Protein 2JNW (pdb70)

Nearest PDB structures (foldseek):
  2jnw-assembly1_B  TM=1.077E+00  e=4.585E+00  unclassified
  2jnw-assembly1_A  TM=1.008E+00  e=4.289E-25  Homo sapiens
  2a1i-assembly1_A  TM=9.875E-01  e=6.922E-21  Homo sapiens
  2jpd-assembly1_A  TM=9.596E-01  e=2.763E-20  Homo sapiens
  6sxb-assembly1_G  TM=9.591E-01  e=1.350E-18  Homo sapiens

CATH classification: 3.40.50.10130

Secondary structure (DSSP, 8-state):
--EEE-GGG-S-THHHH--SS-EEE---SSSEEEETTEEEEEE-SHHHHSS-SHHHHHHHHHTTS-SEEEEEEE--SSS-HHHHHHHHHHHHHHT-EEEEESSHHHHHHHHHHHH-/-----SSSS--

Organism: Homo sapiens (NCBI:txid9606)

Sequence (127 aa):
NSIIVSPRQRGNPVLKFVRNVPWEFGDVIPDYVLGQSTCALFLSLRYHNLHPDYIHGRLQSLGKNFALRVLLVQVDVKDPQQALKELAKMCILADCTLILAWSPEEAGRYLETYKAKIIDTGGGFILNSIIVSPRQRGNPVLKFVRNVPWEFGDVIPDYVLGQSTCALFLSLRYHNLHPDYIHGRLQSLGKNFALRVLLVQVDVKDPQQALKELAKMCILADCTLILAWSPEEAGRYLETYKAKIIDTGGGFILNSIIVSPRQRGNPVLKFVRNVPWEFGDVIPDYVLGQSTCALFLSLRYHNLHPDYIHGRLQSLGKNFALRVLLVQVDVKDPQQALKELAKMCILADCTLILAWSPEEAGRYLETYKAKIIDTGGGFILNSIIVSPRQRGNPVLKFVRNVPWEFGDVIPDYVLGQSTCALFLSLRYHNLHPDYIHGRLQSLGKNFALRVLLVQVDVKDPQQALKELAKMCILADCTLILAWSPEEAGRYLETYKAKIIDTGGGFILNSIIVSPRQRGNPVLKFVRNVPWEFGDVIPDYVLGQSTCALFLSLRYHNLHPDYIHGRLQSLGKNFALRVLLVQVDVKDPQQALKELAKMCILADCTLILAWSPEEAGRYLETYKAKIIDTGGGFILNSIIVSPRQRGNPVLKFVRNVPWEFGDVIPDYVLGQSTCALFLSLRYHNLHPDYIHGRLQSLGKNFALRVLLVQVDVKDPQQALKELAKMCILADCTLILAWSPEEAGRYLETYKAKIIDTGGGFILNSIIVSPRQRGNPVLKFVRNVPWEFGDVIPDYVLGQSTCALFLSLRYHNLHPDYIHGRLQSLGKNFALRVLLVQVDVKDPQQALKELAKMCILADCTLILAWSPEEAGRYLETYKAKIIDTGGGFILNSIIVSPRQRGNPVLKFVRNVPWEFGDVIPDYVLGQSTCALFLSLRYHNLHPDYIHGRLQSLGKNFALRVLLVQVDVKDPQQALKELAKMCILADCTLILAWSPEEAGRYLETYKAKIIDTGGGFILNSIIVSPRQRGNPVLKFVRNVPWEFGDVIPDYVLGQSTCALFLSLRYHNLHPDYIHGRLQSLGKNFALRVLLVQVDVKDPQQALKELAKMCILADCTLILAWSPEEAGRYLETYKAKIIDTGGGFILNSIIVSPRQRGNPVLKFVRNVPWEFGDVIPDYVLGQSTCALFLSLRYHNLHPDYIHGRLQSLGKNFALRVLLVQVDVKDPQQALKELAKMCILADCTLILAWSPEEAGRYLETYKAKIIDTGGGFIL

Solvent-accessible surface area: 6843 Å² total; per-residue (Å²): 130,44,2,35,2,8,64,111,0,135,52,2,46,2,18,131,46,11,138,106,20,90,77,96,63,18,152,47,77,0,0,1,15,6,20,182,37,28,1,1,4,2,0,2,5,104,3,20,80,91,93,65,97,36,2,82,40,13,20,132,63,4,43,169,92,26,78,81,20,4,2,0,0,24,6,30,46,182,97,22,103,121,18,39,132,90,2,34,121,43,6,126,150,28,106,11,51,49,40,86,4,150,36,47,75,81,0,0,127,27,2,9,87,93,65,117,198,138,107,37,65,22,0,0,5,50,54

InterPro domains:
  IPR004579 ERCC1/RAD10/SWI10 family [PTHR12749] (13-296)
  IPR010994 RuvA domain 2-like [SSF47781] (223-293)
  IPR011335 Restriction endonuclease type II-like [SSF52980] (99-226)
  IPR047260 ERCC1-like, central domain [PF03834] (100-213)
  IPR047260 ERCC1-like, central domain [TIGR00597] (99-210)
  IPR047260 ERCC1-like, central domain [cd22325] (99-226)
  IPR060101 SAM-like helix-hairpin-helix tandem [PF14520] (239-287)

Structure (mmCIF, N/CA/C/O backbone):
data_2JNW
#
_entry.id   2JNW
#
loop_
_entity.id
_entity.type
_entity.pdbx_description
1 polymer 'DNA excision repair protein ERCC-1'
2 polymer 'DNA-repair protein complementing XP-A cells'
#
loop_
_atom_site.group_PDB
_atom_site.id
_atom_site.type_symbol
_atom_site.label_atom_id
_atom_site.label_alt_id
_atom_site.label_comp_id
_atom_site.label_asym_id
_atom_site.label_entity_id
_atom_site.label_seq_id
_atom_site.pdbx_PDB_ins_code
_atom_site.Cartn_x
_atom_site.Cartn_y
_atom_site.Cartn_z
_atom_site.occupancy
_atom_site.B_iso_or_equiv
_atom_site.auth_seq_id
_atom_site.auth_comp_id
_atom_site.auth_asym_id
_atom_site.auth_atom_id
_atom_site.pdbx_PDB_model_num
ATOM 1 N N . ASN A 1 18 ? 12.981 6.631 -3.477 1.00 40.00 99 ASN A N 1
ATOM 2 C CA . ASN A 1 18 ? 14.133 5.656 -3.513 1.00 40.00 99 ASN A CA 1
ATOM 3 C C . ASN A 1 18 ? 13.603 4.514 -4.353 1.00 40.00 99 ASN A C 1
ATOM 4 O O . ASN A 1 18 ? 13.416 4.660 -5.542 1.00 40.00 99 ASN A O 1
ATOM 14 N N . SER A 1 19 ? 13.131 3.471 -3.734 1.00 40.00 100 SER A N 1
ATOM 15 C CA . SER A 1 19 ? 12.341 2.574 -4.550 1.00 40.00 100 SER A CA 1
ATOM 16 C C . SER A 1 19 ? 11.084 3.464 -4.463 1.00 40.00 100 SER A C 1
ATOM 17 O O . SER A 1 19 ? 10.687 3.886 -3.384 1.00 40.00 100 SER A O 1
ATOM 25 N N . ILE A 1 20 ? 10.638 3.954 -5.590 1.00 40.00 101 ILE A N 1
ATOM 26 C CA . ILE A 1 20 ? 9.591 5.055 -5.685 1.00 40.00 101 ILE A CA 1
ATOM 27 C C . ILE A 1 20 ? 8.702 5.378 -4.483 1.00 40.00 101 ILE A C 1
ATOM 28 O O . ILE A 1 20 ? 8.491 4.596 -3.569 1.00 40.00 101 ILE A O 1
ATOM 44 N N . ILE A 1 21 ? 8.086 6.551 -4.626 1.00 40.00 102 ILE A N 1
ATOM 45 C CA . ILE A 1 21 ? 7.060 7.080 -3.689 1.00 40.00 102 ILE A CA 1
ATOM 46 C C . ILE A 1 21 ? 5.956 7.631 -4.586 1.00 40.00 102 ILE A C 1
ATOM 47 O O . ILE A 1 21 ? 6.212 8.517 -5.372 1.00 40.00 102 ILE A O 1
ATOM 63 N N . VAL A 1 22 ? 4.763 7.138 -4.497 1.00 40.00 103 VAL A N 1
ATOM 64 C CA . VAL A 1 22 ? 3.650 7.648 -5.374 1.00 40.00 103 VAL A CA 1
ATOM 65 C C . VAL A 1 22 ? 2.614 8.284 -4.488 1.00 40.00 103 VAL A C 1
ATOM 66 O O . VAL A 1 22 ? 2.639 8.087 -3.306 1.00 40.00 103 VAL A O 1
ATOM 79 N N . SER A 1 23 ? 1.652 8.970 -5.011 1.00 40.00 104 SER A N 1
ATOM 80 C CA . SER A 1 23 ? 0.606 9.519 -4.103 1.00 40.00 104 SER A CA 1
ATOM 81 C C . SER A 1 23 ? -0.619 8.612 -4.095 1.00 40.00 104 SER A C 1
ATOM 82 O O . SER A 1 23 ? -1.063 8.177 -5.136 1.00 40.00 104 SER A O 1
ATOM 90 N N . PRO A 1 24 ? -1.161 8.395 -2.916 1.00 40.00 105 PRO A N 1
ATOM 91 C CA . PRO A 1 24 ? -2.382 7.555 -2.787 1.00 40.00 105 PRO A CA 1
ATOM 92 C C . PRO A 1 24 ? -3.502 8.188 -3.592 1.00 40.00 105 PRO A C 1
ATOM 93 O O . PRO A 1 24 ? -4.527 7.586 -3.837 1.00 40.00 105 PRO A O 1
ATOM 104 N N . ARG A 1 25 ? -3.267 9.386 -4.061 1.00 40.00 106 ARG A N 1
ATOM 105 C CA . ARG A 1 25 ? -4.249 10.047 -4.924 1.00 40.00 106 ARG A CA 1
ATOM 106 C C . ARG A 1 25 ? -3.992 9.546 -6.329 1.00 40.00 106 ARG A C 1
ATOM 107 O O . ARG A 1 25 ? -4.650 9.930 -7.256 1.00 40.00 106 ARG A O 1
ATOM 128 N N . GLN A 1 26 ? -3.029 8.677 -6.474 1.00 40.00 107 GLN A N 1
ATOM 129 C CA . GLN A 1 26 ? -2.710 8.112 -7.803 1.00 40.00 107 GLN A CA 1
ATOM 130 C C . GLN A 1 26 ? -3.153 6.636 -7.857 1.00 40.00 107 GLN A C 1
ATOM 131 O O . GLN A 1 26 ? -3.012 5.967 -8.864 1.00 40.00 107 GLN A O 1
ATOM 145 N N . ARG A 1 27 ? -3.709 6.130 -6.783 1.00 40.00 108 ARG A N 1
ATOM 146 C CA . ARG A 1 27 ? -4.188 4.713 -6.773 1.00 40.00 108 ARG A CA 1
ATOM 147 C C . ARG A 1 27 ? -5.113 4.500 -7.960 1.00 40.00 108 ARG A C 1
ATOM 148 O O . ARG A 1 27 ? -5.182 5.312 -8.851 1.00 40.00 108 ARG A O 1
ATOM 169 N N . GLY A 1 28 ? -5.828 3.429 -7.984 1.00 40.00 109 GLY A N 1
ATOM 170 C CA . GLY A 1 28 ? -6.738 3.197 -9.129 1.00 40.00 109 GLY A CA 1
ATOM 171 C C . GLY A 1 28 ? -5.922 3.239 -10.423 1.00 40.00 109 GLY A C 1
ATOM 172 O O . GLY A 1 28 ? -5.661 2.219 -11.023 1.00 40.00 109 GLY A O 1
ATOM 176 N N . ASN A 1 29 ? -5.524 4.409 -10.860 1.00 40.00 110 ASN A N 1
ATOM 177 C CA . ASN A 1 29 ? -4.717 4.514 -12.122 1.00 40.00 110 ASN A CA 1
ATOM 178 C C . ASN A 1 29 ? -3.977 3.192 -12.447 1.00 40.00 110 ASN A C 1
ATOM 179 O O . ASN A 1 29 ? -3.073 2.821 -11.732 1.00 40.00 110 ASN A O 1
ATOM 190 N N . PRO A 1 30 ? -4.389 2.529 -13.523 1.00 40.00 111 PRO A N 1
ATOM 191 C CA . PRO A 1 30 ? -3.767 1.228 -13.956 1.00 40.00 111 PRO A CA 1
ATOM 192 C C . PRO A 1 30 ? -2.302 1.376 -14.377 1.00 40.00 111 PRO A C 1
ATOM 193 O O . PRO A 1 30 ? -1.582 0.407 -14.463 1.00 40.00 111 PRO A O 1
ATOM 204 N N . VAL A 1 31 ? -1.824 2.555 -14.598 1.00 40.00 112 VAL A N 1
ATOM 205 C CA . VAL A 1 31 ? -0.392 2.660 -14.937 1.00 40.00 112 VAL A CA 1
ATOM 206 C C . VAL A 1 31 ? 0.438 1.987 -13.852 1.00 40.00 112 VAL A C 1
ATOM 207 O O . VAL A 1 31 ? 1.452 1.375 -14.124 1.00 40.00 112 VAL A O 1
ATOM 220 N N . LEU A 1 32 ? 0.013 2.083 -12.623 1.00 40.00 113 LEU A N 1
ATOM 221 C CA . LEU A 1 32 ? 0.786 1.434 -11.520 1.00 40.00 113 LEU A CA 1
ATOM 222 C C . LEU A 1 32 ? 0.958 -0.057 -11.830 1.00 40.00 113 LEU A C 1
ATOM 223 O O . LEU A 1 32 ? 1.888 -0.703 -11.363 1.00 40.00 113 LEU A O 1
ATOM 239 N N . LYS A 1 33 ? 0.058 -0.609 -12.624 1.00 40.00 114 LYS A N 1
ATOM 240 C CA . LYS A 1 33 ? 0.164 -2.058 -12.959 1.00 40.00 114 LYS A CA 1
ATOM 241 C C . LYS A 1 33 ? 1.372 -2.272 -13.852 1.00 40.00 114 LYS A C 1
ATOM 242 O O . LYS A 1 33 ? 1.888 -3.351 -13.952 1.00 40.00 114 LYS A O 1
ATOM 261 N N . PHE A 1 34 ? 1.855 -1.286 -14.520 1.00 40.00 115 PHE A N 1
ATOM 262 C CA . PHE A 1 34 ? 3.028 -1.585 -15.361 1.00 40.00 115 PHE A CA 1
ATOM 263 C C . PHE A 1 34 ? 4.294 -1.192 -14.628 1.00 40.00 115 PHE A C 1
ATOM 264 O O . PHE A 1 34 ? 5.387 -1.385 -15.111 1.00 40.00 115 PHE A O 1
ATOM 281 N N . VAL A 1 35 ? 4.156 -0.728 -13.417 1.00 40.00 116 VAL A N 1
ATOM 282 C CA . VAL A 1 35 ? 5.366 -0.438 -12.634 1.00 40.00 116 VAL A CA 1
ATOM 283 C C . VAL A 1 35 ? 5.750 -1.770 -12.014 1.00 40.00 116 VAL A C 1
ATOM 284 O O . VAL A 1 35 ? 5.446 -2.043 -10.875 1.00 40.00 116 VAL A O 1
ATOM 297 N N . ARG A 1 36 ? 6.350 -2.630 -12.801 1.00 40.00 117 ARG A N 1
ATOM 298 C CA . ARG A 1 36 ? 6.701 -4.003 -12.315 1.00 40.00 117 ARG A CA 1
ATOM 299 C C . ARG A 1 36 ? 8.196 -4.213 -12.111 1.00 40.00 117 ARG A C 1
ATOM 300 O O . ARG A 1 36 ? 8.615 -4.935 -11.245 1.00 40.00 117 ARG A O 1
ATOM 321 N N . ASN A 1 37 ? 9.013 -3.642 -12.920 1.00 40.00 118 ASN A N 1
ATOM 322 C CA . ASN A 1 37 ? 10.460 -3.894 -12.756 1.00 40.00 118 ASN A CA 1
ATOM 323 C C . ASN A 1 37 ? 11.032 -3.136 -11.581 1.00 40.00 118 ASN A C 1
ATOM 324 O O . ASN A 1 37 ? 12.119 -3.428 -11.152 1.00 40.00 118 ASN A O 1
ATOM 335 N N . VAL A 1 38 ? 10.341 -2.182 -11.034 1.00 40.00 119 VAL A N 1
ATOM 336 C CA . VAL A 1 38 ? 10.940 -1.481 -9.865 1.00 40.00 119 VAL A CA 1
ATOM 337 C C . VAL A 1 38 ? 9.947 -1.414 -8.705 1.00 40.00 119 VAL A C 1
ATOM 338 O O . VAL A 1 38 ? 8.763 -1.272 -8.925 1.00 40.00 119 VAL A O 1
ATOM 351 N N . PRO A 1 39 ? 10.498 -1.469 -7.498 1.00 40.00 120 PRO A N 1
ATOM 352 C CA . PRO A 1 39 ? 9.689 -1.353 -6.244 1.00 40.00 120 PRO A CA 1
ATOM 353 C C . PRO A 1 39 ? 9.108 0.068 -6.063 1.00 40.00 120 PRO A C 1
ATOM 354 O O . PRO A 1 39 ? 9.795 1.058 -6.223 1.00 40.00 120 PRO A O 1
ATOM 365 N N . TRP A 1 40 ? 7.854 0.170 -5.705 1.00 40.00 121 TRP A N 1
ATOM 366 C CA . TRP A 1 40 ? 7.252 1.516 -5.495 1.00 40.00 121 TRP A CA 1
ATOM 367 C C . TRP A 1 40 ? 6.233 1.451 -4.366 1.00 40.00 121 TRP A C 1
ATOM 368 O O . TRP A 1 40 ? 5.673 0.405 -4.087 1.00 40.00 121 TRP A O 1
ATOM 389 N N . GLU A 1 41 ? 5.997 2.553 -3.702 1.00 40.00 122 GLU A N 1
ATOM 390 C CA . GLU A 1 41 ? 5.023 2.546 -2.576 1.00 40.00 122 GLU A CA 1
ATOM 391 C C . GLU A 1 41 ? 4.366 3.910 -2.429 1.00 40.00 122 GLU A C 1
ATOM 392 O O . GLU A 1 41 ? 4.925 4.924 -2.803 1.00 40.00 122 GLU A O 1
ATOM 404 N N . PHE A 1 42 ? 3.183 3.933 -1.869 1.00 40.00 123 PHE A N 1
ATOM 405 C CA . PHE A 1 42 ? 2.451 5.226 -1.664 1.00 40.00 123 PHE A CA 1
ATOM 406 C C . PHE A 1 42 ? 3.056 6.045 -0.501 1.00 40.00 123 PHE A C 1
ATOM 407 O O . PHE A 1 42 ? 3.252 5.560 0.600 1.00 40.00 123 PHE A O 1
ATOM 424 N N . GLY A 1 43 ? 3.316 7.290 -0.724 1.00 40.00 124 GLY A N 1
ATOM 425 C CA . GLY A 1 43 ? 3.866 8.126 0.363 1.00 40.00 124 GLY A CA 1
ATOM 426 C C . GLY A 1 43 ? 3.170 9.467 0.310 1.00 40.00 124 GLY A C 1
ATOM 427 O O . GLY A 1 43 ? 2.572 9.827 -0.673 1.00 40.00 124 GLY A O 1
ATOM 431 N N . ASP A 1 44 ? 3.239 10.214 1.349 1.00 40.00 125 ASP A N 1
ATOM 432 C CA . ASP A 1 44 ? 2.568 11.532 1.332 1.00 40.00 125 ASP A CA 1
ATOM 433 C C . ASP A 1 44 ? 3.506 12.578 0.713 1.00 40.00 125 ASP A C 1
ATOM 434 O O . ASP A 1 44 ? 4.177 13.291 1.426 1.00 40.00 125 ASP A O 1
ATOM 443 N N . VAL A 1 45 ? 3.564 12.681 -0.610 1.00 40.00 126 VAL A N 1
ATOM 444 C CA . VAL A 1 45 ? 4.481 13.713 -1.255 1.00 40.00 126 VAL A CA 1
ATOM 445 C C . VAL A 1 45 ? 3.708 14.666 -2.218 1.00 40.00 126 VAL A C 1
ATOM 446 O O . VAL A 1 45 ? 2.651 14.353 -2.762 1.00 40.00 126 VAL A O 1
ATOM 459 N N . ILE A 1 46 ? 4.238 15.847 -2.404 1.00 40.00 127 ILE A N 1
ATOM 460 C CA . ILE A 1 46 ? 3.558 16.860 -3.262 1.00 40.00 127 ILE A CA 1
ATOM 461 C C . ILE A 1 46 ? 3.322 16.404 -4.717 1.00 40.00 127 ILE A C 1
ATOM 462 O O . ILE A 1 46 ? 2.255 16.596 -5.240 1.00 40.00 127 ILE A O 1
ATOM 478 N N . PRO A 1 47 ? 4.315 15.871 -5.351 1.00 40.00 128 PRO A N 1
ATOM 479 C CA . PRO A 1 47 ? 4.155 15.479 -6.767 1.00 40.00 128 PRO A CA 1
ATOM 480 C C . PRO A 1 47 ? 3.423 14.173 -6.845 1.00 40.00 128 PRO A C 1
ATOM 481 O O . PRO A 1 47 ? 2.994 13.632 -5.851 1.00 40.00 128 PRO A O 1
ATOM 492 N N . ASP A 1 48 ? 3.325 13.645 -8.021 1.00 40.00 129 ASP A N 1
ATOM 493 C CA . ASP A 1 48 ? 2.667 12.327 -8.198 1.00 40.00 129 ASP A CA 1
ATOM 494 C C . ASP A 1 48 ? 3.691 11.246 -7.908 1.00 40.00 129 ASP A C 1
ATOM 495 O O . ASP A 1 48 ? 3.430 10.316 -7.172 1.00 40.00 129 ASP A O 1
ATOM 504 N N . TYR A 1 49 ? 4.864 11.348 -8.477 1.00 40.00 130 TYR A N 1
ATOM 505 C CA . TYR A 1 49 ? 5.875 10.299 -8.208 1.00 40.00 130 TYR A CA 1
ATOM 506 C C . TYR A 1 49 ? 7.206 10.890 -7.860 1.00 40.00 130 TYR A C 1
ATOM 507 O O . TYR A 1 49 ? 7.728 11.695 -8.597 1.00 40.00 130 TYR A O 1
ATOM 525 N N . VAL A 1 50 ? 7.782 10.439 -6.779 1.00 40.00 131 VAL A N 1
ATOM 526 C CA . VAL A 1 50 ? 9.147 10.900 -6.410 1.00 40.00 131 VAL A CA 1
ATOM 527 C C . VAL A 1 50 ? 10.113 9.849 -6.964 1.00 40.00 131 VAL A C 1
ATOM 528 O O . VAL A 1 50 ? 10.035 8.689 -6.608 1.00 40.00 131 VAL A O 1
ATOM 541 N N . LEU A 1 51 ? 10.982 10.225 -7.852 1.00 40.00 132 LEU A N 1
ATOM 542 C CA . LEU A 1 51 ? 11.915 9.221 -8.463 1.00 40.00 132 LEU A CA 1
ATOM 543 C C . LEU A 1 51 ? 13.347 9.383 -7.895 1.00 40.00 132 LEU A C 1
ATOM 544 O O . LEU A 1 51 ? 14.187 8.517 -8.072 1.00 40.00 132 LEU A O 1
ATOM 560 N N . GLY A 1 52 ? 13.645 10.505 -7.239 1.00 40.00 133 GLY A N 1
ATOM 561 C CA . GLY A 1 52 ? 15.040 10.753 -6.689 1.00 40.00 133 GLY A CA 1
ATOM 562 C C . GLY A 1 52 ? 14.990 11.931 -5.713 1.00 40.00 133 GLY A C 1
ATOM 563 O O . GLY A 1 52 ? 13.976 12.587 -5.600 1.00 40.00 133 GLY A O 1
ATOM 567 N N . GLN A 1 53 ? 16.062 12.182 -4.972 1.00 40.00 134 GLN A N 1
ATOM 568 C CA . GLN A 1 53 ? 16.034 13.299 -3.954 1.00 40.00 134 GLN A CA 1
ATOM 569 C C . GLN A 1 53 ? 15.489 14.636 -4.548 1.00 40.00 134 GLN A C 1
ATOM 570 O O . GLN A 1 53 ? 14.858 15.424 -3.850 1.00 40.00 134 GLN A O 1
ATOM 584 N N . SER A 1 54 ? 15.679 14.911 -5.814 1.00 40.00 135 SER A N 1
ATOM 585 C CA . SER A 1 54 ? 15.106 16.178 -6.338 1.00 40.00 135 SER A CA 1
ATOM 586 C C . SER A 1 54 ? 14.497 15.966 -7.686 1.00 40.00 135 SER A C 1
ATOM 587 O O . SER A 1 54 ? 14.283 16.892 -8.425 1.00 40.00 135 SER A O 1
ATOM 595 N N . THR A 1 55 ? 14.174 14.756 -7.990 1.00 40.00 136 THR A N 1
ATOM 596 C CA . THR A 1 55 ? 13.504 14.468 -9.285 1.00 40.00 136 THR A CA 1
ATOM 597 C C . THR A 1 55 ? 12.050 14.071 -8.977 1.00 40.00 136 THR A C 1
ATOM 598 O O . THR A 1 55 ? 11.820 13.266 -8.094 1.00 40.00 136 THR A O 1
ATOM 609 N N . CYS A 1 56 ? 11.069 14.590 -9.690 1.00 40.00 137 CYS A N 1
ATOM 610 C CA . CYS A 1 56 ? 9.636 14.169 -9.418 1.00 40.00 137 CYS A CA 1
ATOM 611 C C . CYS A 1 56 ? 8.790 14.292 -10.679 1.00 40.00 137 CYS A C 1
ATOM 612 O O . CYS A 1 56 ? 9.067 15.081 -11.558 1.00 40.00 137 CYS A O 1
ATOM 620 N N . ALA A 1 57 ? 7.775 13.500 -10.790 1.00 40.00 138 ALA A N 1
ATOM 621 C CA . ALA A 1 57 ? 6.955 13.552 -12.016 1.00 40.00 138 ALA A CA 1
ATOM 622 C C . ALA A 1 57 ? 5.509 13.861 -11.672 1.00 40.00 138 ALA A C 1
ATOM 623 O O . ALA A 1 57 ? 5.120 13.805 -10.520 1.00 40.00 138 ALA A O 1
ATOM 630 N N . LEU A 1 58 ? 4.723 14.180 -12.678 1.00 40.00 139 LEU A N 1
ATOM 631 C CA . LEU A 1 58 ? 3.269 14.488 -12.483 1.00 40.00 139 LEU A CA 1
ATOM 632 C C . LEU A 1 58 ? 2.509 13.807 -13.603 1.00 40.00 139 LEU A C 1
ATOM 633 O O . LEU A 1 58 ? 2.880 13.930 -14.744 1.00 40.00 139 LEU A O 1
ATOM 649 N N . PHE A 1 59 ? 1.443 13.102 -13.318 1.00 40.00 140 PHE A N 1
ATOM 650 C CA . PHE A 1 59 ? 0.689 12.440 -14.425 1.00 40.00 140 PHE A CA 1
ATOM 651 C C . PHE A 1 59 ? -0.582 13.196 -14.723 1.00 40.00 140 PHE A C 1
ATOM 652 O O . PHE A 1 59 ? -1.303 13.598 -13.839 1.00 40.00 140 PHE A O 1
ATOM 669 N N . LEU A 1 60 ? -0.861 13.362 -15.972 1.00 40.00 141 LEU A N 1
ATOM 670 C CA . LEU A 1 60 ? -2.082 14.068 -16.397 1.00 40.00 141 LEU A CA 1
ATOM 671 C C . LEU A 1 60 ? -2.655 13.295 -17.581 1.00 40.00 141 LEU A C 1
ATOM 672 O O . LEU A 1 60 ? -2.120 13.332 -18.653 1.00 40.00 141 LEU A O 1
ATOM 688 N N . SER A 1 61 ? -3.694 12.526 -17.390 1.00 40.00 142 SER A N 1
ATOM 689 C CA . SER A 1 61 ? -4.197 11.691 -18.565 1.00 40.00 142 SER A CA 1
ATOM 690 C C . SER A 1 61 ? -4.862 12.490 -19.703 1.00 40.00 142 SER A C 1
ATOM 691 O O . SER A 1 61 ? -5.549 11.913 -20.513 1.00 40.00 142 SER A O 1
ATOM 699 N N . LEU A 1 62 ? -4.676 13.779 -19.791 1.00 40.00 143 LEU A N 1
ATOM 700 C CA . LEU A 1 62 ? -5.320 14.571 -20.904 1.00 40.00 143 LEU A CA 1
ATOM 701 C C . LEU A 1 62 ? -6.818 14.266 -21.039 1.00 40.00 143 LEU A C 1
ATOM 702 O O . LEU A 1 62 ? -7.637 15.108 -20.774 1.00 40.00 143 LEU A O 1
ATOM 718 N N . ARG A 1 63 ? -7.209 13.084 -21.449 1.00 40.00 144 ARG A N 1
ATOM 719 C CA . ARG A 1 63 ? -8.671 12.822 -21.559 1.00 40.00 144 ARG A CA 1
ATOM 720 C C . ARG A 1 63 ? -9.306 13.400 -20.328 1.00 40.00 144 ARG A C 1
ATOM 721 O O . ARG A 1 63 ? -10.247 14.145 -20.385 1.00 40.00 144 ARG A O 1
ATOM 742 N N . TYR A 1 64 ? -8.735 13.098 -19.211 1.00 40.00 145 TYR A N 1
ATOM 743 C CA . TYR A 1 64 ? -9.225 13.682 -17.951 1.00 40.00 145 TYR A CA 1
ATOM 744 C C . TYR A 1 64 ? -8.920 15.170 -18.008 1.00 40.00 145 TYR A C 1
ATOM 745 O O . TYR A 1 64 ? -9.621 15.975 -17.436 1.00 40.00 145 TYR A O 1
ATOM 763 N N . HIS A 1 65 ? -7.876 15.543 -18.707 1.00 40.00 146 HIS A N 1
ATOM 764 C CA . HIS A 1 65 ? -7.527 16.996 -18.806 1.00 40.00 146 HIS A CA 1
ATOM 765 C C . HIS A 1 65 ? -8.755 17.822 -19.220 1.00 40.00 146 HIS A C 1
ATOM 766 O O . HIS A 1 65 ? -8.972 18.918 -18.729 1.00 40.00 146 HIS A O 1
ATOM 780 N N . ASN A 1 66 ? -9.590 17.306 -20.081 1.00 40.00 147 ASN A N 1
ATOM 781 C CA . ASN A 1 66 ? -10.805 18.097 -20.443 1.00 40.00 147 ASN A CA 1
ATOM 782 C C . ASN A 1 66 ? -11.670 18.144 -19.198 1.00 40.00 147 ASN A C 1
ATOM 783 O O . ASN A 1 66 ? -11.890 19.186 -18.619 1.00 40.00 147 ASN A O 1
ATOM 794 N N . LEU A 1 67 ? -12.110 17.000 -18.744 1.00 40.00 148 LEU A N 1
ATOM 795 C CA . LEU A 1 67 ? -12.917 16.955 -17.496 1.00 40.00 148 LEU A CA 1
ATOM 796 C C . LEU A 1 67 ? -12.128 17.695 -16.405 1.00 40.00 148 LEU A C 1
ATOM 797 O O . LEU A 1 67 ? -11.120 17.238 -15.904 1.00 40.00 148 LEU A O 1
ATOM 813 N N . HIS A 1 68 ? -12.565 18.875 -16.102 1.00 40.00 149 HIS A N 1
ATOM 814 C CA . HIS A 1 68 ? -11.868 19.750 -15.115 1.00 40.00 149 HIS A CA 1
ATOM 815 C C . HIS A 1 68 ? -10.337 19.741 -15.298 1.00 40.00 149 HIS A C 1
ATOM 816 O O . HIS A 1 68 ? -9.655 18.880 -14.780 1.00 40.00 149 HIS A O 1
ATOM 830 N N . PRO A 1 69 ? -9.862 20.760 -16.013 1.00 40.00 150 PRO A N 1
ATOM 831 C CA . PRO A 1 69 ? -8.425 20.976 -16.258 1.00 40.00 150 PRO A CA 1
ATOM 832 C C . PRO A 1 69 ? -7.934 21.996 -15.218 1.00 40.00 150 PRO A C 1
ATOM 833 O O . PRO A 1 69 ? -8.445 22.023 -14.123 1.00 40.00 150 PRO A O 1
ATOM 844 N N . ASP A 1 70 ? -6.957 22.830 -15.525 1.00 40.00 151 ASP A N 1
ATOM 845 C CA . ASP A 1 70 ? -6.450 23.828 -14.504 1.00 40.00 151 ASP A CA 1
ATOM 846 C C . ASP A 1 70 ? -5.874 23.073 -13.288 1.00 40.00 151 ASP A C 1
ATOM 847 O O . ASP A 1 70 ? -4.989 23.556 -12.601 1.00 40.00 151 ASP A O 1
ATOM 856 N N . TYR A 1 71 ? -6.342 21.874 -13.043 1.00 40.00 152 TYR A N 1
ATOM 857 C CA . TYR A 1 71 ? -5.797 21.075 -11.935 1.00 40.00 152 TYR A CA 1
ATOM 858 C C . TYR A 1 71 ? -4.349 20.842 -12.263 1.00 40.00 152 TYR A C 1
ATOM 859 O O . TYR A 1 71 ? -3.500 21.012 -11.415 1.00 40.00 152 TYR A O 1
ATOM 877 N N . ILE A 1 72 ? -4.024 20.470 -13.501 1.00 40.00 153 ILE A N 1
ATOM 878 C CA . ILE A 1 72 ? -2.555 20.284 -13.768 1.00 40.00 153 ILE A CA 1
ATOM 879 C C . ILE A 1 72 ? -1.825 21.594 -13.557 1.00 40.00 153 ILE A C 1
ATOM 880 O O . ILE A 1 72 ? -0.721 21.624 -13.031 1.00 40.00 153 ILE A O 1
ATOM 896 N N . HIS A 1 73 ? -2.440 22.689 -13.923 1.00 40.00 154 HIS A N 1
ATOM 897 C CA . HIS A 1 73 ? -1.780 24.000 -13.688 1.00 40.00 154 HIS A CA 1
ATOM 898 C C . HIS A 1 73 ? -1.664 24.198 -12.179 1.00 40.00 154 HIS A C 1
ATOM 899 O O . HIS A 1 73 ? -0.587 24.468 -11.665 1.00 40.00 154 HIS A O 1
ATOM 913 N N . GLY A 1 74 ? -2.779 24.042 -11.478 1.00 40.00 155 GLY A N 1
ATOM 914 C CA . GLY A 1 74 ? -2.779 24.209 -9.988 1.00 40.00 155 GLY A CA 1
ATOM 915 C C . GLY A 1 74 ? -1.916 23.123 -9.319 1.00 40.00 155 GLY A C 1
ATOM 916 O O . GLY A 1 74 ? -1.600 23.200 -8.135 1.00 40.00 155 GLY A O 1
ATOM 920 N N . ARG A 1 75 ? -1.540 22.115 -10.058 1.00 40.00 156 ARG A N 1
ATOM 921 C CA . ARG A 1 75 ? -0.714 21.031 -9.461 1.00 40.00 156 ARG A CA 1
ATOM 922 C C . ARG A 1 75 ? 0.769 21.426 -9.518 1.00 40.00 156 ARG A C 1
ATOM 923 O O . ARG A 1 75 ? 1.545 21.155 -8.619 1.00 40.00 156 ARG A O 1
ATOM 944 N N . LEU A 1 76 ? 1.177 22.088 -10.551 1.00 40.00 157 LEU A N 1
ATOM 945 C CA . LEU A 1 76 ? 2.598 22.486 -10.612 1.00 40.00 157 LEU A CA 1
ATOM 946 C C . LEU A 1 76 ? 2.865 23.620 -9.609 1.00 40.00 157 LEU A C 1
ATOM 947 O O . LEU A 1 76 ? 3.897 23.641 -8.968 1.00 40.00 157 LEU A O 1
ATOM 963 N N . GLN A 1 77 ? 1.948 24.570 -9.457 1.00 40.00 158 GLN A N 1
ATOM 964 C CA . GLN A 1 77 ? 2.205 25.697 -8.472 1.00 40.00 158 GLN A CA 1
ATOM 965 C C . GLN A 1 77 ? 2.323 25.100 -7.058 1.00 40.00 158 GLN A C 1
ATOM 966 O O . GLN A 1 77 ? 3.090 25.564 -6.221 1.00 40.00 158 GLN A O 1
ATOM 980 N N . SER A 1 78 ? 1.588 24.061 -6.788 1.00 40.00 159 SER A N 1
ATOM 981 C CA . SER A 1 78 ? 1.684 23.428 -5.445 1.00 40.00 159 SER A CA 1
ATOM 982 C C . SER A 1 78 ? 3.068 22.837 -5.267 1.00 40.00 159 SER A C 1
ATOM 983 O O . SER A 1 78 ? 3.719 23.026 -4.267 1.00 40.00 159 SER A O 1
ATOM 991 N N . LEU A 1 79 ? 3.525 22.136 -6.247 1.00 40.00 160 LEU A N 1
ATOM 992 C CA . LEU A 1 79 ? 4.875 21.547 -6.147 1.00 40.00 160 LEU A CA 1
ATOM 993 C C . LEU A 1 79 ? 5.911 22.685 -5.931 1.00 40.00 160 LEU A C 1
ATOM 994 O O . LEU A 1 79 ? 6.886 22.535 -5.201 1.00 40.00 160 LEU A O 1
ATOM 1010 N N . GLY A 1 80 ? 5.668 23.839 -6.548 1.00 40.00 161 GLY A N 1
ATOM 1011 C CA . GLY A 1 80 ? 6.571 25.035 -6.391 1.00 40.00 161 GLY A CA 1
ATOM 1012 C C . GLY A 1 80 ? 7.964 24.818 -6.970 1.00 40.00 161 GLY A C 1
ATOM 1013 O O . GLY A 1 80 ? 8.223 25.108 -8.123 1.00 40.00 161 GLY A O 1
ATOM 1017 N N . LYS A 1 81 ? 8.876 24.356 -6.164 1.00 40.00 162 LYS A N 1
ATOM 1018 C CA . LYS A 1 81 ? 10.282 24.174 -6.650 1.00 40.00 162 LYS A CA 1
ATOM 1019 C C . LYS A 1 81 ? 11.066 23.165 -5.779 1.00 40.00 162 LYS A C 1
ATOM 1020 O O . LYS A 1 81 ? 12.283 23.172 -5.783 1.00 40.00 162 LYS A O 1
ATOM 1039 N N . ASN A 1 82 ? 10.383 22.333 -4.990 1.00 40.00 163 ASN A N 1
ATOM 1040 C CA . ASN A 1 82 ? 11.102 21.354 -4.055 1.00 40.00 163 ASN A CA 1
ATOM 1041 C C . ASN A 1 82 ? 12.001 20.322 -4.776 1.00 40.00 163 ASN A C 1
ATOM 1042 O O . ASN A 1 82 ? 12.882 19.711 -4.156 1.00 40.00 163 ASN A O 1
ATOM 1053 N N . PHE A 1 83 ? 11.747 20.031 -6.032 1.00 40.00 164 PHE A N 1
ATOM 1054 C CA . PHE A 1 83 ? 12.576 18.975 -6.708 1.00 40.00 164 PHE A CA 1
ATOM 1055 C C . PHE A 1 83 ? 13.285 19.498 -7.936 1.00 40.00 164 PHE A C 1
ATOM 1056 O O . PHE A 1 83 ? 12.695 20.157 -8.787 1.00 40.00 164 PHE A O 1
ATOM 1073 N N . ALA A 1 84 ? 14.517 19.182 -8.062 1.00 40.00 165 ALA A N 1
ATOM 1074 C CA . ALA A 1 84 ? 15.261 19.655 -9.240 1.00 40.00 165 ALA A CA 1
ATOM 1075 C C . ALA A 1 84 ? 14.691 19.105 -10.543 1.00 40.00 165 ALA A C 1
ATOM 1076 O O . ALA A 1 84 ? 14.186 19.846 -11.357 1.00 40.00 165 ALA A O 1
ATOM 1083 N N . LEU A 1 85 ? 14.776 17.855 -10.780 1.00 40.00 166 LEU A N 1
ATOM 1084 C CA . LEU A 1 85 ? 14.250 17.378 -12.071 1.00 40.00 166 LEU A CA 1
ATOM 1085 C C . LEU A 1 85 ? 12.750 17.258 -12.038 1.00 40.00 166 LEU A C 1
ATOM 1086 O O . LEU A 1 85 ? 12.215 16.333 -11.480 1.00 40.00 166 LEU A O 1
ATOM 1102 N N . ARG A 1 86 ? 12.064 18.170 -12.654 1.00 40.00 167 ARG A N 1
ATOM 1103 C CA . ARG A 1 86 ? 10.578 18.076 -12.673 1.00 40.00 167 ARG A CA 1
ATOM 1104 C C . ARG A 1 86 ? 10.179 17.508 -14.051 1.00 40.00 167 ARG A C 1
ATOM 1105 O O . ARG A 1 86 ? 10.727 17.887 -15.058 1.00 40.00 167 ARG A O 1
ATOM 1126 N N . VAL A 1 87 ? 9.282 16.551 -14.073 1.00 40.00 168 VAL A N 1
ATOM 1127 C CA . VAL A 1 87 ? 8.877 15.884 -15.356 1.00 40.00 168 VAL A CA 1
ATOM 1128 C C . VAL A 1 87 ? 7.351 15.711 -15.438 1.00 40.00 168 VAL A C 1
ATOM 1129 O O . VAL A 1 87 ? 6.710 15.445 -14.453 1.00 40.00 168 VAL A O 1
ATOM 1142 N N . LEU A 1 88 ? 6.769 15.860 -16.605 1.00 40.00 169 LEU A N 1
ATOM 1143 C CA . LEU A 1 88 ? 5.253 15.713 -16.758 1.00 40.00 169 LEU A CA 1
ATOM 1144 C C . LEU A 1 88 ? 4.888 14.464 -17.622 1.00 40.00 169 LEU A C 1
ATOM 1145 O O . LEU A 1 88 ? 4.922 14.500 -18.835 1.00 40.00 169 LEU A O 1
ATOM 1161 N N . LEU A 1 89 ? 4.528 13.364 -17.023 1.00 40.00 170 LEU A N 1
ATOM 1162 C CA . LEU A 1 89 ? 4.179 12.143 -17.834 1.00 40.00 170 LEU A CA 1
ATOM 1163 C C . LEU A 1 89 ? 2.819 12.338 -18.463 1.00 40.00 170 LEU A C 1
ATOM 1164 O O . LEU A 1 89 ? 1.850 12.547 -17.786 1.00 40.00 170 LEU A O 1
ATOM 1180 N N . VAL A 1 90 ? 2.727 12.303 -19.743 1.00 40.00 171 VAL A N 1
ATOM 1181 C CA . VAL A 1 90 ? 1.399 12.528 -20.359 1.00 40.00 171 VAL A CA 1
ATOM 1182 C C . VAL A 1 90 ? 0.897 11.282 -21.074 1.00 40.00 171 VAL A C 1
ATOM 1183 O O . VAL A 1 90 ? 1.573 10.733 -21.903 1.00 40.00 171 VAL A O 1
ATOM 1196 N N . GLN A 1 91 ? -0.282 10.822 -20.793 1.00 40.00 172 GLN A N 1
ATOM 1197 C CA . GLN A 1 91 ? -0.753 9.611 -21.536 1.00 40.00 172 GLN A CA 1
ATOM 1198 C C . GLN A 1 91 ? -1.596 10.065 -22.725 1.00 40.00 172 GLN A C 1
ATOM 1199 O O . GLN A 1 91 ? -2.683 10.557 -22.541 1.00 40.00 172 GLN A O 1
ATOM 1213 N N . VAL A 1 92 ? -1.115 9.922 -23.943 1.00 40.00 173 VAL A N 1
ATOM 1214 C CA . VAL A 1 92 ? -1.941 10.374 -25.116 1.00 40.00 173 VAL A CA 1
ATOM 1215 C C . VAL A 1 92 ? -3.076 9.389 -25.364 1.00 40.00 173 VAL A C 1
ATOM 1216 O O . VAL A 1 92 ? -2.991 8.510 -26.213 1.00 40.00 173 VAL A O 1
ATOM 1229 N N . ASP A 1 93 ? -4.147 9.548 -24.627 1.00 40.00 174 ASP A N 1
ATOM 1230 C CA . ASP A 1 93 ? -5.327 8.652 -24.797 1.00 40.00 174 ASP A CA 1
ATOM 1231 C C . ASP A 1 93 ? -6.465 9.427 -25.468 1.00 40.00 174 ASP A C 1
ATOM 1232 O O . ASP A 1 93 ? -7.626 9.208 -25.183 1.00 40.00 174 ASP A O 1
ATOM 1241 N N . VAL A 1 94 ? -6.132 10.327 -26.366 1.00 40.00 175 VAL A N 1
ATOM 1242 C CA . VAL A 1 94 ? -7.188 11.097 -27.070 1.00 40.00 175 VAL A CA 1
ATOM 1243 C C . VAL A 1 94 ? -6.740 11.436 -28.506 1.00 40.00 175 VAL A C 1
ATOM 1244 O O . VAL A 1 94 ? -5.601 11.756 -28.754 1.00 40.00 175 VAL A O 1
ATOM 1257 N N . LYS A 1 95 ? -7.641 11.357 -29.449 1.00 40.00 176 LYS A N 1
ATOM 1258 C CA . LYS A 1 95 ? -7.293 11.656 -30.885 1.00 40.00 176 LYS A CA 1
ATOM 1259 C C . LYS A 1 95 ? -7.229 13.185 -31.117 1.00 40.00 176 LYS A C 1
ATOM 1260 O O . LYS A 1 95 ? -7.975 13.934 -30.550 1.00 40.00 176 LYS A O 1
ATOM 1279 N N . ASP A 1 96 ? -6.336 13.655 -31.937 1.00 40.00 177 ASP A N 1
ATOM 1280 C CA . ASP A 1 96 ? -6.234 15.142 -32.184 1.00 40.00 177 ASP A CA 1
ATOM 1281 C C . ASP A 1 96 ? -5.768 15.899 -30.919 1.00 40.00 177 ASP A C 1
ATOM 1282 O O . ASP A 1 96 ? -6.292 16.941 -30.583 1.00 40.00 177 ASP A O 1
ATOM 1291 N N . PRO A 1 97 ? -4.816 15.335 -30.246 1.00 40.00 178 PRO A N 1
ATOM 1292 C CA . PRO A 1 97 ? -4.272 15.950 -28.995 1.00 40.00 178 PRO A CA 1
ATOM 1293 C C . PRO A 1 97 ? -3.481 17.230 -29.256 1.00 40.00 178 PRO A C 1
ATOM 1294 O O . PRO A 1 97 ? -3.376 18.104 -28.422 1.00 40.00 178 PRO A O 1
ATOM 1305 N N . GLN A 1 98 ? -2.886 17.324 -30.379 1.00 40.00 179 GLN A N 1
ATOM 1306 C CA . GLN A 1 98 ? -2.048 18.502 -30.669 1.00 40.00 179 GLN A CA 1
ATOM 1307 C C . GLN A 1 98 ? -2.456 19.747 -29.900 1.00 40.00 179 GLN A C 1
ATOM 1308 O O . GLN A 1 98 ? -1.678 20.265 -29.130 1.00 40.00 179 GLN A O 1
ATOM 1322 N N . GLN A 1 99 ? -3.623 20.266 -30.136 1.00 40.00 180 GLN A N 1
ATOM 1323 C CA . GLN A 1 99 ? -4.012 21.540 -29.454 1.00 40.00 180 GLN A CA 1
ATOM 1324 C C . GLN A 1 99 ? -3.573 21.564 -27.988 1.00 40.00 180 GLN A C 1
ATOM 1325 O O . GLN A 1 99 ? -2.847 22.449 -27.561 1.00 40.00 180 GLN A O 1
ATOM 1339 N N . ALA A 1 100 ? -4.023 20.647 -27.200 1.00 40.00 181 ALA A N 1
ATOM 1340 C CA . ALA A 1 100 ? -3.648 20.691 -25.770 1.00 40.00 181 ALA A CA 1
ATOM 1341 C C . ALA A 1 100 ? -2.132 20.634 -25.583 1.00 40.00 181 ALA A C 1
ATOM 1342 O O . ALA A 1 100 ? -1.555 21.470 -24.909 1.00 40.00 181 ALA A O 1
ATOM 1349 N N . LEU A 1 101 ? -1.475 19.665 -26.161 1.00 40.00 182 LEU A N 1
ATOM 1350 C CA . LEU A 1 101 ? 0.001 19.591 -25.973 1.00 40.00 182 LEU A CA 1
ATOM 1351 C C . LEU A 1 101 ? 0.600 20.989 -26.131 1.00 40.00 182 LEU A C 1
ATOM 1352 O O . LEU A 1 101 ? 1.392 21.434 -25.327 1.00 40.00 182 LEU A O 1
ATOM 1368 N N . LYS A 1 102 ? 0.216 21.686 -27.161 1.00 40.00 183 LYS A N 1
ATOM 1369 C CA . LYS A 1 102 ? 0.754 23.048 -27.367 1.00 40.00 183 LYS A CA 1
ATOM 1370 C C . LYS A 1 102 ? 0.626 23.866 -26.076 1.00 40.00 183 LYS A C 1
ATOM 1371 O O . LYS A 1 102 ? 1.609 24.302 -25.524 1.00 40.00 183 LYS A O 1
ATOM 1390 N N . GLU A 1 103 ? -0.570 24.084 -25.583 1.00 40.00 184 GLU A N 1
ATOM 1391 C CA . GLU A 1 103 ? -0.717 24.913 -24.340 1.00 40.00 184 GLU A CA 1
ATOM 1392 C C . GLU A 1 103 ? -0.155 24.220 -23.092 1.00 40.00 184 GLU A C 1
ATOM 1393 O O . GLU A 1 103 ? 0.179 24.863 -22.112 1.00 40.00 184 GLU A O 1
ATOM 1405 N N . LEU A 1 104 ? 0.009 22.944 -23.114 1.00 40.00 185 LEU A N 1
ATOM 1406 C CA . LEU A 1 104 ? 0.618 22.311 -21.928 1.00 40.00 185 LEU A CA 1
ATOM 1407 C C . LEU A 1 104 ? 2.097 22.591 -21.996 1.00 40.00 185 LEU A C 1
ATOM 1408 O O . LEU A 1 104 ? 2.704 22.963 -21.029 1.00 40.00 185 LEU A O 1
ATOM 1424 N N . ALA A 1 105 ? 2.688 22.404 -23.159 1.00 40.00 186 ALA A N 1
ATOM 1425 C CA . ALA A 1 105 ? 4.164 22.649 -23.302 1.00 40.00 186 ALA A CA 1
ATOM 1426 C C . ALA A 1 105 ? 4.505 24.087 -22.851 1.00 40.00 186 ALA A C 1
ATOM 1427 O O . ALA A 1 105 ? 5.445 24.306 -22.098 1.00 40.00 186 ALA A O 1
ATOM 1434 N N . LYS A 1 106 ? 3.732 25.073 -23.292 1.00 40.00 187 LYS A N 1
ATOM 1435 C CA . LYS A 1 106 ? 4.006 26.494 -22.877 1.00 40.00 187 LYS A CA 1
ATOM 1436 C C . LYS A 1 106 ? 4.082 26.530 -21.360 1.00 40.00 187 LYS A C 1
ATOM 1437 O O . LYS A 1 106 ? 4.963 27.117 -20.769 1.00 40.00 187 LYS A O 1
ATOM 1456 N N . MET A 1 107 ? 3.172 25.865 -20.738 1.00 40.00 188 MET A N 1
ATOM 1457 C CA . MET A 1 107 ? 3.177 25.808 -19.268 1.00 40.00 188 MET A CA 1
ATOM 1458 C C . MET A 1 107 ? 4.497 25.194 -18.760 1.00 40.00 188 MET A C 1
ATOM 1459 O O . MET A 1 107 ? 5.084 25.679 -17.813 1.00 40.00 188 MET A O 1
ATOM 1473 N N . CYS A 1 108 ? 4.947 24.103 -19.370 1.00 40.00 189 CYS A N 1
ATOM 1474 C CA . CYS A 1 108 ? 6.197 23.409 -18.888 1.00 40.00 189 CYS A CA 1
ATOM 1475 C C . CYS A 1 108 ? 7.444 24.253 -19.070 1.00 40.00 189 CYS A C 1
ATOM 1476 O O . CYS A 1 108 ? 8.353 24.148 -18.269 1.00 40.00 189 CYS A O 1
ATOM 1484 N N . ILE A 1 109 ? 7.538 25.073 -20.101 1.00 40.00 190 ILE A N 1
ATOM 1485 C CA . ILE A 1 109 ? 8.794 25.881 -20.232 1.00 40.00 190 ILE A CA 1
ATOM 1486 C C . ILE A 1 109 ? 8.811 26.854 -19.076 1.00 40.00 190 ILE A C 1
ATOM 1487 O O . ILE A 1 109 ? 9.801 26.972 -18.362 1.00 40.00 190 ILE A O 1
ATOM 1503 N N . LEU A 1 110 ? 7.704 27.541 -18.862 1.00 40.00 191 LEU A N 1
ATOM 1504 C CA . LEU A 1 110 ? 7.663 28.486 -17.722 1.00 40.00 191 LEU A CA 1
ATOM 1505 C C . LEU A 1 110 ? 7.963 27.685 -16.441 1.00 40.00 191 LEU A C 1
ATOM 1506 O O . LEU A 1 110 ? 8.797 28.074 -15.632 1.00 40.00 191 LEU A O 1
ATOM 1522 N N . ALA A 1 111 ? 7.304 26.546 -16.279 1.00 40.00 192 ALA A N 1
ATOM 1523 C CA . ALA A 1 111 ? 7.523 25.669 -15.070 1.00 40.00 192 ALA A CA 1
ATOM 1524 C C . ALA A 1 111 ? 8.871 24.939 -15.164 1.00 40.00 192 ALA A C 1
ATOM 1525 O O . ALA A 1 111 ? 9.326 24.282 -14.252 1.00 40.00 192 ALA A O 1
ATOM 1532 N N . ASP A 1 112 ? 9.489 25.044 -16.284 1.00 40.00 193 ASP A N 1
ATOM 1533 C CA . ASP A 1 112 ? 10.781 24.362 -16.511 1.00 40.00 193 ASP A CA 1
ATOM 1534 C C . ASP A 1 112 ? 10.743 22.876 -16.088 1.00 40.00 193 ASP A C 1
ATOM 1535 O O . ASP A 1 112 ? 11.647 22.369 -15.441 1.00 40.00 193 ASP A O 1
ATOM 1544 N N . CYS A 1 113 ? 9.723 22.166 -16.504 1.00 40.00 194 CYS A N 1
ATOM 1545 C CA . CYS A 1 113 ? 9.641 20.701 -16.213 1.00 40.00 194 CYS A CA 1
ATOM 1546 C C . CYS A 1 113 ? 9.570 19.979 -17.559 1.00 40.00 194 CYS A C 1
ATOM 1547 O O . CYS A 1 113 ? 9.113 20.533 -18.541 1.00 40.00 194 CYS A O 1
ATOM 1555 N N . THR A 1 114 ? 10.034 18.769 -17.615 1.00 40.00 195 THR A N 1
ATOM 1556 C CA . THR A 1 114 ? 10.046 17.996 -18.905 1.00 40.00 195 THR A CA 1
ATOM 1557 C C . THR A 1 114 ? 8.646 17.514 -19.321 1.00 40.00 195 THR A C 1
ATOM 1558 O O . THR A 1 114 ? 7.818 17.192 -18.499 1.00 40.00 195 THR A O 1
ATOM 1569 N N . LEU A 1 115 ? 8.414 17.440 -20.604 1.00 40.00 196 LEU A N 1
ATOM 1570 C CA . LEU A 1 115 ? 7.110 16.937 -21.144 1.00 40.00 196 LEU A CA 1
ATOM 1571 C C . LEU A 1 115 ? 7.352 15.540 -21.733 1.00 40.00 196 LEU A C 1
ATOM 1572 O O . LEU A 1 115 ? 8.121 15.405 -22.663 1.00 40.00 196 LEU A O 1
ATOM 1588 N N . ILE A 1 116 ? 6.725 14.501 -21.207 1.00 40.00 197 ILE A N 1
ATOM 1589 C CA . ILE A 1 116 ? 6.960 13.110 -21.758 1.00 40.00 197 ILE A CA 1
ATOM 1590 C C . ILE A 1 116 ? 5.677 12.549 -22.363 1.00 40.00 197 ILE A C 1
ATOM 1591 O O . ILE A 1 116 ? 4.595 12.812 -21.880 1.00 40.00 197 ILE A O 1
ATOM 1607 N N . LEU A 1 117 ? 5.756 11.817 -23.431 1.00 40.00 198 LEU A N 1
ATOM 1608 C CA . LEU A 1 117 ? 4.488 11.341 -24.039 1.00 40.00 198 LEU A CA 1
ATOM 1609 C C . LEU A 1 117 ? 4.316 9.833 -24.070 1.00 40.00 198 LEU A C 1
ATOM 1610 O O . LEU A 1 117 ? 5.068 9.129 -24.693 1.00 40.00 198 LEU A O 1
ATOM 1626 N N . ALA A 1 118 ? 3.278 9.349 -23.462 1.00 40.00 199 ALA A N 1
ATOM 1627 C CA . ALA A 1 118 ? 2.987 7.900 -23.520 1.00 40.00 199 ALA A CA 1
ATOM 1628 C C . ALA A 1 118 ? 1.674 7.734 -24.247 1.00 40.00 199 ALA A C 1
ATOM 1629 O O . ALA A 1 118 ? 0.982 8.684 -24.490 1.00 40.00 199 ALA A O 1
ATOM 1636 N N . TRP A 1 119 ? 1.302 6.566 -24.597 1.00 40.00 200 TRP A N 1
ATOM 1637 C CA . TRP A 1 119 ? 0.009 6.435 -25.297 1.00 40.00 200 TRP A CA 1
ATOM 1638 C C . TRP A 1 119 ? -0.807 5.327 -24.680 1.00 40.00 200 TRP A C 1
ATOM 1639 O O . TRP A 1 119 ? -1.968 5.172 -24.974 1.00 40.00 200 TRP A O 1
ATOM 1660 N N . SER A 1 120 ? -0.207 4.582 -23.796 1.00 40.00 201 SER A N 1
ATOM 1661 C CA . SER A 1 120 ? -0.939 3.486 -23.095 1.00 40.00 201 SER A CA 1
ATOM 1662 C C . SER A 1 120 ? -0.579 3.494 -21.619 1.00 40.00 201 SER A C 1
ATOM 1663 O O . SER A 1 120 ? 0.408 4.071 -21.217 1.00 40.00 201 SER A O 1
ATOM 1671 N N . PRO A 1 121 ? -1.363 2.824 -20.859 1.00 40.00 202 PRO A N 1
ATOM 1672 C CA . PRO A 1 121 ? -1.055 2.740 -19.456 1.00 40.00 202 PRO A CA 1
ATOM 1673 C C . PRO A 1 121 ? 0.170 1.894 -19.255 1.00 40.00 202 PRO A C 1
ATOM 1674 O O . PRO A 1 121 ? 0.896 2.071 -18.302 1.00 40.00 202 PRO A O 1
ATOM 1685 N N . GLU A 1 122 ? 0.489 1.048 -20.183 1.00 40.00 203 GLU A N 1
ATOM 1686 C CA . GLU A 1 122 ? 1.745 0.283 -20.039 1.00 40.00 203 GLU A CA 1
ATOM 1687 C C . GLU A 1 122 ? 2.945 1.172 -20.397 1.00 40.00 203 GLU A C 1
ATOM 1688 O O . GLU A 1 122 ? 3.944 1.226 -19.705 1.00 40.00 203 GLU A O 1
ATOM 1700 N N . GLU A 1 123 ? 2.855 1.868 -21.479 1.00 40.00 204 GLU A N 1
ATOM 1701 C CA . GLU A 1 123 ? 3.980 2.737 -21.893 1.00 40.00 204 GLU A CA 1
ATOM 1702 C C . GLU A 1 123 ? 4.396 3.683 -20.752 1.00 40.00 204 GLU A C 1
ATOM 1703 O O . GLU A 1 123 ? 5.554 3.749 -20.383 1.00 40.00 204 GLU A O 1
ATOM 1715 N N . ALA A 1 124 ? 3.475 4.411 -20.178 1.00 40.00 205 ALA A N 1
ATOM 1716 C CA . ALA A 1 124 ? 3.876 5.317 -19.074 1.00 40.00 205 ALA A CA 1
ATOM 1717 C C . ALA A 1 124 ? 4.481 4.455 -17.994 1.00 40.00 205 ALA A C 1
ATOM 1718 O O . ALA A 1 124 ? 5.540 4.759 -17.476 1.00 40.00 205 ALA A O 1
ATOM 1725 N N . GLY A 1 125 ? 3.823 3.350 -17.678 1.00 40.00 206 GLY A N 1
ATOM 1726 C CA . GLY A 1 125 ? 4.363 2.427 -16.646 1.00 40.00 206 GLY A CA 1
ATOM 1727 C C . GLY A 1 125 ? 5.817 2.169 -17.004 1.00 40.00 206 GLY A C 1
ATOM 1728 O O . GLY A 1 125 ? 6.695 2.157 -16.155 1.00 40.00 206 GLY A O 1
ATOM 1732 N N . ARG A 1 126 ? 6.109 1.996 -18.264 1.00 40.00 207 ARG A N 1
ATOM 1733 C CA . ARG A 1 126 ? 7.527 1.769 -18.637 1.00 40.00 207 ARG A CA 1
ATOM 1734 C C . ARG A 1 126 ? 8.339 3.013 -18.244 1.00 40.00 207 ARG A C 1
ATOM 1735 O O . ARG A 1 126 ? 9.359 2.922 -17.611 1.00 40.00 207 ARG A O 1
ATOM 1756 N N . TYR A 1 127 ? 7.867 4.172 -18.620 1.00 40.00 208 TYR A N 1
ATOM 1757 C CA . TYR A 1 127 ? 8.593 5.438 -18.301 1.00 40.00 208 TYR A CA 1
ATOM 1758 C C . TYR A 1 127 ? 8.973 5.554 -16.829 1.00 40.00 208 TYR A C 1
ATOM 1759 O O . TYR A 1 127 ? 9.916 6.244 -16.473 1.00 40.00 208 TYR A O 1
ATOM 1777 N N . LEU A 1 128 ? 8.250 4.909 -15.968 1.00 40.00 209 LEU A N 1
ATOM 1778 C CA . LEU A 1 128 ? 8.576 5.002 -14.519 1.00 40.00 209 LEU A CA 1
ATOM 1779 C C . LEU A 1 128 ? 9.754 4.055 -14.203 1.00 40.00 209 LEU A C 1
ATOM 1780 O O . LEU A 1 128 ? 10.733 4.444 -13.587 1.00 40.00 209 LEU A O 1
ATOM 1796 N N . GLU A 1 129 ? 9.681 2.814 -14.619 1.00 40.00 210 GLU A N 1
ATOM 1797 C CA . GLU A 1 129 ? 10.811 1.892 -14.325 1.00 40.00 210 GLU A CA 1
ATOM 1798 C C . GLU A 1 129 ? 12.102 2.502 -14.880 1.00 40.00 210 GLU A C 1
ATOM 1799 O O . GLU A 1 129 ? 13.161 2.343 -14.304 1.00 40.00 210 GLU A O 1
ATOM 1811 N N . THR A 1 130 ? 12.000 3.193 -16.025 1.00 40.00 211 THR A N 1
ATOM 1812 C CA . THR A 1 130 ? 13.208 3.814 -16.716 1.00 40.00 211 THR A CA 1
ATOM 1813 C C . THR A 1 130 ? 13.772 5.025 -15.968 1.00 40.00 211 THR A C 1
ATOM 1814 O O . THR A 1 130 ? 14.962 5.231 -15.970 1.00 40.00 211 THR A O 1
ATOM 1825 N N . TYR A 1 131 ? 12.971 5.846 -15.342 1.00 40.00 212 TYR A N 1
ATOM 1826 C CA . TYR A 1 131 ? 13.591 7.018 -14.644 1.00 40.00 212 TYR A CA 1
ATOM 1827 C C . TYR A 1 131 ? 14.215 6.596 -13.297 1.00 40.00 212 TYR A C 1
ATOM 1828 O O . TYR A 1 131 ? 15.214 7.176 -12.864 1.00 40.00 212 TYR A O 1
ATOM 1846 N N . LYS A 1 132 ? 13.692 5.555 -12.664 1.00 40.00 213 LYS A N 1
ATOM 1847 C CA . LYS A 1 132 ? 14.334 5.063 -11.394 1.00 40.00 213 LYS A CA 1
ATOM 1848 C C . LYS A 1 132 ? 15.509 4.164 -11.802 1.00 40.00 213 LYS A C 1
ATOM 1849 O O . LYS A 1 132 ? 16.446 3.962 -11.044 1.00 40.00 213 LYS A O 1
ATOM 1868 N N . ALA A 1 133 ? 15.462 3.659 -13.041 1.00 40.00 214 ALA A N 1
ATOM 1869 C CA . ALA A 1 133 ? 16.588 2.801 -13.610 1.00 40.00 214 ALA A CA 1
ATOM 1870 C C . ALA A 1 133 ? 17.673 3.719 -14.257 1.00 40.00 214 ALA A C 1
ATOM 1871 O O . ALA A 1 133 ? 18.668 4.022 -13.592 1.00 40.00 214 ALA A O 1
ATOM 1879 N N . LYS B 2 1 ? -15.323 1.677 -12.519 1.00 40.00 67 LYS B N 1
ATOM 1880 C CA . LYS B 2 1 ? -16.525 2.577 -12.620 1.00 40.00 67 LYS B CA 1
ATOM 1881 C C . LYS B 2 1 ? -16.145 3.932 -13.293 1.00 40.00 67 LYS B C 1
ATOM 1882 O O . LYS B 2 1 ? -15.160 4.036 -14.034 1.00 40.00 67 LYS B O 1
ATOM 1903 N N . ILE B 2 2 ? -16.934 4.967 -13.032 1.00 40.00 68 ILE B N 1
ATOM 1904 C CA . ILE B 2 2 ? -16.669 6.327 -13.616 1.00 40.00 68 ILE B CA 1
ATOM 1905 C C . ILE B 2 2 ? -16.617 7.350 -12.468 1.00 40.00 68 ILE B C 1
ATOM 1906 O O . ILE B 2 2 ? -17.411 8.272 -12.402 1.00 40.00 68 ILE B O 1
ATOM 1922 N N . ILE B 2 3 ? -15.710 7.158 -11.539 1.00 40.00 69 ILE B N 1
ATOM 1923 C CA . ILE B 2 3 ? -15.626 8.078 -10.362 1.00 40.00 69 ILE B CA 1
ATOM 1924 C C . ILE B 2 3 ? -14.387 8.922 -10.438 1.00 40.00 69 ILE B C 1
ATOM 1925 O O . ILE B 2 3 ? -13.744 9.182 -9.440 1.00 40.00 69 ILE B O 1
ATOM 1941 N N . ASP B 2 4 ? -14.040 9.340 -11.611 1.00 40.00 70 ASP B N 1
ATOM 1942 C CA . ASP B 2 4 ? -12.815 10.158 -11.759 1.00 40.00 70 ASP B CA 1
ATOM 1943 C C . ASP B 2 4 ? -12.534 10.973 -10.500 1.00 40.00 70 ASP B C 1
ATOM 1944 O O . ASP B 2 4 ? -13.184 11.960 -10.195 1.00 40.00 70 ASP B O 1
ATOM 1953 N N . THR B 2 5 ? -11.554 10.542 -9.777 1.00 40.00 71 THR B N 1
ATOM 1954 C CA . THR B 2 5 ? -11.170 11.241 -8.540 1.00 40.00 71 THR B CA 1
ATOM 1955 C C . THR B 2 5 ? -10.272 12.409 -8.940 1.00 40.00 71 THR B C 1
ATOM 1956 O O . THR B 2 5 ? -10.584 13.139 -9.869 1.00 40.00 71 THR B O 1
ATOM 1967 N N . GLY B 2 6 ? -9.150 12.574 -8.267 1.00 40.00 72 GLY B N 1
ATOM 1968 C CA . GLY B 2 6 ? -8.205 13.681 -8.613 1.00 40.00 72 GLY B CA 1
ATOM 1969 C C . GLY B 2 6 ? -6.797 13.104 -8.771 1.00 40.00 72 GLY B C 1
ATOM 1970 O O . GLY B 2 6 ? -6.357 12.310 -7.958 1.00 40.00 72 GLY B O 1
ATOM 1974 N N . GLY B 2 7 ? -6.089 13.492 -9.818 1.00 40.00 73 GLY B N 1
ATOM 1975 C CA . GLY B 2 7 ? -4.704 12.958 -10.032 1.00 40.00 73 GLY B CA 1
ATOM 1976 C C . GLY B 2 7 ? -4.320 12.949 -11.528 1.00 40.00 73 GLY B C 1
ATOM 1977 O O . GLY B 2 7 ? -3.493 12.171 -11.940 1.00 40.00 73 GLY B O 1
ATOM 1981 N N . GLY B 2 8 ? -4.901 13.797 -12.344 1.00 40.00 74 GLY B N 1
ATOM 1982 C CA . GLY B 2 8 ? -4.541 13.798 -13.804 1.00 40.00 74 GLY B CA 1
ATOM 1983 C C . GLY B 2 8 ? -4.682 12.421 -14.355 1.00 40.00 74 GLY B C 1
ATOM 1984 O O . GLY B 2 8 ? -3.742 11.875 -14.882 1.00 40.00 74 GLY B O 1
ATOM 1988 N N . PHE B 2 9 ? -5.829 11.844 -14.270 1.00 40.00 75 PHE B N 1
ATOM 1989 C CA . PHE B 2 9 ? -5.966 10.492 -14.826 1.00 40.00 75 PHE B CA 1
ATOM 1990 C C . PHE B 2 9 ? -7.424 10.056 -14.809 1.00 40.00 75 PHE B C 1
ATOM 1991 O O . PHE B 2 9 ? -8.126 10.234 -13.845 1.00 40.00 75 PHE B O 1
ATOM 2008 N N . ILE B 2 10 ? -7.892 9.558 -15.914 1.00 40.00 76 ILE B N 1
ATOM 2009 C CA . ILE B 2 10 ? -9.332 9.176 -16.034 1.00 40.00 76 ILE B CA 1
ATOM 2010 C C . ILE B 2 10 ? -9.694 7.930 -15.232 1.00 40.00 76 ILE B C 1
ATOM 2011 O O . ILE B 2 10 ? -9.055 6.914 -15.326 1.00 40.00 76 ILE B O 1
ATOM 2027 N N . LEU B 2 11 ? -10.742 8.007 -14.458 1.00 40.00 77 LEU B N 1
ATOM 2028 C CA . LEU B 2 11 ? -11.168 6.832 -13.641 1.00 40.00 77 LEU B CA 1
ATOM 2029 C C . LEU B 2 11 ? -12.667 6.521 -13.835 1.00 40.00 77 LEU B C 1
ATOM 2030 O O . LEU B 2 11 ? -13.491 7.360 -13.473 1.00 40.00 77 LEU B O 1
ATOM 2046 N N . ASN A 1 18 ? 12.981 6.631 -3.477 1.00 40.00 99 ASN A N 2
ATOM 2047 C CA . ASN A 1 18 ? 14.133 5.656 -3.513 1.00 40.00 99 ASN A CA 2
ATOM 2048 C C . ASN A 1 18 ? 13.603 4.514 -4.353 1.00 40.00 99 ASN A C 2
ATOM 2049 O O . ASN A 1 18 ? 13.416 4.660 -5.542 1.00 40.00 99 ASN A O 2
ATOM 2059 N N . SER A 1 19 ? 13.131 3.471 -3.734 1.00 40.00 100 SER A N 2
ATOM 2060 C CA . SER A 1 19 ? 12.341 2.574 -4.550 1.00 40.00 100 SER A CA 2
ATOM 2061 C C . SER A 1 19 ? 11.084 3.464 -4.463 1.00 40.00 100 SER A C 2
ATOM 2062 O O . SER A 1 19 ? 10.687 3.886 -3.384 1.00 40.00 100 SER A O 2
ATOM 2070 N N . ILE A 1 20 ? 10.638 3.954 -5.590 1.00 40.00 101 ILE A N 2
ATOM 2071 C CA . ILE A 1 20 ? 9.591 5.055 -5.685 1.00 40.00 101 ILE A CA 2
ATOM 2072 C C . ILE A 1 20 ? 8.702 5.378 -4.483 1.00 40.00 101 ILE A C 2
ATOM 2073 O O . ILE A 1 20 ? 8.491 4.596 -3.569 1.00 40.00 101 ILE A O 2
ATOM 2089 N N . ILE A 1 21 ? 8.086 6.551 -4.626 1.00 40.00 102 ILE A N 2
ATOM 2090 C CA . ILE A 1 21 ? 7.060 7.080 -3.689 1.00 40.00 102 ILE A CA 2
ATOM 2091 C C . ILE A 1 21 ? 5.956 7.631 -4.586 1.00 40.00 102 ILE A C 2
ATOM 2092 O O . ILE A 1 21 ? 6.212 8.517 -5.372 1.00 40.00 102 ILE A O 2
ATOM 2108 N N . VAL A 1 22 ? 4.763 7.138 -4.497 1.00 40.00 103 VAL A N 2
ATOM 2109 C CA . VAL A 1 22 ? 3.650 7.648 -5.374 1.00 40.00 103 VAL A CA 2
ATOM 2110 C C . VAL A 1 22 ? 2.614 8.284 -4.488 1.00 40.00 103 VAL A C 2
ATOM 2111 O O . VAL A 1 22 ? 2.639 8.087 -3.306 1.00 40.00 103 VAL A O 2
ATOM 2124 N N . SER A 1 23 ? 1.641 8.963 -5.003 1.00 40.00 104 SER A N 2
ATOM 2125 C CA . SER A 1 23 ? 0.591 9.500 -4.083 1.00 40.00 104 SER A CA 2
ATOM 2126 C C . SER A 1 23 ? -0.685 8.648 -4.164 1.00 40.00 104 SER A C 2
ATOM 2127 O O . SER A 1 23 ? -1.107 8.284 -5.244 1.00 40.00 104 SER A O 2
ATOM 2135 N N . PRO A 1 24 ? -1.290 8.390 -3.015 1.00 40.00 105 PRO A N 2
ATOM 2136 C CA . PRO A 1 24 ? -2.549 7.594 -2.980 1.00 40.00 105 PRO A CA 2
ATOM 2137 C C . PRO A 1 24 ? -3.605 8.301 -3.797 1.00 40.00 105 PRO A C 2
ATOM 2138 O O . PRO A 1 24 ? -4.599 7.724 -4.173 1.00 40.00 105 PRO A O 2
ATOM 2149 N N . ARG A 1 25 ? -3.356 9.537 -4.131 1.00 40.00 106 ARG A N 2
ATOM 2150 C CA . ARG A 1 25 ? -4.292 10.262 -4.998 1.00 40.00 106 ARG A CA 2
ATOM 2151 C C . ARG A 1 25 ? -4.052 9.734 -6.396 1.00 40.00 106 ARG A C 2
ATOM 2152 O O . ARG A 1 25 ? -4.768 10.034 -7.309 1.00 40.00 106 ARG A O 2
ATOM 2173 N N . GLN A 1 26 ? -3.032 8.927 -6.547 1.00 40.00 107 GLN A N 2
ATOM 2174 C CA . GLN A 1 26 ? -2.712 8.336 -7.866 1.00 40.00 107 GLN A CA 2
ATOM 2175 C C . GLN A 1 26 ? -3.085 6.834 -7.879 1.00 40.00 107 GLN A C 2
ATOM 2176 O O . GLN A 1 26 ? -2.870 6.140 -8.854 1.00 40.00 107 GLN A O 2
ATOM 2190 N N . ARG A 1 27 ? -3.663 6.330 -6.812 1.00 40.00 108 ARG A N 2
ATOM 2191 C CA . ARG A 1 27 ? -4.069 4.883 -6.778 1.00 40.00 108 ARG A CA 2
ATOM 2192 C C . ARG A 1 27 ? -4.989 4.586 -7.955 1.00 40.00 108 ARG A C 2
ATOM 2193 O O . ARG A 1 27 ? -4.977 5.285 -8.939 1.00 40.00 108 ARG A O 2
ATOM 2214 N N . GLY A 1 28 ? -5.785 3.558 -7.873 1.00 40.00 109 GLY A N 2
ATOM 2215 C CA . GLY A 1 28 ? -6.682 3.241 -9.016 1.00 40.00 109 GLY A CA 2
ATOM 2216 C C . GLY A 1 28 ? -5.834 3.242 -10.291 1.00 40.00 109 GLY A C 2
ATOM 2217 O O . GLY A 1 28 ? -5.252 2.248 -10.650 1.00 40.00 109 GLY A O 2
ATOM 2221 N N . ASN A 1 29 ? -5.745 4.369 -10.949 1.00 40.00 110 ASN A N 2
ATOM 2222 C CA . ASN A 1 29 ? -4.900 4.490 -12.198 1.00 40.00 110 ASN A CA 2
ATOM 2223 C C . ASN A 1 29 ? -4.090 3.199 -12.511 1.00 40.00 110 ASN A C 2
ATOM 2224 O O . ASN A 1 29 ? -3.152 2.897 -11.810 1.00 40.00 110 ASN A O 2
ATOM 2235 N N . PRO A 1 30 ? -4.477 2.488 -13.556 1.00 40.00 111 PRO A N 2
ATOM 2236 C CA . PRO A 1 30 ? -3.785 1.212 -13.962 1.00 40.00 111 PRO A CA 2
ATOM 2237 C C . PRO A 1 30 ? -2.311 1.381 -14.381 1.00 40.00 111 PRO A C 2
ATOM 2238 O O . PRO A 1 30 ? -1.591 0.416 -14.473 1.00 40.00 111 PRO A O 2
ATOM 2249 N N . VAL A 1 31 ? -1.824 2.555 -14.598 1.00 40.00 112 VAL A N 2
ATOM 2250 C CA . VAL A 1 31 ? -0.392 2.660 -14.937 1.00 40.00 112 VAL A CA 2
ATOM 2251 C C . VAL A 1 31 ? 0.438 1.987 -13.852 1.00 40.00 112 VAL A C 2
ATOM 2252 O O . VAL A 1 31 ? 1.452 1.375 -14.124 1.00 40.00 112 VAL A O 2
ATOM 2265 N N . LEU A 1 32 ? 0.013 2.083 -12.623 1.00 40.00 113 LEU A N 2
ATOM 2266 C CA . LEU A 1 32 ? 0.786 1.434 -11.520 1.00 40.00 113 LEU A CA 2
ATOM 2267 C C . LEU A 1 32 ? 0.958 -0.057 -11.830 1.00 40.00 113 LEU A C 2
ATOM 2268 O O . LEU A 1 32 ? 1.888 -0.703 -11.363 1.00 40.00 113 LEU A O 2
ATOM 2284 N N . LYS A 1 33 ? 0.058 -0.609 -12.624 1.00 40.00 114 LYS A N 2
ATOM 2285 C CA . LYS A 1 33 ? 0.164 -2.058 -12.959 1.00 40.00 114 LYS A CA 2
ATOM 2286 C C . LYS A 1 33 ? 1.372 -2.272 -13.852 1.00 40.00 114 LYS A C 2
ATOM 2287 O O . LYS A 1 33 ? 1.888 -3.351 -13.952 1.00 40.00 114 LYS A O 2
ATOM 2306 N N . PHE A 1 34 ? 1.855 -1.286 -14.520 1.00 40.00 115 PHE A N 2
ATOM 2307 C CA . PHE A 1 34 ? 3.028 -1.585 -15.361 1.00 40.00 115 PHE A CA 2
ATOM 2308 C C . PHE A 1 34 ? 4.294 -1.192 -14.628 1.00 40.00 115 PHE A C 2
ATOM 2309 O O . PHE A 1 34 ? 5.387 -1.385 -15.111 1.00 40.00 115 PHE A O 2
ATOM 2326 N N . VAL A 1 35 ? 4.156 -0.728 -13.417 1.00 40.00 116 VAL A N 2
ATOM 2327 C CA . VAL A 1 35 ? 5.366 -0.438 -12.634 1.00 40.00 116 VAL A CA 2
ATOM 2328 C C . VAL A 1 35 ? 5.750 -1.770 -12.014 1.00 40.00 116 VAL A C 2
ATOM 2329 O O . VAL A 1 35 ? 5.446 -2.043 -10.875 1.00 40.00 116 VAL A O 2
ATOM 2342 N N . ARG A 1 36 ? 6.350 -2.630 -12.801 1.00 40.00 117 ARG A N 2
ATOM 2343 C CA . ARG A 1 36 ? 6.701 -4.003 -12.315 1.00 40.00 117 ARG A CA 2
ATOM 2344 C C . ARG A 1 36 ? 8.196 -4.213 -12.111 1.00 40.00 117 ARG A C 2
ATOM 2345 O O . ARG A 1 36 ? 8.615 -4.935 -11.245 1.00 40.00 117 ARG A O 2
ATOM 2366 N N . ASN A 1 37 ? 9.013 -3.642 -12.920 1.00 40.00 118 ASN A N 2
ATOM 2367 C CA . ASN A 1 37 ? 10.460 -3.894 -12.756 1.00 40.00 118 ASN A CA 2
ATOM 2368 C C . ASN A 1 37 ? 11.032 -3.136 -11.581 1.00 40.00 118 ASN A C 2
ATOM 2369 O O . ASN A 1 37 ? 12.119 -3.428 -11.152 1.00 40.00 118 ASN A O 2
ATOM 2380 N N . VAL A 1 38 ? 10.341 -2.182 -11.034 1.00 40.00 119 VAL A N 2
ATOM 2381 C CA . VAL A 1 38 ? 10.940 -1.481 -9.865 1.00 40.00 119 VAL A CA 2
ATOM 2382 C C . VAL A 1 38 ? 9.947 -1.414 -8.705 1.00 40.00 119 VAL A C 2
ATOM 2383 O O . VAL A 1 38 ? 8.763 -1.272 -8.925 1.00 40.00 119 VAL A O 2
ATOM 2396 N N . PRO A 1 39 ? 10.498 -1.469 -7.498 1.00 40.00 120 PRO A N 2
ATOM 2397 C CA . PRO A 1 39 ? 9.689 -1.353 -6.244 1.00 40.00 120 PRO A CA 2
ATOM 2398 C C . PRO A 1 39 ? 9.108 0.068 -6.063 1.00 40.00 120 PRO A C 2
ATOM 2399 O O . PRO A 1 39 ? 9.795 1.058 -6.223 1.00 40.00 120 PRO A O 2
ATOM 2410 N N . TRP A 1 40 ? 7.854 0.170 -5.705 1.00 40.00 121 TRP A N 2
ATOM 2411 C CA . TRP A 1 40 ? 7.252 1.516 -5.495 1.00 40.00 121 TRP A CA 2
ATOM 2412 C C . TRP A 1 40 ? 6.233 1.451 -4.366 1.00 40.00 121 TRP A C 2
ATOM 2413 O O . TRP A 1 40 ? 5.673 0.405 -4.087 1.00 40.00 121 TRP A O 2
ATOM 2434 N N . GLU A 1 41 ? 5.997 2.553 -3.702 1.00 40.00 122 GLU A N 2
ATOM 2435 C CA . GLU A 1 41 ? 5.023 2.546 -2.576 1.00 40.00 122 GLU A CA 2
ATOM 2436 C C . GLU A 1 41 ? 4.366 3.910 -2.429 1.00 40.00 122 GLU A C 2
ATOM 2437 O O . GLU A 1 41 ? 4.925 4.924 -2.803 1.00 40.00 122 GLU A O 2
ATOM 2449 N N . PHE A 1 42 ? 3.183 3.933 -1.869 1.00 40.00 123 PHE A N 2
ATOM 2450 C CA . PHE A 1 42 ? 2.451 5.226 -1.664 1.00 40.00 123 PHE A CA 2
ATOM 2451 C C . PHE A 1 42 ? 3.056 6.045 -0.501 1.00 40.00 123 PHE A C 2
ATOM 2452 O O . PHE A 1 42 ? 3.252 5.560 0.600 1.00 40.00 123 PHE A O 2
ATOM 2469 N N . GLY A 1 43 ? 3.316 7.290 -0.724 1.00 40.00 124 GLY A N 2
ATOM 2470 C CA . GLY A 1 43 ? 3.866 8.126 0.363 1.00 40.00 124 GLY A CA 2
ATOM 2471 C C . GLY A 1 43 ? 3.170 9.467 0.310 1.00 40.00 124 GLY A C 2
ATOM 2472 O O . GLY A 1 43 ? 2.572 9.827 -0.673 1.00 40.00 124 GLY A O 2
ATOM 2476 N N . ASP A 1 44 ? 3.239 10.214 1.349 1.00 40.00 125 ASP A N 2
ATOM 2477 C CA . ASP A 1 44 ? 2.568 11.532 1.332 1.00 40.00 125 ASP A CA 2
ATOM 2478 C C . ASP A 1 44 ? 3.506 12.578 0.713 1.00 40.00 125 ASP A C 2
ATOM 2479 O O . ASP A 1 44 ? 4.177 13.291 1.426 1.00 40.00 125 ASP A O 2
ATOM 2488 N N . VAL A 1 45 ? 3.564 12.681 -0.610 1.00 40.00 126 VAL A N 2
ATOM 2489 C CA . VAL A 1 45 ? 4.481 13.713 -1.255 1.00 40.00 126 VAL A CA 2
ATOM 2490 C C . VAL A 1 45 ? 3.708 14.666 -2.218 1.00 40.00 126 VAL A C 2
ATOM 2491 O O . VAL A 1 45 ? 2.651 14.353 -2.762 1.00 40.00 126 VAL A O 2
ATOM 2504 N N . ILE A 1 46 ? 4.238 15.847 -2.404 1.00 40.00 127 ILE A N 2
ATOM 2505 C CA . ILE A 1 46 ? 3.558 16.860 -3.262 1.00 40.00 127 ILE A CA 2
ATOM 2506 C C . ILE A 1 46 ? 3.322 16.404 -4.717 1.00 40.00 127 ILE A C 2
ATOM 2507 O O . ILE A 1 46 ? 2.255 16.596 -5.240 1.00 40.00 127 ILE A O 2
ATOM 2523 N N . PRO A 1 47 ? 4.315 15.871 -5.351 1.00 40.00 128 PRO A N 2
ATOM 2524 C CA . PRO A 1 47 ? 4.155 15.479 -6.767 1.00 40.00 128 PRO A CA 2
ATOM 2525 C C . PRO A 1 47 ? 3.423 14.173 -6.845 1.00 40.00 128 PRO A C 2
ATOM 2526 O O . PRO A 1 47 ? 2.994 13.632 -5.851 1.00 40.00 128 PRO A O 2
ATOM 2537 N N . ASP A 1 48 ? 3.325 13.645 -8.021 1.00 40.00 129 ASP A N 2
ATOM 2538 C CA . ASP A 1 48 ? 2.667 12.327 -8.198 1.00 40.00 129 ASP A CA 2
ATOM 2539 C C . ASP A 1 48 ? 3.691 11.246 -7.908 1.00 40.00 129 ASP A C 2
ATOM 2540 O O . ASP A 1 48 ? 3.430 10.316 -7.172 1.00 40.00 129 ASP A O 2
ATOM 2549 N N . TYR A 1 49 ? 4.864 11.348 -8.477 1.00 40.00 130 TYR A N 2
ATOM 2550 C CA . TYR A 1 49 ? 5.875 10.299 -8.208 1.00 40.00 130 TYR A CA 2
ATOM 2551 C C . TYR A 1 49 ? 7.206 10.890 -7.860 1.00 40.00 130 TYR A C 2
ATOM 2552 O O . TYR A 1 49 ? 7.728 11.695 -8.597 1.00 40.00 130 TYR A O 2
ATOM 2570 N N . VAL A 1 50 ? 7.782 10.439 -6.779 1.00 40.00 131 VAL A N 2
ATOM 2571 C CA . VAL A 1 50 ? 9.147 10.900 -6.410 1.00 40.00 131 VAL A CA 2
ATOM 2572 C C . VAL A 1 50 ? 10.113 9.849 -6.964 1.00 40.00 131 VAL A C 2
ATOM 2573 O O . VAL A 1 50 ? 10.035 8.689 -6.608 1.00 40.00 131 VAL A O 2
ATOM 2586 N N . LEU A 1 51 ? 10.982 10.225 -7.852 1.00 40.00 132 LEU A N 2
ATOM 2587 C CA . LEU A 1 51 ? 11.915 9.221 -8.463 1.00 40.00 132 LEU A CA 2
ATOM 2588 C C . LEU A 1 51 ? 13.347 9.383 -7.895 1.00 40.00 132 LEU A C 2
ATOM 2589 O O . LEU A 1 51 ? 14.187 8.517 -8.072 1.00 40.00 132 LEU A O 2
ATOM 2605 N N . GLY A 1 52 ? 13.645 10.505 -7.239 1.00 40.00 133 GLY A N 2
ATOM 2606 C CA . GLY A 1 52 ? 15.040 10.753 -6.689 1.00 40.00 133 GLY A CA 2
ATOM 2607 C C . GLY A 1 52 ? 14.990 11.931 -5.713 1.00 40.00 133 GLY A C 2
ATOM 2608 O O . GLY A 1 52 ? 13.976 12.587 -5.600 1.00 40.00 133 GLY A O 2
ATOM 2612 N N . GLN A 1 53 ? 16.062 12.182 -4.972 1.00 40.00 134 GLN A N 2
ATOM 2613 C CA . GLN A 1 53 ? 16.034 13.299 -3.954 1.00 40.00 134 GLN A CA 2
ATOM 2614 C C . GLN A 1 53 ? 15.489 14.636 -4.548 1.00 40.00 134 GLN A C 2
ATOM 2615 O O . GLN A 1 53 ? 14.858 15.424 -3.850 1.00 40.00 134 GLN A O 2
ATOM 2629 N N . SER A 1 54 ? 15.679 14.911 -5.814 1.00 40.00 135 SER A N 2
ATOM 2630 C CA . SER A 1 54 ? 15.106 16.178 -6.338 1.00 40.00 135 SER A CA 2
ATOM 2631 C C . SER A 1 54 ? 14.497 15.966 -7.686 1.00 40.00 135 SER A C 2
ATOM 2632 O O . SER A 1 54 ? 14.283 16.892 -8.425 1.00 40.00 135 SER A O 2
ATOM 2640 N N . THR A 1 55 ? 14.174 14.756 -7.990 1.00 40.00 136 THR A N 2
ATOM 2641 C CA . THR A 1 55 ? 13.504 14.468 -9.285 1.00 40.00 136 THR A CA 2
ATOM 2642 C C . THR A 1 55 ? 12.050 14.071 -8.977 1.00 40.00 136 THR A C 2
ATOM 2643 O O . THR A 1 55 ? 11.820 13.266 -8.094 1.00 40.00 136 THR A O 2
ATOM 2654 N N . CYS A 1 56 ? 11.069 14.590 -9.690 1.00 40.00 137 CYS A N 2
ATOM 2655 C CA . CYS A 1 56 ? 9.636 14.169 -9.418 1.00 40.00 137 CYS A CA 2
ATOM 2656 C C . CYS A 1 56 ? 8.790 14.292 -10.679 1.00 40.00 137 CYS A C 2
ATOM 2657 O O . CYS A 1 56 ? 9.067 15.081 -11.558 1.00 40.00 137 CYS A O 2
ATOM 2665 N N . ALA A 1 57 ? 7.775 13.500 -10.790 1.00 40.00 138 ALA A N 2
ATOM 2666 C CA . ALA A 1 57 ? 6.955 13.552 -12.016 1.00 40.00 138 ALA A CA 2
ATOM 2667 C C . ALA A 1 57 ? 5.509 13.861 -11.672 1.00 40.00 138 ALA A C 2
ATOM 2668 O O . ALA A 1 57 ? 5.120 13.805 -10.520 1.00 40.00 138 ALA A O 2
ATOM 2675 N N . LEU A 1 58 ? 4.723 14.180 -12.678 1.00 40.00 139 LEU A N 2
ATOM 2676 C CA . LEU A 1 58 ? 3.269 14.488 -12.483 1.00 40.00 139 LEU A CA 2
ATOM 2677 C C . LEU A 1 58 ? 2.509 13.807 -13.603 1.00 40.00 139 LEU A C 2
ATOM 2678 O O . LEU A 1 58 ? 2.880 13.930 -14.744 1.00 40.00 139 LEU A O 2
ATOM 2694 N N . PHE A 1 59 ? 1.436 13.113 -13.302 1.00 40.00 140 PHE A N 2
ATOM 2695 C CA . PHE A 1 59 ? 0.657 12.449 -14.388 1.00 40.00 140 PHE A CA 2
ATOM 2696 C C . PHE A 1 59 ? -0.603 13.230 -14.705 1.00 40.00 140 PHE A C 2
ATOM 2697 O O . PHE A 1 59 ? -1.305 13.690 -13.833 1.00 40.00 140 PHE A O 2
ATOM 2714 N N . LEU A 1 60 ? -0.895 13.340 -15.957 1.00 40.00 141 LEU A N 2
ATOM 2715 C CA . LEU A 1 60 ? -2.107 14.045 -16.404 1.00 40.00 141 LEU A CA 2
ATOM 2716 C C . LEU A 1 60 ? -2.672 13.250 -17.571 1.00 40.00 141 LEU A C 2
ATOM 2717 O O . LEU A 1 60 ? -2.136 13.277 -18.644 1.00 40.00 141 LEU A O 2
ATOM 2733 N N . SER A 1 61 ? -3.706 12.484 -17.372 1.00 40.00 142 SER A N 2
ATOM 2734 C CA . SER A 1 61 ? -4.198 11.640 -18.546 1.00 40.00 142 SER A CA 2
ATOM 2735 C C . SER A 1 61 ? -4.877 12.433 -19.679 1.00 40.00 142 SER A C 2
ATOM 2736 O O . SER A 1 61 ? -5.559 11.851 -20.489 1.00 40.00 142 SER A O 2
ATOM 2744 N N . LEU A 1 62 ? -4.704 13.722 -19.758 1.00 40.00 143 LEU A N 2
ATOM 2745 C CA . LEU A 1 62 ? -5.352 14.520 -20.862 1.00 40.00 143 LEU A CA 2
ATOM 2746 C C . LEU A 1 62 ? -6.850 14.215 -20.997 1.00 40.00 143 LEU A C 2
ATOM 2747 O O . LEU A 1 62 ? -7.666 15.058 -20.727 1.00 40.00 143 LEU A O 2
ATOM 2763 N N . ARG A 1 63 ? -7.241 13.032 -21.411 1.00 40.00 144 ARG A N 2
ATOM 2764 C CA . ARG A 1 63 ? -8.704 12.762 -21.522 1.00 40.00 144 ARG A CA 2
ATOM 2765 C C . ARG A 1 63 ? -9.344 13.335 -20.289 1.00 40.00 144 ARG A C 2
ATOM 2766 O O . ARG A 1 63 ? -10.346 14.000 -20.340 1.00 40.00 144 ARG A O 2
ATOM 2787 N N . TYR A 1 64 ? -8.708 13.117 -19.182 1.00 40.00 145 TYR A N 2
ATOM 2788 C CA . TYR A 1 64 ? -9.188 13.705 -17.915 1.00 40.00 145 TYR A CA 2
ATOM 2789 C C . TYR A 1 64 ? -8.902 15.193 -17.989 1.00 40.00 145 TYR A C 2
ATOM 2790 O O . TYR A 1 64 ? -9.633 15.997 -17.453 1.00 40.00 145 TYR A O 2
ATOM 2808 N N . HIS A 1 65 ? -7.833 15.566 -18.654 1.00 40.00 146 HIS A N 2
ATOM 2809 C CA . HIS A 1 65 ? -7.487 17.022 -18.763 1.00 40.00 146 HIS A CA 2
ATOM 2810 C C . HIS A 1 65 ? -8.712 17.856 -19.192 1.00 40.00 146 HIS A C 2
ATOM 2811 O O . HIS A 1 65 ? -8.893 18.982 -18.753 1.00 40.00 146 HIS A O 2
ATOM 2825 N N . ASN A 1 66 ? -9.573 17.311 -20.006 1.00 40.00 147 ASN A N 2
ATOM 2826 C CA . ASN A 1 66 ? -10.788 18.086 -20.397 1.00 40.00 147 ASN A CA 2
ATOM 2827 C C . ASN A 1 66 ? -11.646 18.250 -19.143 1.00 40.00 147 ASN A C 2
ATOM 2828 O O . ASN A 1 66 ? -11.808 19.332 -18.626 1.00 40.00 147 ASN A O 2
ATOM 2839 N N . LEU A 1 67 ? -12.143 17.164 -18.610 1.00 40.00 148 LEU A N 2
ATOM 2840 C CA . LEU A 1 67 ? -12.944 17.245 -17.352 1.00 40.00 148 LEU A CA 2
ATOM 2841 C C . LEU A 1 67 ? -12.095 17.975 -16.299 1.00 40.00 148 LEU A C 2
ATOM 2842 O O . LEU A 1 67 ? -11.050 17.507 -15.906 1.00 40.00 148 LEU A O 2
ATOM 2858 N N . HIS A 1 68 ? -12.509 19.150 -15.890 1.00 40.00 149 HIS A N 2
ATOM 2859 C CA . HIS A 1 68 ? -11.695 19.969 -14.914 1.00 40.00 149 HIS A CA 2
ATOM 2860 C C . HIS A 1 68 ? -10.204 19.903 -15.293 1.00 40.00 149 HIS A C 2
ATOM 2861 O O . HIS A 1 68 ? -9.527 18.944 -14.982 1.00 40.00 149 HIS A O 2
ATOM 2875 N N . PRO A 1 69 ? -9.757 20.929 -15.990 1.00 40.00 150 PRO A N 2
ATOM 2876 C CA . PRO A 1 69 ? -8.363 21.007 -16.461 1.00 40.00 150 PRO A CA 2
ATOM 2877 C C . PRO A 1 69 ? -7.446 21.796 -15.505 1.00 40.00 150 PRO A C 2
ATOM 2878 O O . PRO A 1 69 ? -6.412 21.297 -15.127 1.00 40.00 150 PRO A O 2
ATOM 2889 N N . ASP A 1 70 ? -7.786 23.030 -15.145 1.00 40.00 151 ASP A N 2
ATOM 2890 C CA . ASP A 1 70 ? -6.888 23.867 -14.243 1.00 40.00 151 ASP A CA 2
ATOM 2891 C C . ASP A 1 70 ? -6.128 23.030 -13.176 1.00 40.00 151 ASP A C 2
ATOM 2892 O O . ASP A 1 70 ? -5.128 23.469 -12.626 1.00 40.00 151 ASP A O 2
ATOM 2901 N N . TYR A 1 71 ? -6.576 21.841 -12.888 1.00 40.00 152 TYR A N 2
ATOM 2902 C CA . TYR A 1 71 ? -5.871 20.987 -11.894 1.00 40.00 152 TYR A CA 2
ATOM 2903 C C . TYR A 1 71 ? -4.384 20.813 -12.258 1.00 40.00 152 TYR A C 2
ATOM 2904 O O . TYR A 1 71 ? -3.543 20.968 -11.401 1.00 40.00 152 TYR A O 2
ATOM 2922 N N . ILE A 1 72 ? -4.024 20.470 -13.501 1.00 40.00 153 ILE A N 2
ATOM 2923 C CA . ILE A 1 72 ? -2.555 20.284 -13.768 1.00 40.00 153 ILE A CA 2
ATOM 2924 C C . ILE A 1 72 ? -1.825 21.594 -13.557 1.00 40.00 153 ILE A C 2
ATOM 2925 O O . ILE A 1 72 ? -0.721 21.624 -13.031 1.00 40.00 153 ILE A O 2
ATOM 2941 N N . HIS A 1 73 ? -2.440 22.689 -13.923 1.00 40.00 154 HIS A N 2
ATOM 2942 C CA . HIS A 1 73 ? -1.780 24.000 -13.688 1.00 40.00 154 HIS A CA 2
ATOM 2943 C C . HIS A 1 73 ? -1.664 24.198 -12.179 1.00 40.00 154 HIS A C 2
ATOM 2944 O O . HIS A 1 73 ? -0.587 24.468 -11.665 1.00 40.00 154 HIS A O 2
ATOM 2958 N N . GLY A 1 74 ? -2.779 24.042 -11.478 1.00 40.00 155 GLY A N 2
ATOM 2959 C CA . GLY A 1 74 ? -2.779 24.209 -9.988 1.00 40.00 155 GLY A CA 2
ATOM 2960 C C . GLY A 1 74 ? -1.916 23.123 -9.319 1.00 40.00 155 GLY A C 2
ATOM 2961 O O . GLY A 1 74 ? -1.600 23.200 -8.135 1.00 40.00 155 GLY A O 2
ATOM 2965 N N . ARG A 1 75 ? -1.540 22.115 -10.058 1.00 40.00 156 ARG A N 2
ATOM 2966 C CA . ARG A 1 75 ? -0.714 21.031 -9.461 1.00 40.00 156 ARG A CA 2
ATOM 2967 C C . ARG A 1 75 ? 0.769 21.426 -9.518 1.00 40.00 156 ARG A C 2
ATOM 2968 O O . ARG A 1 75 ? 1.545 21.155 -8.619 1.00 40.00 156 ARG A O 2
ATOM 2989 N N . LEU A 1 76 ? 1.177 22.088 -10.551 1.00 40.00 157 LEU A N 2
ATOM 2990 C CA . LEU A 1 76 ? 2.598 22.486 -10.612 1.00 40.00 157 LEU A CA 2
ATOM 2991 C C . LEU A 1 76 ? 2.865 23.620 -9.609 1.00 40.00 157 LEU A C 2
ATOM 2992 O O . LEU A 1 76 ? 3.897 23.641 -8.968 1.00 40.00 157 LEU A O 2
ATOM 3008 N N . GLN A 1 77 ? 1.948 24.570 -9.457 1.00 40.00 158 GLN A N 2
ATOM 3009 C CA . GLN A 1 77 ? 2.205 25.697 -8.472 1.00 40.00 158 GLN A CA 2
ATOM 3010 C C . GLN A 1 77 ? 2.323 25.100 -7.058 1.00 40.00 158 GLN A C 2
ATOM 3011 O O . GLN A 1 77 ? 3.090 25.564 -6.221 1.00 40.00 158 GLN A O 2
ATOM 3025 N N . SER A 1 78 ? 1.588 24.061 -6.788 1.00 40.00 159 SER A N 2
ATOM 3026 C CA . SER A 1 78 ? 1.684 23.428 -5.445 1.00 40.00 159 SER A CA 2
ATOM 3027 C C . SER A 1 78 ? 3.068 22.837 -5.267 1.00 40.00 159 SER A C 2
ATOM 3028 O O . SER A 1 78 ? 3.719 23.026 -4.267 1.00 40.00 159 SER A O 2
ATOM 3036 N N . LEU A 1 79 ? 3.525 22.136 -6.247 1.00 40.00 160 LEU A N 2
ATOM 3037 C CA . LEU A 1 79 ? 4.875 21.547 -6.147 1.00 40.00 160 LEU A CA 2
ATOM 3038 C C . LEU A 1 79 ? 5.911 22.685 -5.931 1.00 40.00 160 LEU A C 2
ATOM 3039 O O . LEU A 1 79 ? 6.886 22.535 -5.201 1.00 40.00 160 LEU A O 2
ATOM 3055 N N . GLY A 1 80 ? 5.668 23.839 -6.548 1.00 40.00 161 GLY A N 2
ATOM 3056 C CA . GLY A 1 80 ? 6.571 25.035 -6.391 1.00 40.00 161 GLY A CA 2
ATOM 3057 C C . GLY A 1 80 ? 7.964 24.818 -6.970 1.00 40.00 161 GLY A C 2
ATOM 3058 O O . GLY A 1 80 ? 8.223 25.108 -8.123 1.00 40.00 161 GLY A O 2
ATOM 3062 N N . LYS A 1 81 ? 8.876 24.356 -6.164 1.00 40.00 162 LYS A N 2
ATOM 3063 C CA . LYS A 1 81 ? 10.282 24.174 -6.650 1.00 40.00 162 LYS A CA 2
ATOM 3064 C C . LYS A 1 81 ? 11.066 23.165 -5.779 1.00 40.00 162 LYS A C 2
ATOM 3065 O O . LYS A 1 81 ? 12.283 23.172 -5.783 1.00 40.00 162 LYS A O 2
ATOM 3084 N N . ASN A 1 82 ? 10.383 22.333 -4.990 1.00 40.00 163 ASN A N 2
ATOM 3085 C CA . ASN A 1 82 ? 11.102 21.354 -4.055 1.00 40.00 163 ASN A CA 2
ATOM 3086 C C . ASN A 1 82 ? 12.001 20.322 -4.776 1.00 40.00 163 ASN A C 2
ATOM 3087 O O . ASN A 1 82 ? 12.882 19.711 -4.156 1.00 40.00 163 ASN A O 2
ATOM 3098 N N . PHE A 1 83 ? 11.747 20.031 -6.032 1.00 40.00 164 PHE A N 2
ATOM 3099 C CA . PHE A 1 83 ? 12.576 18.975 -6.708 1.00 40.00 164 PHE A CA 2
ATOM 3100 C C . PHE A 1 83 ? 13.285 19.498 -7.936 1.00 40.00 164 PHE A C 2
ATOM 3101 O O . PHE A 1 83 ? 12.695 20.157 -8.787 1.00 40.00 164 PHE A O 2
ATOM 3118 N N . ALA A 1 84 ? 14.517 19.182 -8.062 1.00 40.00 165 ALA A N 2
ATOM 3119 C CA . ALA A 1 84 ? 15.261 19.655 -9.240 1.00 40.00 165 ALA A CA 2
ATOM 3120 C C . ALA A 1 84 ? 14.691 19.105 -10.543 1.00 40.00 165 ALA A C 2
ATOM 3121 O O . ALA A 1 84 ? 14.186 19.846 -11.357 1.00 40.00 165 ALA A O 2
ATOM 3128 N N . LEU A 1 85 ? 14.776 17.855 -10.780 1.00 40.00 166 LEU A N 2
ATOM 3129 C CA . LEU A 1 85 ? 14.250 17.378 -12.071 1.00 40.00 166 LEU A CA 2
ATOM 3130 C C . LEU A 1 85 ? 12.750 17.258 -12.038 1.00 40.00 166 LEU A C 2
ATOM 3131 O O . LEU A 1 85 ? 12.215 16.333 -11.480 1.00 40.00 166 LEU A O 2
ATOM 3147 N N . ARG A 1 86 ? 12.064 18.170 -12.654 1.00 40.00 167 ARG A N 2
ATOM 3148 C CA . ARG A 1 86 ? 10.578 18.076 -12.673 1.00 40.00 167 ARG A CA 2
ATOM 3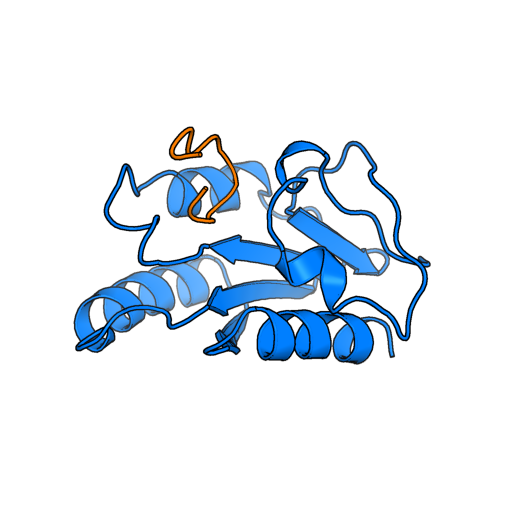149 C C . ARG A 1 86 ? 10.179 17.508 -14.051 1.00 40.00 167 ARG A C 2
ATOM 3150 O O . ARG A 1 86 ? 10.727 17.887 -15.058 1.00 40.00 167 ARG A O 2
ATOM 3171 N N . VAL A 1 87 ? 9.282 16.551 -14.073 1.00 40.00 168 VAL A N 2
ATOM 3172 C CA . VAL A 1 87 ? 8.877 15.884 -15.356 1.00 40.00 168 VAL A CA 2
ATOM 3173 C C . VAL A 1 87 ? 7.351 15.711 -15.438 1.00 40.00 168 VAL A C 2
ATOM 3174 O O . VAL A 1 87 ? 6.710 15.445 -14.453 1.00 40.00 168 VAL A O 2
ATOM 3187 N N . LEU A 1 88 ? 6.769 15.860 -16.605 1.00 40.00 169 LEU A N 2
ATOM 3188 C CA . LEU A 1 88 ? 5.253 15.713 -16.758 1.00 40.00 169 LEU A CA 2
ATOM 3189 C C . LEU A 1 88 ? 4.888 14.464 -17.622 1.00 40.00 169 LEU A C 2
ATOM 3190 O O . LEU A 1 88 ? 4.922 14.500 -18.835 1.00 40.00 169 LEU A O 2
ATOM 3206 N N . LEU A 1 89 ? 4.528 13.364 -17.023 1.00 40.00 170 LEU A N 2
ATOM 3207 C CA . LEU A 1 89 ? 4.179 12.143 -17.834 1.00 40.00 170 LEU A CA 2
ATOM 3208 C C . LEU A 1 89 ? 2.819 12.338 -18.463 1.00 40.00 170 LEU A C 2
ATOM 3209 O O . LEU A 1 89 ? 1.850 12.547 -17.786 1.00 40.00 170 LEU A O 2
ATOM 3225 N N . VAL A 1 90 ? 2.727 12.303 -19.743 1.00 40.00 171 VAL A N 2
ATOM 3226 C CA . VAL A 1 90 ? 1.399 12.528 -20.359 1.00 40.00 171 VAL A CA 2
ATOM 3227 C C . VAL A 1 90 ? 0.897 11.282 -21.074 1.00 40.00 171 VAL A C 2
ATOM 3228 O O . VAL A 1 90 ? 1.573 10.733 -21.903 1.00 40.00 171 VAL A O 2
ATOM 3241 N N . GLN A 1 91 ? -0.282 10.822 -20.793 1.00 40.00 172 GLN A N 2
ATOM 3242 C CA . GLN A 1 91 ? -0.753 9.611 -21.536 1.00 40.00 172 GLN A CA 2
ATOM 3243 C C . GLN A 1 91 ? -1.596 10.065 -22.725 1.00 40.00 172 GLN A C 2
ATOM 3244 O O . GLN A 1 91 ? -2.683 10.557 -22.541 1.00 40.00 172 GLN A O 2
ATOM 3258 N N . VAL A 1 92 ? -1.115 9.922 -23.943 1.00 40.00 173 VAL A N 2
ATOM 3259 C CA . VAL A 1 92 ? -1.941 10.374 -25.116 1.00 40.00 173 VAL A CA 2
ATOM 3260 C C . VAL A 1 92 ? -3.076 9.389 -25.364 1.00 40.00 173 VAL A C 2
ATOM 3261 O O . VAL A 1 92 ? -2.991 8.510 -26.213 1.00 40.00 173 VAL A O 2
ATOM 3274 N N . ASP A 1 93 ? -4.147 9.548 -24.627 1.00 40.00 174 ASP A N 2
ATOM 3275 C CA . ASP A 1 93 ? -5.327 8.652 -24.797 1.00 40.00 174 ASP A CA 2
ATOM 3276 C C . ASP A 1 93 ? -6.465 9.427 -25.468 1.00 40.00 174 ASP A C 2
ATOM 3277 O O . ASP A 1 93 ? -7.626 9.208 -25.183 1.00 40.00 174 ASP A O 2
ATOM 3286 N N . VAL A 1 94 ? -6.132 10.327 -26.366 1.00 40.00 175 VAL A N 2
ATOM 3287 C CA . VAL A 1 94 ? -7.188 11.097 -27.070 1.00 40.00 175 VAL A CA 2
ATOM 3288 C C . VAL A 1 94 ? -6.740 11.436 -28.506 1.00 40.00 175 VAL A C 2
ATOM 3289 O O . VAL A 1 94 ? -5.601 11.756 -28.754 1.00 40.00 175 VAL A O 2
ATOM 3302 N N . LYS A 1 95 ? -7.641 11.357 -29.449 1.00 40.00 176 LYS A N 2
ATOM 3303 C CA . LYS A 1 95 ? -7.293 11.656 -30.885 1.00 40.00 176 LYS A CA 2
ATOM 3304 C C . LYS A 1 95 ? -7.229 13.185 -31.117 1.00 40.00 176 LYS A C 2
ATOM 3305 O O . LYS A 1 95 ? -7.975 13.934 -30.550 1.00 40.00 176 LYS A O 2
ATOM 3324 N N . ASP A 1 96 ? -6.336 13.655 -31.937 1.00 40.00 177 ASP A N 2
ATOM 3325 C CA . ASP A 1 96 ? -6.234 15.142 -32.184 1.00 40.00 177 ASP A CA 2
ATOM 3326 C C . ASP A 1 96 ? -5.768 15.899 -30.919 1.00 40.00 177 ASP A C 2
ATOM 3327 O O . ASP A 1 96 ? -6.292 16.941 -30.583 1.00 40.00 177 ASP A O 2
ATOM 3336 N N . PRO A 1 97 ? -4.816 15.335 -30.246 1.00 40.00 178 PRO A N 2
ATOM 3337 C CA . PRO A 1 97 ? -4.272 15.950 -28.995 1.00 40.00 178 PRO A CA 2
ATOM 3338 C C . PRO A 1 97 ? -3.481 17.230 -29.256 1.00 40.00 178 PRO A C 2
ATOM 3339 O O . PRO A 1 97 ? -3.376 18.104 -28.422 1.00 40.00 178 PRO A O 2
ATOM 3350 N N . GLN A 1 98 ? -2.886 17.324 -30.379 1.00 40.00 179 GLN A N 2
ATOM 3351 C CA . GLN A 1 98 ? -2.048 18.502 -30.669 1.00 40.00 179 GLN A CA 2
ATOM 3352 C C . GLN A 1 98 ? -2.456 19.747 -29.900 1.00 40.00 179 GLN A C 2
ATOM 3353 O O . GLN A 1 98 ? -1.678 20.265 -29.130 1.00 40.00 179 GLN A O 2
ATOM 3367 N N . GLN A 1 99 ? -3.623 20.266 -30.136 1.00 40.00 180 GLN A N 2
ATOM 3368 C CA . GLN A 1 99 ? -4.012 21.540 -29.454 1.00 40.00 180 GLN A CA 2
ATOM 3369 C C . GLN A 1 99 ? -3.573 21.564 -27.988 1.00 40.00 180 GLN A C 2
ATOM 3370 O O . GLN A 1 99 ? -2.847 22.449 -27.561 1.00 40.00 180 GLN A O 2
ATOM 3384 N N . ALA A 1 100 ? -4.023 20.647 -27.200 1.00 40.00 181 ALA A N 2
ATOM 3385 C CA . ALA A 1 100 ? -3.648 20.691 -25.770 1.00 40.00 181 ALA A CA 2
ATOM 3386 C C . ALA A 1 100 ? -2.132 20.634 -25.583 1.00 40.00 181 ALA A C 2
ATOM 3387 O O . ALA A 1 100 ? -1.555 21.470 -24.909 1.00 40.00 181 ALA A O 2
ATOM 3394 N N . LEU A 1 101 ? -1.475 19.665 -26.161 1.00 40.00 182 LEU A N 2
ATOM 3395 C CA . LEU A 1 101 ? 0.001 19.591 -25.973 1.00 40.00 182 LEU A CA 2
ATOM 3396 C C . LEU A 1 101 ? 0.600 20.989 -26.131 1.00 40.00 182 LEU A C 2
ATOM 3397 O O . LEU A 1 101 ? 1.392 21.434 -25.327 1.00 40.00 182 LEU A O 2
ATOM 3413 N N . LYS A 1 102 ? 0.216 21.686 -27.161 1.00 40.00 183 LYS A N 2
ATOM 3414 C CA . LYS A 1 102 ? 0.754 23.048 -27.367 1.00 40.00 183 LYS A CA 2
ATOM 3415 C C . LYS A 1 102 ? 0.626 23.866 -26.076 1.00 40.00 183 LYS A C 2
ATOM 3416 O O . LYS A 1 102 ? 1.609 24.302 -25.524 1.00 40.00 183 LYS A O 2
ATOM 3435 N N . GLU A 1 103 ? -0.570 24.084 -25.583 1.00 40.00 184 GLU A N 2
ATOM 3436 C CA . GLU A 1 103 ? -0.717 24.913 -24.340 1.00 40.00 184 GLU A CA 2
ATOM 3437 C C . GLU A 1 103 ? -0.155 24.220 -23.092 1.00 40.00 184 GLU A C 2
ATOM 3438 O O . GLU A 1 103 ? 0.179 24.863 -22.112 1.00 40.00 184 GLU A O 2
ATOM 3450 N N . LEU A 1 104 ? 0.009 22.944 -23.114 1.00 40.00 185 LEU A N 2
ATOM 3451 C CA . LEU A 1 104 ? 0.618 22.311 -21.928 1.00 40.00 185 LEU A CA 2
ATOM 3452 C C . LEU A 1 104 ? 2.097 22.591 -21.996 1.00 40.00 185 LEU A C 2
ATOM 3453 O O . LEU A 1 104 ? 2.704 22.963 -21.029 1.00 40.00 185 LEU A O 2
ATOM 3469 N N . ALA A 1 105 ? 2.688 22.404 -23.159 1.00 40.00 186 ALA A N 2
ATOM 3470 C CA . ALA A 1 105 ? 4.164 22.649 -23.302 1.00 40.00 186 ALA A CA 2
ATOM 3471 C C . ALA A 1 105 ? 4.505 24.087 -22.851 1.00 40.00 186 ALA A C 2
ATOM 3472 O O . ALA A 1 105 ? 5.445 24.306 -22.098 1.00 40.00 186 ALA A O 2
ATOM 3479 N N . LYS A 1 106 ? 3.732 25.073 -23.292 1.00 40.00 187 LYS A N 2
ATOM 3480 C CA . LYS A 1 106 ? 4.006 26.494 -22.877 1.00 40.00 187 LYS A CA 2
ATOM 3481 C C . LYS A 1 106 ? 4.082 26.530 -21.360 1.00 40.00 187 LYS A C 2
ATOM 3482 O O . LYS A 1 106 ? 4.963 27.117 -20.769 1.00 40.00 187 LYS A O 2
ATOM 3501 N N . MET A 1 107 ? 3.172 25.865 -20.738 1.00 40.00 188 MET A N 2
ATOM 3502 C CA . MET A 1 107 ? 3.177 25.808 -19.268 1.00 40.00 188 MET A CA 2
ATOM 3503 C C . MET A 1 107 ? 4.497 25.194 -18.760 1.00 40.00 188 MET A C 2
ATOM 3504 O O . MET A 1 107 ? 5.084 25.679 -17.813 1.00 40.00 188 MET A O 2
ATOM 3518 N N . CYS A 1 108 ? 4.947 24.103 -19.370 1.00 40.00 189 CYS A N 2
ATOM 3519 C CA . CYS A 1 108 ? 6.197 23.409 -18.888 1.00 40.00 189 CYS A CA 2
ATOM 3520 C C . CYS A 1 108 ? 7.444 24.253 -19.070 1.00 40.00 189 CYS A C 2
ATOM 3521 O O . CYS A 1 108 ? 8.353 24.148 -18.269 1.00 40.00 189 CYS A O 2
ATOM 3529 N N . ILE A 1 109 ? 7.538 25.073 -20.101 1.00 40.00 190 ILE A N 2
ATOM 3530 C CA . ILE A 1 109 ? 8.794 25.881 -20.232 1.00 40.00 190 ILE A CA 2
ATOM 3531 C C . ILE A 1 109 ? 8.811 26.854 -19.076 1.00 40.00 190 ILE A C 2
ATOM 3532 O O . ILE A 1 109 ? 9.801 26.972 -18.362 1.00 40.00 190 ILE A O 2
ATOM 3548 N N . LEU A 1 110 ? 7.704 27.541 -18.862 1.00 40.00 191 LEU A N 2
ATOM 3549 C CA . LEU A 1 110 ? 7.663 28.486 -17.722 1.00 40.00 191 LEU A CA 2
ATOM 3550 C C . LEU A 1 110 ? 7.963 27.685 -16.441 1.00 40.00 191 LEU A C 2
ATOM 3551 O O . LEU A 1 110 ? 8.797 28.074 -15.632 1.00 40.00 191 LEU A O 2
ATOM 3567 N N . ALA A 1 111 ? 7.304 26.546 -16.279 1.00 40.00 192 ALA A N 2
ATOM 3568 C CA . ALA A 1 111 ? 7.523 25.669 -15.070 1.00 40.00 192 ALA A CA 2
ATOM 3569 C C . ALA A 1 111 ? 8.871 24.939 -15.164 1.00 40.00 192 ALA A C 2
ATOM 3570 O O . ALA A 1 111 ? 9.326 24.282 -14.252 1.00 40.00 192 ALA A O 2
ATOM 3577 N N . ASP A 1 112 ? 9.489 25.044 -16.284 1.00 40.00 193 ASP A N 2
ATOM 3578 C CA . ASP A 1 112 ? 10.781 24.362 -16.511 1.00 40.00 193 ASP A CA 2
ATOM 3579 C C . ASP A 1 112 ? 10.743 22.876 -16.088 1.00 40.00 193 ASP A C 2
ATOM 3580 O O . ASP A 1 112 ? 11.647 22.369 -15.441 1.00 40.00 193 ASP A O 2
ATOM 3589 N N . CYS A 1 113 ? 9.723 22.166 -16.504 1.00 40.00 194 CYS A N 2
ATOM 3590 C CA . CYS A 1 113 ? 9.641 20.701 -16.213 1.00 40.00 194 CYS A CA 2
ATOM 3591 C C . CYS A 1 113 ? 9.570 19.979 -17.559 1.00 40.00 194 CYS A C 2
ATOM 3592 O O . CYS A 1 113 ? 9.113 20.533 -18.541 1.00 40.00 194 CYS A O 2
ATOM 3600 N N . THR A 1 114 ? 10.034 18.769 -17.615 1.00 40.00 195 THR A N 2
ATOM 3601 C CA . THR A 1 114 ? 10.046 17.996 -18.905 1.00 40.00 195 THR A CA 2
ATOM 3602 C C . THR A 1 114 ? 8.646 17.514 -19.321 1.00 40.00 195 THR A C 2
ATOM 3603 O O . THR A 1 114 ? 7.818 17.192 -18.499 1.00 40.00 195 THR A O 2
ATOM 3614 N N . LEU A 1 115 ? 8.414 17.440 -20.604 1.00 40.00 196 LEU A N 2
ATOM 3615 C CA . LEU A 1 115 ? 7.110 16.937 -21.144 1.00 40.00 196 LEU A CA 2
ATOM 3616 C C . LEU A 1 115 ? 7.352 15.540 -21.733 1.00 40.00 196 LEU A C 2
ATOM 3617 O O . LEU A 1 115 ? 8.121 15.405 -22.663 1.00 40.00 196 LEU A O 2
ATOM 3633 N N . ILE A 1 116 ? 6.725 14.501 -21.207 1.00 40.00 197 ILE A N 2
ATOM 3634 C CA . ILE A 1 116 ? 6.960 13.110 -21.758 1.00 40.00 197 ILE A CA 2
ATOM 3635 C C . ILE A 1 116 ? 5.677 12.549 -22.363 1.00 40.00 197 ILE A C 2
ATOM 3636 O O . ILE A 1 116 ? 4.595 12.812 -21.880 1.00 40.00 197 ILE A O 2
ATOM 3652 N N . LEU A 1 117 ? 5.756 11.817 -23.431 1.00 40.00 198 LEU A N 2
ATOM 3653 C CA . LEU A 1 117 ? 4.488 11.341 -24.039 1.00 40.00 198 LEU A CA 2
ATOM 3654 C C . LEU A 1 117 ? 4.316 9.833 -24.070 1.00 40.00 198 LEU A C 2
ATOM 3655 O O . LEU A 1 117 ? 5.068 9.129 -24.693 1.00 40.00 198 LEU A O 2
ATOM 3671 N N . ALA A 1 118 ? 3.278 9.349 -23.462 1.00 40.00 199 ALA A N 2
ATOM 3672 C CA . ALA A 1 118 ? 2.987 7.900 -23.520 1.00 40.00 199 ALA A CA 2
ATOM 3673 C C . ALA A 1 118 ? 1.674 7.734 -24.247 1.00 40.00 199 ALA A C 2
ATOM 3674 O O . ALA A 1 118 ? 0.982 8.684 -24.490 1.00 40.00 199 ALA A O 2
ATOM 3681 N N . TRP A 1 119 ? 1.302 6.566 -24.597 1.00 40.00 200 TRP A N 2
ATOM 3682 C CA . TRP A 1 119 ? 0.009 6.435 -25.297 1.00 40.00 200 TRP A CA 2
ATOM 3683 C C . TRP A 1 119 ? -0.807 5.327 -24.680 1.00 40.00 200 TRP A C 2
ATOM 3684 O O . TRP A 1 119 ? -1.968 5.172 -24.974 1.00 40.00 200 TRP A O 2
ATOM 3705 N N . SER A 1 120 ? -0.207 4.582 -23.796 1.00 40.00 201 SER A N 2
ATOM 3706 C CA . SER A 1 120 ? -0.939 3.486 -23.095 1.00 40.00 201 SER A CA 2
ATOM 3707 C C . SER A 1 120 ? -0.579 3.494 -21.619 1.00 40.00 201 SER A C 2
ATOM 3708 O O . SER A 1 120 ? 0.408 4.071 -21.217 1.00 40.00 201 SER A O 2
ATOM 3716 N N . PRO A 1 121 ? -1.363 2.824 -20.859 1.00 40.00 202 PRO A N 2
ATOM 3717 C CA . PRO A 1 121 ? -1.055 2.740 -19.456 1.00 40.00 202 PRO A CA 2
ATOM 3718 C C . PRO A 1 121 ? 0.170 1.894 -19.255 1.00 40.00 202 PRO A C 2
ATOM 3719 O O . PRO A 1 121 ? 0.896 2.071 -18.302 1.00 40.00 202 PRO A O 2
ATOM 3730 N N . GLU A 1 122 ? 0.489 1.048 -20.183 1.00 40.00 203 GLU A N 2
ATOM 3731 C CA . GLU A 1 122 ? 1.745 0.283 -20.039 1.00 40.00 203 GLU A CA 2
ATOM 3732 C C . GLU A 1 122 ? 2.945 1.172 -20.397 1.00 40.00 203 GLU A C 2
ATOM 3733 O O . GLU A 1 122 ? 3.944 1.226 -19.705 1.00 40.00 203 GLU A O 2
ATOM 3745 N N . GLU A 1 123 ? 2.855 1.868 -21.479 1.00 40.00 204 GLU A N 2
ATOM 3746 C CA . GLU A 1 123 ? 3.980 2.737 -21.893 1.00 40.00 204 GLU A CA 2
ATOM 3747 C C . GLU A 1 123 ? 4.396 3.683 -20.752 1.00 40.00 204 GLU A C 2
ATOM 3748 O O . GLU A 1 123 ? 5.554 3.749 -20.383 1.00 40.00 204 GLU A O 2
ATOM 3760 N N . ALA A 1 124 ? 3.475 4.411 -20.178 1.00 40.00 205 ALA A N 2
ATOM 3761 C CA . ALA A 1 124 ? 3.876 5.317 -19.074 1.00 40.00 205 ALA A CA 2
ATOM 3762 C C . ALA A 1 124 ? 4.481 4.455 -17.994 1.00 40.00 205 ALA A C 2
ATOM 3763 O O . ALA A 1 124 ? 5.540 4.759 -17.476 1.00 40.00 205 ALA A O 2
ATOM 3770 N N . GLY A 1 125 ? 3.823 3.350 -17.678 1.00 40.00 206 GLY A N 2
ATOM 3771 C CA . GLY A 1 125 ? 4.363 2.427 -16.646 1.00 40.00 206 GLY A CA 2
ATOM 3772 C C . GLY A 1 125 ? 5.817 2.169 -17.004 1.00 40.00 206 GLY A C 2
ATOM 3773 O O . GLY A 1 125 ? 6.695 2.157 -16.155 1.00 40.00 206 GLY A O 2
ATOM 3777 N N . ARG A 1 126 ? 6.109 1.996 -18.264 1.00 40.00 207 ARG A N 2
ATOM 3778 C CA . ARG A 1 126 ? 7.527 1.769 -18.637 1.00 40.00 207 ARG A CA 2
ATOM 3779 C C . ARG A 1 126 ? 8.339 3.013 -18.244 1.00 40.00 207 ARG A C 2
ATOM 3780 O O . ARG A 1 126 ? 9.359 2.922 -17.611 1.00 40.00 207 ARG A O 2
ATOM 3801 N N . TYR A 1 127 ? 7.867 4.172 -18.620 1.00 40.00 208 TYR A N 2
ATOM 3802 C CA . TYR A 1 127 ? 8.593 5.438 -18.301 1.00 40.00 208 TYR A CA 2
ATOM 3803 C C . TYR A 1 127 ? 8.973 5.554 -16.829 1.00 40.00 208 TYR A C 2
ATOM 3804 O O . TYR A 1 127 ? 9.916 6.244 -16.473 1.00 40.00 208 TYR A O 2
ATOM 3822 N N . LEU A 1 128 ? 8.250 4.909 -15.968 1.00 40.00 209 LEU A N 2
ATOM 3823 C CA . LEU A 1 128 ? 8.576 5.002 -14.519 1.00 40.00 209 LEU A CA 2
ATOM 3824 C C . LEU A 1 128 ? 9.754 4.055 -14.203 1.00 40.00 209 LEU A C 2
ATOM 3825 O O . LEU A 1 128 ? 10.733 4.444 -13.587 1.00 40.00 209 LEU A O 2
ATOM 3841 N N . GLU A 1 129 ? 9.681 2.814 -14.619 1.00 40.00 210 GLU A N 2
ATOM 3842 C CA . GLU A 1 129 ? 10.811 1.892 -14.325 1.00 40.00 210 GLU A CA 2
ATOM 3843 C C . GLU A 1 129 ? 12.102 2.502 -14.880 1.00 40.00 210 GLU A C 2
ATOM 3844 O O . GLU A 1 129 ? 13.161 2.343 -14.304 1.00 40.00 210 GLU A O 2
ATOM 3856 N N . THR A 1 130 ? 12.000 3.193 -16.025 1.00 40.00 211 THR A N 2
ATOM 3857 C CA . THR A 1 130 ? 13.208 3.814 -16.716 1.00 40.00 211 THR A CA 2
ATOM 3858 C C . THR A 1 130 ? 13.772 5.025 -15.968 1.00 40.00 211 THR A C 2
ATOM 3859 O O . THR A 1 130 ? 14.962 5.231 -15.970 1.00 40.00 211 THR A O 2
ATOM 3870 N N . TYR A 1 131 ? 12.971 5.846 -15.342 1.00 40.00 212 TYR A N 2
ATOM 3871 C CA . TYR A 1 131 ? 13.591 7.018 -14.644 1.00 40.00 212 TYR A CA 2
ATOM 3872 C C . TYR A 1 131 ? 14.215 6.596 -13.297 1.00 40.00 212 TYR A C 2
ATOM 3873 O O . TYR A 1 131 ? 15.214 7.176 -12.864 1.00 40.00 212 TYR A O 2
ATOM 3891 N N . LYS A 1 132 ? 13.692 5.555 -12.664 1.00 40.00 213 LYS A N 2
ATOM 3892 C CA . LYS A 1 132 ? 14.334 5.063 -11.394 1.00 40.00 213 LYS A CA 2
ATOM 3893 C C . LYS A 1 132 ? 15.509 4.164 -11.802 1.00 40.00 213 LYS A C 2
ATOM 3894 O O . LYS A 1 132 ? 16.446 3.962 -11.044 1.00 40.00 213 LYS A O 2
ATOM 3913 N N . ALA A 1 133 ? 15.462 3.659 -13.041 1.00 40.00 214 ALA A N 2
ATOM 3914 C CA . ALA A 1 133 ? 16.588 2.801 -13.610 1.00 40.00 214 ALA A CA 2
ATOM 3915 C C . ALA A 1 133 ? 17.673 3.719 -14.257 1.00 40.00 214 ALA A C 2
ATOM 3916 O O . ALA A 1 133 ? 18.668 4.022 -13.592 1.00 40.00 214 ALA A O 2
ATOM 3924 N N . LYS B 2 1 ? -14.602 2.112 -13.283 1.00 40.00 67 LYS B N 2
ATOM 3925 C CA . LYS B 2 1 ? -15.915 2.835 -13.180 1.00 40.00 67 LYS B CA 2
ATOM 3926 C C . LYS B 2 1 ? -15.787 4.293 -13.723 1.00 40.00 67 LYS B C 2
ATOM 3927 O O . LYS B 2 1 ? -15.021 4.575 -14.648 1.00 40.00 67 LYS B O 2
ATOM 3948 N N . ILE B 2 2 ? -16.565 5.209 -13.169 1.00 40.00 68 ILE B N 2
ATOM 3949 C CA . ILE B 2 2 ? -16.554 6.633 -13.637 1.00 40.00 68 ILE B CA 2
ATOM 3950 C C . ILE B 2 2 ? -15.854 7.550 -12.606 1.00 40.00 68 ILE B C 2
ATOM 3951 O O . ILE B 2 2 ? -15.103 8.452 -12.946 1.00 40.00 68 ILE B O 2
ATOM 3967 N N . ILE B 2 3 ? -16.136 7.285 -11.364 1.00 40.00 69 ILE B N 2
ATOM 3968 C CA . ILE B 2 3 ? -15.590 8.065 -10.183 1.00 40.00 69 ILE B CA 2
ATOM 3969 C C . ILE B 2 3 ? -14.254 8.732 -10.458 1.00 40.00 69 ILE B C 2
ATOM 3970 O O . ILE B 2 3 ? -13.259 8.413 -9.841 1.00 40.00 69 ILE B O 2
ATOM 3986 N N . ASP B 2 4 ? -14.199 9.665 -11.335 1.00 40.00 70 ASP B N 2
ATOM 3987 C CA . ASP B 2 4 ? -12.899 10.303 -11.559 1.00 40.00 70 ASP B CA 2
ATOM 3988 C C . ASP B 2 4 ? -12.527 11.098 -10.325 1.00 40.00 70 ASP B C 2
ATOM 3989 O O . ASP B 2 4 ? -13.132 12.098 -9.993 1.00 40.00 70 ASP B O 2
ATOM 3998 N N . THR B 2 5 ? -11.527 10.644 -9.650 1.00 40.00 71 THR B N 2
ATOM 3999 C CA . THR B 2 5 ? -11.069 11.346 -8.436 1.00 40.00 71 THR B CA 2
ATOM 4000 C C . THR B 2 5 ? -10.139 12.471 -8.883 1.00 40.00 71 THR B C 2
ATOM 4001 O O . THR B 2 5 ? -10.408 13.131 -9.878 1.00 40.00 71 THR B O 2
ATOM 4012 N N . GLY B 2 6 ? -9.042 12.683 -8.179 1.00 40.00 72 GLY B N 2
ATOM 4013 C CA . GLY B 2 6 ? -8.081 13.761 -8.572 1.00 40.00 72 GLY B CA 2
ATOM 4014 C C . GLY B 2 6 ? -6.693 13.151 -8.775 1.00 40.00 72 GLY B C 2
ATOM 4015 O O . GLY B 2 6 ? -6.299 12.269 -8.036 1.00 40.00 72 GLY B O 2
ATOM 4019 N N . GLY B 2 7 ? -5.952 13.615 -9.772 1.00 40.00 73 GLY B N 2
ATOM 4020 C CA . GLY B 2 7 ? -4.575 13.054 -10.021 1.00 40.00 73 GLY B CA 2
ATOM 4021 C C . GLY B 2 7 ? -4.207 13.071 -11.520 1.00 40.00 73 GLY B C 2
ATOM 4022 O O . GLY B 2 7 ? -3.293 12.394 -11.934 1.00 40.00 73 GLY B O 2
ATOM 4026 N N . GLY B 2 8 ? -4.904 13.819 -12.338 1.00 40.00 74 GLY B N 2
ATOM 4027 C CA . GLY B 2 8 ? -4.569 13.831 -13.801 1.00 40.00 74 GLY B CA 2
ATOM 4028 C C . GLY B 2 8 ? -4.662 12.441 -14.332 1.00 40.00 74 GLY B C 2
ATOM 4029 O O . GLY B 2 8 ? -3.695 11.903 -14.825 1.00 40.00 74 GLY B O 2
ATOM 4033 N N . PHE B 2 9 ? -5.808 11.847 -14.265 1.00 40.00 75 PHE B N 2
ATOM 4034 C CA . PHE B 2 9 ? -5.921 10.483 -14.797 1.00 40.00 75 PHE B CA 2
ATOM 4035 C C . PHE B 2 9 ? -7.382 10.043 -14.807 1.00 40.00 75 PHE B C 2
ATOM 4036 O O . PHE B 2 9 ? -8.098 10.205 -13.848 1.00 40.00 75 PHE B O 2
ATOM 4053 N N . ILE B 2 10 ? -7.837 9.556 -15.924 1.00 40.00 76 ILE B N 2
ATOM 4054 C CA . ILE B 2 10 ? -9.274 9.170 -16.058 1.00 40.00 76 ILE B CA 2
ATOM 4055 C C . ILE B 2 10 ? -9.605 7.904 -15.281 1.00 40.00 76 ILE B C 2
ATOM 4056 O O . ILE B 2 10 ? -9.022 6.870 -15.489 1.00 40.00 76 ILE B O 2
ATOM 4072 N N . LEU B 2 11 ? -10.553 7.985 -14.394 1.00 40.00 77 LEU B N 2
ATOM 4073 C CA . LEU B 2 11 ? -10.934 6.792 -13.589 1.00 40.00 77 LEU B CA 2
ATOM 4074 C C . LEU B 2 11 ? -12.336 6.295 -13.959 1.00 40.00 77 LEU B C 2
ATOM 4075 O O . LEU B 2 11 ? -13.289 7.015 -13.688 1.00 40.00 77 LEU B O 2
ATOM 4091 N N . ASN A 1 18 ? 12.981 6.631 -3.477 1.00 40.00 99 ASN A N 3
ATOM 4092 C CA . ASN A 1 18 ? 14.133 5.656 -3.513 1.00 40.00 99 ASN A CA 3
ATOM 4093 C C . ASN A 1 18 ? 13.603 4.514 -4.353 1.00 40.00 99 ASN A C 3
ATOM 4094 O O . ASN A 1 18 ? 13.416 4.660 -5.542 1.00 40.00 99 ASN A O 3
ATOM 4104 N N . SER A 1 19 ? 13.131 3.471 -3.734 1.00 40.00 100 SER A N 3
ATOM 4105 C CA . SER A 1 19 ? 12.341 2.574 -4.550 1.00 40.00 100 SER A CA 3
ATOM 4106 C C . SER A 1 19 ? 11.084 3.464 -4.463 1.00 40.00 100 SER A C 3
ATOM 4107 O O . SER A 1 19 ? 10.687 3.886 -3.384 1.00 40.00 100 SER A O 3
ATOM 4115 N N . ILE A 1 20 ? 10.638 3.954 -5.590 1.00 40.00 101 ILE A N 3
ATOM 4116 C CA . ILE A 1 20 ? 9.591 5.055 -5.685 1.00 40.00 101 ILE A CA 3
ATOM 4117 C C . ILE A 1 20 ? 8.702 5.378 -4.483 1.00 40.00 101 ILE A C 3
ATOM 4118 O O . ILE A 1 20 ? 8.491 4.596 -3.569 1.00 40.00 101 ILE A O 3
ATOM 4134 N N . ILE A 1 21 ? 8.086 6.551 -4.626 1.00 40.00 102 ILE A N 3
ATOM 4135 C CA . ILE A 1 21 ? 7.060 7.080 -3.689 1.00 40.00 102 ILE A CA 3
ATOM 4136 C C . ILE A 1 21 ? 5.956 7.631 -4.586 1.00 40.00 102 ILE A C 3
ATOM 4137 O O . ILE A 1 21 ? 6.212 8.517 -5.372 1.00 40.00 102 ILE A O 3
ATOM 4153 N N . VAL A 1 22 ? 4.763 7.138 -4.497 1.00 40.00 103 VAL A N 3
ATOM 4154 C CA . VAL A 1 22 ? 3.650 7.648 -5.374 1.00 40.00 103 VAL A CA 3
ATOM 4155 C C . VAL A 1 22 ? 2.614 8.284 -4.488 1.00 40.00 103 VAL A C 3
ATOM 4156 O O . VAL A 1 22 ? 2.639 8.087 -3.306 1.00 40.00 103 VAL A O 3
ATOM 4169 N N . SER A 1 23 ? 1.657 8.968 -5.014 1.00 40.00 104 SER A N 3
ATOM 4170 C CA . SER A 1 23 ? 0.610 9.516 -4.112 1.00 40.00 104 SER A CA 3
ATOM 4171 C C . SER A 1 23 ? -0.627 8.624 -4.133 1.00 40.00 104 SER A C 3
ATOM 4172 O O . SER A 1 23 ? -1.053 8.199 -5.193 1.00 40.00 104 SER A O 3
ATOM 4180 N N . PRO A 1 24 ? -1.204 8.408 -2.960 1.00 40.00 105 PRO A N 3
ATOM 4181 C CA . PRO A 1 24 ? -2.440 7.585 -2.857 1.00 40.00 105 PRO A CA 3
ATOM 4182 C C . PRO A 1 24 ? -3.525 8.242 -3.680 1.00 40.00 105 PRO A C 3
ATOM 4183 O O . PRO A 1 24 ? -4.555 7.664 -3.950 1.00 40.00 105 PRO A O 3
ATOM 4194 N N . ARG A 1 25 ? -3.246 9.435 -4.136 1.00 40.00 106 ARG A N 3
ATOM 4195 C CA . ARG A 1 25 ? -4.176 10.141 -5.025 1.00 40.00 106 ARG A CA 3
ATOM 4196 C C . ARG A 1 25 ? -3.952 9.573 -6.406 1.00 40.00 106 ARG A C 3
ATOM 4197 O O . ARG A 1 25 ? -4.615 9.932 -7.343 1.00 40.00 106 ARG A O 3
ATOM 4218 N N . GLN A 1 26 ? -3.002 8.679 -6.518 1.00 40.00 107 GLN A N 3
ATOM 4219 C CA . GLN A 1 26 ? -2.701 8.052 -7.817 1.00 40.00 107 GLN A CA 3
ATOM 4220 C C . GLN A 1 26 ? -3.156 6.582 -7.817 1.00 40.00 107 GLN A C 3
ATOM 4221 O O . GLN A 1 26 ? -3.019 5.881 -8.797 1.00 40.00 107 GLN A O 3
ATOM 4235 N N . ARG A 1 27 ? -3.724 6.118 -6.732 1.00 40.00 108 ARG A N 3
ATOM 4236 C CA . ARG A 1 27 ? -4.222 4.708 -6.682 1.00 40.00 108 ARG A CA 3
ATOM 4237 C C . ARG A 1 27 ? -5.129 4.471 -7.883 1.00 40.00 108 ARG A C 3
ATOM 4238 O O . ARG A 1 27 ? -5.235 5.300 -8.754 1.00 40.00 108 ARG A O 3
ATOM 4259 N N . GLY A 1 28 ? -5.787 3.366 -7.948 1.00 40.00 109 GLY A N 3
ATOM 4260 C CA . GLY A 1 28 ? -6.672 3.128 -9.118 1.00 40.00 109 GLY A CA 3
ATOM 4261 C C . GLY A 1 28 ? -5.828 3.193 -10.396 1.00 40.00 109 GLY A C 3
ATOM 4262 O O . GLY A 1 28 ? -5.447 2.180 -10.937 1.00 40.00 109 GLY A O 3
ATOM 4266 N N . ASN A 1 29 ? -5.528 4.377 -10.873 1.00 40.00 110 ASN A N 3
ATOM 4267 C CA . ASN A 1 29 ? -4.687 4.527 -12.116 1.00 40.00 110 ASN A CA 3
ATOM 4268 C C . ASN A 1 29 ? -3.923 3.226 -12.468 1.00 40.00 110 ASN A C 3
ATOM 4269 O O . ASN A 1 29 ? -2.970 2.883 -11.799 1.00 40.00 110 ASN A O 3
ATOM 4280 N N . PRO A 1 30 ? -4.383 2.539 -13.506 1.00 40.00 111 PRO A N 3
ATOM 4281 C CA . PRO A 1 30 ? -3.764 1.240 -13.949 1.00 40.00 111 PRO A CA 3
ATOM 4282 C C . PRO A 1 30 ? -2.299 1.382 -14.373 1.00 40.00 111 PRO A C 3
ATOM 4283 O O . PRO A 1 30 ? -1.574 0.412 -14.451 1.00 40.00 111 PRO A O 3
ATOM 4294 N N . VAL A 1 31 ? -1.824 2.555 -14.598 1.00 40.00 112 VAL A N 3
ATOM 4295 C CA . VAL A 1 31 ? -0.392 2.660 -14.937 1.00 40.00 112 VAL A CA 3
ATOM 4296 C C . VAL A 1 31 ? 0.438 1.987 -13.852 1.00 40.00 112 VAL A C 3
ATOM 4297 O O . VAL A 1 31 ? 1.452 1.375 -14.124 1.00 40.00 112 VAL A O 3
ATOM 4310 N N . LEU A 1 32 ? 0.013 2.083 -12.623 1.00 40.00 113 LEU A N 3
ATOM 4311 C CA . LEU A 1 32 ? 0.786 1.434 -11.520 1.00 40.00 113 LEU A CA 3
ATOM 4312 C C . LEU A 1 32 ? 0.958 -0.057 -11.830 1.00 40.00 113 LEU A C 3
ATOM 4313 O O . LEU A 1 32 ? 1.888 -0.703 -11.363 1.00 40.00 113 LEU A O 3
ATOM 4329 N N . LYS A 1 33 ? 0.058 -0.609 -12.624 1.00 40.00 114 LYS A N 3
ATOM 4330 C CA . LYS A 1 33 ? 0.164 -2.058 -12.959 1.00 40.00 114 LYS A CA 3
ATOM 4331 C C . LYS A 1 33 ? 1.372 -2.272 -13.852 1.00 40.00 114 LYS A C 3
ATOM 4332 O O . LYS A 1 33 ? 1.888 -3.351 -13.952 1.00 40.00 114 LYS A O 3
ATOM 4351 N N . PHE A 1 34 ? 1.855 -1.286 -14.520 1.00 40.00 115 PHE A N 3
ATOM 4352 C CA . PHE A 1 34 ? 3.028 -1.585 -15.361 1.00 40.00 115 PHE A CA 3
ATOM 4353 C C . PHE A 1 34 ? 4.294 -1.192 -14.628 1.00 40.00 115 PHE A C 3
ATOM 4354 O O . PHE A 1 34 ? 5.387 -1.385 -15.111 1.00 40.00 115 PHE A O 3
ATOM 4371 N N . VAL A 1 35 ? 4.156 -0.728 -13.417 1.00 40.00 116 VAL A N 3
ATOM 4372 C CA . VAL A 1 35 ? 5.366 -0.438 -12.634 1.00 40.00 116 VAL A CA 3
ATOM 4373 C C . VAL A 1 35 ? 5.750 -1.770 -12.014 1.00 40.00 116 VAL A C 3
ATOM 4374 O O . VAL A 1 35 ? 5.446 -2.043 -10.875 1.00 40.00 116 VAL A O 3
ATOM 4387 N N . ARG A 1 36 ? 6.350 -2.630 -12.801 1.00 40.00 117 ARG A N 3
ATOM 4388 C CA . ARG A 1 36 ? 6.701 -4.003 -12.315 1.00 40.00 117 ARG A CA 3
ATOM 4389 C C . ARG A 1 36 ? 8.196 -4.213 -12.111 1.00 40.00 117 ARG A C 3
ATOM 4390 O O . ARG A 1 36 ? 8.615 -4.935 -11.245 1.00 40.00 117 ARG A O 3
ATOM 4411 N N . ASN A 1 37 ? 9.013 -3.642 -12.920 1.00 40.00 118 ASN A N 3
ATOM 4412 C CA . ASN A 1 37 ? 10.460 -3.894 -12.756 1.00 40.00 118 ASN A CA 3
ATOM 4413 C C . ASN A 1 37 ? 11.032 -3.136 -11.581 1.00 40.00 118 ASN A C 3
ATOM 4414 O O . ASN A 1 37 ? 12.119 -3.428 -11.152 1.00 40.00 118 ASN A O 3
ATOM 4425 N N . VAL A 1 38 ? 10.341 -2.182 -11.034 1.00 40.00 119 VAL A N 3
ATOM 4426 C CA . VAL A 1 38 ? 10.940 -1.481 -9.865 1.00 40.00 119 VAL A CA 3
ATOM 4427 C C . VAL A 1 38 ? 9.947 -1.414 -8.705 1.00 40.00 119 VAL A C 3
ATOM 4428 O O . VAL A 1 38 ? 8.763 -1.272 -8.925 1.00 40.00 119 VAL A O 3
ATOM 4441 N N . PRO A 1 39 ? 10.498 -1.469 -7.498 1.00 40.00 120 PRO A N 3
ATOM 4442 C CA . PRO A 1 39 ? 9.689 -1.353 -6.244 1.00 40.00 120 PRO A CA 3
ATOM 4443 C C . PRO A 1 39 ? 9.108 0.068 -6.063 1.00 40.00 120 PRO A C 3
ATOM 4444 O O . PRO A 1 39 ? 9.795 1.058 -6.223 1.00 40.00 120 PRO A O 3
ATOM 4455 N N . TRP A 1 40 ? 7.854 0.170 -5.705 1.00 40.00 121 TRP A N 3
ATOM 4456 C CA . TRP A 1 40 ? 7.252 1.516 -5.495 1.00 40.00 121 TRP A CA 3
ATOM 4457 C C . TRP A 1 40 ? 6.233 1.451 -4.366 1.00 40.00 121 TRP A C 3
ATOM 4458 O O . TRP A 1 40 ? 5.673 0.405 -4.087 1.00 40.00 121 TRP A O 3
ATOM 4479 N N . GLU A 1 41 ? 5.997 2.553 -3.702 1.00 40.00 122 GLU A N 3
ATOM 4480 C CA . GLU A 1 41 ? 5.023 2.546 -2.576 1.00 40.00 122 GLU A CA 3
ATOM 4481 C C . GLU A 1 41 ? 4.366 3.910 -2.429 1.00 40.00 122 GLU A C 3
ATOM 4482 O O . GLU A 1 41 ? 4.925 4.924 -2.803 1.00 40.00 122 GLU A O 3
ATOM 4494 N N . PHE A 1 42 ? 3.183 3.933 -1.869 1.00 40.00 123 PHE A N 3
ATOM 4495 C CA . PHE A 1 42 ? 2.451 5.226 -1.664 1.00 40.00 123 PHE A CA 3
ATOM 4496 C C . PHE A 1 42 ? 3.056 6.045 -0.501 1.00 40.00 123 PHE A C 3
ATOM 4497 O O . PHE A 1 42 ? 3.252 5.560 0.600 1.00 40.00 123 PHE A O 3
ATOM 4514 N N . GLY A 1 43 ? 3.316 7.290 -0.724 1.00 40.00 124 GLY A N 3
ATOM 4515 C CA . GLY A 1 43 ? 3.866 8.126 0.363 1.00 40.00 124 GLY A CA 3
ATOM 4516 C C . GLY A 1 43 ? 3.170 9.467 0.310 1.00 40.00 124 GLY A C 3
ATOM 4517 O O . GLY A 1 43 ? 2.572 9.827 -0.673 1.00 40.00 124 GLY A O 3
ATOM 4521 N N . ASP A 1 44 ? 3.239 10.214 1.349 1.00 40.00 125 ASP A N 3
ATOM 4522 C CA . ASP A 1 44 ? 2.568 11.532 1.332 1.00 40.00 125 ASP A CA 3
ATOM 4523 C C . ASP A 1 44 ? 3.506 12.578 0.713 1.00 40.00 125 ASP A C 3
ATOM 4524 O O . ASP A 1 44 ? 4.177 13.291 1.426 1.00 40.00 125 ASP A O 3
ATOM 4533 N N . VAL A 1 45 ? 3.564 12.681 -0.610 1.00 40.00 126 VAL A N 3
ATOM 4534 C CA . VAL A 1 45 ? 4.481 13.713 -1.255 1.00 40.00 126 VAL A CA 3
ATOM 4535 C C . VAL A 1 45 ? 3.708 14.666 -2.218 1.00 40.00 126 VAL A C 3
ATOM 4536 O O . VAL A 1 45 ? 2.651 14.353 -2.762 1.00 40.00 126 VAL A O 3
ATOM 4549 N N . ILE A 1 46 ? 4.238 15.847 -2.404 1.00 40.00 127 ILE A N 3
ATOM 4550 C CA . ILE A 1 46 ? 3.558 16.860 -3.262 1.00 40.00 127 ILE A CA 3
ATOM 4551 C C . ILE A 1 46 ? 3.322 16.404 -4.717 1.00 40.00 127 ILE A C 3
ATOM 4552 O O . ILE A 1 46 ? 2.255 16.596 -5.240 1.00 40.00 127 ILE A O 3
ATOM 4568 N N . PRO A 1 47 ? 4.315 15.871 -5.351 1.00 40.00 128 PRO A N 3
ATOM 4569 C CA . PRO A 1 47 ? 4.155 15.479 -6.767 1.00 40.00 128 PRO A CA 3
ATOM 4570 C C . PRO A 1 47 ? 3.423 14.173 -6.845 1.00 40.00 128 PRO A C 3
ATOM 4571 O O . PRO A 1 47 ? 2.994 13.632 -5.851 1.00 40.00 128 PRO A O 3
ATOM 4582 N N . ASP A 1 48 ? 3.325 13.645 -8.021 1.00 40.00 129 ASP A N 3
ATOM 4583 C CA . ASP A 1 48 ? 2.667 12.327 -8.198 1.00 40.00 129 ASP A CA 3
ATOM 4584 C C . ASP A 1 48 ? 3.691 11.246 -7.908 1.00 40.00 129 ASP A C 3
ATOM 4585 O O . ASP A 1 48 ? 3.430 10.316 -7.172 1.00 40.00 129 ASP A O 3
ATOM 4594 N N . TYR A 1 49 ? 4.864 11.348 -8.477 1.00 40.00 130 TYR A N 3
ATOM 4595 C CA . TYR A 1 49 ? 5.875 10.299 -8.208 1.00 40.00 130 TYR A CA 3
ATOM 4596 C C . TYR A 1 49 ? 7.206 10.890 -7.860 1.00 40.00 130 TYR A C 3
ATOM 4597 O O . TYR A 1 49 ? 7.728 11.695 -8.597 1.00 40.00 130 TYR A O 3
ATOM 4615 N N . VAL A 1 50 ? 7.782 10.439 -6.779 1.00 40.00 131 VAL A N 3
ATOM 4616 C CA . VAL A 1 50 ? 9.147 10.900 -6.410 1.00 40.00 131 VAL A CA 3
ATOM 4617 C C . VAL A 1 50 ? 10.113 9.849 -6.964 1.00 40.00 131 VAL A C 3
ATOM 4618 O O . VAL A 1 50 ? 10.035 8.689 -6.608 1.00 40.00 131 VAL A O 3
ATOM 4631 N N . LEU A 1 51 ? 10.982 10.225 -7.852 1.00 40.00 132 LEU A N 3
ATOM 4632 C CA . LEU A 1 51 ? 11.915 9.221 -8.463 1.00 40.00 132 LEU A CA 3
ATOM 4633 C C . LEU A 1 51 ? 13.347 9.383 -7.895 1.00 40.00 132 LEU A C 3
ATOM 4634 O O . LEU A 1 51 ? 14.187 8.517 -8.072 1.00 40.00 132 LEU A O 3
ATOM 4650 N N . GLY A 1 52 ? 13.645 10.505 -7.239 1.00 40.00 133 GLY A N 3
ATOM 4651 C CA . GLY A 1 52 ? 15.040 10.753 -6.689 1.00 40.00 133 GLY A CA 3
ATOM 4652 C C . GLY A 1 52 ? 14.990 11.931 -5.713 1.00 40.00 133 GLY A C 3
ATOM 4653 O O . GLY A 1 52 ? 13.976 12.587 -5.600 1.00 40.00 133 GLY A O 3
ATOM 4657 N N . GLN A 1 53 ? 16.062 12.182 -4.972 1.00 40.00 134 GLN A N 3
ATOM 4658 C CA . GLN A 1 53 ? 16.034 13.299 -3.954 1.00 40.00 134 GLN A CA 3
ATOM 4659 C C . GLN A 1 53 ? 15.489 14.636 -4.548 1.00 40.00 134 GLN A C 3
ATOM 4660 O O . GLN A 1 53 ? 14.858 15.424 -3.850 1.00 40.00 134 GLN A O 3
ATOM 4674 N N . SER A 1 54 ? 15.679 14.911 -5.814 1.00 40.00 135 SER A N 3
ATOM 4675 C CA . SER A 1 54 ? 15.106 16.178 -6.338 1.00 40.00 135 SER A CA 3
ATOM 4676 C C . SER A 1 54 ? 14.497 15.966 -7.686 1.00 40.00 135 SER A C 3
ATOM 4677 O O . SER A 1 54 ? 14.283 16.892 -8.425 1.00 40.00 135 SER A O 3
ATOM 4685 N N . THR A 1 55 ? 14.174 14.756 -7.990 1.00 40.00 136 THR A N 3
ATOM 4686 C CA . THR A 1 55 ? 13.504 14.468 -9.285 1.00 40.00 136 THR A CA 3
ATOM 4687 C C . THR A 1 55 ? 12.050 14.071 -8.977 1.00 40.00 136 THR A C 3
ATOM 4688 O O . THR A 1 55 ? 11.820 13.266 -8.094 1.00 40.00 136 THR A O 3
ATOM 4699 N N . CYS A 1 56 ? 11.069 14.590 -9.690 1.00 40.00 137 CYS A N 3
ATOM 4700 C CA . CYS A 1 56 ? 9.636 14.169 -9.418 1.00 40.00 137 CYS A CA 3
ATOM 4701 C C . CYS A 1 56 ? 8.790 14.292 -10.679 1.00 40.00 137 CYS A C 3
ATOM 4702 O O . CYS A 1 56 ? 9.067 15.081 -11.558 1.00 40.00 137 CYS A O 3
ATOM 4710 N N . ALA A 1 57 ? 7.775 13.500 -10.790 1.00 40.00 138 ALA A N 3
ATOM 4711 C CA . ALA A 1 57 ? 6.955 13.552 -12.016 1.00 40.00 138 ALA A CA 3
ATOM 4712 C C . ALA A 1 57 ? 5.509 13.861 -11.672 1.00 40.00 138 ALA A C 3
ATOM 4713 O O . ALA A 1 57 ? 5.120 13.805 -10.520 1.00 40.00 138 ALA A O 3
ATOM 4720 N N . LEU A 1 58 ? 4.723 14.180 -12.678 1.00 40.00 139 LEU A N 3
ATOM 4721 C CA . LEU A 1 58 ? 3.269 14.488 -12.483 1.00 40.00 139 LEU A CA 3
ATOM 4722 C C . LEU A 1 58 ? 2.509 13.807 -13.603 1.00 40.00 139 LEU A C 3
ATOM 4723 O O . LEU A 1 58 ? 2.880 13.930 -14.744 1.00 40.00 139 LEU A O 3
ATOM 4739 N N . PHE A 1 59 ? 1.445 13.089 -13.306 1.00 40.00 140 PHE A N 3
ATOM 4740 C CA . PHE A 1 59 ? 0.681 12.411 -14.401 1.00 40.00 140 PHE A CA 3
ATOM 4741 C C . PHE A 1 59 ? -0.578 13.181 -14.720 1.00 40.00 140 PHE A C 3
ATOM 4742 O O . PHE A 1 59 ? -1.274 13.650 -13.849 1.00 40.00 140 PHE A O 3
ATOM 4759 N N . LEU A 1 60 ? -0.870 13.286 -15.974 1.00 40.00 141 LEU A N 3
ATOM 4760 C CA . LEU A 1 60 ? -2.077 14.001 -16.424 1.00 40.00 141 LEU A CA 3
ATOM 4761 C C . LEU A 1 60 ? -2.652 13.217 -17.601 1.00 40.00 141 LEU A C 3
ATOM 4762 O O . LEU A 1 60 ? -2.109 13.226 -18.673 1.00 40.00 141 LEU A O 3
ATOM 4778 N N . SER A 1 61 ? -3.707 12.477 -17.406 1.00 40.00 142 SER A N 3
ATOM 4779 C CA . SER A 1 61 ? -4.215 11.637 -18.573 1.00 40.00 142 SER A CA 3
ATOM 4780 C C . SER A 1 61 ? -4.853 12.445 -19.715 1.00 40.00 142 SER A C 3
ATOM 4781 O O . SER A 1 61 ? -5.460 11.872 -20.590 1.00 40.00 142 SER A O 3
ATOM 4789 N N . LEU A 1 62 ? -4.739 13.739 -19.726 1.00 40.00 143 LEU A N 3
ATOM 4790 C CA . LEU A 1 62 ? -5.362 14.548 -20.829 1.00 40.00 143 LEU A CA 3
ATOM 4791 C C . LEU A 1 62 ? -6.864 14.289 -20.949 1.00 40.00 143 LEU A C 3
ATOM 4792 O O . LEU A 1 62 ? -7.651 15.166 -20.704 1.00 40.00 143 LEU A O 3
ATOM 4808 N N . ARG A 1 63 ? -7.305 13.115 -21.325 1.00 40.00 144 ARG A N 3
ATOM 4809 C CA . ARG A 1 63 ? -8.775 12.939 -21.409 1.00 40.00 144 ARG A CA 3
ATOM 4810 C C . ARG A 1 63 ? -9.331 13.571 -20.164 1.00 40.00 144 ARG A C 3
ATOM 4811 O O . ARG A 1 63 ? -10.065 14.518 -20.229 1.00 40.00 144 ARG A O 3
ATOM 4832 N N . TYR A 1 64 ? -8.922 13.100 -19.026 1.00 40.00 145 TYR A N 3
ATOM 4833 C CA . TYR A 1 64 ? -9.364 13.744 -17.760 1.00 40.00 145 TYR A CA 3
ATOM 4834 C C . TYR A 1 64 ? -9.001 15.232 -17.832 1.00 40.00 145 TYR A C 3
ATOM 4835 O O . TYR A 1 64 ? -9.653 16.064 -17.224 1.00 40.00 145 TYR A O 3
ATOM 4853 N N . HIS A 1 65 ? -7.966 15.575 -18.576 1.00 40.00 146 HIS A N 3
ATOM 4854 C CA . HIS A 1 65 ? -7.555 17.021 -18.686 1.00 40.00 146 HIS A CA 3
ATOM 4855 C C . HIS A 1 65 ? -8.752 17.927 -19.027 1.00 40.00 146 HIS A C 3
ATOM 4856 O O . HIS A 1 65 ? -8.912 19.009 -18.471 1.00 40.00 146 HIS A O 3
ATOM 4870 N N . ASN A 1 66 ? -9.594 17.512 -19.922 1.00 40.00 147 ASN A N 3
ATOM 4871 C CA . ASN A 1 66 ? -10.759 18.375 -20.249 1.00 40.00 147 ASN A CA 3
ATOM 4872 C C . ASN A 1 66 ? -11.689 18.404 -19.038 1.00 40.00 147 ASN A C 3
ATOM 4873 O O . ASN A 1 66 ? -12.158 19.440 -18.631 1.00 40.00 147 ASN A O 3
ATOM 4884 N N . LEU A 1 67 ? -11.968 17.269 -18.457 1.00 40.00 148 LEU A N 3
ATOM 4885 C CA . LEU A 1 67 ? -12.887 17.247 -17.289 1.00 40.00 148 LEU A CA 3
ATOM 4886 C C . LEU A 1 67 ? -12.388 18.183 -16.172 1.00 40.00 148 LEU A C 3
ATOM 4887 O O . LEU A 1 67 ? -13.173 18.773 -15.459 1.00 40.00 148 LEU A O 3
ATOM 4903 N N . HIS A 1 68 ? -11.107 18.368 -16.031 1.00 40.00 149 HIS A N 3
ATOM 4904 C CA . HIS A 1 68 ? -10.629 19.313 -14.980 1.00 40.00 149 HIS A CA 3
ATOM 4905 C C . HIS A 1 68 ? -9.323 19.998 -15.408 1.00 40.00 149 HIS A C 3
ATOM 4906 O O . HIS A 1 68 ? -8.255 19.619 -14.975 1.00 40.00 149 HIS A O 3
ATOM 4920 N N . PRO A 1 69 ? -9.434 21.020 -16.199 1.00 40.00 150 PRO A N 3
ATOM 4921 C CA . PRO A 1 69 ? -8.225 21.769 -16.601 1.00 40.00 150 PRO A CA 3
ATOM 4922 C C . PRO A 1 69 ? -7.817 22.658 -15.409 1.00 40.00 150 PRO A C 3
ATOM 4923 O O . PRO A 1 69 ? -8.516 22.705 -14.419 1.00 40.00 150 PRO A O 3
ATOM 4934 N N . ASP A 1 70 ? -6.691 23.326 -15.464 1.00 40.00 151 ASP A N 3
ATOM 4935 C CA . ASP A 1 70 ? -6.241 24.165 -14.295 1.00 40.00 151 ASP A CA 3
ATOM 4936 C C . ASP A 1 70 ? -5.820 23.244 -13.135 1.00 40.00 151 ASP A C 3
ATOM 4937 O O . ASP A 1 70 ? -5.028 23.617 -12.292 1.00 40.00 151 ASP A O 3
ATOM 4946 N N . TYR A 1 71 ? -6.301 22.027 -13.100 1.00 40.00 152 TYR A N 3
ATOM 4947 C CA . TYR A 1 71 ? -5.850 21.114 -12.030 1.00 40.00 152 TYR A CA 3
ATOM 4948 C C . TYR A 1 71 ? -4.380 20.876 -12.285 1.00 40.00 152 TYR A C 3
ATOM 4949 O O . TYR A 1 71 ? -3.557 21.091 -11.418 1.00 40.00 152 TYR A O 3
ATOM 4967 N N . ILE A 1 72 ? -4.024 20.470 -13.501 1.00 40.00 153 ILE A N 3
ATOM 4968 C CA . ILE A 1 72 ? -2.555 20.284 -13.768 1.00 40.00 153 ILE A CA 3
ATOM 4969 C C . ILE A 1 72 ? -1.825 21.594 -13.557 1.00 40.00 153 ILE A C 3
ATOM 4970 O O . ILE A 1 72 ? -0.721 21.624 -13.031 1.00 40.00 153 ILE A O 3
ATOM 4986 N N . HIS A 1 73 ? -2.440 22.689 -13.923 1.00 40.00 154 HIS A N 3
ATOM 4987 C CA . HIS A 1 73 ? -1.780 24.000 -13.688 1.00 40.00 154 HIS A CA 3
ATOM 4988 C C . HIS A 1 73 ? -1.664 24.198 -12.179 1.00 40.00 154 HIS A C 3
ATOM 4989 O O . HIS A 1 73 ? -0.587 24.468 -11.665 1.00 40.00 154 HIS A O 3
ATOM 5003 N N . GLY A 1 74 ? -2.779 24.042 -11.478 1.00 40.00 155 GLY A N 3
ATOM 5004 C CA . GLY A 1 74 ? -2.779 24.209 -9.988 1.00 40.00 155 GLY A CA 3
ATOM 5005 C C . GLY A 1 74 ? -1.916 23.123 -9.319 1.00 40.00 155 GLY A C 3
ATOM 5006 O O . GLY A 1 74 ? -1.600 23.200 -8.135 1.00 40.00 155 GLY A O 3
ATOM 5010 N N . ARG A 1 75 ? -1.540 22.115 -10.058 1.00 40.00 156 ARG A N 3
ATOM 5011 C CA . ARG A 1 75 ? -0.714 21.031 -9.461 1.00 40.00 156 ARG A CA 3
ATOM 5012 C C . ARG A 1 75 ? 0.769 21.426 -9.518 1.00 40.00 156 ARG A C 3
ATOM 5013 O O . ARG A 1 75 ? 1.545 21.155 -8.619 1.00 40.00 156 ARG A O 3
ATOM 5034 N N . LEU A 1 76 ? 1.177 22.088 -10.551 1.00 40.00 157 LEU A N 3
ATOM 5035 C CA . LEU A 1 76 ? 2.598 22.486 -10.612 1.00 40.00 157 LEU A CA 3
ATOM 5036 C C . LEU A 1 76 ? 2.865 23.620 -9.609 1.00 40.00 157 LEU A C 3
ATOM 5037 O O . LEU A 1 76 ? 3.897 23.641 -8.968 1.00 40.00 157 LEU A O 3
ATOM 5053 N N . GLN A 1 77 ? 1.948 24.570 -9.457 1.00 40.00 158 GLN A N 3
ATOM 5054 C CA . GLN A 1 77 ? 2.205 25.697 -8.472 1.00 40.00 158 GLN A CA 3
ATOM 5055 C C . GLN A 1 77 ? 2.323 25.100 -7.058 1.00 40.00 158 GLN A C 3
ATOM 5056 O O . GLN A 1 77 ? 3.090 25.564 -6.221 1.00 40.00 158 GLN A O 3
ATOM 5070 N N . SER A 1 78 ? 1.588 24.061 -6.788 1.00 40.00 159 SER A N 3
ATOM 5071 C CA . SER A 1 78 ? 1.684 23.428 -5.445 1.00 40.00 159 SER A CA 3
ATOM 5072 C C . SER A 1 78 ? 3.068 22.837 -5.267 1.00 40.00 159 SER A C 3
ATOM 5073 O O . SER A 1 78 ? 3.719 23.026 -4.267 1.00 40.00 159 SER A O 3
ATOM 5081 N N . LEU A 1 79 ? 3.525 22.136 -6.247 1.00 40.00 160 LEU A N 3
ATOM 5082 C CA . LEU A 1 79 ? 4.875 21.547 -6.147 1.00 40.00 160 LEU A CA 3
ATOM 5083 C C . LEU A 1 79 ? 5.911 22.685 -5.931 1.00 40.00 160 LEU A C 3
ATOM 5084 O O . LEU A 1 79 ? 6.886 22.535 -5.201 1.00 40.00 160 LEU A O 3
ATOM 5100 N N . GLY A 1 80 ? 5.668 23.839 -6.548 1.00 40.00 161 GLY A N 3
ATOM 5101 C CA . GLY A 1 80 ? 6.571 25.035 -6.391 1.00 40.00 161 GLY A CA 3
ATOM 5102 C C . GLY A 1 80 ? 7.964 24.818 -6.970 1.00 40.00 161 GLY A C 3
ATOM 5103 O O . GLY A 1 80 ? 8.223 25.108 -8.123 1.00 40.00 161 GLY A O 3
ATOM 5107 N N . LYS A 1 81 ? 8.876 24.356 -6.164 1.00 40.00 162 LYS A N 3
ATOM 5108 C CA . LYS A 1 81 ? 10.282 24.174 -6.650 1.00 40.00 162 LYS A CA 3
ATOM 5109 C C . LYS A 1 81 ? 11.066 23.165 -5.779 1.00 40.00 162 LYS A C 3
ATOM 5110 O O . LYS A 1 81 ? 12.283 23.172 -5.783 1.00 40.00 162 LYS A O 3
ATOM 5129 N N . ASN A 1 82 ? 10.383 22.333 -4.990 1.00 40.00 163 ASN A N 3
ATOM 5130 C CA . ASN A 1 82 ? 11.102 21.354 -4.055 1.00 40.00 163 ASN A CA 3
ATOM 5131 C C . ASN A 1 82 ? 12.001 20.322 -4.776 1.00 40.00 163 ASN A C 3
ATOM 5132 O O . ASN A 1 82 ? 12.882 19.711 -4.156 1.00 40.00 163 ASN A O 3
ATOM 5143 N N . PHE A 1 83 ? 11.747 20.031 -6.032 1.00 40.00 164 PHE A N 3
ATOM 5144 C CA . PHE A 1 83 ? 12.576 18.975 -6.708 1.00 40.00 164 PHE A CA 3
ATOM 5145 C C . PHE A 1 83 ? 13.285 19.498 -7.936 1.00 40.00 164 PHE A C 3
ATOM 5146 O O . PHE A 1 83 ? 12.695 20.157 -8.787 1.00 40.00 164 PHE A O 3
ATOM 5163 N N . ALA A 1 84 ? 14.517 19.182 -8.062 1.00 40.00 165 ALA A N 3
ATOM 5164 C CA . ALA A 1 84 ? 15.261 19.655 -9.240 1.00 40.00 165 ALA A CA 3
ATOM 5165 C C . ALA A 1 84 ? 14.691 19.105 -10.543 1.00 40.00 165 ALA A C 3
ATOM 5166 O O . ALA A 1 84 ? 14.186 19.846 -11.357 1.00 40.00 165 ALA A O 3
ATOM 5173 N N . LEU A 1 85 ? 14.776 17.855 -10.780 1.00 40.00 166 LEU A N 3
ATOM 5174 C CA . LEU A 1 85 ? 14.250 17.378 -12.071 1.00 40.00 166 LEU A CA 3
ATOM 5175 C C . LEU A 1 85 ? 12.750 17.258 -12.038 1.00 40.00 166 LEU A C 3
ATOM 5176 O O . LEU A 1 85 ? 12.215 16.333 -11.480 1.00 40.00 166 LEU A O 3
ATOM 5192 N N . ARG A 1 86 ? 12.064 18.170 -12.654 1.00 40.00 167 ARG A N 3
ATOM 5193 C CA . ARG A 1 86 ? 10.578 18.076 -12.673 1.00 40.00 167 ARG A CA 3
ATOM 5194 C C . ARG A 1 86 ? 10.179 17.508 -14.051 1.00 40.00 167 ARG A C 3
ATOM 5195 O O . ARG A 1 86 ? 10.727 17.887 -15.058 1.00 40.00 167 ARG A O 3
ATOM 5216 N N . VAL A 1 87 ? 9.282 16.551 -14.073 1.00 40.00 168 VAL A N 3
ATOM 5217 C CA . VAL A 1 87 ? 8.877 15.884 -15.356 1.00 40.00 168 VAL A CA 3
ATOM 5218 C C . VAL A 1 87 ? 7.351 15.711 -15.438 1.00 40.00 168 VAL A C 3
ATOM 5219 O O . VAL A 1 87 ? 6.710 15.445 -14.453 1.00 40.00 168 VAL A O 3
ATOM 5232 N N . LEU A 1 88 ? 6.769 15.860 -16.605 1.00 40.00 169 LEU A N 3
ATOM 5233 C CA . LEU A 1 88 ? 5.253 15.713 -16.758 1.00 40.00 169 LEU A CA 3
ATOM 5234 C C . LEU A 1 88 ? 4.888 14.464 -17.622 1.00 40.00 169 LEU A C 3
ATOM 5235 O O . LEU A 1 88 ? 4.922 14.500 -18.835 1.00 40.00 169 LEU A O 3
ATOM 5251 N N . LEU A 1 89 ? 4.528 13.364 -17.023 1.00 40.00 170 LEU A N 3
ATOM 5252 C CA . LEU A 1 89 ? 4.179 12.143 -17.834 1.00 40.00 170 LEU A CA 3
ATOM 5253 C C . LEU A 1 89 ? 2.819 12.338 -18.463 1.00 40.00 170 LEU A C 3
ATOM 5254 O O . LEU A 1 89 ? 1.850 12.547 -17.786 1.00 40.00 170 LEU A O 3
ATOM 5270 N N . VAL A 1 90 ? 2.727 12.303 -19.743 1.00 40.00 171 VAL A N 3
ATOM 5271 C CA . VAL A 1 90 ? 1.399 12.528 -20.359 1.00 40.00 171 VAL A CA 3
ATOM 5272 C C . VAL A 1 90 ? 0.897 11.282 -21.074 1.00 40.00 171 VAL A C 3
ATOM 5273 O O . VAL A 1 90 ? 1.573 10.733 -21.903 1.00 40.00 171 VAL A O 3
ATOM 5286 N N . GLN A 1 91 ? -0.282 10.822 -20.793 1.00 40.00 172 GLN A N 3
ATOM 5287 C CA . GLN A 1 91 ? -0.753 9.611 -21.536 1.00 40.00 172 GLN A CA 3
ATOM 5288 C C . GLN A 1 91 ? -1.596 10.065 -22.725 1.00 40.00 172 GLN A C 3
ATOM 5289 O O . GLN A 1 91 ? -2.683 10.557 -22.541 1.00 40.00 172 GLN A O 3
ATOM 5303 N N . VAL A 1 92 ? -1.115 9.922 -23.943 1.00 40.00 173 VAL A N 3
ATOM 5304 C CA . VAL A 1 92 ? -1.941 10.374 -25.116 1.00 40.00 173 VAL A CA 3
ATOM 5305 C C . VAL A 1 92 ? -3.076 9.389 -25.364 1.00 40.00 173 VAL A C 3
ATOM 5306 O O . VAL A 1 92 ? -2.991 8.510 -26.213 1.00 40.00 173 VAL A O 3
ATOM 5319 N N . ASP A 1 93 ? -4.147 9.548 -24.627 1.00 40.00 174 ASP A N 3
ATOM 5320 C CA . ASP A 1 93 ? -5.327 8.652 -24.797 1.00 40.00 174 ASP A CA 3
ATOM 5321 C C . ASP A 1 93 ? -6.465 9.427 -25.468 1.00 40.00 174 ASP A C 3
ATOM 5322 O O . ASP A 1 93 ? -7.626 9.208 -25.183 1.00 40.00 174 ASP A O 3
ATOM 5331 N N . VAL A 1 94 ? -6.132 10.327 -26.366 1.00 40.00 175 VAL A N 3
ATOM 5332 C CA . VAL A 1 94 ? -7.188 11.097 -27.070 1.00 40.00 175 VAL A CA 3
ATOM 5333 C C . VAL A 1 94 ? -6.740 11.436 -28.506 1.00 40.00 175 VAL A C 3
ATOM 5334 O O . VAL A 1 94 ? -5.601 11.756 -28.754 1.00 40.00 175 VAL A O 3
ATOM 5347 N N . LYS A 1 95 ? -7.641 11.357 -29.449 1.00 40.00 176 LYS A N 3
ATOM 5348 C CA . LYS A 1 95 ? -7.293 11.656 -30.885 1.00 40.00 176 LYS A CA 3
ATOM 5349 C C . LYS A 1 95 ? -7.229 13.185 -31.117 1.00 40.00 176 LYS A C 3
ATOM 5350 O O . LYS A 1 95 ? -7.975 13.934 -30.550 1.00 40.00 176 LYS A O 3
ATOM 5369 N N . ASP A 1 96 ? -6.336 13.655 -31.937 1.00 40.00 177 ASP A N 3
ATOM 5370 C CA . ASP A 1 96 ? -6.234 15.142 -32.184 1.00 40.00 177 ASP A CA 3
ATOM 5371 C C . ASP A 1 96 ? -5.768 15.899 -30.919 1.00 40.00 177 ASP A C 3
ATOM 5372 O O . ASP A 1 96 ? -6.292 16.941 -30.583 1.00 40.00 177 ASP A O 3
ATOM 5381 N N . PRO A 1 97 ? -4.816 15.335 -30.246 1.00 40.00 178 PRO A N 3
ATOM 5382 C CA . PRO A 1 97 ? -4.272 15.950 -28.995 1.00 40.00 178 PRO A CA 3
ATOM 5383 C C . PRO A 1 97 ? -3.481 17.230 -29.256 1.00 40.00 178 PRO A C 3
ATOM 5384 O O . PRO A 1 97 ? -3.376 18.104 -28.422 1.00 40.00 178 PRO A O 3
ATOM 5395 N N . GLN A 1 98 ? -2.886 17.324 -30.379 1.00 40.00 179 GLN A N 3
ATOM 5396 C CA . GLN A 1 98 ? -2.048 18.502 -30.669 1.00 40.00 179 GLN A CA 3
ATOM 5397 C C . GLN A 1 98 ? -2.456 19.747 -29.900 1.00 40.00 179 GLN A C 3
ATOM 5398 O O . GLN A 1 98 ? -1.678 20.265 -29.130 1.00 40.00 179 GLN A O 3
ATOM 5412 N N . GLN A 1 99 ? -3.623 20.266 -30.136 1.00 40.00 180 GLN A N 3
ATOM 5413 C CA . GLN A 1 99 ? -4.012 21.540 -29.454 1.00 40.00 180 GLN A CA 3
ATOM 5414 C C . GLN A 1 99 ? -3.573 21.564 -27.988 1.00 40.00 180 GLN A C 3
ATOM 5415 O O . GLN A 1 99 ? -2.847 22.449 -27.561 1.00 40.00 180 GLN A O 3
ATOM 5429 N N . ALA A 1 100 ? -4.023 20.647 -27.200 1.00 40.00 181 ALA A N 3
ATOM 5430 C CA . ALA A 1 100 ? -3.648 20.691 -25.770 1.00 40.00 181 ALA A CA 3
ATOM 5431 C C . ALA A 1 100 ? -2.132 20.634 -25.583 1.00 40.00 181 ALA A C 3
ATOM 5432 O O . ALA A 1 100 ? -1.555 21.470 -24.909 1.00 40.00 181 ALA A O 3
ATOM 5439 N N . LEU A 1 101 ? -1.475 19.665 -26.161 1.00 40.00 182 LEU A N 3
ATOM 5440 C CA . LEU A 1 101 ? 0.001 19.591 -25.973 1.00 40.00 182 LEU A CA 3
ATOM 5441 C C . LEU A 1 101 ? 0.600 20.989 -26.131 1.00 40.00 182 LEU A C 3
ATOM 5442 O O . LEU A 1 101 ? 1.392 21.434 -25.327 1.00 40.00 182 LEU A O 3
ATOM 5458 N N . LYS A 1 102 ? 0.216 21.686 -27.161 1.00 40.00 183 LYS A N 3
ATOM 5459 C CA . LYS A 1 102 ? 0.754 23.048 -27.367 1.00 40.00 183 LYS A CA 3
ATOM 5460 C C . LYS A 1 102 ? 0.626 23.866 -26.076 1.00 40.00 183 LYS A C 3
ATOM 5461 O O . LYS A 1 102 ? 1.609 24.302 -25.524 1.00 40.00 183 LYS A O 3
ATOM 5480 N N . GLU A 1 103 ? -0.570 24.084 -25.583 1.00 40.00 184 GLU A N 3
ATOM 5481 C CA . GLU A 1 103 ? -0.717 24.913 -24.340 1.00 40.00 184 GLU A CA 3
ATOM 5482 C C . GLU A 1 103 ? -0.155 24.220 -23.092 1.00 40.00 184 GLU A C 3
ATOM 5483 O O . GLU A 1 103 ? 0.179 24.863 -22.112 1.00 40.00 184 GLU A O 3
ATOM 5495 N N . LEU A 1 104 ? 0.009 22.944 -23.114 1.00 40.00 185 LEU A N 3
ATOM 5496 C CA . LEU A 1 104 ? 0.618 22.311 -21.928 1.00 40.00 185 LEU A CA 3
ATOM 5497 C C . LEU A 1 104 ? 2.097 22.591 -21.996 1.00 40.00 185 LEU A C 3
ATOM 5498 O O . LEU A 1 104 ? 2.704 22.963 -21.029 1.00 40.00 185 LEU A O 3
ATOM 5514 N N . ALA A 1 105 ? 2.688 22.404 -23.159 1.00 40.00 186 ALA A N 3
ATOM 5515 C CA . ALA A 1 105 ? 4.164 22.649 -23.302 1.00 40.00 186 ALA A CA 3
ATOM 5516 C C . ALA A 1 105 ? 4.505 24.087 -22.851 1.00 40.00 186 ALA A C 3
ATOM 5517 O O . ALA A 1 105 ? 5.445 24.306 -22.098 1.00 40.00 186 ALA A O 3
ATOM 5524 N N . LYS A 1 106 ? 3.732 25.073 -23.292 1.00 40.00 187 LYS A N 3
ATOM 5525 C CA . LYS A 1 106 ? 4.006 26.494 -22.877 1.00 40.00 187 LYS A CA 3
ATOM 5526 C C . LYS A 1 106 ? 4.082 26.530 -21.360 1.00 40.00 187 LYS A C 3
ATOM 5527 O O . LYS A 1 106 ? 4.963 27.117 -20.769 1.00 40.00 187 LYS A O 3
ATOM 5546 N N . MET A 1 107 ? 3.172 25.865 -20.738 1.00 40.00 188 MET A N 3
ATOM 5547 C CA . MET A 1 107 ? 3.177 25.808 -19.268 1.00 40.00 188 MET A CA 3
ATOM 5548 C C . MET A 1 107 ? 4.497 25.194 -18.760 1.00 40.00 188 MET A C 3
ATOM 5549 O O . MET A 1 107 ? 5.084 25.679 -17.813 1.00 40.00 188 MET A O 3
ATOM 5563 N N . CYS A 1 108 ? 4.947 24.103 -19.370 1.00 40.00 189 CYS A N 3
ATOM 5564 C CA . CYS A 1 108 ? 6.197 23.409 -18.888 1.00 40.00 189 CYS A CA 3
ATOM 5565 C C . CYS A 1 108 ? 7.444 24.253 -19.070 1.00 40.00 189 CYS A C 3
ATOM 5566 O O . CYS A 1 108 ? 8.353 24.148 -18.269 1.00 40.00 189 CYS A O 3
ATOM 5574 N N . ILE A 1 109 ? 7.538 25.073 -20.101 1.00 40.00 190 ILE A N 3
ATOM 5575 C CA . ILE A 1 109 ? 8.794 25.881 -20.232 1.00 40.00 190 ILE A CA 3
ATOM 5576 C C . ILE A 1 109 ? 8.811 26.854 -19.076 1.00 40.00 190 ILE A C 3
ATOM 5577 O O . ILE A 1 109 ? 9.801 26.972 -18.362 1.00 40.00 190 ILE A O 3
ATOM 5593 N N . LEU A 1 110 ? 7.704 27.541 -18.862 1.00 40.00 191 LEU A N 3
ATOM 5594 C CA . LEU A 1 110 ? 7.663 28.486 -17.722 1.00 40.00 191 LEU A CA 3
ATOM 5595 C C . LEU A 1 110 ? 7.963 27.685 -16.441 1.00 40.00 191 LEU A C 3
ATOM 5596 O O . LEU A 1 110 ? 8.797 28.074 -15.632 1.00 40.00 191 LEU A O 3
ATOM 5612 N N . ALA A 1 111 ? 7.304 26.546 -16.279 1.00 40.00 192 ALA A N 3
ATOM 5613 C CA . ALA A 1 111 ? 7.523 25.669 -15.070 1.00 40.00 192 ALA A CA 3
ATOM 5614 C C . ALA A 1 111 ? 8.871 24.939 -15.164 1.00 40.00 192 ALA A C 3
ATOM 5615 O O . ALA A 1 111 ? 9.326 24.282 -14.252 1.00 40.00 192 ALA A O 3
ATOM 5622 N N . ASP A 1 112 ? 9.489 25.044 -16.284 1.00 40.00 193 ASP A N 3
ATOM 5623 C CA . ASP A 1 112 ? 10.781 24.362 -16.511 1.00 40.00 193 ASP A CA 3
ATOM 5624 C C . ASP A 1 112 ? 10.743 22.876 -16.088 1.00 40.00 193 ASP A C 3
ATOM 5625 O O . ASP A 1 112 ? 11.647 22.369 -15.441 1.00 40.00 193 ASP A O 3
ATOM 5634 N N . CYS A 1 113 ? 9.723 22.166 -16.504 1.00 40.00 194 CYS A N 3
ATOM 5635 C CA . CYS A 1 113 ? 9.641 20.701 -16.213 1.00 40.00 194 CYS A CA 3
ATOM 5636 C C . CYS A 1 113 ? 9.570 19.979 -17.559 1.00 40.00 194 CYS A C 3
ATOM 5637 O O . CYS A 1 113 ? 9.113 20.533 -18.541 1.00 40.00 194 CYS A O 3
ATOM 5645 N N . THR A 1 114 ? 10.034 18.769 -17.615 1.00 40.00 195 THR A N 3
ATOM 5646 C CA . THR A 1 114 ? 10.046 17.996 -18.905 1.00 40.00 195 THR A CA 3
ATOM 5647 C C . THR A 1 114 ? 8.646 17.514 -19.321 1.00 40.00 195 THR A C 3
ATOM 5648 O O . THR A 1 114 ? 7.818 17.192 -18.499 1.00 40.00 195 THR A O 3
ATOM 5659 N N . LEU A 1 115 ? 8.414 17.440 -20.604 1.00 40.00 196 LEU A N 3
ATOM 5660 C CA . LEU A 1 115 ? 7.110 16.937 -21.144 1.00 40.00 196 LEU A CA 3
ATOM 5661 C C . LEU A 1 115 ? 7.352 15.540 -21.733 1.00 40.00 196 LEU A C 3
ATOM 5662 O O . LEU A 1 115 ? 8.121 15.405 -22.663 1.00 40.00 196 LEU A O 3
ATOM 5678 N N . ILE A 1 116 ? 6.725 14.501 -21.207 1.00 40.00 197 ILE A N 3
ATOM 5679 C CA . ILE A 1 116 ? 6.960 13.110 -21.758 1.00 40.00 197 ILE A CA 3
ATOM 5680 C C . ILE A 1 116 ? 5.677 12.549 -22.363 1.00 40.00 197 ILE A C 3
ATOM 5681 O O . ILE A 1 116 ? 4.595 12.812 -21.880 1.00 40.00 197 ILE A O 3
ATOM 5697 N N . LEU A 1 117 ? 5.756 11.817 -23.431 1.00 40.00 198 LEU A N 3
ATOM 5698 C CA . LEU A 1 117 ? 4.488 11.341 -24.039 1.00 40.00 198 LEU A CA 3
ATOM 5699 C C . LEU A 1 117 ? 4.316 9.833 -24.070 1.00 40.00 198 LEU A C 3
ATOM 5700 O O . LEU A 1 117 ? 5.068 9.129 -24.693 1.00 40.00 198 LEU A O 3
ATOM 5716 N N . ALA A 1 118 ? 3.278 9.349 -23.462 1.00 40.00 199 ALA A N 3
ATOM 5717 C CA . ALA A 1 118 ? 2.987 7.900 -23.520 1.00 40.00 199 ALA A CA 3
ATOM 5718 C C . ALA A 1 118 ? 1.674 7.734 -24.247 1.00 40.00 199 ALA A C 3
ATOM 5719 O O . ALA A 1 118 ? 0.982 8.684 -24.490 1.00 40.00 199 ALA A O 3
ATOM 5726 N N . TRP A 1 119 ? 1.302 6.566 -24.597 1.00 40.00 200 TRP A N 3
ATOM 5727 C CA . TRP A 1 119 ? 0.009 6.435 -25.297 1.00 40.00 200 TRP A CA 3
ATOM 5728 C C . TRP A 1 119 ? -0.807 5.327 -24.680 1.00 40.00 200 TRP A C 3
ATOM 5729 O O . TRP A 1 119 ? -1.968 5.172 -24.974 1.00 40.00 200 TRP A O 3
ATOM 5750 N N . SER A 1 120 ? -0.207 4.582 -23.796 1.00 40.00 201 SER A N 3
ATOM 5751 C CA . SER A 1 120 ? -0.939 3.486 -23.095 1.00 40.00 201 SER A CA 3
ATOM 5752 C C . SER A 1 120 ? -0.579 3.494 -21.619 1.00 40.00 201 SER A C 3
ATOM 5753 O O . SER A 1 120 ? 0.408 4.071 -21.217 1.00 40.00 201 SER A O 3
ATOM 5761 N N . PRO A 1 121 ? -1.363 2.824 -20.859 1.00 40.00 202 PRO A N 3
ATOM 5762 C CA . PRO A 1 121 ? -1.055 2.740 -19.456 1.00 40.00 202 PRO A CA 3
ATOM 5763 C C . PRO A 1 121 ? 0.170 1.894 -19.255 1.00 40.00 202 PRO A C 3
ATOM 5764 O O . PRO A 1 121 ? 0.896 2.071 -18.302 1.00 40.00 202 PRO A O 3
ATOM 5775 N N . GLU A 1 122 ? 0.489 1.048 -20.183 1.00 40.00 203 GLU A N 3
ATOM 5776 C CA . GLU A 1 122 ? 1.745 0.283 -20.039 1.00 40.00 203 GLU A CA 3
ATOM 5777 C C . GLU A 1 122 ? 2.945 1.172 -20.397 1.00 40.00 203 GLU A C 3
ATOM 5778 O O . GLU A 1 122 ? 3.944 1.226 -19.705 1.00 40.00 203 GLU A O 3
ATOM 5790 N N . GLU A 1 123 ? 2.855 1.868 -21.479 1.00 40.00 204 GLU A N 3
ATOM 5791 C CA . GLU A 1 123 ? 3.980 2.737 -21.893 1.00 40.00 204 GLU A CA 3
ATOM 5792 C C . GLU A 1 123 ? 4.396 3.683 -20.752 1.00 40.00 204 GLU A C 3
ATOM 5793 O O . GLU A 1 123 ? 5.554 3.749 -20.383 1.00 40.00 204 GLU A O 3
ATOM 5805 N N . ALA A 1 124 ? 3.475 4.411 -20.178 1.00 40.00 205 ALA A N 3
ATOM 5806 C CA . ALA A 1 124 ? 3.876 5.317 -19.074 1.00 40.00 205 ALA A CA 3
ATOM 5807 C C . ALA A 1 124 ? 4.481 4.455 -17.994 1.00 40.00 205 ALA A C 3
ATOM 5808 O O . ALA A 1 124 ? 5.540 4.759 -17.476 1.00 40.00 205 ALA A O 3
ATOM 5815 N N . GLY A 1 125 ? 3.823 3.350 -17.678 1.00 40.00 206 GLY A N 3
ATOM 5816 C CA . GLY A 1 125 ? 4.363 2.427 -16.646 1.00 40.00 206 GLY A CA 3
ATOM 5817 C C . GLY A 1 125 ? 5.817 2.169 -17.004 1.00 40.00 206 GLY A C 3
ATOM 5818 O O . GLY A 1 125 ? 6.695 2.157 -16.155 1.00 40.00 206 GLY A O 3
ATOM 5822 N N . ARG A 1 126 ? 6.109 1.996 -18.264 1.00 40.00 207 ARG A N 3
ATOM 5823 C CA . ARG A 1 126 ? 7.527 1.769 -18.637 1.00 40.00 207 ARG A CA 3
ATOM 5824 C C . ARG A 1 126 ? 8.339 3.013 -18.244 1.00 40.00 207 ARG A C 3
ATOM 5825 O O . ARG A 1 126 ? 9.359 2.922 -17.611 1.00 40.00 207 ARG A O 3
ATOM 5846 N N . TYR A 1 127 ? 7.867 4.172 -18.620 1.00 40.00 208 TYR A N 3
ATOM 5847 C CA . TYR A 1 127 ? 8.593 5.438 -18.301 1.00 40.00 208 TYR A CA 3
ATOM 5848 C C . TYR A 1 127 ? 8.973 5.554 -16.829 1.00 40.00 208 TYR A C 3
ATOM 5849 O O . TYR A 1 127 ? 9.916 6.244 -16.473 1.00 40.00 208 TYR A O 3
ATOM 5867 N N . LEU A 1 128 ? 8.250 4.909 -15.968 1.00 40.00 209 LEU A N 3
ATOM 5868 C CA . LEU A 1 128 ? 8.576 5.002 -14.519 1.00 40.00 209 LEU A CA 3
ATOM 5869 C C . LEU A 1 128 ? 9.754 4.055 -14.203 1.00 40.00 209 LEU A C 3
ATOM 5870 O O . LEU A 1 128 ? 10.733 4.444 -13.587 1.00 40.00 209 LEU A O 3
ATOM 5886 N N . GLU A 1 129 ? 9.681 2.814 -14.619 1.00 40.00 210 GLU A N 3
ATOM 5887 C CA . GLU A 1 129 ? 10.811 1.892 -14.325 1.00 40.00 210 GLU A CA 3
ATOM 5888 C C . GLU A 1 129 ? 12.102 2.502 -14.880 1.00 40.00 210 GLU A C 3
ATOM 5889 O O . GLU A 1 129 ? 13.161 2.343 -14.304 1.00 40.00 210 GLU A O 3
ATOM 5901 N N . THR A 1 130 ? 12.000 3.193 -16.025 1.00 40.00 211 THR A N 3
ATOM 5902 C CA . THR A 1 130 ? 13.208 3.814 -16.716 1.00 40.00 211 THR A CA 3
ATOM 5903 C C . THR A 1 130 ? 13.772 5.025 -15.968 1.00 40.00 211 THR A C 3
ATOM 5904 O O . THR A 1 130 ? 14.962 5.231 -15.970 1.00 40.00 211 THR A O 3
ATOM 5915 N N . TYR A 1 131 ? 12.971 5.846 -15.342 1.00 40.00 212 TYR A N 3
ATOM 5916 C CA . TYR A 1 131 ? 13.591 7.018 -14.644 1.00 40.00 212 TYR A CA 3
ATOM 5917 C C . TYR A 1 131 ? 14.215 6.596 -13.297 1.00 40.00 212 TYR A C 3
ATOM 5918 O O . TYR A 1 131 ? 15.214 7.176 -12.864 1.00 40.00 212 TYR A O 3
ATOM 5936 N N . LYS A 1 132 ? 13.692 5.555 -12.664 1.00 40.00 213 LYS A N 3
ATOM 5937 C CA . LYS A 1 132 ? 14.334 5.063 -11.394 1.00 40.00 213 LYS A CA 3
ATOM 5938 C C . LYS A 1 132 ? 15.509 4.164 -11.802 1.00 40.00 213 LYS A C 3
ATOM 5939 O O . LYS A 1 132 ? 16.446 3.962 -11.044 1.00 40.00 213 LYS A O 3
ATOM 5958 N N . ALA A 1 133 ? 15.462 3.659 -13.041 1.00 40.00 214 ALA A N 3
ATOM 5959 C CA . ALA A 1 133 ? 16.588 2.801 -13.610 1.00 40.00 214 ALA A CA 3
ATOM 5960 C C . ALA A 1 133 ? 17.673 3.719 -14.257 1.00 40.00 214 ALA A C 3
ATOM 5961 O O . ALA A 1 133 ? 18.668 4.022 -13.592 1.00 40.00 214 ALA A O 3
ATOM 5969 N N . LYS B 2 1 ? -15.528 1.633 -12.619 1.00 40.00 67 LYS B N 3
ATOM 5970 C CA . LYS B 2 1 ? -16.706 2.564 -12.597 1.00 40.00 67 LYS B CA 3
ATOM 5971 C C . LYS B 2 1 ? -16.326 3.957 -13.183 1.00 40.00 67 LYS B C 3
ATOM 5972 O O . LYS B 2 1 ? -15.207 4.188 -13.654 1.00 40.00 67 LYS B O 3
ATOM 5993 N N . ILE B 2 2 ? -17.274 4.876 -13.146 1.00 40.00 68 ILE B N 3
ATOM 5994 C CA . ILE B 2 2 ? -17.053 6.267 -13.656 1.00 40.00 68 ILE B CA 3
ATOM 5995 C C . ILE B 2 2 ? -16.960 7.219 -12.444 1.00 40.00 68 ILE B C 3
ATOM 5996 O O . ILE B 2 2 ? -17.848 8.020 -12.187 1.00 40.00 68 ILE B O 3
ATOM 6012 N N . ILE B 2 3 ? -15.905 7.109 -11.671 1.00 40.00 69 ILE B N 3
ATOM 6013 C CA . ILE B 2 3 ? -15.787 7.980 -10.462 1.00 40.00 69 ILE B CA 3
ATOM 6014 C C . ILE B 2 3 ? -14.523 8.797 -10.510 1.00 40.00 69 ILE B C 3
ATOM 6015 O O . ILE B 2 3 ? -13.847 8.954 -9.508 1.00 40.00 69 ILE B O 3
ATOM 6031 N N . ASP B 2 4 ? -14.181 9.303 -11.654 1.00 40.00 70 ASP B N 3
ATOM 6032 C CA . ASP B 2 4 ? -12.925 10.091 -11.747 1.00 40.00 70 ASP B CA 3
ATOM 6033 C C . ASP B 2 4 ? -12.658 10.874 -10.462 1.00 40.00 70 ASP B C 3
ATOM 6034 O O . ASP B 2 4 ? -13.424 11.730 -10.044 1.00 40.00 70 ASP B O 3
ATOM 6043 N N . THR B 2 5 ? -11.566 10.557 -9.838 1.00 40.00 71 THR B N 3
ATOM 6044 C CA . THR B 2 5 ? -11.187 11.230 -8.579 1.00 40.00 71 THR B CA 3
ATOM 6045 C C . THR B 2 5 ? -10.303 12.423 -8.927 1.00 40.00 71 THR B C 3
ATOM 6046 O O . THR B 2 5 ? -10.661 13.228 -9.774 1.00 40.00 71 THR B O 3
ATOM 6057 N N . GLY B 2 6 ? -9.143 12.533 -8.298 1.00 40.00 72 GLY B N 3
ATOM 6058 C CA . GLY B 2 6 ? -8.217 13.668 -8.597 1.00 40.00 72 GLY B CA 3
ATOM 6059 C C . GLY B 2 6 ? -6.785 13.144 -8.737 1.00 40.00 72 GLY B C 3
ATOM 6060 O O . GLY B 2 6 ? -6.292 12.440 -7.869 1.00 40.00 72 GLY B O 3
ATOM 6064 N N . GLY B 2 7 ? -6.120 13.486 -9.832 1.00 40.00 73 GLY B N 3
ATOM 6065 C CA . GLY B 2 7 ? -4.711 13.011 -10.045 1.00 40.00 73 GLY B CA 3
ATOM 6066 C C . GLY B 2 7 ? -4.319 13.000 -11.544 1.00 40.00 73 GLY B C 3
ATOM 6067 O O . GLY B 2 7 ? -3.451 12.257 -11.946 1.00 40.00 73 GLY B O 3
ATOM 6071 N N . GLY B 2 8 ? -4.931 13.809 -12.374 1.00 40.00 74 GLY B N 3
ATOM 6072 C CA . GLY B 2 8 ? -4.552 13.807 -13.829 1.00 40.00 74 GLY B CA 3
ATOM 6073 C C . GLY B 2 8 ? -4.688 12.436 -14.384 1.00 40.00 74 GLY B C 3
ATOM 6074 O O . GLY B 2 8 ? -3.760 11.906 -14.939 1.00 40.00 74 GLY B O 3
ATOM 6078 N N . PHE B 2 9 ? -5.818 11.848 -14.276 1.00 40.00 75 PHE B N 3
ATOM 6079 C CA . PHE B 2 9 ? -5.949 10.507 -14.844 1.00 40.00 75 PHE B CA 3
ATOM 6080 C C . PHE B 2 9 ? -7.407 10.087 -14.836 1.00 40.00 75 PHE B C 3
ATOM 6081 O O . PHE B 2 9 ? -8.107 10.246 -13.864 1.00 40.00 75 PHE B O 3
ATOM 6098 N N . ILE B 2 10 ? -7.884 9.626 -15.956 1.00 40.00 76 ILE B N 3
ATOM 6099 C CA . ILE B 2 10 ? -9.325 9.260 -16.075 1.00 40.00 76 ILE B CA 3
ATOM 6100 C C . ILE B 2 10 ? -9.672 8.029 -15.248 1.00 40.00 76 ILE B C 3
ATOM 6101 O O . ILE B 2 10 ? -8.885 7.133 -15.101 1.00 40.00 76 ILE B O 3
ATOM 6117 N N . LEU B 2 11 ? -10.848 7.991 -14.690 1.00 40.00 77 LEU B N 3
ATOM 6118 C CA . LEU B 2 11 ? -11.218 6.827 -13.840 1.00 40.00 77 LEU B CA 3
ATOM 6119 C C . LEU B 2 11 ? -12.734 6.542 -13.889 1.00 40.00 77 LEU B C 3
ATOM 6120 O O . LEU B 2 11 ? -13.092 5.482 -14.392 1.00 40.00 77 LEU B O 3
ATOM 6136 N N . ASN A 1 18 ? 12.981 6.631 -3.477 1.00 40.00 99 ASN A N 4
ATOM 6137 C CA . ASN A 1 18 ? 14.133 5.656 -3.513 1.00 40.00 99 ASN A CA 4
ATOM 6138 C C . ASN A 1 18 ? 13.603 4.514 -4.353 1.00 40.00 99 ASN A C 4
ATOM 6139 O O . ASN A 1 18 ? 13.416 4.660 -5.542 1.00 40.00 99 ASN A O 4
ATOM 6149 N N . SER A 1 19 ? 13.131 3.471 -3.734 1.00 40.00 100 SER A N 4
ATOM 6150 C CA . SER A 1 19 ? 12.341 2.574 -4.550 1.00 40.00 100 SER A CA 4
ATOM 6151 C C . SER A 1 19 ? 11.084 3.464 -4.463 1.00 40.00 100 SER A C 4
ATOM 6152 O O . SER A 1 19 ? 10.687 3.886 -3.384 1.00 40.00 100 SER A O 4
ATOM 6160 N N . ILE A 1 20 ? 10.638 3.954 -5.590 1.00 40.00 101 ILE A N 4
ATOM 6161 C CA . ILE A 1 20 ? 9.591 5.055 -5.685 1.00 40.00 101 ILE A CA 4
ATOM 6162 C C . ILE A 1 20 ? 8.702 5.378 -4.483 1.00 40.00 101 ILE A C 4
ATOM 6163 O O . ILE A 1 20 ? 8.491 4.596 -3.569 1.00 40.00 101 ILE A O 4
ATOM 6179 N N . ILE A 1 21 ? 8.086 6.551 -4.626 1.00 40.00 102 ILE A N 4
ATOM 6180 C CA . ILE A 1 21 ? 7.060 7.080 -3.689 1.00 40.00 102 ILE A CA 4
ATOM 6181 C C . ILE A 1 21 ? 5.956 7.631 -4.586 1.00 40.00 102 ILE A C 4
ATOM 6182 O O . ILE A 1 21 ? 6.212 8.517 -5.372 1.00 40.00 102 ILE A O 4
ATOM 6198 N N . VAL A 1 22 ? 4.763 7.138 -4.497 1.00 40.00 103 VAL A N 4
ATOM 6199 C CA . VAL A 1 22 ? 3.650 7.648 -5.374 1.00 40.00 103 VAL A CA 4
ATOM 6200 C C . VAL A 1 22 ? 2.614 8.284 -4.488 1.00 40.00 103 VAL A C 4
ATOM 6201 O O . VAL A 1 22 ? 2.639 8.087 -3.306 1.00 40.00 103 VAL A O 4
ATOM 6214 N N . SER A 1 23 ? 1.628 8.953 -5.001 1.00 40.00 104 SER A N 4
ATOM 6215 C CA . SER A 1 23 ? 0.573 9.478 -4.075 1.00 40.00 104 SER A CA 4
ATOM 6216 C C . SER A 1 23 ? -0.689 8.623 -4.174 1.00 40.00 104 SER A C 4
ATOM 6217 O O . SER A 1 23 ? -1.072 8.235 -5.258 1.00 40.00 104 SER A O 4
ATOM 6225 N N . PRO A 1 24 ? -1.328 8.389 -3.043 1.00 40.00 105 PRO A N 4
ATOM 6226 C CA . PRO A 1 24 ? -2.581 7.588 -3.031 1.00 40.00 105 PRO A CA 4
ATOM 6227 C C . PRO A 1 24 ? -3.609 8.277 -3.895 1.00 40.00 105 PRO A C 4
ATOM 6228 O O . PRO A 1 24 ? -4.577 7.681 -4.312 1.00 40.00 105 PRO A O 4
ATOM 6239 N N . ARG A 1 25 ? -3.354 9.516 -4.231 1.00 40.00 106 ARG A N 4
ATOM 6240 C CA . ARG A 1 25 ? -4.257 10.222 -5.149 1.00 40.00 106 ARG A CA 4
ATOM 6241 C C . ARG A 1 25 ? -3.989 9.647 -6.524 1.00 40.00 106 ARG A C 4
ATOM 6242 O O . ARG A 1 25 ? -4.614 10.011 -7.483 1.00 40.00 106 ARG A O 4
ATOM 6263 N N . GLN A 1 26 ? -3.043 8.740 -6.607 1.00 40.00 107 GLN A N 4
ATOM 6264 C CA . GLN A 1 26 ? -2.698 8.108 -7.899 1.00 40.00 107 GLN A CA 4
ATOM 6265 C C . GLN A 1 26 ? -3.160 6.635 -7.931 1.00 40.00 107 GLN A C 4
ATOM 6266 O O . GLN A 1 26 ? -3.065 5.968 -8.943 1.00 40.00 107 GLN A O 4
ATOM 6280 N N . ARG A 1 27 ? -3.674 6.122 -6.843 1.00 40.00 108 ARG A N 4
ATOM 6281 C CA . ARG A 1 27 ? -4.157 4.704 -6.842 1.00 40.00 108 ARG A CA 4
ATOM 6282 C C . ARG A 1 27 ? -5.169 4.522 -7.968 1.00 40.00 108 ARG A C 4
ATOM 6283 O O . ARG A 1 27 ? -5.420 5.427 -8.723 1.00 40.00 108 ARG A O 4
ATOM 6304 N N . GLY A 1 28 ? -5.744 3.369 -8.104 1.00 40.00 109 GLY A N 4
ATOM 6305 C CA . GLY A 1 28 ? -6.719 3.180 -9.204 1.00 40.00 109 GLY A CA 4
ATOM 6306 C C . GLY A 1 28 ? -5.951 3.241 -10.515 1.00 40.00 109 GLY A C 4
ATOM 6307 O O . GLY A 1 28 ? -5.748 2.239 -11.164 1.00 40.00 109 GLY A O 4
ATOM 6311 N N . ASN A 1 29 ? -5.512 4.408 -10.903 1.00 40.00 110 ASN A N 4
ATOM 6312 C CA . ASN A 1 29 ? -4.724 4.534 -12.171 1.00 40.00 110 ASN A CA 4
ATOM 6313 C C . ASN A 1 29 ? -3.973 3.218 -12.500 1.00 40.00 110 ASN A C 4
ATOM 6314 O O . ASN A 1 29 ? -3.053 2.859 -11.797 1.00 40.00 110 ASN A O 4
ATOM 6325 N N . PRO A 1 30 ? -4.397 2.544 -13.558 1.00 40.00 111 PRO A N 4
ATOM 6326 C CA . PRO A 1 30 ? -3.773 1.243 -13.980 1.00 40.00 111 PRO A CA 4
ATOM 6327 C C . PRO A 1 30 ? -2.307 1.384 -14.390 1.00 40.00 111 PRO A C 4
ATOM 6328 O O . PRO A 1 30 ? -1.594 0.412 -14.487 1.00 40.00 111 PRO A O 4
ATOM 6339 N N . VAL A 1 31 ? -1.824 2.555 -14.598 1.00 40.00 112 VAL A N 4
ATOM 6340 C CA . VAL A 1 31 ? -0.392 2.660 -14.937 1.00 40.00 112 VAL A CA 4
ATOM 6341 C C . VAL A 1 31 ? 0.438 1.987 -13.852 1.00 40.00 112 VAL A C 4
ATOM 6342 O O . VAL A 1 31 ? 1.452 1.375 -14.124 1.00 40.00 112 VAL A O 4
ATOM 6355 N N . LEU A 1 32 ? 0.013 2.083 -12.623 1.00 40.00 113 LEU A N 4
ATOM 6356 C CA . LEU A 1 32 ? 0.786 1.434 -11.520 1.00 40.00 113 LEU A CA 4
ATOM 6357 C C . LEU A 1 32 ? 0.958 -0.057 -11.830 1.00 40.00 113 LEU A C 4
ATOM 6358 O O . LEU A 1 32 ? 1.888 -0.703 -11.363 1.00 40.00 113 LEU A O 4
ATOM 6374 N N . LYS A 1 33 ? 0.058 -0.609 -12.624 1.00 40.00 114 LYS A N 4
ATOM 6375 C CA . LYS A 1 33 ? 0.164 -2.058 -12.959 1.00 40.00 114 LYS A CA 4
ATOM 6376 C C . LYS A 1 33 ? 1.372 -2.272 -13.852 1.00 40.00 114 LYS A C 4
ATOM 6377 O O . LYS A 1 33 ? 1.888 -3.351 -13.952 1.00 40.00 114 LYS A O 4
ATOM 6396 N N . PHE A 1 34 ? 1.855 -1.286 -14.520 1.00 40.00 115 PHE A N 4
ATOM 6397 C CA . PHE A 1 34 ? 3.028 -1.585 -15.361 1.00 40.00 115 PHE A CA 4
ATOM 6398 C C . PHE A 1 34 ? 4.294 -1.192 -14.628 1.00 40.00 115 PHE A C 4
ATOM 6399 O O . PHE A 1 34 ? 5.387 -1.385 -15.111 1.00 40.00 115 PHE A O 4
ATOM 6416 N N . VAL A 1 35 ? 4.156 -0.728 -13.417 1.00 40.00 116 VAL A N 4
ATOM 6417 C CA . VAL A 1 35 ? 5.366 -0.438 -12.634 1.00 40.00 116 VAL A CA 4
ATOM 6418 C C . VAL A 1 35 ? 5.750 -1.770 -12.014 1.00 40.00 116 VAL A C 4
ATOM 6419 O O . VAL A 1 35 ? 5.446 -2.043 -10.875 1.00 40.00 116 VAL A O 4
ATOM 6432 N N . ARG A 1 36 ? 6.350 -2.630 -12.801 1.00 40.00 117 ARG A N 4
ATOM 6433 C CA . ARG A 1 36 ? 6.701 -4.003 -12.315 1.00 40.00 117 ARG A CA 4
ATOM 6434 C C . ARG A 1 36 ? 8.196 -4.213 -12.111 1.00 40.00 117 ARG A C 4
ATOM 6435 O O . ARG A 1 36 ? 8.615 -4.935 -11.245 1.00 40.00 117 ARG A O 4
ATOM 6456 N N . ASN A 1 37 ? 9.013 -3.642 -12.920 1.00 40.00 118 ASN A N 4
ATOM 6457 C CA . ASN A 1 37 ? 10.460 -3.894 -12.756 1.00 40.00 118 ASN A CA 4
ATOM 6458 C C . ASN A 1 37 ? 11.032 -3.136 -11.581 1.00 40.00 118 ASN A C 4
ATOM 6459 O O . ASN A 1 37 ? 12.119 -3.428 -11.152 1.00 40.00 118 ASN A O 4
ATOM 6470 N N . VAL A 1 38 ? 10.341 -2.182 -11.034 1.00 40.00 119 VAL A N 4
ATOM 6471 C CA . VAL A 1 38 ? 10.940 -1.481 -9.865 1.00 40.00 119 VAL A CA 4
ATOM 6472 C C . VAL A 1 38 ? 9.947 -1.414 -8.705 1.00 40.00 119 VAL A C 4
ATOM 6473 O O . VAL A 1 38 ? 8.763 -1.272 -8.925 1.00 40.00 119 VAL A O 4
ATOM 6486 N N . PRO A 1 39 ? 10.498 -1.469 -7.498 1.00 40.00 120 PRO A N 4
ATOM 6487 C CA . PRO A 1 39 ? 9.689 -1.353 -6.244 1.00 40.00 120 PRO A CA 4
ATOM 6488 C C . PRO A 1 39 ? 9.108 0.068 -6.063 1.00 40.00 120 PRO A C 4
ATOM 6489 O O . PRO A 1 39 ? 9.795 1.058 -6.223 1.00 40.00 120 PRO A O 4
ATOM 6500 N N . TRP A 1 40 ? 7.854 0.170 -5.705 1.00 40.00 121 TRP A N 4
ATOM 6501 C CA . TRP A 1 40 ? 7.252 1.516 -5.495 1.00 40.00 121 TRP A CA 4
ATOM 6502 C C . TRP A 1 40 ? 6.233 1.451 -4.366 1.00 40.00 121 TRP A C 4
ATOM 6503 O O . TRP A 1 40 ? 5.673 0.405 -4.087 1.00 40.00 121 TRP A O 4
ATOM 6524 N N . GLU A 1 41 ? 5.997 2.553 -3.702 1.00 40.00 122 GLU A N 4
ATOM 6525 C CA . GLU A 1 41 ? 5.023 2.546 -2.576 1.00 40.00 122 GLU A CA 4
ATOM 6526 C C . GLU A 1 41 ? 4.366 3.910 -2.429 1.00 40.00 122 GLU A C 4
ATOM 6527 O O . GLU A 1 41 ? 4.925 4.924 -2.803 1.00 40.00 122 GLU A O 4
ATOM 6539 N N . PHE A 1 42 ? 3.183 3.933 -1.869 1.00 40.00 123 PHE A N 4
ATOM 6540 C CA . PHE A 1 42 ? 2.451 5.226 -1.664 1.00 40.00 123 PHE A CA 4
ATOM 6541 C C . PHE A 1 42 ? 3.056 6.045 -0.501 1.00 40.00 123 PHE A C 4
ATOM 6542 O O . PHE A 1 42 ? 3.252 5.560 0.600 1.00 40.00 123 PHE A O 4
ATOM 6559 N N . GLY A 1 43 ? 3.316 7.290 -0.724 1.00 40.00 124 GLY A N 4
ATOM 6560 C CA . GLY A 1 43 ? 3.866 8.126 0.363 1.00 40.00 124 GLY A CA 4
ATOM 6561 C C . GLY A 1 43 ? 3.170 9.467 0.310 1.00 40.00 124 GLY A C 4
ATOM 6562 O O . GLY A 1 43 ? 2.572 9.827 -0.673 1.00 40.00 124 GLY A O 4
ATOM 6566 N N . ASP A 1 44 ? 3.239 10.214 1.349 1.00 40.00 125 ASP A N 4
ATOM 6567 C CA . ASP A 1 44 ? 2.568 11.532 1.332 1.00 40.00 125 ASP A CA 4
ATOM 6568 C C . ASP A 1 44 ? 3.506 12.578 0.713 1.00 40.00 125 ASP A C 4
ATOM 6569 O O . ASP A 1 44 ? 4.177 13.291 1.426 1.00 40.00 125 ASP A O 4
ATOM 6578 N N . VAL A 1 45 ? 3.564 12.681 -0.610 1.00 40.00 126 VAL A N 4
ATOM 6579 C CA . VAL A 1 45 ? 4.481 13.713 -1.255 1.00 40.00 126 VAL A CA 4
ATOM 6580 C C . VAL A 1 45 ? 3.708 14.666 -2.218 1.00 40.00 126 VAL A C 4
ATOM 6581 O O . VAL A 1 45 ? 2.651 14.353 -2.762 1.00 40.00 126 VAL A O 4
ATOM 6594 N N . ILE A 1 46 ? 4.238 15.847 -2.404 1.00 40.00 127 ILE A N 4
ATOM 6595 C CA . ILE A 1 46 ? 3.558 16.860 -3.262 1.00 40.00 127 ILE A CA 4
ATOM 6596 C C . ILE A 1 46 ? 3.322 16.404 -4.717 1.00 40.00 127 ILE A C 4
ATOM 6597 O O . ILE A 1 46 ? 2.255 16.596 -5.240 1.00 40.00 127 ILE A O 4
ATOM 6613 N N . PRO A 1 47 ? 4.315 15.871 -5.351 1.00 40.00 128 PRO A N 4
ATOM 6614 C CA . PRO A 1 47 ? 4.155 15.479 -6.767 1.00 40.00 128 PRO A CA 4
ATOM 6615 C C . PRO A 1 47 ? 3.423 14.173 -6.845 1.00 40.00 128 PRO A C 4
ATOM 6616 O O . PRO A 1 47 ? 2.994 13.632 -5.851 1.00 40.00 128 PRO A O 4
ATOM 6627 N N . ASP A 1 48 ? 3.325 13.645 -8.021 1.00 40.00 129 ASP A N 4
ATOM 6628 C CA . ASP A 1 48 ? 2.667 12.327 -8.198 1.00 40.00 129 ASP A CA 4
ATOM 6629 C C . ASP A 1 48 ? 3.691 11.246 -7.908 1.00 40.00 129 ASP A C 4
ATOM 6630 O O . ASP A 1 48 ? 3.430 10.316 -7.172 1.00 40.00 129 ASP A O 4
ATOM 6639 N N . TYR A 1 49 ? 4.864 11.348 -8.477 1.00 40.00 130 TYR A N 4
ATOM 6640 C CA . TYR A 1 49 ? 5.875 10.299 -8.208 1.00 40.00 130 TYR A CA 4
ATOM 6641 C C . TYR A 1 49 ? 7.206 10.890 -7.860 1.00 40.00 130 TYR A C 4
ATOM 6642 O O . TYR A 1 49 ? 7.728 11.695 -8.597 1.00 40.00 130 TYR A O 4
ATOM 6660 N N . VAL A 1 50 ? 7.782 10.439 -6.779 1.00 40.00 131 VAL A N 4
ATOM 6661 C CA . VAL A 1 50 ? 9.147 10.900 -6.410 1.00 40.00 131 VAL A CA 4
ATOM 6662 C C . VAL A 1 50 ? 10.113 9.849 -6.964 1.00 40.00 131 VAL A C 4
ATOM 6663 O O . VAL A 1 50 ? 10.035 8.689 -6.608 1.00 40.00 131 VAL A O 4
ATOM 6676 N N . LEU A 1 51 ? 10.982 10.225 -7.852 1.00 40.00 132 LEU A N 4
ATOM 6677 C CA . LEU A 1 51 ? 11.915 9.221 -8.463 1.00 40.00 132 LEU A CA 4
ATOM 6678 C C . LEU A 1 51 ? 13.347 9.383 -7.895 1.00 40.00 132 LEU A C 4
ATOM 6679 O O . LEU A 1 51 ? 14.187 8.517 -8.072 1.00 40.00 132 LEU A O 4
ATOM 6695 N N . GLY A 1 52 ? 13.645 10.505 -7.239 1.00 40.00 133 GLY A N 4
ATOM 6696 C CA . GLY A 1 52 ? 15.040 10.753 -6.689 1.00 40.00 133 GLY A CA 4
ATOM 6697 C C . GLY A 1 52 ? 14.990 11.931 -5.713 1.00 40.00 133 GLY A C 4
ATOM 6698 O O . GLY A 1 52 ? 13.976 12.587 -5.600 1.00 40.00 133 GLY A O 4
ATOM 6702 N N . GLN A 1 53 ? 16.062 12.182 -4.972 1.00 40.00 134 GLN A N 4
ATOM 6703 C CA . GLN A 1 53 ? 16.034 13.299 -3.954 1.00 40.00 134 GLN A CA 4
ATOM 6704 C C . GLN A 1 53 ? 15.489 14.636 -4.548 1.00 40.00 134 GLN A C 4
ATOM 6705 O O . GLN A 1 53 ? 14.858 15.424 -3.850 1.00 40.00 134 GLN A O 4
ATOM 6719 N N . SER A 1 54 ? 15.679 14.911 -5.814 1.00 40.00 135 SER A N 4
ATOM 6720 C CA . SER A 1 54 ? 15.106 16.178 -6.338 1.00 40.00 135 SER A CA 4
ATOM 6721 C C . SER A 1 54 ? 14.497 15.966 -7.686 1.00 40.00 135 SER A C 4
ATOM 6722 O O . SER A 1 54 ? 14.283 16.892 -8.425 1.00 40.00 135 SER A O 4
ATOM 6730 N N . THR A 1 55 ? 14.174 14.756 -7.990 1.00 40.00 136 THR A N 4
ATOM 6731 C CA . THR A 1 55 ? 13.504 14.468 -9.285 1.00 40.00 136 THR A CA 4
ATOM 6732 C C . THR A 1 55 ? 12.050 14.071 -8.977 1.00 40.00 136 THR A C 4
ATOM 6733 O O . THR A 1 55 ? 11.820 13.266 -8.094 1.00 40.00 136 THR A O 4
ATOM 6744 N N . CYS A 1 56 ? 11.069 14.590 -9.690 1.00 40.00 137 CYS A N 4
ATOM 6745 C CA . CYS A 1 56 ? 9.636 14.169 -9.418 1.00 40.00 137 CYS A CA 4
ATOM 6746 C C . CYS A 1 56 ? 8.790 14.292 -10.679 1.00 40.00 137 CYS A C 4
ATOM 6747 O O . CYS A 1 56 ? 9.067 15.081 -11.558 1.00 40.00 137 CYS A O 4
ATOM 6755 N N . ALA A 1 57 ? 7.775 13.500 -10.790 1.00 40.00 138 ALA A N 4
ATOM 6756 C CA . ALA A 1 57 ? 6.955 13.552 -12.016 1.00 40.00 138 ALA A CA 4
ATOM 6757 C C . ALA A 1 57 ? 5.509 13.861 -11.672 1.00 40.00 138 ALA A C 4
ATOM 6758 O O . ALA A 1 57 ? 5.120 13.805 -10.520 1.00 40.00 138 ALA A O 4
ATOM 6765 N N . LEU A 1 58 ? 4.723 14.180 -12.678 1.00 40.00 139 LEU A N 4
ATOM 6766 C CA . LEU A 1 58 ? 3.269 14.488 -12.483 1.00 40.00 139 LEU A CA 4
ATOM 6767 C C . LEU A 1 58 ? 2.509 13.807 -13.603 1.00 40.00 139 LEU A C 4
ATOM 6768 O O . LEU A 1 58 ? 2.880 13.930 -14.744 1.00 40.00 139 LEU A O 4
ATOM 6784 N N . PHE A 1 59 ? 1.441 13.107 -13.301 1.00 40.00 140 PHE A N 4
ATOM 6785 C CA . PHE A 1 59 ? 0.667 12.441 -14.385 1.00 40.00 140 PHE A CA 4
ATOM 6786 C C . PHE A 1 59 ? -0.592 13.220 -14.687 1.00 40.00 140 PHE A C 4
ATOM 6787 O O . PHE A 1 59 ? -1.276 13.690 -13.809 1.00 40.00 140 PHE A O 4
ATOM 6804 N N . LEU A 1 60 ? -0.900 13.331 -15.935 1.00 40.00 141 LEU A N 4
ATOM 6805 C CA . LEU A 1 60 ? -2.108 14.049 -16.364 1.00 40.00 141 LEU A CA 4
ATOM 6806 C C . LEU A 1 60 ? -2.668 13.287 -17.562 1.00 40.00 141 LEU A C 4
ATOM 6807 O O . LEU A 1 60 ? -2.126 13.332 -18.631 1.00 40.00 141 LEU A O 4
ATOM 6823 N N . SER A 1 61 ? -3.701 12.513 -17.378 1.00 40.00 142 SER A N 4
ATOM 6824 C CA . SER A 1 61 ? -4.200 11.677 -18.554 1.00 40.00 142 SER A CA 4
ATOM 6825 C C . SER A 1 61 ? -4.887 12.468 -19.686 1.00 40.00 142 SER A C 4
ATOM 6826 O O . SER A 1 61 ? -5.542 11.879 -20.515 1.00 40.00 142 SER A O 4
ATOM 6834 N N . LEU A 1 62 ? -4.750 13.758 -19.752 1.00 40.00 143 LEU A N 4
ATOM 6835 C CA . LEU A 1 62 ? -5.405 14.534 -20.864 1.00 40.00 143 LEU A CA 4
ATOM 6836 C C . LEU A 1 62 ? -6.902 14.222 -21.000 1.00 40.00 143 LEU A C 4
ATOM 6837 O O . LEU A 1 62 ? -7.715 15.059 -20.715 1.00 40.00 143 LEU A O 4
ATOM 6853 N N . ARG A 1 63 ? -7.302 13.047 -21.442 1.00 40.00 144 ARG A N 4
ATOM 6854 C CA . ARG A 1 63 ? -8.773 12.806 -21.558 1.00 40.00 144 ARG A CA 4
ATOM 6855 C C . ARG A 1 63 ? -9.399 13.351 -20.308 1.00 40.00 144 ARG A C 4
ATOM 6856 O O . ARG A 1 63 ? -10.394 14.025 -20.339 1.00 40.00 144 ARG A O 4
ATOM 6877 N N . TYR A 1 64 ? -8.760 13.101 -19.210 1.00 40.00 145 TYR A N 4
ATOM 6878 C CA . TYR A 1 64 ? -9.231 13.663 -17.928 1.00 40.00 145 TYR A CA 4
ATOM 6879 C C . TYR A 1 64 ? -8.952 15.157 -17.976 1.00 40.00 145 TYR A C 4
ATOM 6880 O O . TYR A 1 64 ? -9.682 15.950 -17.418 1.00 40.00 145 TYR A O 4
ATOM 6898 N N . HIS A 1 65 ? -7.890 15.544 -18.648 1.00 40.00 146 HIS A N 4
ATOM 6899 C CA . HIS A 1 65 ? -7.538 17.001 -18.742 1.00 40.00 146 HIS A CA 4
ATOM 6900 C C . HIS A 1 65 ? -8.748 17.854 -19.163 1.00 40.00 146 HIS A C 4
ATOM 6901 O O . HIS A 1 65 ? -8.946 18.958 -18.671 1.00 40.00 146 HIS A O 4
ATOM 6915 N N . ASN A 1 66 ? -9.576 17.362 -20.038 1.00 40.00 147 ASN A N 4
ATOM 6916 C CA . ASN A 1 66 ? -10.765 18.176 -20.424 1.00 40.00 147 ASN A CA 4
ATOM 6917 C C . ASN A 1 66 ? -11.647 18.279 -19.187 1.00 40.00 147 ASN A C 4
ATOM 6918 O O . ASN A 1 66 ? -11.882 19.347 -18.669 1.00 40.00 147 ASN A O 4
ATOM 6929 N N . LEU A 1 67 ? -12.075 17.159 -18.665 1.00 40.00 148 LEU A N 4
ATOM 6930 C CA . LEU A 1 67 ? -12.889 17.182 -17.418 1.00 40.00 148 LEU A CA 4
ATOM 6931 C C . LEU A 1 67 ? -12.044 17.875 -16.336 1.00 40.00 148 LEU A C 4
ATOM 6932 O O . LEU A 1 67 ? -10.995 17.402 -15.965 1.00 40.00 148 LEU A O 4
ATOM 6948 N N . HIS A 1 68 ? -12.464 19.033 -15.883 1.00 40.00 149 HIS A N 4
ATOM 6949 C CA . HIS A 1 68 ? -11.652 19.824 -14.884 1.00 40.00 149 HIS A CA 4
ATOM 6950 C C . HIS A 1 68 ? -10.166 19.804 -15.286 1.00 40.00 149 HIS A C 4
ATOM 6951 O O . HIS A 1 68 ? -9.466 18.854 -15.010 1.00 40.00 149 HIS A O 4
ATOM 6965 N N . PRO A 1 69 ? -9.746 20.859 -15.963 1.00 40.00 150 PRO A N 4
ATOM 6966 C CA . PRO A 1 69 ? -8.362 20.977 -16.453 1.00 40.00 150 PRO A CA 4
ATOM 6967 C C . PRO A 1 69 ? -7.446 21.745 -15.482 1.00 40.00 150 PRO A C 4
ATOM 6968 O O . PRO A 1 69 ? -6.463 21.197 -15.041 1.00 40.00 150 PRO A O 4
ATOM 6979 N N . ASP A 1 70 ? -7.731 23.016 -15.181 1.00 40.00 151 ASP A N 4
ATOM 6980 C CA . ASP A 1 70 ? -6.831 23.846 -14.265 1.00 40.00 151 ASP A CA 4
ATOM 6981 C C . ASP A 1 70 ? -6.071 22.999 -13.209 1.00 40.00 151 ASP A C 4
ATOM 6982 O O . ASP A 1 70 ? -5.043 23.411 -12.690 1.00 40.00 151 ASP A O 4
ATOM 6991 N N . TYR A 1 71 ? -6.558 21.830 -12.895 1.00 40.00 152 TYR A N 4
ATOM 6992 C CA . TYR A 1 71 ? -5.866 20.957 -11.910 1.00 40.00 152 TYR A CA 4
ATOM 6993 C C . TYR A 1 71 ? -4.383 20.801 -12.256 1.00 40.00 152 TYR A C 4
ATOM 6994 O O . TYR A 1 71 ? -3.549 20.951 -11.389 1.00 40.00 152 TYR A O 4
ATOM 7012 N N . ILE A 1 72 ? -4.024 20.470 -13.501 1.00 40.00 153 ILE A N 4
ATOM 7013 C CA . ILE A 1 72 ? -2.555 20.284 -13.768 1.00 40.00 153 ILE A CA 4
ATOM 7014 C C . ILE A 1 72 ? -1.825 21.594 -13.557 1.00 40.00 153 ILE A C 4
ATOM 7015 O O . ILE A 1 72 ? -0.721 21.624 -13.031 1.00 40.00 153 ILE A O 4
ATOM 7031 N N . HIS A 1 73 ? -2.440 22.689 -13.923 1.00 40.00 154 HIS A N 4
ATOM 7032 C CA . HIS A 1 73 ? -1.780 24.000 -13.688 1.00 40.00 154 HIS A CA 4
ATOM 7033 C C . HIS A 1 73 ? -1.664 24.198 -12.179 1.00 40.00 154 HIS A C 4
ATOM 7034 O O . HIS A 1 73 ? -0.587 24.468 -11.665 1.00 40.00 154 HIS A O 4
ATOM 7048 N N . GLY A 1 74 ? -2.779 24.042 -11.478 1.00 40.00 155 GLY A N 4
ATOM 7049 C CA . GLY A 1 74 ? -2.779 24.209 -9.988 1.00 40.00 155 GLY A CA 4
ATOM 7050 C C . GLY A 1 74 ? -1.916 23.123 -9.319 1.00 40.00 155 GLY A C 4
ATOM 7051 O O . GLY A 1 74 ? -1.600 23.200 -8.135 1.00 40.00 155 GLY A O 4
ATOM 7055 N N . ARG A 1 75 ? -1.540 22.115 -10.058 1.00 40.00 156 ARG A N 4
ATOM 7056 C CA . ARG A 1 75 ? -0.714 21.031 -9.461 1.00 40.00 156 ARG A CA 4
ATOM 7057 C C . ARG A 1 75 ? 0.769 21.426 -9.518 1.00 40.00 156 ARG A C 4
ATOM 7058 O O . ARG A 1 75 ? 1.545 21.155 -8.619 1.00 40.00 156 ARG A O 4
ATOM 7079 N N . LEU A 1 76 ? 1.177 22.088 -10.551 1.00 40.00 157 LEU A N 4
ATOM 7080 C CA . LEU A 1 76 ? 2.598 22.486 -10.612 1.00 40.00 157 LEU A CA 4
ATOM 7081 C C . LEU A 1 76 ? 2.865 23.620 -9.609 1.00 40.00 157 LEU A C 4
ATOM 7082 O O . LEU A 1 76 ? 3.897 23.641 -8.968 1.00 40.00 157 LEU A O 4
ATOM 7098 N N . GLN A 1 77 ? 1.948 24.570 -9.457 1.00 40.00 158 GLN A N 4
ATOM 7099 C CA . GLN A 1 77 ? 2.205 25.697 -8.472 1.00 40.00 158 GLN A CA 4
ATOM 7100 C C . GLN A 1 77 ? 2.323 25.100 -7.058 1.00 40.00 158 GLN A C 4
ATOM 7101 O O . GLN A 1 77 ? 3.090 25.564 -6.221 1.00 40.00 158 GLN A O 4
ATOM 7115 N N . SER A 1 78 ? 1.588 24.061 -6.788 1.00 40.00 159 SER A N 4
ATOM 7116 C CA . SER A 1 78 ? 1.684 23.428 -5.445 1.00 40.00 159 SER A CA 4
ATOM 7117 C C . SER A 1 78 ? 3.068 22.837 -5.267 1.00 40.00 159 SER A C 4
ATOM 7118 O O . SER A 1 78 ? 3.719 23.026 -4.267 1.00 40.00 159 SER A O 4
ATOM 7126 N N . LEU A 1 79 ? 3.525 22.136 -6.247 1.00 40.00 160 LEU A N 4
ATOM 7127 C CA . LEU A 1 79 ? 4.875 21.547 -6.147 1.00 40.00 160 LEU A CA 4
ATOM 7128 C C . LEU A 1 79 ? 5.911 22.685 -5.931 1.00 40.00 160 LEU A C 4
ATOM 7129 O O . LEU A 1 79 ? 6.886 22.535 -5.201 1.00 40.00 160 LEU A O 4
ATOM 7145 N N . GLY A 1 80 ? 5.668 23.839 -6.548 1.00 40.00 161 GLY A N 4
ATOM 7146 C CA . GLY A 1 80 ? 6.571 25.035 -6.391 1.00 40.00 161 GLY A CA 4
ATOM 7147 C C . GLY A 1 80 ? 7.964 24.818 -6.970 1.00 40.00 161 GLY A C 4
ATOM 7148 O O . GLY A 1 80 ? 8.223 25.108 -8.123 1.00 40.00 161 GLY A O 4
ATOM 7152 N N . LYS A 1 81 ? 8.876 24.356 -6.164 1.00 40.00 162 LYS A N 4
ATOM 7153 C CA . LYS A 1 81 ? 10.282 24.174 -6.650 1.00 40.00 162 LYS A CA 4
ATOM 7154 C C . LYS A 1 81 ? 11.066 23.165 -5.779 1.00 40.00 162 LYS A C 4
ATOM 7155 O O . LYS A 1 81 ? 12.283 23.172 -5.783 1.00 40.00 162 LYS A O 4
ATOM 7174 N N . ASN A 1 82 ? 10.383 22.333 -4.990 1.00 40.00 163 ASN A N 4
ATOM 7175 C CA . ASN A 1 82 ? 11.102 21.354 -4.055 1.00 40.00 163 ASN A CA 4
ATOM 7176 C C . ASN A 1 82 ? 12.001 20.322 -4.776 1.00 40.00 163 ASN A C 4
ATOM 7177 O O . ASN A 1 82 ? 12.882 19.711 -4.156 1.00 40.00 163 ASN A O 4
ATOM 7188 N N . PHE A 1 83 ? 11.747 20.031 -6.032 1.00 40.00 164 PHE A N 4
ATOM 7189 C CA . PHE A 1 83 ? 12.576 18.975 -6.708 1.00 40.00 164 PHE A CA 4
ATOM 7190 C C . PHE A 1 83 ? 13.285 19.498 -7.936 1.00 40.00 164 PHE A C 4
ATOM 7191 O O . PHE A 1 83 ? 12.695 20.157 -8.787 1.00 40.00 164 PHE A O 4
ATOM 7208 N N . ALA A 1 84 ? 14.517 19.182 -8.062 1.00 40.00 165 ALA A N 4
ATOM 7209 C CA . ALA A 1 84 ? 15.261 19.655 -9.240 1.00 40.00 165 ALA A CA 4
ATOM 7210 C C . ALA A 1 84 ? 14.691 19.105 -10.543 1.00 40.00 165 ALA A C 4
ATOM 7211 O O . ALA A 1 84 ? 14.186 19.846 -11.357 1.00 40.00 165 ALA A O 4
ATOM 7218 N N . LEU A 1 85 ? 14.776 17.855 -10.780 1.00 40.00 166 LEU A N 4
ATOM 7219 C CA . LEU A 1 85 ? 14.250 17.378 -12.071 1.00 40.00 166 LEU A CA 4
ATOM 7220 C C . LEU A 1 85 ? 12.750 17.258 -12.038 1.00 40.00 166 LEU A C 4
ATOM 7221 O O . LEU A 1 85 ? 12.215 16.333 -11.480 1.00 40.00 166 LEU A O 4
ATOM 7237 N N . ARG A 1 86 ? 12.064 18.170 -12.654 1.00 40.00 167 ARG A N 4
ATOM 7238 C CA . ARG A 1 86 ? 10.578 18.076 -12.673 1.00 40.00 167 ARG A CA 4
ATOM 7239 C C . ARG A 1 86 ? 10.179 17.508 -14.051 1.00 40.00 167 ARG A C 4
ATOM 7240 O O . ARG A 1 86 ? 10.727 17.887 -15.058 1.00 40.00 167 ARG A O 4
ATOM 7261 N N . VAL A 1 87 ? 9.282 16.551 -14.073 1.00 40.00 168 VAL A N 4
ATOM 7262 C CA . VAL A 1 87 ? 8.877 15.884 -15.356 1.00 40.00 168 VAL A CA 4
ATOM 7263 C C . VAL A 1 87 ? 7.351 15.711 -15.438 1.00 40.00 168 VAL A C 4
ATOM 7264 O O . VAL A 1 87 ? 6.710 15.445 -14.453 1.00 40.00 168 VAL A O 4
ATOM 7277 N N . LEU A 1 88 ? 6.769 15.860 -16.605 1.00 40.00 169 LEU A N 4
ATOM 7278 C CA . LEU A 1 88 ? 5.253 15.713 -16.758 1.00 40.00 169 LEU A CA 4
ATOM 7279 C C . LEU A 1 88 ? 4.888 14.464 -17.622 1.00 40.00 169 LEU A C 4
ATOM 7280 O O . LEU A 1 88 ? 4.922 14.500 -18.835 1.00 40.00 169 LEU A O 4
ATOM 7296 N N . LEU A 1 89 ? 4.528 13.364 -17.023 1.00 40.00 170 LEU A N 4
ATOM 7297 C CA . LEU A 1 89 ? 4.179 12.143 -17.834 1.00 40.00 170 LEU A CA 4
ATOM 7298 C C . LEU A 1 89 ? 2.819 12.338 -18.463 1.00 40.00 170 LEU A C 4
ATOM 7299 O O . LEU A 1 89 ? 1.850 12.547 -17.786 1.00 40.00 170 LEU A O 4
ATOM 7315 N N . VAL A 1 90 ? 2.727 12.303 -19.743 1.00 40.00 171 VAL A N 4
ATOM 7316 C CA . VAL A 1 90 ? 1.399 12.528 -20.359 1.00 40.00 171 VAL A CA 4
ATOM 7317 C C . VAL A 1 90 ? 0.897 11.282 -21.074 1.00 40.00 171 VAL A C 4
ATOM 7318 O O . VAL A 1 90 ? 1.573 10.733 -21.903 1.00 40.00 171 VAL A O 4
ATOM 7331 N N . GLN A 1 91 ? -0.282 10.822 -20.793 1.00 40.00 172 GLN A N 4
ATOM 7332 C CA . GLN A 1 91 ? -0.753 9.611 -21.536 1.00 40.00 172 GLN A CA 4
ATOM 7333 C C . GLN A 1 91 ? -1.596 10.065 -22.725 1.00 40.00 172 GLN A C 4
ATOM 7334 O O . GLN A 1 91 ? -2.683 10.557 -22.541 1.00 40.00 172 GLN A O 4
ATOM 7348 N N . VAL A 1 92 ? -1.115 9.922 -23.943 1.00 40.00 173 VAL A N 4
ATOM 7349 C CA . VAL A 1 92 ? -1.941 10.374 -25.116 1.00 40.00 173 VAL A CA 4
ATOM 7350 C C . VAL A 1 92 ? -3.076 9.389 -25.364 1.00 40.00 173 VAL A C 4
ATOM 7351 O O . VAL A 1 92 ? -2.991 8.510 -26.213 1.00 40.00 173 VAL A O 4
ATOM 7364 N N . ASP A 1 93 ? -4.147 9.548 -24.627 1.00 40.00 174 ASP A N 4
ATOM 7365 C CA . ASP A 1 93 ? -5.327 8.652 -24.797 1.00 40.00 174 ASP A CA 4
ATOM 7366 C C . ASP A 1 93 ? -6.465 9.427 -25.468 1.00 40.00 174 ASP A C 4
ATOM 7367 O O . ASP A 1 93 ? -7.626 9.208 -25.183 1.00 40.00 174 ASP A O 4
ATOM 7376 N N . VAL A 1 94 ? -6.132 10.327 -26.366 1.00 40.00 175 VAL A N 4
ATOM 7377 C CA . VAL A 1 94 ? -7.188 11.097 -27.070 1.00 40.00 175 VAL A CA 4
ATOM 7378 C C . VAL A 1 94 ? -6.740 11.436 -28.506 1.00 40.00 175 VAL A C 4
ATOM 7379 O O . VAL A 1 94 ? -5.601 11.756 -28.754 1.00 40.00 175 VAL A O 4
ATOM 7392 N N . LYS A 1 95 ? -7.641 11.357 -29.449 1.00 40.00 176 LYS A N 4
ATOM 7393 C CA . LYS A 1 95 ? -7.293 11.656 -30.885 1.00 40.00 176 LYS A CA 4
ATOM 7394 C C . LYS A 1 95 ? -7.229 13.185 -31.117 1.00 40.00 176 LYS A C 4
ATOM 7395 O O . LYS A 1 95 ? -7.975 13.934 -30.550 1.00 40.00 176 LYS A O 4
ATOM 7414 N N . ASP A 1 96 ? -6.336 13.655 -31.937 1.00 40.00 177 ASP A N 4
ATOM 7415 C CA . ASP A 1 96 ? -6.234 15.142 -32.184 1.00 40.00 177 ASP A CA 4
ATOM 7416 C C . ASP A 1 96 ? -5.768 15.899 -30.919 1.00 40.00 177 ASP A C 4
ATOM 7417 O O . ASP A 1 96 ? -6.292 16.941 -30.583 1.00 40.00 177 ASP A O 4
ATOM 7426 N N . PRO A 1 97 ? -4.816 15.335 -30.246 1.00 40.00 178 PRO A N 4
ATOM 7427 C CA . PRO A 1 97 ? -4.272 15.950 -28.995 1.00 40.00 178 PRO A CA 4
ATOM 7428 C C . PRO A 1 97 ? -3.481 17.230 -29.256 1.00 40.00 178 PRO A C 4
ATOM 7429 O O . PRO A 1 97 ? -3.376 18.104 -28.422 1.00 40.00 178 PRO A O 4
ATOM 7440 N N . GLN A 1 98 ? -2.886 17.324 -30.379 1.00 40.00 179 GLN A N 4
ATOM 7441 C CA . GLN A 1 98 ? -2.048 18.502 -30.669 1.00 40.00 179 GLN A CA 4
ATOM 7442 C C . GLN A 1 98 ? -2.456 19.747 -29.900 1.00 40.00 179 GLN A C 4
ATOM 7443 O O . GLN A 1 98 ? -1.678 20.265 -29.130 1.00 40.00 179 GLN A O 4
ATOM 7457 N N . GLN A 1 99 ? -3.623 20.266 -30.136 1.00 40.00 180 GLN A N 4
ATOM 7458 C CA . GLN A 1 99 ? -4.012 21.540 -29.454 1.00 40.00 180 GLN A CA 4
ATOM 7459 C C . GLN A 1 99 ? -3.573 21.564 -27.988 1.00 40.00 180 GLN A C 4
ATOM 7460 O O . GLN A 1 99 ? -2.847 22.449 -27.561 1.00 40.00 180 GLN A O 4
ATOM 7474 N N . ALA A 1 100 ? -4.023 20.647 -27.200 1.00 40.00 181 ALA A N 4
ATOM 7475 C CA . ALA A 1 100 ? -3.648 20.691 -25.770 1.00 40.00 181 ALA A CA 4
ATOM 7476 C C . ALA A 1 100 ? -2.132 20.634 -25.583 1.00 40.00 181 ALA A C 4
ATOM 7477 O O . ALA A 1 100 ? -1.555 21.470 -24.909 1.00 40.00 181 ALA A O 4
ATOM 7484 N N . LEU A 1 101 ? -1.475 19.665 -26.161 1.00 40.00 182 LEU A N 4
ATOM 7485 C CA . LEU A 1 101 ? 0.001 19.591 -25.973 1.00 40.00 182 LEU A CA 4
ATOM 7486 C C . LEU A 1 101 ? 0.600 20.989 -26.131 1.00 40.00 182 LEU A C 4
ATOM 7487 O O . LEU A 1 101 ? 1.392 21.434 -25.327 1.00 40.00 182 LEU A O 4
ATOM 7503 N N . LYS A 1 102 ? 0.216 21.686 -27.161 1.00 40.00 183 LYS A N 4
ATOM 7504 C CA . LYS A 1 102 ? 0.754 23.048 -27.367 1.00 40.00 183 LYS A CA 4
ATOM 7505 C C . LYS A 1 102 ? 0.626 23.866 -26.076 1.00 40.00 183 LYS A C 4
ATOM 7506 O O . LYS A 1 102 ? 1.609 24.302 -25.524 1.00 40.00 183 LYS A O 4
ATOM 7525 N N . GLU A 1 103 ? -0.570 24.084 -25.583 1.00 40.00 184 GLU A N 4
ATOM 7526 C CA . GLU A 1 103 ? -0.717 24.913 -24.340 1.00 40.00 184 GLU A CA 4
ATOM 7527 C C . GLU A 1 103 ? -0.155 24.220 -23.092 1.00 40.00 184 GLU A C 4
ATOM 7528 O O . GLU A 1 103 ? 0.179 24.863 -22.112 1.00 40.00 184 GLU A O 4
ATOM 7540 N N . LEU A 1 104 ? 0.009 22.944 -23.114 1.00 40.00 185 LEU A N 4
ATOM 7541 C CA . LEU A 1 104 ? 0.618 22.311 -21.928 1.00 40.00 185 LEU A CA 4
ATOM 7542 C C . LEU A 1 104 ? 2.097 22.591 -21.996 1.00 40.00 185 LEU A C 4
ATOM 7543 O O . LEU A 1 104 ? 2.704 22.963 -21.029 1.00 40.00 185 LEU A O 4
ATOM 7559 N N . ALA A 1 105 ? 2.688 22.404 -23.159 1.00 40.00 186 ALA A N 4
ATOM 7560 C CA . ALA A 1 105 ? 4.164 22.649 -23.302 1.00 40.00 186 ALA A CA 4
ATOM 7561 C C . ALA A 1 105 ? 4.505 24.087 -22.851 1.00 40.00 186 ALA A C 4
ATOM 7562 O O . ALA A 1 105 ? 5.445 24.306 -22.098 1.00 40.00 186 ALA A O 4
ATOM 7569 N N . LYS A 1 106 ? 3.732 25.073 -23.292 1.00 40.00 187 LYS A N 4
ATOM 7570 C CA . LYS A 1 106 ? 4.006 26.494 -22.877 1.00 40.00 187 LYS A CA 4
ATOM 7571 C C . LYS A 1 106 ? 4.082 26.530 -21.360 1.00 40.00 187 LYS A C 4
ATOM 7572 O O . LYS A 1 106 ? 4.963 27.117 -20.769 1.00 40.00 187 LYS A O 4
ATOM 7591 N N . MET A 1 107 ? 3.172 25.865 -20.738 1.00 40.00 188 MET A N 4
ATOM 7592 C CA . MET A 1 107 ? 3.177 25.808 -19.268 1.00 40.00 188 MET A CA 4
ATOM 7593 C C . MET A 1 107 ? 4.497 25.194 -18.760 1.00 40.00 188 MET A C 4
ATOM 7594 O O . MET A 1 107 ? 5.084 25.679 -17.813 1.00 40.00 188 MET A O 4
ATOM 7608 N N . CYS A 1 108 ? 4.947 24.103 -19.370 1.00 40.00 189 CYS A N 4
ATOM 7609 C CA . CYS A 1 108 ? 6.197 23.409 -18.888 1.00 40.00 189 CYS A CA 4
ATOM 7610 C C . CYS A 1 108 ? 7.444 24.253 -19.070 1.00 40.00 189 CYS A C 4
ATOM 7611 O O . CYS A 1 108 ? 8.353 24.148 -18.269 1.00 40.00 189 CYS A O 4
ATOM 7619 N N . ILE A 1 109 ? 7.538 25.073 -20.101 1.00 40.00 190 ILE A N 4
ATOM 7620 C CA . ILE A 1 109 ? 8.794 25.881 -20.232 1.00 40.00 190 ILE A CA 4
ATOM 7621 C C . ILE A 1 109 ? 8.811 26.854 -19.076 1.00 40.00 190 ILE A C 4
ATOM 7622 O O . ILE A 1 109 ? 9.801 26.972 -18.362 1.00 40.00 190 ILE A O 4
ATOM 7638 N N . LEU A 1 110 ? 7.704 27.541 -18.862 1.00 40.00 191 LEU A N 4
ATOM 7639 C CA . LEU A 1 110 ? 7.663 28.486 -17.722 1.00 40.00 191 LEU A CA 4
ATOM 7640 C C . LEU A 1 110 ? 7.963 27.685 -16.441 1.00 40.00 191 LEU A C 4
ATOM 7641 O O . LEU A 1 110 ? 8.797 28.074 -15.632 1.00 40.00 191 LEU A O 4
ATOM 7657 N N . ALA A 1 111 ? 7.304 26.546 -16.279 1.00 40.00 192 ALA A N 4
ATOM 7658 C CA . ALA A 1 111 ? 7.523 25.669 -15.070 1.00 40.00 192 ALA A CA 4
ATOM 7659 C C . ALA A 1 111 ? 8.871 24.939 -15.164 1.00 40.00 192 ALA A C 4
ATOM 7660 O O . ALA A 1 111 ? 9.326 24.282 -14.252 1.00 40.00 192 ALA A O 4
ATOM 7667 N N . ASP A 1 112 ? 9.489 25.044 -16.284 1.00 40.00 193 ASP A N 4
ATOM 7668 C CA . ASP A 1 112 ? 10.781 24.362 -16.511 1.00 40.00 193 ASP A CA 4
ATOM 7669 C C . ASP A 1 112 ? 10.743 22.876 -16.088 1.00 40.00 193 ASP A C 4
ATOM 7670 O O . ASP A 1 112 ? 11.647 22.369 -15.441 1.00 40.00 193 ASP A O 4
ATOM 7679 N N . CYS A 1 113 ? 9.723 22.166 -16.504 1.00 40.00 194 CYS A N 4
ATOM 7680 C CA . CYS A 1 113 ? 9.641 20.701 -16.213 1.00 40.00 194 CYS A CA 4
ATOM 7681 C C . CYS A 1 113 ? 9.570 19.979 -17.559 1.00 40.00 194 CYS A C 4
ATOM 7682 O O . CYS A 1 113 ? 9.113 20.533 -18.541 1.00 40.00 194 CYS A O 4
ATOM 7690 N N . THR A 1 114 ? 10.034 18.769 -17.615 1.00 40.00 195 THR A N 4
ATOM 7691 C CA . THR A 1 114 ? 10.046 17.996 -18.905 1.00 40.00 195 THR A CA 4
ATOM 7692 C C . THR A 1 114 ? 8.646 17.514 -19.321 1.00 40.00 195 THR A C 4
ATOM 7693 O O . THR A 1 114 ? 7.818 17.192 -18.499 1.00 40.00 195 THR A O 4
ATOM 7704 N N . LEU A 1 115 ? 8.414 17.440 -20.604 1.00 40.00 196 LEU A N 4
ATOM 7705 C CA . LEU A 1 115 ? 7.110 16.937 -21.144 1.00 40.00 196 LEU A CA 4
ATOM 7706 C C . LEU A 1 115 ? 7.352 15.540 -21.733 1.00 40.00 196 LEU A C 4
ATOM 7707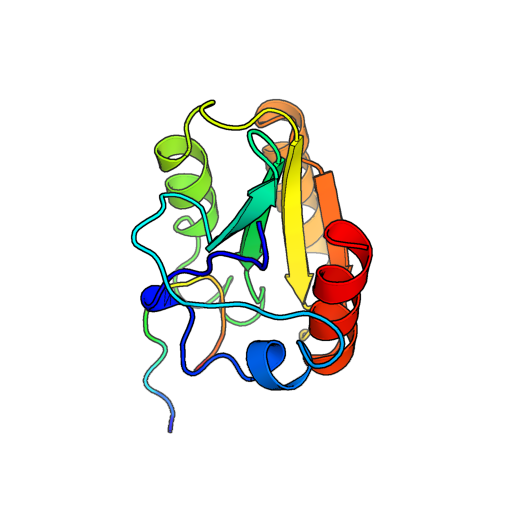 O O . LEU A 1 115 ? 8.121 15.405 -22.663 1.00 40.00 196 LEU A O 4
ATOM 7723 N N . ILE A 1 116 ? 6.725 14.501 -21.207 1.00 40.00 197 ILE A N 4
ATOM 7724 C CA . ILE A 1 116 ? 6.960 13.110 -21.758 1.00 40.00 197 ILE A CA 4
ATOM 7725 C C . ILE A 1 116 ? 5.677 12.549 -22.363 1.00 40.00 197 ILE A C 4
ATOM 7726 O O . ILE A 1 116 ? 4.595 12.812 -21.880 1.00 40.00 197 ILE A O 4
ATOM 7742 N N . LEU A 1 117 ? 5.756 11.817 -23.431 1.00 40.00 198 LEU A N 4
ATOM 7743 C CA . LEU A 1 117 ? 4.488 11.341 -24.039 1.00 40.00 198 LEU A CA 4
ATOM 7744 C C . LEU A 1 117 ? 4.316 9.833 -24.070 1.00 40.00 198 LEU A C 4
ATOM 7745 O O . LEU A 1 117 ? 5.068 9.129 -24.693 1.00 40.00 198 LEU A O 4
ATOM 7761 N N . ALA A 1 118 ? 3.278 9.349 -23.462 1.00 40.00 199 ALA A N 4
ATOM 7762 C CA . ALA A 1 118 ? 2.987 7.900 -23.520 1.00 40.00 199 ALA A CA 4
ATOM 7763 C C . ALA A 1 118 ? 1.674 7.734 -24.247 1.00 40.00 199 ALA A C 4
ATOM 7764 O O . ALA A 1 118 ? 0.982 8.684 -24.490 1.00 40.00 199 ALA A O 4
ATOM 7771 N N . TRP A 1 119 ? 1.302 6.566 -24.597 1.00 40.00 200 TRP A N 4
ATOM 7772 C CA . TRP A 1 119 ? 0.009 6.435 -25.297 1.00 40.00 200 TRP A CA 4
ATOM 7773 C C . TRP A 1 119 ? -0.807 5.327 -24.680 1.00 40.00 200 TRP A C 4
ATOM 7774 O O . TRP A 1 119 ? -1.968 5.172 -24.974 1.00 40.00 200 TRP A O 4
ATOM 7795 N N . SER A 1 120 ? -0.207 4.582 -23.796 1.00 40.00 201 SER A N 4
ATOM 7796 C CA . SER A 1 120 ? -0.939 3.486 -23.095 1.00 40.00 201 SER A CA 4
ATOM 7797 C C . SER A 1 120 ? -0.579 3.494 -21.619 1.00 40.00 201 SER A C 4
ATOM 7798 O O . SER A 1 120 ? 0.408 4.071 -21.217 1.00 40.00 201 SER A O 4
ATOM 7806 N N . PRO A 1 121 ? -1.363 2.824 -20.859 1.00 40.00 202 PRO A N 4
ATOM 7807 C CA . PRO A 1 121 ? -1.055 2.740 -19.456 1.00 40.00 202 PRO A CA 4
ATOM 7808 C C . PRO A 1 121 ? 0.170 1.894 -19.255 1.00 40.00 202 PRO A C 4
ATOM 7809 O O . PRO A 1 121 ? 0.896 2.071 -18.302 1.00 40.00 202 PRO A O 4
ATOM 7820 N N . GLU A 1 122 ? 0.489 1.048 -20.183 1.00 40.00 203 GLU A N 4
ATOM 7821 C CA . GLU A 1 122 ? 1.745 0.283 -20.039 1.00 40.00 203 GLU A CA 4
ATOM 7822 C C . GLU A 1 122 ? 2.945 1.172 -20.397 1.00 40.00 203 GLU A C 4
ATOM 7823 O O . GLU A 1 122 ? 3.944 1.226 -19.705 1.00 40.00 203 GLU A O 4
ATOM 7835 N N . GLU A 1 123 ? 2.855 1.868 -21.479 1.00 40.00 204 GLU A N 4
ATOM 7836 C CA . GLU A 1 123 ? 3.980 2.737 -21.893 1.00 40.00 204 GLU A CA 4
ATOM 7837 C C . GLU A 1 123 ? 4.396 3.683 -20.752 1.00 40.00 204 GLU A C 4
ATOM 7838 O O . GLU A 1 123 ? 5.554 3.749 -20.383 1.00 40.00 204 GLU A O 4
ATOM 7850 N N . ALA A 1 124 ? 3.475 4.411 -20.178 1.00 40.00 205 ALA A N 4
ATOM 7851 C CA . ALA A 1 124 ? 3.876 5.317 -19.074 1.00 40.00 205 ALA A CA 4
ATOM 7852 C C . ALA A 1 124 ? 4.481 4.455 -17.994 1.00 40.00 205 ALA A C 4
ATOM 7853 O O . ALA A 1 124 ? 5.540 4.759 -1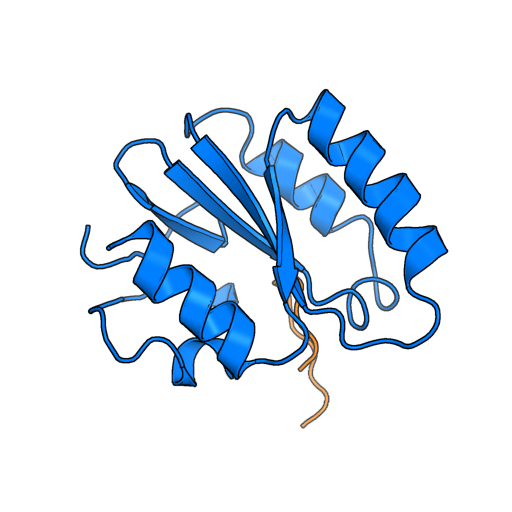7.476 1.00 40.00 205 ALA A O 4
ATOM 7860 N N . GLY A 1 125 ? 3.823 3.350 -17.678 1.00 40.00 206 GLY A N 4
ATOM 7861 C CA . GLY A 1 125 ? 4.363 2.427 -16.646 1.00 40.00 206 GLY A CA 4
ATOM 7862 C C . GLY A 1 125 ? 5.817 2.169 -17.004 1.00 40.00 206 GLY A C 4
ATOM 7863 O O . GLY A 1 125 ? 6.695 2.157 -16.155 1.00 40.00 206 GLY A O 4
ATOM 7867 N N . ARG A 1 126 ? 6.109 1.996 -18.264 1.00 40.00 207 ARG A N 4
ATOM 7868 C CA . ARG A 1 126 ? 7.527 1.769 -18.637 1.00 40.00 207 ARG A CA 4
ATOM 7869 C C . ARG A 1 126 ? 8.339 3.013 -18.244 1.00 40.00 207 ARG A C 4
ATOM 7870 O O . ARG A 1 126 ? 9.359 2.922 -17.611 1.00 40.00 207 ARG A O 4
ATOM 7891 N N . TYR A 1 127 ? 7.867 4.172 -18.620 1.00 40.00 208 TYR A N 4
ATOM 7892 C CA . TYR A 1 127 ? 8.593 5.438 -18.301 1.00 40.00 208 TYR A CA 4
ATOM 7893 C C . TYR A 1 127 ? 8.973 5.554 -16.829 1.00 40.00 208 TYR A C 4
ATOM 7894 O O . TYR A 1 127 ? 9.916 6.244 -16.473 1.00 40.00 208 TYR A O 4
ATOM 7912 N N . LEU A 1 128 ? 8.250 4.909 -15.968 1.00 40.00 209 LEU A N 4
ATOM 7913 C CA . LEU A 1 128 ? 8.576 5.002 -14.519 1.00 40.00 209 LEU A CA 4
ATOM 7914 C C . LEU A 1 128 ? 9.754 4.055 -14.203 1.00 40.00 209 LEU A C 4
ATOM 7915 O O . LEU A 1 128 ? 10.733 4.444 -13.587 1.00 40.00 209 LEU A O 4
ATOM 7931 N N . GLU A 1 129 ? 9.681 2.814 -14.619 1.00 40.00 210 GLU A N 4
ATOM 7932 C CA . GLU A 1 129 ? 10.811 1.892 -14.325 1.00 40.00 210 GLU A CA 4
ATOM 7933 C C . GLU A 1 129 ? 12.102 2.502 -14.880 1.00 40.00 210 GLU A C 4
ATOM 7934 O O . GLU A 1 129 ? 13.161 2.343 -14.304 1.00 40.00 210 GLU A O 4
ATOM 7946 N N . THR A 1 130 ? 12.000 3.193 -16.025 1.00 40.00 211 THR A N 4
ATOM 7947 C CA . THR A 1 130 ? 13.208 3.814 -16.716 1.00 40.00 211 THR A CA 4
ATOM 7948 C C . THR A 1 130 ? 13.772 5.025 -15.968 1.00 40.00 211 THR A 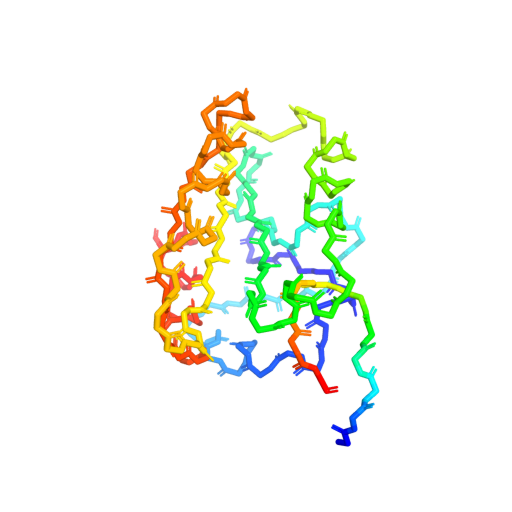C 4
ATOM 7949 O O . THR A 1 130 ? 14.962 5.231 -15.970 1.00 40.00 211 THR A O 4
ATOM 7960 N N . TYR A 1 131 ? 12.971 5.846 -15.342 1.00 40.00 212 TYR A N 4
ATOM 7961 C CA . TYR A 1 131 ? 13.591 7.018 -14.644 1.00 40.00 212 TYR A CA 4
ATOM 7962 C C . TYR A 1 131 ? 14.215 6.596 -13.297 1.00 40.00 212 TYR A C 4
ATOM 7963 O O . TYR A 1 131 ? 15.214 7.176 -12.864 1.00 40.00 212 TYR A O 4
ATOM 7981 N N . LYS A 1 132 ? 13.692 5.555 -12.664 1.00 40.00 213 LYS A N 4
ATOM 7982 C CA . LYS A 1 132 ? 14.334 5.063 -11.394 1.00 40.00 213 LYS A CA 4
ATOM 7983 C C . LYS A 1 132 ? 15.509 4.164 -11.802 1.00 40.00 213 LYS A C 4
ATOM 7984 O O . LYS A 1 132 ? 16.446 3.962 -11.044 1.00 40.00 213 LYS A O 4
ATOM 8003 N N . ALA A 1 133 ? 15.462 3.659 -13.041 1.00 40.00 214 ALA A N 4
ATOM 8004 C CA . ALA A 1 133 ? 16.588 2.801 -13.610 1.00 40.00 214 ALA A CA 4
ATOM 8005 C C . ALA A 1 133 ? 17.673 3.719 -14.257 1.00 40.00 214 ALA A C 4
ATOM 8006 O O . ALA A 1 133 ? 18.668 4.022 -13.592 1.00 40.00 214 ALA A O 4
ATOM 8014 N N . LYS B 2 1 ? -14.901 2.007 -13.121 1.00 40.00 67 LYS B N 4
ATOM 8015 C CA . LYS B 2 1 ? -16.195 2.754 -12.971 1.00 40.00 67 LYS B CA 4
ATOM 8016 C C . LYS B 2 1 ? -16.063 4.206 -13.522 1.00 40.00 67 LYS B C 4
ATOM 8017 O O . LYS B 2 1 ? -15.219 4.500 -14.377 1.00 40.00 67 LYS B O 4
ATOM 8038 N N . ILE B 2 2 ? -16.915 5.108 -13.060 1.00 40.00 68 ILE B N 4
ATOM 8039 C CA . ILE B 2 2 ? -16.882 6.520 -13.565 1.00 40.00 68 ILE B CA 4
ATOM 8040 C C . ILE B 2 2 ? -16.607 7.497 -12.409 1.00 40.00 68 ILE B C 4
ATOM 8041 O O . ILE B 2 2 ? -17.035 8.634 -12.418 1.00 40.00 68 ILE B O 4
ATOM 8057 N N . ILE B 2 3 ? -15.907 7.050 -11.409 1.00 40.00 69 ILE B N 4
ATOM 8058 C CA . ILE B 2 3 ? -15.633 7.940 -10.229 1.00 40.00 69 ILE B CA 4
ATOM 8059 C C . ILE B 2 3 ? -14.348 8.711 -10.402 1.00 40.00 69 ILE B C 4
ATOM 8060 O O . ILE B 2 3 ? -13.546 8.802 -9.491 1.00 40.00 69 ILE B O 4
ATOM 8076 N N . ASP B 2 4 ? -14.138 9.270 -11.548 1.00 40.00 70 ASP B N 4
ATOM 8077 C CA . ASP B 2 4 ? -12.890 10.033 -11.752 1.00 40.00 70 ASP B CA 4
ATOM 8078 C C . ASP B 2 4 ? -12.571 10.887 -10.524 1.00 40.00 70 ASP B C 4
ATOM 8079 O O . ASP B 2 4 ? -13.147 11.935 -10.290 1.00 40.00 70 ASP B O 4
ATOM 8088 N N . THR B 2 5 ? -11.639 10.434 -9.751 1.00 40.00 71 THR B N 4
ATOM 8089 C CA . THR B 2 5 ? -11.236 11.190 -8.546 1.00 40.00 71 THR B CA 4
ATOM 8090 C C . THR B 2 5 ? -10.338 12.334 -9.006 1.00 40.00 71 THR B C 4
ATOM 8091 O O . THR B 2 5 ? -10.626 12.976 -10.006 1.00 40.00 71 THR B O 4
ATOM 8102 N N . GLY B 2 6 ? -9.247 12.579 -8.302 1.00 40.00 72 GLY B N 4
ATOM 8103 C CA . GLY B 2 6 ? -8.307 13.674 -8.699 1.00 40.00 72 GLY B CA 4
ATOM 8104 C C . GLY B 2 6 ? -6.880 13.123 -8.799 1.00 40.00 72 GLY B C 4
ATOM 8105 O O . GLY B 2 6 ? -6.445 12.356 -7.952 1.00 40.00 72 GLY B O 4
ATOM 8109 N N . GLY B 2 7 ? -6.151 13.513 -9.838 1.00 40.00 73 GLY B N 4
ATOM 8110 C CA . GLY B 2 7 ? -4.740 13.017 -10.013 1.00 40.00 73 GLY B CA 4
ATOM 8111 C C . GLY B 2 7 ? -4.317 13.004 -11.502 1.00 40.00 73 GLY B C 4
ATOM 8112 O O . GLY B 2 7 ? -3.430 12.271 -11.882 1.00 40.00 73 GLY B O 4
ATOM 8116 N N . GLY B 2 8 ? -4.933 13.795 -12.347 1.00 40.00 74 GLY B N 4
ATOM 8117 C CA . GLY B 2 8 ? -4.542 13.792 -13.797 1.00 40.00 74 GLY B CA 4
ATOM 8118 C C . GLY B 2 8 ? -4.659 12.411 -14.348 1.00 40.00 74 GLY B C 4
ATOM 8119 O O . GLY B 2 8 ? -3.707 11.879 -14.874 1.00 40.00 74 GLY B O 4
ATOM 8123 N N . PHE B 2 9 ? -5.804 11.823 -14.271 1.00 40.00 75 PHE B N 4
ATOM 8124 C CA . PHE B 2 9 ? -5.937 10.473 -14.834 1.00 40.00 75 PHE B CA 4
ATOM 8125 C C . PHE B 2 9 ? -7.398 10.034 -14.800 1.00 40.00 75 PHE B C 4
ATOM 8126 O O . PHE B 2 9 ? -8.091 10.203 -13.824 1.00 40.00 75 PHE B O 4
ATOM 8143 N N . ILE B 2 10 ? -7.881 9.550 -15.906 1.00 40.00 76 ILE B N 4
ATOM 8144 C CA . ILE B 2 10 ? -9.322 9.172 -16.012 1.00 40.00 76 ILE B CA 4
ATOM 8145 C C . ILE B 2 10 ? -9.674 7.914 -15.220 1.00 40.00 76 ILE B C 4
ATOM 8146 O O . ILE B 2 10 ? -9.058 6.889 -15.365 1.00 40.00 76 ILE B O 4
ATOM 8162 N N . LEU B 2 11 ? -10.692 7.984 -14.406 1.00 40.00 77 LEU B N 4
ATOM 8163 C CA . LEU B 2 11 ? -11.107 6.787 -13.614 1.00 40.00 77 LEU B CA 4
ATOM 8164 C C . LEU B 2 11 ? -12.599 6.466 -13.842 1.00 40.00 77 LEU B C 4
ATOM 8165 O O . LEU B 2 11 ? -12.873 5.420 -14.422 1.00 40.00 77 LEU B O 4
ATOM 8181 N N . ASN A 1 18 ? 12.981 6.631 -3.477 1.00 40.00 99 ASN A N 5
ATOM 8182 C CA . ASN A 1 18 ? 14.133 5.656 -3.513 1.00 40.00 99 ASN A CA 5
ATOM 8183 C C . ASN A 1 18 ? 13.603 4.514 -4.353 1.00 40.00 99 ASN A C 5
ATOM 8184 O O . ASN A 1 18 ? 13.416 4.660 -5.542 1.00 40.00 99 ASN A O 5
ATOM 8194 N N . SER A 1 19 ? 13.131 3.471 -3.734 1.00 40.00 100 SER A N 5
ATOM 8195 C CA . SER A 1 19 ? 12.341 2.574 -4.550 1.00 40.00 100 SER A CA 5
ATOM 8196 C C . SER A 1 19 ? 11.084 3.464 -4.463 1.00 40.00 100 SER A C 5
ATOM 8197 O O . SER A 1 19 ? 10.687 3.886 -3.384 1.00 40.00 100 SER A O 5
ATOM 8205 N N . ILE A 1 20 ? 10.638 3.954 -5.590 1.00 40.00 101 ILE A N 5
ATOM 8206 C CA . ILE A 1 20 ? 9.591 5.055 -5.685 1.00 40.00 101 ILE A CA 5
ATOM 8207 C C . ILE A 1 20 ? 8.702 5.378 -4.483 1.00 40.00 101 ILE A C 5
ATOM 8208 O O . ILE A 1 20 ? 8.491 4.596 -3.569 1.00 40.00 101 ILE A O 5
ATOM 8224 N N . ILE A 1 21 ? 8.086 6.551 -4.626 1.00 40.00 102 ILE A N 5
ATOM 8225 C CA . ILE A 1 21 ? 7.060 7.080 -3.689 1.00 40.00 102 ILE A CA 5
ATOM 8226 C C . ILE A 1 21 ? 5.956 7.631 -4.586 1.00 40.00 102 ILE A C 5
ATOM 8227 O O . ILE A 1 21 ? 6.212 8.517 -5.372 1.00 40.00 102 ILE A O 5
ATOM 8243 N N . VAL A 1 22 ? 4.763 7.138 -4.497 1.00 40.00 103 VAL A N 5
ATOM 8244 C CA . VAL A 1 22 ? 3.650 7.648 -5.374 1.00 40.00 103 VAL A CA 5
ATOM 8245 C C . VAL A 1 22 ? 2.614 8.284 -4.488 1.00 40.00 103 VAL A C 5
ATOM 8246 O O . VAL A 1 22 ? 2.639 8.087 -3.306 1.00 40.00 103 VAL A O 5
ATOM 8259 N N . SER A 1 23 ? 1.635 8.957 -5.004 1.00 40.00 104 SER A N 5
ATOM 8260 C CA . SER A 1 23 ? 0.581 9.487 -4.081 1.00 40.00 104 SER A CA 5
ATOM 8261 C C . SER A 1 23 ? -0.667 8.606 -4.134 1.00 40.00 104 SER A C 5
ATOM 8262 O O . SER A 1 23 ? -1.103 8.239 -5.206 1.00 40.00 104 SER A O 5
ATOM 8270 N N . PRO A 1 24 ? -1.247 8.341 -2.978 1.00 40.00 105 PRO A N 5
ATOM 8271 C CA . PRO A 1 24 ? -2.493 7.529 -2.929 1.00 40.00 105 PRO A CA 5
ATOM 8272 C C . PRO A 1 24 ? -3.566 8.235 -3.732 1.00 40.00 105 PRO A C 5
ATOM 8273 O O . PRO A 1 24 ? -4.585 7.668 -4.051 1.00 40.00 105 PRO A O 5
ATOM 8284 N N . ARG A 1 25 ? -3.290 9.453 -4.126 1.00 40.00 106 ARG A N 5
ATOM 8285 C CA . ARG A 1 25 ? -4.224 10.177 -4.997 1.00 40.00 106 ARG A CA 5
ATOM 8286 C C . ARG A 1 25 ? -3.992 9.631 -6.390 1.00 40.00 106 ARG A C 5
ATOM 8287 O O . ARG A 1 25 ? -4.647 10.003 -7.324 1.00 40.00 106 ARG A O 5
ATOM 8308 N N . GLN A 1 26 ? -3.041 8.736 -6.513 1.00 40.00 107 GLN A N 5
ATOM 8309 C CA . GLN A 1 26 ? -2.717 8.120 -7.822 1.00 40.00 107 GLN A CA 5
ATOM 8310 C C . GLN A 1 26 ? -3.158 6.641 -7.847 1.00 40.00 107 GLN A C 5
ATOM 8311 O O . GLN A 1 26 ? -2.993 5.954 -8.834 1.00 40.00 107 GLN A O 5
ATOM 8325 N N . ARG A 1 27 ? -3.728 6.144 -6.776 1.00 40.00 108 ARG A N 5
ATOM 8326 C CA . ARG A 1 27 ? -4.184 4.715 -6.762 1.00 40.00 108 ARG A CA 5
ATOM 8327 C C . ARG A 1 27 ? -5.114 4.467 -7.940 1.00 40.00 108 ARG A C 5
ATOM 8328 O O . ARG A 1 27 ? -5.156 5.234 -8.874 1.00 40.00 108 ARG A O 5
ATOM 8349 N N . GLY A 1 28 ? -5.853 3.400 -7.917 1.00 40.00 109 GLY A N 5
ATOM 8350 C CA . GLY A 1 28 ? -6.752 3.120 -9.063 1.00 40.00 109 GLY A CA 5
ATOM 8351 C C . GLY A 1 28 ? -5.894 3.154 -10.325 1.00 40.00 109 GLY A C 5
ATOM 8352 O O . GLY A 1 28 ? -5.371 2.152 -10.749 1.00 40.00 109 GLY A O 5
ATOM 8356 N N . ASN A 1 29 ? -5.721 4.311 -10.899 1.00 40.00 110 ASN A N 5
ATOM 8357 C CA . ASN A 1 29 ? -4.849 4.447 -12.126 1.00 40.00 110 ASN A CA 5
ATOM 8358 C C . ASN A 1 29 ? -4.078 3.145 -12.465 1.00 40.00 110 ASN A C 5
ATOM 8359 O O . ASN A 1 29 ? -3.163 2.793 -11.755 1.00 40.00 110 ASN A O 5
ATOM 8370 N N . PRO A 1 30 ? -4.462 2.483 -13.544 1.00 40.00 111 PRO A N 5
ATOM 8371 C CA . PRO A 1 30 ? -3.794 1.205 -13.977 1.00 40.00 111 PRO A CA 5
ATOM 8372 C C . PRO A 1 30 ? -2.314 1.371 -14.386 1.00 40.00 111 PRO A C 5
ATOM 8373 O O . PRO A 1 30 ? -1.593 0.402 -14.479 1.00 40.00 111 PRO A O 5
ATOM 8384 N N . VAL A 1 31 ? -1.824 2.555 -14.598 1.00 40.00 112 VAL A N 5
ATOM 8385 C CA . VAL A 1 31 ? -0.392 2.660 -14.937 1.00 40.00 112 VAL A CA 5
ATOM 8386 C C . VAL A 1 31 ? 0.438 1.987 -13.852 1.00 40.00 112 VAL A C 5
ATOM 8387 O O . VAL A 1 31 ? 1.452 1.375 -14.124 1.00 40.00 112 VAL A O 5
ATOM 8400 N N . LEU A 1 32 ? 0.013 2.083 -12.623 1.00 40.00 113 LEU A N 5
ATOM 8401 C CA . LEU A 1 32 ? 0.786 1.434 -11.520 1.00 40.00 113 LEU A CA 5
ATOM 8402 C C . LEU A 1 32 ? 0.958 -0.057 -11.830 1.00 40.00 113 LEU A C 5
ATOM 8403 O O . LEU A 1 32 ? 1.888 -0.703 -11.363 1.00 40.00 113 LEU A O 5
ATOM 8419 N N . LYS A 1 33 ? 0.058 -0.609 -12.624 1.00 40.00 114 LYS A N 5
ATOM 8420 C CA . LYS A 1 33 ? 0.164 -2.058 -12.959 1.00 40.00 114 LYS A CA 5
ATOM 8421 C C . LYS A 1 33 ? 1.372 -2.272 -13.852 1.00 40.00 114 LYS A C 5
ATOM 8422 O O . LYS A 1 33 ? 1.888 -3.351 -13.952 1.00 40.00 114 LYS A O 5
ATOM 8441 N N . PHE A 1 34 ? 1.855 -1.286 -14.520 1.00 40.00 115 PHE A N 5
ATOM 8442 C CA . PHE A 1 34 ? 3.028 -1.585 -15.361 1.00 40.00 115 PHE A CA 5
ATOM 8443 C C . PHE A 1 34 ? 4.294 -1.192 -14.628 1.00 40.00 115 PHE A C 5
ATOM 8444 O O . PHE A 1 34 ? 5.387 -1.385 -15.111 1.00 40.00 115 PHE A O 5
ATOM 8461 N N . VAL A 1 35 ? 4.156 -0.728 -13.417 1.00 40.00 116 VAL A N 5
ATOM 8462 C CA . VAL A 1 35 ? 5.366 -0.438 -12.634 1.00 40.00 116 VAL A CA 5
ATOM 8463 C C . VAL A 1 35 ? 5.750 -1.770 -12.014 1.00 40.00 116 VAL A C 5
ATOM 8464 O O . VAL A 1 35 ? 5.446 -2.043 -10.875 1.00 40.00 116 VAL A O 5
ATOM 8477 N N . ARG A 1 36 ? 6.350 -2.630 -12.801 1.00 40.00 117 ARG A N 5
ATOM 8478 C CA . ARG A 1 36 ? 6.701 -4.003 -12.315 1.00 40.00 117 ARG A CA 5
ATOM 8479 C C . ARG A 1 36 ? 8.196 -4.213 -12.111 1.00 40.00 117 ARG A C 5
ATOM 8480 O O . ARG A 1 36 ? 8.615 -4.935 -11.245 1.00 40.00 117 ARG A O 5
ATOM 8501 N N . ASN A 1 37 ? 9.013 -3.642 -12.920 1.00 40.00 118 ASN A N 5
ATOM 8502 C CA . ASN A 1 37 ? 10.460 -3.894 -12.756 1.00 40.00 118 ASN A CA 5
ATOM 8503 C C . ASN A 1 37 ? 11.032 -3.136 -11.581 1.00 40.00 118 ASN A C 5
ATOM 8504 O O . ASN A 1 37 ? 12.119 -3.428 -11.152 1.00 40.00 118 ASN A O 5
ATOM 8515 N N . VAL A 1 38 ? 10.341 -2.182 -11.034 1.00 40.00 119 VAL A N 5
ATOM 8516 C CA . VAL A 1 38 ? 10.940 -1.481 -9.865 1.00 40.00 119 VAL A CA 5
ATOM 8517 C C . VAL A 1 38 ? 9.947 -1.414 -8.705 1.00 40.00 119 VAL A C 5
ATOM 8518 O O . VAL A 1 38 ? 8.763 -1.272 -8.925 1.00 40.00 119 VAL A O 5
ATOM 8531 N N . PRO A 1 39 ? 10.498 -1.469 -7.498 1.00 40.00 120 PRO A N 5
ATOM 8532 C CA . PRO A 1 39 ? 9.689 -1.353 -6.244 1.00 40.00 120 PRO A CA 5
ATOM 8533 C C . PRO A 1 39 ? 9.108 0.068 -6.063 1.00 40.00 120 PRO A C 5
ATOM 8534 O O . PRO A 1 39 ? 9.795 1.058 -6.223 1.00 40.00 120 PRO A O 5
ATOM 8545 N N . TRP A 1 40 ? 7.854 0.170 -5.705 1.00 40.00 121 TRP A N 5
ATOM 8546 C CA . TRP A 1 40 ? 7.252 1.516 -5.495 1.00 40.00 121 TRP A CA 5
ATOM 8547 C C . TRP A 1 40 ? 6.233 1.451 -4.366 1.00 40.00 121 TRP A C 5
ATOM 8548 O O . TRP A 1 40 ? 5.673 0.405 -4.087 1.00 40.00 121 TRP A O 5
ATOM 8569 N N . GLU A 1 41 ? 5.997 2.553 -3.702 1.00 40.00 122 GLU A N 5
ATOM 8570 C CA . GLU A 1 41 ? 5.023 2.546 -2.576 1.00 40.00 122 GLU A CA 5
ATOM 8571 C C . GLU A 1 41 ? 4.366 3.910 -2.429 1.00 40.00 122 GLU A C 5
ATOM 8572 O O . GLU A 1 41 ? 4.925 4.924 -2.803 1.00 40.00 122 GLU A O 5
ATOM 8584 N N . PHE A 1 42 ? 3.183 3.933 -1.869 1.00 40.00 123 PHE A N 5
ATOM 8585 C CA . PHE A 1 42 ? 2.451 5.226 -1.664 1.00 40.00 123 PHE A CA 5
ATOM 8586 C C . PHE A 1 42 ? 3.056 6.045 -0.501 1.00 40.00 123 PHE A C 5
ATOM 8587 O O . PHE A 1 42 ? 3.252 5.560 0.600 1.00 40.00 123 PHE A O 5
ATOM 8604 N N . GLY A 1 43 ? 3.316 7.290 -0.724 1.00 40.00 124 GLY A N 5
ATOM 8605 C CA . GLY A 1 43 ? 3.866 8.126 0.363 1.00 40.00 124 GLY A CA 5
ATOM 8606 C C . GLY A 1 43 ? 3.170 9.467 0.310 1.00 40.00 124 GLY A C 5
ATOM 8607 O O . GLY A 1 43 ? 2.572 9.827 -0.673 1.00 40.00 124 GLY A O 5
ATOM 8611 N N . ASP A 1 44 ? 3.239 10.214 1.349 1.00 40.00 125 ASP A N 5
ATOM 8612 C CA . ASP A 1 44 ? 2.568 11.532 1.332 1.00 40.00 125 ASP A CA 5
ATOM 8613 C C . ASP A 1 44 ? 3.506 12.578 0.713 1.00 40.00 125 ASP A C 5
ATOM 8614 O O . ASP A 1 44 ? 4.177 13.291 1.426 1.00 40.00 125 ASP A O 5
ATOM 8623 N N . VAL A 1 45 ? 3.564 12.681 -0.610 1.00 40.00 126 VAL A N 5
ATOM 8624 C CA . VAL A 1 45 ? 4.481 13.713 -1.255 1.00 40.00 126 VAL A CA 5
ATOM 8625 C C . VAL A 1 45 ? 3.708 14.666 -2.218 1.00 40.00 126 VAL A C 5
ATOM 8626 O O . VAL A 1 45 ? 2.651 14.353 -2.762 1.00 40.00 126 VAL A O 5
ATOM 8639 N N . ILE A 1 46 ? 4.238 15.847 -2.404 1.00 40.00 127 ILE A N 5
ATOM 8640 C CA . ILE A 1 46 ? 3.558 16.860 -3.262 1.00 40.00 127 ILE A CA 5
ATOM 8641 C C . ILE A 1 46 ? 3.322 16.404 -4.717 1.00 40.00 127 ILE A C 5
ATOM 8642 O O . ILE A 1 46 ? 2.255 16.596 -5.240 1.00 40.00 127 ILE A O 5
ATOM 8658 N N . PRO A 1 47 ? 4.315 15.871 -5.351 1.00 40.00 128 PRO A N 5
ATOM 8659 C CA . PRO A 1 47 ? 4.155 15.479 -6.767 1.00 40.00 128 PRO A CA 5
ATOM 8660 C C . PRO A 1 47 ? 3.423 14.173 -6.845 1.00 40.00 128 PRO A C 5
ATOM 8661 O O . PRO A 1 47 ? 2.994 13.632 -5.851 1.00 40.00 128 PRO A O 5
ATOM 8672 N N . ASP A 1 48 ? 3.325 13.645 -8.021 1.00 40.00 129 ASP A N 5
ATOM 8673 C CA . ASP A 1 48 ? 2.667 12.327 -8.198 1.00 40.00 129 ASP A CA 5
ATOM 8674 C C . ASP A 1 48 ? 3.691 11.246 -7.908 1.00 40.00 129 ASP A C 5
ATOM 8675 O O . ASP A 1 48 ? 3.430 10.316 -7.172 1.00 40.00 129 ASP A O 5
ATOM 8684 N N . TYR A 1 49 ? 4.864 11.348 -8.477 1.00 40.00 130 TYR A N 5
ATOM 8685 C CA . TYR A 1 49 ? 5.875 10.299 -8.208 1.00 40.00 130 TYR A CA 5
ATOM 8686 C C . TYR A 1 49 ? 7.206 10.890 -7.860 1.00 40.00 130 TYR A C 5
ATOM 8687 O O . TYR A 1 49 ? 7.728 11.695 -8.597 1.00 40.00 130 TYR A O 5
ATOM 8705 N N . VAL A 1 50 ? 7.782 10.439 -6.779 1.00 40.00 131 VAL A N 5
ATOM 8706 C CA . VAL A 1 50 ? 9.147 10.900 -6.410 1.00 40.00 131 VAL A CA 5
ATOM 8707 C C . VAL A 1 50 ? 10.113 9.849 -6.964 1.00 40.00 131 VAL A C 5
ATOM 8708 O O . VAL A 1 50 ? 10.035 8.689 -6.608 1.00 40.00 131 VAL A O 5
ATOM 8721 N N . LEU A 1 51 ? 10.982 10.225 -7.852 1.00 40.00 132 LEU A N 5
ATOM 8722 C CA . LEU A 1 51 ? 11.915 9.221 -8.463 1.00 40.00 132 LEU A CA 5
ATOM 8723 C C . LEU A 1 51 ? 13.347 9.383 -7.895 1.00 40.00 132 LEU A C 5
ATOM 8724 O O . LEU A 1 51 ? 14.187 8.517 -8.072 1.00 40.00 132 LEU A O 5
ATOM 8740 N N . GLY A 1 52 ? 13.645 10.505 -7.239 1.00 40.00 133 GLY A N 5
ATOM 8741 C CA . GLY A 1 52 ? 15.040 10.753 -6.689 1.00 40.00 133 GLY A CA 5
ATOM 8742 C C . GLY A 1 52 ? 14.990 11.931 -5.713 1.00 40.00 133 GLY A C 5
ATOM 8743 O O . GLY A 1 52 ? 13.976 12.587 -5.600 1.00 40.00 133 GLY A O 5
ATOM 8747 N N . GLN A 1 53 ? 16.062 12.182 -4.972 1.00 40.00 134 GLN A N 5
ATOM 8748 C CA . GLN A 1 53 ? 16.034 13.299 -3.954 1.00 40.00 134 GLN A CA 5
ATOM 8749 C C . GLN A 1 53 ? 15.489 14.636 -4.548 1.00 40.00 134 GLN A C 5
ATOM 8750 O O . GLN A 1 53 ? 14.858 15.424 -3.850 1.00 40.00 134 GLN A O 5
ATOM 8764 N N . SER A 1 54 ? 15.679 14.911 -5.814 1.00 40.00 135 SER A N 5
ATOM 8765 C CA . SER A 1 54 ? 15.106 16.178 -6.338 1.00 40.00 135 SER A CA 5
ATOM 8766 C C . SER A 1 54 ? 14.497 15.966 -7.686 1.00 40.00 135 SER A C 5
ATOM 8767 O O . SER A 1 54 ? 14.283 16.892 -8.425 1.00 40.00 135 SER A O 5
ATOM 8775 N N . THR A 1 55 ? 14.174 14.756 -7.990 1.00 40.00 136 THR A N 5
ATOM 8776 C CA . THR A 1 55 ? 13.504 14.468 -9.285 1.00 40.00 136 THR A CA 5
ATOM 8777 C C . THR A 1 55 ? 12.050 14.071 -8.977 1.00 40.00 136 THR A C 5
ATOM 8778 O O . THR A 1 55 ? 11.820 13.266 -8.094 1.00 40.00 136 THR A O 5
ATOM 8789 N N . CYS A 1 56 ? 11.069 14.590 -9.690 1.00 40.00 137 CYS A N 5
ATOM 8790 C CA . CYS A 1 56 ? 9.636 14.169 -9.418 1.00 40.00 137 CYS A CA 5
ATOM 8791 C C . CYS A 1 56 ? 8.790 14.292 -10.679 1.00 40.00 137 CYS A C 5
ATOM 8792 O O . CYS A 1 56 ? 9.067 15.081 -11.558 1.00 40.00 137 CYS A O 5
ATOM 8800 N N . ALA A 1 57 ? 7.775 13.500 -10.790 1.00 40.00 138 ALA A N 5
ATOM 8801 C CA . ALA A 1 57 ? 6.955 13.552 -12.016 1.00 40.00 138 ALA A CA 5
ATOM 8802 C C . ALA A 1 57 ? 5.509 13.861 -11.672 1.00 40.00 138 ALA A C 5
ATOM 8803 O O . ALA A 1 57 ? 5.120 13.805 -10.520 1.00 40.00 138 ALA A O 5
ATOM 8810 N N . LEU A 1 58 ? 4.723 14.180 -12.678 1.00 40.00 139 LEU A N 5
ATOM 8811 C CA . LEU A 1 58 ? 3.269 14.488 -12.483 1.00 40.00 139 LEU A CA 5
ATOM 8812 C C . LEU A 1 58 ? 2.509 13.807 -13.603 1.00 40.00 139 LEU A C 5
ATOM 8813 O O . LEU A 1 58 ? 2.880 13.930 -14.744 1.00 40.00 139 LEU A O 5
ATOM 8829 N N . PHE A 1 59 ? 1.468 13.080 -13.304 1.00 40.00 140 PHE A N 5
ATOM 8830 C CA . PHE A 1 59 ? 0.733 12.414 -14.400 1.00 40.00 140 PHE A CA 5
ATOM 8831 C C . PHE A 1 59 ? -0.601 13.060 -14.580 1.00 40.00 140 PHE A C 5
ATOM 8832 O O . PHE A 1 59 ? -1.400 13.139 -13.677 1.00 40.00 140 PHE A O 5
ATOM 8849 N N . LEU A 1 60 ? -0.843 13.494 -15.757 1.00 40.00 141 LEU A N 5
ATOM 8850 C CA . LEU A 1 60 ? -2.117 14.103 -16.072 1.00 40.00 141 LEU A CA 5
ATOM 8851 C C . LEU A 1 60 ? -2.602 13.438 -17.335 1.00 40.00 141 LEU A C 5
ATOM 8852 O O . LEU A 1 60 ? -2.107 13.693 -18.398 1.00 40.00 141 LEU A O 5
ATOM 8868 N N . SER A 1 61 ? -3.554 12.564 -17.258 1.00 40.00 142 SER A N 5
ATOM 8869 C CA . SER A 1 61 ? -3.993 11.936 -18.556 1.00 40.00 142 SER A CA 5
ATOM 8870 C C . SER A 1 61 ? -4.550 13.052 -19.432 1.00 40.00 142 SER A C 5
ATOM 8871 O O . SER A 1 61 ? -4.637 14.188 -19.008 1.00 40.00 142 SER A O 5
ATOM 8879 N N . LEU A 1 62 ? -4.941 12.780 -20.626 1.00 40.00 143 LEU A N 5
ATOM 8880 C CA . LEU A 1 62 ? -5.492 13.897 -21.440 1.00 40.00 143 LEU A CA 5
ATOM 8881 C C . LEU A 1 62 ? -7.000 13.842 -21.383 1.00 40.00 143 LEU A C 5
ATOM 8882 O O . LEU A 1 62 ? -7.636 14.785 -20.981 1.00 40.00 143 LEU A O 5
ATOM 8898 N N . ARG A 1 63 ? -7.590 12.744 -21.765 1.00 40.00 144 ARG A N 5
ATOM 8899 C CA . ARG A 1 63 ? -9.062 12.674 -21.698 1.00 40.00 144 ARG A CA 5
ATOM 8900 C C . ARG A 1 63 ? -9.468 13.360 -20.424 1.00 40.00 144 ARG A C 5
ATOM 8901 O O . ARG A 1 63 ? -10.163 14.340 -20.432 1.00 40.00 144 ARG A O 5
ATOM 8922 N N . TYR A 1 64 ? -8.997 12.872 -19.329 1.00 40.00 145 TYR A N 5
ATOM 8923 C CA . TYR A 1 64 ? -9.315 13.527 -18.050 1.00 40.00 145 TYR A CA 5
ATOM 8924 C C . TYR A 1 64 ? -8.921 14.994 -18.127 1.00 40.00 145 TYR A C 5
ATOM 8925 O O . TYR A 1 64 ? -9.511 15.818 -17.467 1.00 40.00 145 TYR A O 5
ATOM 8943 N N . HIS A 1 65 ? -7.930 15.341 -18.907 1.00 40.00 146 HIS A N 5
ATOM 8944 C CA . HIS A 1 65 ? -7.531 16.782 -18.968 1.00 40.00 146 HIS A CA 5
ATOM 8945 C C . HIS A 1 65 ? -8.739 17.696 -19.278 1.00 40.00 146 HIS A C 5
ATOM 8946 O O . HIS A 1 65 ? -8.852 18.790 -18.744 1.00 40.00 146 HIS A O 5
ATOM 8960 N N . ASN A 1 66 ? -9.649 17.272 -20.115 1.00 40.00 147 ASN A N 5
ATOM 8961 C CA . ASN A 1 66 ? -10.830 18.151 -20.398 1.00 40.00 147 ASN A CA 5
ATOM 8962 C C . ASN A 1 66 ? -11.682 18.230 -19.132 1.00 40.00 147 ASN A C 5
ATOM 8963 O O . ASN A 1 66 ? -11.848 19.277 -18.551 1.00 40.00 147 ASN A O 5
ATOM 8974 N N . LEU A 1 67 ? -12.196 17.121 -18.673 1.00 40.00 148 LEU A N 5
ATOM 8975 C CA . LEU A 1 67 ? -13.010 17.145 -17.421 1.00 40.00 148 LEU A CA 5
ATOM 8976 C C . LEU A 1 67 ? -12.188 17.859 -16.330 1.00 40.00 148 LEU A C 5
ATOM 8977 O O . LEU A 1 67 ? -11.175 17.369 -15.884 1.00 40.00 148 LEU A O 5
ATOM 8993 N N . HIS A 1 68 ? -12.589 19.053 -15.960 1.00 40.00 149 HIS A N 5
ATOM 8994 C CA . HIS A 1 68 ? -11.807 19.880 -14.964 1.00 40.00 149 HIS A CA 5
ATOM 8995 C C . HIS A 1 68 ? -10.297 19.801 -15.273 1.00 40.00 149 HIS A C 5
ATOM 8996 O O . HIS A 1 68 ? -9.649 18.829 -14.947 1.00 40.00 149 HIS A O 5
ATOM 9010 N N . PRO A 1 69 ? -9.807 20.830 -15.956 1.00 40.00 150 PRO A N 5
ATOM 9011 C CA . PRO A 1 69 ? -8.396 20.890 -16.396 1.00 40.00 150 PRO A CA 5
ATOM 9012 C C . PRO A 1 69 ? -7.478 21.685 -15.447 1.00 40.00 150 PRO A C 5
ATOM 9013 O O . PRO A 1 69 ? -6.468 21.166 -15.028 1.00 40.00 150 PRO A O 5
ATOM 9024 N N . ASP A 1 70 ? -7.778 22.950 -15.158 1.00 40.00 151 ASP A N 5
ATOM 9025 C CA . ASP A 1 70 ? -6.866 23.803 -14.282 1.00 40.00 151 ASP A CA 5
ATOM 9026 C C . ASP A 1 70 ? -6.081 22.990 -13.218 1.00 40.00 151 ASP A C 5
ATOM 9027 O O . ASP A 1 70 ? -5.048 23.423 -12.733 1.00 40.00 151 ASP A O 5
ATOM 9036 N N . TYR A 1 71 ? -6.553 21.830 -12.857 1.00 40.00 152 TYR A N 5
ATOM 9037 C CA . TYR A 1 71 ? -5.835 20.996 -11.857 1.00 40.00 152 TYR A CA 5
ATOM 9038 C C . TYR A 1 71 ? -4.365 20.809 -12.251 1.00 40.00 152 TYR A C 5
ATOM 9039 O O . TYR A 1 71 ? -3.507 20.956 -11.409 1.00 40.00 152 TYR A O 5
ATOM 9057 N N . ILE A 1 72 ? -4.024 20.470 -13.501 1.00 40.00 153 ILE A N 5
ATOM 9058 C CA . ILE A 1 72 ? -2.555 20.284 -13.768 1.00 40.00 153 ILE A CA 5
ATOM 9059 C C . ILE A 1 72 ? -1.825 21.594 -13.557 1.00 40.00 153 ILE A C 5
ATOM 9060 O O . ILE A 1 72 ? -0.721 21.624 -13.031 1.00 40.00 153 ILE A O 5
ATOM 9076 N N . HIS A 1 73 ? -2.440 22.689 -13.923 1.00 40.00 154 HIS A N 5
ATOM 9077 C CA . HIS A 1 73 ? -1.780 24.000 -13.688 1.00 40.00 154 HIS A CA 5
ATOM 9078 C C . HIS A 1 73 ? -1.664 24.198 -12.179 1.00 40.00 154 HIS A C 5
ATOM 9079 O O . HIS A 1 73 ? -0.587 24.468 -11.665 1.00 40.00 154 HIS A O 5
ATOM 9093 N N . GLY A 1 74 ? -2.779 24.042 -11.478 1.00 40.00 155 GLY A N 5
ATOM 9094 C CA . GLY A 1 74 ? -2.779 24.209 -9.988 1.00 40.00 155 GLY A CA 5
ATOM 9095 C C . GLY A 1 74 ? -1.916 23.123 -9.319 1.00 40.00 155 GLY A C 5
ATOM 9096 O O . GLY A 1 74 ? -1.600 23.200 -8.135 1.00 40.00 155 GLY A O 5
ATOM 9100 N N . ARG A 1 75 ? -1.540 22.115 -10.058 1.00 40.00 156 ARG A N 5
ATOM 9101 C CA . ARG A 1 75 ? -0.714 21.031 -9.461 1.00 40.00 156 ARG A CA 5
ATOM 9102 C C . ARG A 1 75 ? 0.769 21.426 -9.518 1.00 40.00 156 ARG A C 5
ATOM 9103 O O . ARG A 1 75 ? 1.545 21.155 -8.619 1.00 40.00 156 ARG A O 5
ATOM 9124 N N . LEU A 1 76 ? 1.177 22.088 -10.551 1.00 40.00 157 LEU A N 5
ATOM 9125 C CA . LEU A 1 76 ? 2.598 22.486 -10.612 1.00 40.00 157 LEU A CA 5
ATOM 9126 C C . LEU A 1 76 ? 2.865 23.620 -9.609 1.00 40.00 157 LEU A C 5
ATOM 9127 O O . LEU A 1 76 ? 3.897 23.641 -8.968 1.00 40.00 157 LEU A O 5
ATOM 9143 N N . GLN A 1 77 ? 1.948 24.570 -9.457 1.00 40.00 158 GLN A N 5
ATOM 9144 C CA . GLN A 1 77 ? 2.205 25.697 -8.472 1.00 40.00 158 GLN A CA 5
ATOM 9145 C C . GLN A 1 77 ? 2.323 25.100 -7.058 1.00 40.00 158 GLN A C 5
ATOM 9146 O O . GLN A 1 77 ? 3.090 25.564 -6.221 1.00 40.00 158 GLN A O 5
ATOM 9160 N N . SER A 1 78 ? 1.588 24.061 -6.788 1.00 40.00 159 SER A N 5
ATOM 9161 C CA . SER A 1 78 ? 1.684 23.428 -5.445 1.00 40.00 159 SER A CA 5
ATOM 9162 C C . SER A 1 78 ? 3.068 22.837 -5.267 1.00 40.00 159 SER A C 5
ATOM 9163 O O . SER A 1 78 ? 3.719 23.026 -4.267 1.00 40.00 159 SER A O 5
ATOM 9171 N N . LEU A 1 79 ? 3.525 22.136 -6.247 1.00 40.00 160 LEU A N 5
ATOM 9172 C CA . LEU A 1 79 ? 4.875 21.547 -6.147 1.00 40.00 160 LEU A CA 5
ATOM 9173 C C . LEU A 1 79 ? 5.911 22.685 -5.931 1.00 40.00 160 LEU A C 5
ATOM 9174 O O . LEU A 1 79 ? 6.886 22.535 -5.201 1.00 40.00 160 LEU A O 5
ATOM 9190 N N . GLY A 1 80 ? 5.668 23.839 -6.548 1.00 40.00 161 GLY A N 5
ATOM 9191 C CA . GLY A 1 80 ? 6.571 25.035 -6.391 1.00 40.00 161 GLY A CA 5
ATOM 9192 C C . GLY A 1 80 ? 7.964 24.818 -6.970 1.00 40.00 161 GLY A C 5
ATOM 9193 O O . GLY A 1 80 ? 8.223 25.108 -8.123 1.00 40.00 161 GLY A O 5
ATOM 9197 N N . LYS A 1 81 ? 8.876 24.356 -6.164 1.00 40.00 162 LYS A N 5
ATOM 9198 C CA . LYS A 1 81 ? 10.282 24.174 -6.650 1.00 40.00 162 LYS A CA 5
ATOM 9199 C C . LYS A 1 81 ? 11.066 23.165 -5.779 1.00 40.00 162 LYS A C 5
ATOM 9200 O O . LYS A 1 81 ? 12.283 23.172 -5.783 1.00 40.00 162 LYS A O 5
ATOM 9219 N N . ASN A 1 82 ? 10.383 22.333 -4.990 1.00 40.00 163 ASN A N 5
ATOM 9220 C CA . ASN A 1 82 ? 11.102 21.354 -4.055 1.00 40.00 163 ASN A CA 5
ATOM 9221 C C . ASN A 1 82 ? 12.001 20.322 -4.776 1.00 40.00 163 ASN A C 5
ATOM 9222 O O . ASN A 1 82 ? 12.882 19.711 -4.156 1.00 40.00 163 ASN A O 5
ATOM 9233 N N . PHE A 1 83 ? 11.747 20.031 -6.032 1.00 40.00 164 PHE A N 5
ATOM 9234 C CA . PHE A 1 83 ? 12.576 18.975 -6.708 1.00 40.00 164 PHE A CA 5
ATOM 9235 C C . PHE A 1 83 ? 13.285 19.498 -7.936 1.00 40.00 164 PHE A C 5
ATOM 9236 O O . PHE A 1 83 ? 12.695 20.157 -8.787 1.00 40.00 164 PHE A O 5
ATOM 9253 N N . ALA A 1 84 ? 14.517 19.182 -8.062 1.00 40.00 165 ALA A N 5
ATOM 9254 C CA . ALA A 1 84 ? 15.261 19.655 -9.240 1.00 40.00 165 ALA A CA 5
ATOM 9255 C C . ALA A 1 84 ? 14.691 19.105 -10.543 1.00 40.00 165 ALA A C 5
ATOM 9256 O O . ALA A 1 84 ? 14.186 19.846 -11.357 1.00 40.00 165 ALA A O 5
ATOM 9263 N N . LEU A 1 85 ? 14.776 17.855 -10.780 1.00 40.00 166 LEU A N 5
ATOM 9264 C CA . LEU A 1 85 ? 14.250 17.378 -12.071 1.00 40.00 166 LEU A CA 5
ATOM 9265 C C . LEU A 1 85 ? 12.750 17.258 -12.038 1.00 40.00 166 LEU A C 5
ATOM 9266 O O . LEU A 1 85 ? 12.215 16.333 -11.480 1.00 40.00 166 LEU A O 5
ATOM 9282 N N . ARG A 1 86 ? 12.064 18.170 -12.654 1.00 40.00 167 ARG A N 5
ATOM 9283 C CA . ARG A 1 86 ? 10.578 18.076 -12.673 1.00 40.00 167 ARG A CA 5
ATOM 9284 C C . ARG A 1 86 ? 10.179 17.508 -14.051 1.00 40.00 167 ARG A C 5
ATOM 9285 O O . ARG A 1 86 ? 10.727 17.887 -15.058 1.00 40.00 167 ARG A O 5
ATOM 9306 N N . VAL A 1 87 ? 9.282 16.551 -14.073 1.00 40.00 168 VAL A N 5
ATOM 9307 C CA . VAL A 1 87 ? 8.877 15.884 -15.356 1.00 40.00 168 VAL A CA 5
ATOM 9308 C C . VAL A 1 87 ? 7.351 15.711 -15.438 1.00 40.00 168 VAL A C 5
ATOM 9309 O O . VAL A 1 87 ? 6.710 15.445 -14.453 1.00 40.00 168 VAL A O 5
ATOM 9322 N N . LEU A 1 88 ? 6.769 15.860 -16.605 1.00 40.00 169 LEU A N 5
ATOM 9323 C CA . LEU A 1 88 ? 5.253 15.713 -16.758 1.00 40.00 169 LEU A CA 5
ATOM 9324 C C . LEU A 1 88 ? 4.888 14.464 -17.622 1.00 40.00 169 LEU A C 5
ATOM 9325 O O . LEU A 1 88 ? 4.922 14.500 -18.835 1.00 40.00 169 LEU A O 5
ATOM 9341 N N . LEU A 1 89 ? 4.528 13.364 -17.023 1.00 40.00 170 LEU A N 5
ATOM 9342 C CA . LEU A 1 89 ? 4.179 12.143 -17.834 1.00 40.00 170 LEU A CA 5
ATOM 9343 C C . LEU A 1 89 ? 2.819 12.338 -18.463 1.00 40.00 170 LEU A C 5
ATOM 9344 O O . LEU A 1 89 ? 1.850 12.547 -17.786 1.00 40.00 170 LEU A O 5
ATOM 9360 N N . VAL A 1 90 ? 2.727 12.303 -19.743 1.00 40.00 171 VAL A N 5
ATOM 9361 C CA . VAL A 1 90 ? 1.399 12.528 -20.359 1.00 40.00 171 VAL A CA 5
ATOM 9362 C C . VAL A 1 90 ? 0.897 11.282 -21.074 1.00 40.00 171 VAL A C 5
ATOM 9363 O O . VAL A 1 90 ? 1.573 10.733 -21.903 1.00 40.00 171 VAL A O 5
ATOM 9376 N N . GLN A 1 91 ? -0.282 10.822 -20.793 1.00 40.00 172 GLN A N 5
ATOM 9377 C CA . GLN A 1 91 ? -0.753 9.611 -21.536 1.00 40.00 172 GLN A CA 5
ATOM 9378 C C . GLN A 1 91 ? -1.596 10.065 -22.725 1.00 40.00 172 GLN A C 5
ATOM 9379 O O . GLN A 1 91 ? -2.683 10.557 -22.541 1.00 40.00 172 GLN A O 5
ATOM 9393 N N . VAL A 1 92 ? -1.115 9.922 -23.943 1.00 40.00 173 VAL A N 5
ATOM 9394 C CA . VAL A 1 92 ? -1.941 10.374 -25.116 1.00 40.00 173 VAL A CA 5
ATOM 9395 C C . VAL A 1 92 ? -3.076 9.389 -25.364 1.00 40.00 173 VAL A C 5
ATOM 9396 O O . VAL A 1 92 ? -2.991 8.510 -26.213 1.00 40.00 173 VAL A O 5
ATOM 9409 N N . ASP A 1 93 ? -4.147 9.548 -24.627 1.00 40.00 174 ASP A N 5
ATOM 9410 C CA . ASP A 1 93 ? -5.327 8.652 -24.797 1.00 40.00 174 ASP A CA 5
ATOM 9411 C C . ASP A 1 93 ? -6.465 9.427 -25.468 1.00 40.00 174 ASP A C 5
ATOM 9412 O O . ASP A 1 93 ? -7.626 9.208 -25.183 1.00 40.00 174 ASP A O 5
ATOM 9421 N N . VAL A 1 94 ? -6.132 10.327 -26.366 1.00 40.00 175 VAL A N 5
ATOM 9422 C CA . VAL A 1 94 ? -7.188 11.097 -27.070 1.00 40.00 175 VAL A CA 5
ATOM 9423 C C . VAL A 1 94 ? -6.740 11.436 -28.506 1.00 40.00 175 VAL A C 5
ATOM 9424 O O . VAL A 1 94 ? -5.601 11.756 -28.754 1.00 40.00 175 VAL A O 5
ATOM 9437 N N . LYS A 1 95 ? -7.641 11.357 -29.449 1.00 40.00 176 LYS A N 5
ATOM 9438 C CA . LYS A 1 95 ? -7.293 11.656 -30.885 1.00 40.00 176 LYS A CA 5
ATOM 9439 C C . LYS A 1 95 ? -7.229 13.185 -31.117 1.00 40.00 176 LYS A C 5
ATOM 9440 O O . LYS A 1 95 ? -7.975 13.934 -30.550 1.00 40.00 176 LYS A O 5
ATOM 9459 N N . ASP A 1 96 ? -6.336 13.655 -31.937 1.00 40.00 177 ASP A N 5
ATOM 9460 C CA . ASP A 1 96 ? -6.234 15.142 -32.184 1.00 40.00 177 ASP A CA 5
ATOM 9461 C C . ASP A 1 96 ? -5.768 15.899 -30.919 1.00 40.00 177 ASP A C 5
ATOM 9462 O O . ASP A 1 96 ? -6.292 16.941 -30.583 1.00 40.00 177 ASP A O 5
ATOM 9471 N N . PRO A 1 97 ? -4.816 15.335 -30.246 1.00 40.00 178 PRO A N 5
ATOM 9472 C CA . PRO A 1 97 ? -4.272 15.950 -28.995 1.00 40.00 178 PRO A CA 5
ATOM 9473 C C . PRO A 1 97 ? -3.481 17.230 -29.256 1.00 40.00 178 PRO A C 5
ATOM 9474 O O . PRO A 1 97 ? -3.376 18.104 -28.422 1.00 40.00 178 PRO A O 5
ATOM 9485 N N . GLN A 1 98 ? -2.886 17.324 -30.379 1.00 40.00 179 GLN A N 5
ATOM 9486 C CA . GLN A 1 98 ? -2.048 18.502 -30.669 1.00 40.00 179 GLN A CA 5
ATOM 9487 C C . GLN A 1 98 ? -2.456 19.747 -29.900 1.00 40.00 179 GLN A C 5
ATOM 9488 O O . GLN A 1 98 ? -1.678 20.265 -29.130 1.00 40.00 179 GLN A O 5
ATOM 9502 N N . GLN A 1 99 ? -3.623 20.266 -30.136 1.00 40.00 180 GLN A N 5
ATOM 9503 C CA . GLN A 1 99 ? -4.012 21.540 -29.454 1.00 40.00 180 GLN A CA 5
ATOM 9504 C C . GLN A 1 99 ? -3.573 21.564 -27.988 1.00 40.00 180 GLN A C 5
ATOM 9505 O O . GLN A 1 99 ? -2.847 22.449 -27.561 1.00 40.00 180 GLN A O 5
ATOM 9519 N N . ALA A 1 100 ? -4.023 20.647 -27.200 1.00 40.00 181 ALA A N 5
ATOM 9520 C CA . ALA A 1 100 ? -3.648 20.691 -25.770 1.00 40.00 181 ALA A CA 5
ATOM 9521 C C . ALA A 1 100 ? -2.132 20.634 -25.583 1.00 40.00 181 ALA A C 5
ATOM 9522 O O . ALA A 1 100 ? -1.555 21.470 -24.909 1.00 40.00 181 ALA A O 5
ATOM 9529 N N . LEU A 1 101 ? -1.475 19.665 -26.161 1.00 40.00 182 LEU A N 5
ATOM 9530 C CA . LEU A 1 101 ? 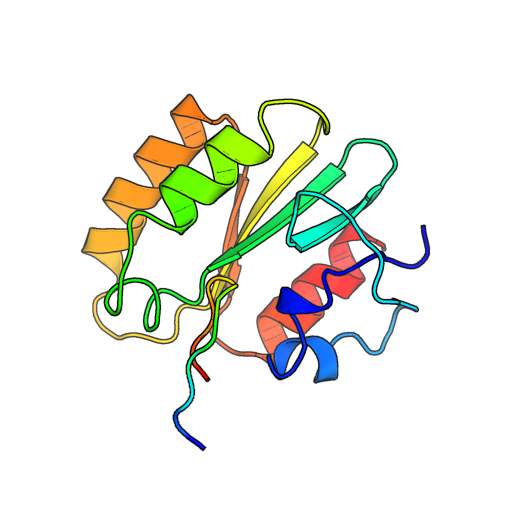0.001 19.591 -25.973 1.00 40.00 182 LEU A CA 5
ATOM 9531 C C . LEU A 1 101 ? 0.600 20.989 -26.131 1.00 40.00 182 LEU A C 5
ATOM 9532 O O . LEU A 1 101 ? 1.392 21.434 -25.327 1.00 40.00 182 LEU A O 5
ATOM 9548 N N . LYS A 1 102 ? 0.216 21.686 -27.161 1.00 40.00 183 LYS A N 5
ATOM 9549 C CA . LYS A 1 102 ? 0.754 23.048 -27.367 1.00 40.00 183 LYS A CA 5
ATOM 9550 C C . LYS A 1 102 ? 0.626 23.866 -26.076 1.00 40.00 183 LYS A C 5
ATOM 9551 O O . LYS A 1 102 ? 1.609 24.302 -25.524 1.00 40.00 183 LYS A O 5
ATOM 9570 N N . GLU A 1 103 ? -0.570 24.084 -25.583 1.00 40.00 184 GLU A N 5
ATOM 9571 C CA . GLU A 1 103 ? -0.717 24.913 -24.340 1.00 40.00 184 GLU A CA 5
ATOM 9572 C C . GLU A 1 103 ? -0.155 24.220 -23.092 1.00 40.00 184 GLU A C 5
ATOM 9573 O O . GLU A 1 103 ? 0.179 24.863 -22.112 1.00 40.00 184 GLU A O 5
ATOM 9585 N N . LEU A 1 104 ? 0.009 22.944 -23.114 1.00 40.00 185 LEU A N 5
ATOM 9586 C CA . LEU A 1 104 ? 0.618 22.311 -21.928 1.00 40.00 185 LEU A CA 5
ATOM 9587 C C . LEU A 1 104 ? 2.097 22.591 -21.996 1.00 40.00 185 LEU A C 5
ATOM 9588 O O . LEU A 1 104 ? 2.704 22.963 -21.029 1.00 40.00 185 LEU A O 5
ATOM 9604 N N . ALA A 1 105 ? 2.688 22.404 -23.159 1.00 40.00 186 ALA A N 5
ATOM 9605 C CA . ALA A 1 105 ? 4.164 22.649 -23.302 1.00 40.00 186 ALA A CA 5
ATOM 9606 C C . ALA A 1 105 ? 4.505 24.087 -22.851 1.00 40.00 186 ALA A C 5
ATOM 9607 O O . ALA A 1 105 ? 5.445 24.306 -22.098 1.00 40.00 186 ALA A O 5
ATOM 9614 N N . LYS A 1 106 ? 3.732 25.073 -23.292 1.00 40.00 187 LYS A N 5
ATOM 9615 C CA . LYS A 1 106 ? 4.006 26.494 -22.877 1.00 40.00 187 LYS A CA 5
ATOM 9616 C C . LYS A 1 106 ? 4.082 26.530 -21.360 1.00 40.00 187 LYS A C 5
ATOM 9617 O O . LYS A 1 106 ? 4.963 27.117 -20.769 1.00 40.00 187 LYS A O 5
ATOM 9636 N N . MET A 1 107 ? 3.172 25.865 -20.738 1.00 40.00 188 MET A N 5
ATOM 9637 C CA . MET A 1 107 ? 3.177 25.808 -19.268 1.00 40.00 188 MET A CA 5
ATOM 9638 C C . MET A 1 107 ? 4.497 25.194 -18.760 1.00 40.00 188 MET A C 5
ATOM 9639 O O . MET A 1 107 ? 5.084 25.679 -17.813 1.00 40.00 188 MET A O 5
ATOM 9653 N N . CYS A 1 108 ? 4.947 24.103 -19.370 1.00 40.00 189 CYS A N 5
ATOM 9654 C CA . CYS A 1 108 ? 6.197 23.409 -18.888 1.00 40.00 189 CYS A CA 5
ATOM 9655 C C . CYS A 1 108 ? 7.444 24.253 -19.070 1.00 40.00 189 CYS A C 5
ATOM 9656 O O . CYS A 1 108 ? 8.353 24.148 -18.269 1.00 40.00 189 CYS A O 5
ATOM 9664 N N . ILE A 1 109 ? 7.538 25.073 -20.101 1.00 40.00 190 ILE A N 5
ATOM 9665 C CA . ILE A 1 109 ? 8.794 25.881 -20.232 1.00 40.00 190 ILE A CA 5
ATOM 9666 C C . ILE A 1 109 ? 8.811 26.854 -19.076 1.00 40.00 190 ILE A C 5
ATOM 9667 O O . ILE A 1 109 ? 9.801 26.972 -18.362 1.00 40.00 190 ILE A O 5
ATOM 9683 N N . LEU A 1 110 ? 7.704 27.541 -18.862 1.00 40.00 191 LEU A N 5
ATOM 9684 C CA . LEU A 1 110 ? 7.663 28.486 -17.722 1.00 40.00 191 LEU A CA 5
ATOM 9685 C C . LEU A 1 110 ? 7.963 27.685 -16.441 1.00 40.00 191 LEU A C 5
ATOM 9686 O O . LEU A 1 110 ? 8.797 28.074 -15.632 1.00 40.00 191 LEU A O 5
ATOM 9702 N N . ALA A 1 111 ? 7.304 26.546 -16.279 1.00 40.00 192 ALA A N 5
ATOM 9703 C CA . ALA A 1 111 ? 7.523 25.669 -15.070 1.00 40.00 192 ALA A CA 5
ATOM 9704 C C . ALA A 1 111 ? 8.871 24.939 -15.164 1.00 40.00 192 ALA A C 5
ATOM 9705 O O . ALA A 1 111 ? 9.326 24.282 -14.252 1.00 40.00 192 ALA A O 5
ATOM 9712 N N . ASP A 1 112 ? 9.489 25.044 -16.284 1.00 40.00 193 ASP A N 5
ATOM 9713 C CA . ASP A 1 112 ? 10.781 24.362 -16.511 1.00 40.00 193 ASP A CA 5
ATOM 9714 C C . ASP A 1 112 ? 10.743 22.876 -16.088 1.00 40.00 193 ASP A C 5
ATOM 9715 O O . ASP A 1 112 ? 11.647 22.369 -15.441 1.00 40.00 193 ASP A O 5
ATOM 9724 N N . CYS A 1 113 ? 9.723 22.166 -16.504 1.00 40.00 194 CYS A N 5
ATOM 9725 C CA . CYS A 1 113 ? 9.641 20.701 -16.213 1.00 40.00 194 CYS A CA 5
ATOM 9726 C C . CYS A 1 113 ? 9.570 19.979 -17.559 1.00 40.00 194 CYS A C 5
ATOM 9727 O O . CYS A 1 113 ? 9.113 20.533 -18.541 1.00 40.00 194 CYS A O 5
ATOM 9735 N N . THR A 1 114 ? 10.034 18.769 -17.615 1.00 40.00 195 THR A N 5
ATOM 9736 C CA . THR A 1 114 ? 10.046 17.996 -18.905 1.00 40.00 195 THR A CA 5
ATOM 9737 C C . THR A 1 114 ? 8.646 17.514 -19.321 1.00 40.00 195 THR A C 5
ATOM 9738 O O . THR A 1 114 ? 7.818 17.192 -18.499 1.00 40.00 195 THR A O 5
ATOM 9749 N N . LEU A 1 115 ? 8.414 17.440 -20.604 1.00 40.00 196 LEU A N 5
ATOM 9750 C CA . LEU A 1 115 ? 7.110 16.937 -21.144 1.00 40.00 196 LEU A CA 5
ATOM 9751 C C . LEU A 1 115 ? 7.352 15.540 -21.733 1.00 40.00 196 LEU A C 5
ATOM 9752 O O . LEU A 1 115 ? 8.121 15.405 -22.663 1.00 40.00 196 LEU A O 5
ATOM 9768 N N . ILE A 1 116 ? 6.725 14.501 -21.207 1.00 40.00 197 ILE A N 5
ATOM 9769 C CA . ILE A 1 116 ? 6.960 13.110 -21.758 1.00 40.00 197 ILE A CA 5
ATOM 9770 C C . ILE A 1 116 ? 5.677 12.549 -22.363 1.00 40.00 197 ILE A C 5
ATOM 9771 O O . ILE A 1 116 ? 4.595 12.812 -21.880 1.00 40.00 197 ILE A O 5
ATOM 9787 N N . LEU A 1 117 ? 5.756 11.817 -23.431 1.00 40.00 198 LEU A N 5
ATOM 9788 C CA . LEU A 1 117 ? 4.488 11.341 -24.039 1.00 40.00 198 LEU A CA 5
ATOM 9789 C C . LEU A 1 117 ? 4.316 9.833 -24.070 1.00 40.00 198 LEU A C 5
ATOM 9790 O O . LEU A 1 117 ? 5.068 9.129 -24.693 1.00 40.00 198 LEU A O 5
ATOM 9806 N N . ALA A 1 118 ? 3.278 9.349 -23.462 1.00 40.00 199 ALA A N 5
ATOM 9807 C CA . ALA A 1 118 ? 2.987 7.900 -23.520 1.00 40.00 199 ALA A CA 5
ATOM 9808 C C . ALA A 1 118 ? 1.674 7.734 -24.247 1.00 40.00 199 ALA A C 5
ATOM 9809 O O . ALA A 1 118 ? 0.982 8.684 -24.490 1.00 40.00 199 ALA A O 5
ATOM 9816 N N . TRP A 1 119 ? 1.302 6.566 -24.597 1.00 40.00 200 TRP A N 5
ATOM 9817 C CA . TRP A 1 119 ? 0.009 6.435 -25.297 1.00 40.00 200 TRP A CA 5
ATOM 9818 C C . TRP A 1 119 ? -0.807 5.327 -24.680 1.00 40.00 200 TRP A C 5
ATOM 9819 O O . TRP A 1 119 ? -1.968 5.172 -24.974 1.00 40.00 200 TRP A O 5
ATOM 9840 N N . SER A 1 120 ? -0.207 4.582 -23.796 1.00 40.00 201 SER A N 5
ATOM 9841 C CA . SER A 1 120 ? -0.939 3.486 -23.095 1.00 40.00 201 SER A CA 5
ATOM 9842 C C . SER A 1 120 ? -0.579 3.494 -21.619 1.00 40.00 201 SER A C 5
ATOM 9843 O O . SER A 1 120 ? 0.408 4.071 -21.217 1.00 40.00 201 SER A O 5
ATOM 9851 N N . PRO A 1 121 ? -1.363 2.824 -20.859 1.00 40.00 202 PRO A N 5
ATOM 9852 C CA . PRO A 1 121 ? -1.055 2.740 -19.456 1.00 40.00 202 PRO A CA 5
ATOM 9853 C C . PRO A 1 121 ? 0.170 1.894 -19.255 1.00 40.00 202 PRO A C 5
ATOM 9854 O O . PRO A 1 121 ? 0.896 2.071 -18.302 1.00 40.00 202 PRO A O 5
ATOM 9865 N N . GLU A 1 122 ? 0.489 1.048 -20.183 1.00 40.00 203 GLU A N 5
ATOM 9866 C CA . GLU A 1 122 ? 1.745 0.283 -20.039 1.00 40.00 203 GLU A CA 5
ATOM 9867 C C . GLU A 1 122 ? 2.945 1.172 -20.397 1.00 40.00 203 GLU A C 5
ATOM 9868 O O . GLU A 1 122 ? 3.944 1.226 -19.705 1.00 40.00 203 GLU A O 5
ATOM 9880 N N . GLU A 1 123 ? 2.855 1.868 -21.479 1.00 40.00 204 GLU A N 5
ATOM 9881 C CA . GLU A 1 123 ? 3.980 2.737 -21.893 1.00 40.00 204 GLU A CA 5
ATOM 9882 C C . GLU A 1 123 ? 4.396 3.683 -20.752 1.00 40.00 204 GLU A C 5
ATOM 9883 O O . GLU A 1 123 ? 5.554 3.749 -20.383 1.00 40.00 204 GLU A O 5
ATOM 9895 N N . ALA A 1 124 ? 3.475 4.411 -20.178 1.00 40.00 205 ALA A N 5
ATOM 9896 C CA . ALA A 1 124 ? 3.876 5.317 -19.074 1.00 40.00 205 ALA A CA 5
ATOM 9897 C C . ALA A 1 124 ? 4.481 4.455 -17.994 1.00 40.00 205 ALA A C 5
ATOM 9898 O O . ALA A 1 124 ? 5.540 4.759 -17.476 1.00 40.00 205 ALA A O 5
ATOM 9905 N N . GLY A 1 125 ? 3.823 3.350 -17.678 1.00 40.00 206 GLY A N 5
ATOM 9906 C CA . GLY A 1 125 ? 4.363 2.427 -16.646 1.00 40.00 206 GLY A CA 5
ATOM 9907 C C . GLY A 1 125 ? 5.817 2.169 -17.004 1.00 40.00 206 GLY A C 5
ATOM 9908 O O . GLY A 1 125 ? 6.695 2.157 -16.155 1.00 40.00 206 GLY A O 5
ATOM 9912 N N . ARG A 1 126 ? 6.109 1.996 -18.264 1.00 40.00 207 ARG A N 5
ATOM 9913 C CA . ARG A 1 126 ? 7.527 1.769 -18.637 1.00 40.00 207 ARG A CA 5
ATOM 9914 C C . ARG A 1 126 ? 8.339 3.013 -18.244 1.00 40.00 207 ARG A C 5
ATOM 9915 O O . ARG A 1 126 ? 9.359 2.922 -17.611 1.00 40.00 207 ARG A O 5
ATOM 9936 N N . TYR A 1 127 ? 7.867 4.172 -18.620 1.00 40.00 208 TYR A N 5
ATOM 9937 C CA . TYR A 1 127 ? 8.593 5.438 -18.301 1.00 40.00 208 TYR A CA 5
ATOM 9938 C C . TYR A 1 127 ? 8.973 5.554 -16.829 1.00 40.00 208 TYR A C 5
ATOM 9939 O O . TYR A 1 127 ? 9.916 6.244 -16.473 1.00 40.00 208 TYR A O 5
ATOM 9957 N N . LEU A 1 128 ? 8.250 4.909 -15.968 1.00 40.00 209 LEU A N 5
ATOM 9958 C CA . LEU A 1 128 ? 8.576 5.002 -14.519 1.00 40.00 209 LEU A CA 5
ATOM 9959 C C . LEU A 1 128 ? 9.754 4.055 -14.203 1.00 40.00 209 LEU A C 5
ATOM 9960 O O . LEU A 1 128 ? 10.733 4.444 -13.587 1.00 40.00 209 LEU A O 5
ATOM 9976 N N . GLU A 1 129 ? 9.681 2.814 -14.619 1.00 40.00 210 GLU A N 5
ATOM 9977 C CA . GLU A 1 129 ? 10.811 1.892 -14.325 1.00 40.00 210 GLU A CA 5
ATOM 9978 C C . GLU A 1 129 ? 12.102 2.502 -14.880 1.00 40.00 210 GLU A C 5
ATOM 9979 O O . GLU A 1 129 ? 13.161 2.343 -14.304 1.00 40.00 210 GLU A O 5
ATOM 9991 N N . THR A 1 130 ? 12.000 3.193 -16.025 1.00 40.00 211 THR A N 5
ATOM 9992 C CA . THR A 1 130 ? 13.208 3.814 -16.716 1.00 40.00 211 THR A CA 5
ATOM 9993 C C . THR A 1 130 ? 13.772 5.025 -15.968 1.00 40.00 211 THR A C 5
ATOM 9994 O O . THR A 1 130 ? 14.962 5.231 -15.970 1.00 40.00 211 THR A O 5
ATOM 10005 N N . TYR A 1 131 ? 12.971 5.846 -15.342 1.00 40.00 212 TYR A N 5
ATOM 10006 C CA . TYR A 1 131 ? 13.591 7.018 -14.644 1.00 40.00 212 TYR A CA 5
ATOM 10007 C C . TYR A 1 131 ? 14.215 6.596 -13.297 1.00 40.00 212 TYR A C 5
ATOM 10008 O O . TYR A 1 131 ? 15.214 7.176 -12.864 1.00 40.00 212 TYR A O 5
ATOM 10026 N N . LYS A 1 132 ? 13.692 5.555 -12.664 1.00 40.00 213 LYS A N 5
ATOM 10027 C CA . LYS A 1 132 ? 14.334 5.063 -11.394 1.00 40.00 213 LYS A CA 5
ATOM 10028 C C . LYS A 1 132 ? 15.509 4.164 -11.802 1.00 40.00 213 LYS A C 5
ATOM 10029 O O . LYS A 1 132 ? 16.446 3.962 -11.044 1.00 40.00 213 LYS A O 5
ATOM 10048 N N . ALA A 1 133 ? 15.462 3.659 -13.041 1.00 40.00 214 ALA A N 5
ATOM 10049 C CA . ALA A 1 133 ? 16.588 2.801 -13.610 1.00 40.00 214 ALA A CA 5
ATOM 10050 C C . ALA A 1 133 ? 17.673 3.719 -14.257 1.00 40.00 214 ALA A C 5
ATOM 10051 O O . ALA A 1 133 ? 18.668 4.022 -13.592 1.00 40.00 214 ALA A O 5
ATOM 10059 N N . LYS B 2 1 ? -15.100 1.805 -12.721 1.00 40.00 67 LYS B N 5
ATOM 10060 C CA . LYS B 2 1 ? -16.379 2.594 -12.749 1.00 40.00 67 LYS B CA 5
ATOM 10061 C C . LYS B 2 1 ? -16.148 3.994 -13.404 1.00 40.00 67 LYS B C 5
ATOM 10062 O O . LYS B 2 1 ? -15.258 4.176 -14.245 1.00 40.00 67 LYS B O 5
ATOM 10083 N N . ILE B 2 2 ? -16.954 4.982 -13.025 1.00 40.00 68 ILE B N 5
ATOM 10084 C CA . ILE B 2 2 ? -16.809 6.366 -13.604 1.00 40.00 68 ILE B CA 5
ATOM 10085 C C . ILE B 2 2 ? -16.646 7.391 -12.461 1.00 40.00 68 ILE B C 5
ATOM 10086 O O . ILE B 2 2 ? -17.198 8.476 -12.489 1.00 40.00 68 ILE B O 5
ATOM 10102 N N . ILE B 2 3 ? -15.903 7.027 -11.443 1.00 40.00 69 ILE B N 5
ATOM 10103 C CA . ILE B 2 3 ? -15.720 7.938 -10.264 1.00 40.00 69 ILE B CA 5
ATOM 10104 C C . ILE B 2 3 ? -14.492 8.788 -10.412 1.00 40.00 69 ILE B C 5
ATOM 10105 O O . ILE B 2 3 ? -13.838 9.110 -9.441 1.00 40.00 69 ILE B O 5
ATOM 10121 N N . ASP B 2 4 ? -14.167 9.154 -11.603 1.00 40.00 70 ASP B N 5
ATOM 10122 C CA . ASP B 2 4 ? -12.954 9.979 -11.789 1.00 40.00 70 ASP B CA 5
ATOM 10123 C C . ASP B 2 4 ? -12.685 10.829 -10.548 1.00 40.00 70 ASP B C 5
ATOM 10124 O O . ASP B 2 4 ? -13.371 11.794 -10.251 1.00 40.00 70 ASP B O 5
ATOM 10133 N N . THR B 2 5 ? -11.679 10.447 -9.823 1.00 40.00 71 THR B N 5
ATOM 10134 C CA . THR B 2 5 ? -11.308 11.184 -8.594 1.00 40.00 71 THR B CA 5
ATOM 10135 C C . THR B 2 5 ? -10.416 12.360 -9.004 1.00 40.00 71 THR B C 5
ATOM 10136 O O . THR B 2 5 ? -10.764 13.119 -9.898 1.00 40.00 71 THR B O 5
ATOM 10147 N N . GLY B 2 6 ? -9.263 12.503 -8.376 1.00 40.00 72 GLY B N 5
ATOM 10148 C CA . GLY B 2 6 ? -8.332 13.616 -8.729 1.00 40.00 72 GLY B CA 5
ATOM 10149 C C . GLY B 2 6 ? -6.899 13.080 -8.791 1.00 40.00 72 GLY B C 5
ATOM 10150 O O . GLY B 2 6 ? -6.461 12.352 -7.910 1.00 40.00 72 GLY B O 5
ATOM 10154 N N . GLY B 2 7 ? -6.170 13.439 -9.836 1.00 40.00 73 GLY B N 5
ATOM 10155 C CA . GLY B 2 7 ? -4.755 12.962 -9.983 1.00 40.00 73 GLY B CA 5
ATOM 10156 C C . GLY B 2 7 ? -4.328 12.911 -11.467 1.00 40.00 73 GLY B C 5
ATOM 10157 O O . GLY B 2 7 ? -3.531 12.088 -11.848 1.00 40.00 73 GLY B O 5
ATOM 10161 N N . GLY B 2 8 ? -4.840 13.780 -12.303 1.00 40.00 74 GLY B N 5
ATOM 10162 C CA . GLY B 2 8 ? -4.441 13.762 -13.752 1.00 40.00 74 GLY B CA 5
ATOM 10163 C C . GLY B 2 8 ? -4.542 12.381 -14.316 1.00 40.00 74 GLY B C 5
ATOM 10164 O O . GLY B 2 8 ? -3.570 11.843 -14.819 1.00 40.00 74 GLY B O 5
ATOM 10168 N N . PHE B 2 9 ? -5.694 11.805 -14.283 1.00 40.00 75 PHE B N 5
ATOM 10169 C CA . PHE B 2 9 ? -5.831 10.463 -14.861 1.00 40.00 75 PHE B CA 5
ATOM 10170 C C . PHE B 2 9 ? -7.298 10.040 -14.822 1.00 40.00 75 PHE B C 5
ATOM 10171 O O . PHE B 2 9 ? -7.977 10.198 -13.829 1.00 40.00 75 PHE B O 5
ATOM 10188 N N . ILE B 2 10 ? -7.801 9.577 -15.930 1.00 40.00 76 ILE B N 5
ATOM 10189 C CA . ILE B 2 10 ? -9.245 9.211 -16.022 1.00 40.00 76 ILE B CA 5
ATOM 10190 C C . ILE B 2 10 ? -9.592 7.972 -15.199 1.00 40.00 76 ILE B C 5
ATOM 10191 O O . ILE B 2 10 ? -8.895 6.991 -15.218 1.00 40.00 76 ILE B O 5
ATOM 10207 N N . LEU B 2 11 ? -10.678 8.017 -14.481 1.00 40.00 77 LEU B N 5
ATOM 10208 C CA . LEU B 2 11 ? -11.066 6.843 -13.646 1.00 40.00 77 LEU B CA 5
ATOM 10209 C C . LEU B 2 11 ? -12.562 6.496 -13.816 1.00 40.00 77 LEU B C 5
ATOM 10210 O O . LEU B 2 11 ? -13.399 7.312 -13.439 1.00 40.00 77 LEU B O 5
ATOM 10226 N N . ASN A 1 18 ? 12.981 6.631 -3.477 1.00 40.00 99 ASN A N 6
ATOM 10227 C CA . ASN A 1 18 ? 14.133 5.656 -3.513 1.00 40.00 99 ASN A CA 6
ATOM 10228 C C . ASN A 1 18 ? 13.603 4.514 -4.353 1.00 40.00 99 ASN A C 6
ATOM 10229 O O . ASN A 1 18 ? 13.416 4.660 -5.542 1.00 40.00 99 ASN A O 6
ATOM 10239 N N . SER A 1 19 ? 13.131 3.471 -3.734 1.00 40.00 100 SER A N 6
ATOM 10240 C CA . SER A 1 19 ? 12.341 2.574 -4.550 1.00 40.00 100 SER A CA 6
ATOM 10241 C C . SER A 1 19 ? 11.084 3.464 -4.463 1.00 40.00 100 SER A C 6
ATOM 10242 O O . SER A 1 19 ? 10.687 3.886 -3.384 1.00 40.00 100 SER A O 6
ATOM 10250 N N . ILE A 1 20 ? 10.638 3.954 -5.590 1.00 40.00 101 ILE A N 6
ATOM 10251 C CA . ILE A 1 20 ? 9.591 5.055 -5.685 1.00 40.00 101 ILE A CA 6
ATOM 10252 C C . ILE A 1 20 ? 8.702 5.378 -4.483 1.00 40.00 101 ILE A C 6
ATOM 10253 O O . ILE A 1 20 ? 8.491 4.596 -3.569 1.00 40.00 101 ILE A O 6
ATOM 10269 N N . ILE A 1 21 ? 8.086 6.551 -4.626 1.00 40.00 102 ILE A N 6
ATOM 10270 C CA . ILE A 1 21 ? 7.060 7.080 -3.689 1.00 40.00 102 ILE A CA 6
ATOM 10271 C C . ILE A 1 21 ? 5.956 7.631 -4.586 1.00 40.00 102 ILE A C 6
ATOM 10272 O O . ILE A 1 21 ? 6.212 8.517 -5.372 1.00 40.00 102 ILE A O 6
ATOM 10288 N N . VAL A 1 22 ? 4.763 7.138 -4.497 1.00 40.00 103 VAL A N 6
ATOM 10289 C CA . VAL A 1 22 ? 3.650 7.648 -5.374 1.00 40.00 103 VAL A CA 6
ATOM 10290 C C . VAL A 1 22 ? 2.614 8.284 -4.488 1.00 40.00 103 VAL A C 6
ATOM 10291 O O . VAL A 1 22 ? 2.639 8.087 -3.306 1.00 40.00 103 VAL A O 6
ATOM 10304 N N . SER A 1 23 ? 1.652 8.976 -5.017 1.00 40.00 104 SER A N 6
ATOM 10305 C CA . SER A 1 23 ? 0.597 9.535 -4.115 1.00 40.00 104 SER A CA 6
ATOM 10306 C C . SER A 1 23 ? -0.677 8.699 -4.192 1.00 40.00 104 SER A C 6
ATOM 10307 O O . SER A 1 23 ? -1.056 8.256 -5.259 1.00 40.00 104 SER A O 6
ATOM 10315 N N . PRO A 1 24 ? -1.334 8.543 -3.060 1.00 40.00 105 PRO A N 6
ATOM 10316 C CA . PRO A 1 24 ? -2.593 7.780 -3.030 1.00 40.00 105 PRO A CA 6
ATOM 10317 C C . PRO A 1 24 ? -3.594 8.509 -3.890 1.00 40.00 105 PRO A C 6
ATOM 10318 O O . PRO A 1 24 ? -4.564 7.937 -4.331 1.00 40.00 105 PRO A O 6
ATOM 10329 N N . ARG A 1 25 ? -3.324 9.764 -4.193 1.00 40.00 106 ARG A N 6
ATOM 10330 C CA . ARG A 1 25 ? -4.229 10.499 -5.109 1.00 40.00 106 ARG A CA 6
ATOM 10331 C C . ARG A 1 25 ? -3.978 9.926 -6.492 1.00 40.00 106 ARG A C 6
ATOM 10332 O O . ARG A 1 25 ? -4.686 10.204 -7.428 1.00 40.00 106 ARG A O 6
ATOM 10353 N N . GLN A 1 26 ? -2.964 9.101 -6.594 1.00 40.00 107 GLN A N 6
ATOM 10354 C CA . GLN A 1 26 ? -2.623 8.450 -7.872 1.00 40.00 107 GLN A CA 6
ATOM 10355 C C . GLN A 1 26 ? -3.045 6.978 -7.825 1.00 40.00 107 GLN A C 6
ATOM 10356 O O . GLN A 1 26 ? -2.832 6.238 -8.755 1.00 40.00 107 GLN A O 6
ATOM 10370 N N . ARG A 1 27 ? -3.645 6.552 -6.740 1.00 40.00 108 ARG A N 6
ATOM 10371 C CA . ARG A 1 27 ? -4.085 5.125 -6.622 1.00 40.00 108 ARG A CA 6
ATOM 10372 C C . ARG A 1 27 ? -4.985 4.753 -7.800 1.00 40.00 108 ARG A C 6
ATOM 10373 O O . ARG A 1 27 ? -5.005 5.436 -8.806 1.00 40.00 108 ARG A O 6
ATOM 10394 N N . GLY A 1 28 ? -5.706 3.653 -7.710 1.00 40.00 109 GLY A N 6
ATOM 10395 C CA . GLY A 1 28 ? -6.536 3.247 -8.870 1.00 40.00 109 GLY A CA 6
ATOM 10396 C C . GLY A 1 28 ? -5.596 3.356 -10.054 1.00 40.00 109 GLY A C 6
ATOM 10397 O O . GLY A 1 28 ? -4.493 2.876 -9.985 1.00 40.00 109 GLY A O 6
ATOM 10401 N N . ASN A 1 29 ? -5.961 4.060 -11.081 1.00 40.00 110 ASN A N 6
ATOM 10402 C CA . ASN A 1 29 ? -5.004 4.274 -12.219 1.00 40.00 110 ASN A CA 6
ATOM 10403 C C . ASN A 1 29 ? -4.162 3.025 -12.566 1.00 40.00 110 ASN A C 6
ATOM 10404 O O . ASN A 1 29 ? -3.238 2.689 -11.856 1.00 40.00 110 ASN A O 6
ATOM 10415 N N . PRO A 1 30 ? -4.500 2.388 -13.655 1.00 40.00 111 PRO A N 6
ATOM 10416 C CA . PRO A 1 30 ? -3.786 1.154 -14.099 1.00 40.00 111 PRO A CA 6
ATOM 10417 C C . PRO A 1 30 ? -2.311 1.363 -14.445 1.00 40.00 111 PRO A C 6
ATOM 10418 O O . PRO A 1 30 ? -1.591 0.404 -14.584 1.00 40.00 111 PRO A O 6
ATOM 10429 N N . VAL A 1 31 ? -1.824 2.555 -14.598 1.00 40.00 112 VAL A N 6
ATOM 10430 C CA . VAL A 1 31 ? -0.392 2.660 -14.937 1.00 40.00 112 VAL A CA 6
ATOM 10431 C C . VAL A 1 31 ? 0.438 1.987 -13.852 1.00 40.00 112 VAL A C 6
ATOM 10432 O O . VAL A 1 31 ? 1.452 1.375 -14.124 1.00 40.00 112 VAL A O 6
ATOM 10445 N N . LEU A 1 32 ? 0.013 2.083 -12.623 1.00 40.00 113 LEU A N 6
ATOM 10446 C CA . LEU A 1 32 ? 0.786 1.434 -11.520 1.00 40.00 113 LEU A CA 6
ATOM 10447 C C . LEU A 1 32 ? 0.958 -0.057 -11.830 1.00 40.00 113 LEU A C 6
ATOM 10448 O O . LEU A 1 32 ? 1.888 -0.703 -11.363 1.00 40.00 113 LEU A O 6
ATOM 10464 N N . LYS A 1 33 ? 0.058 -0.609 -12.624 1.00 40.00 114 LYS A N 6
ATOM 10465 C CA . LYS A 1 33 ? 0.164 -2.058 -12.959 1.00 40.00 114 LYS A CA 6
ATOM 10466 C C . LYS A 1 33 ? 1.372 -2.272 -13.852 1.00 40.00 114 LYS A C 6
ATOM 10467 O O . LYS A 1 33 ? 1.888 -3.351 -13.952 1.00 40.00 114 LYS A O 6
ATOM 10486 N N . PHE A 1 34 ? 1.855 -1.286 -14.520 1.00 40.00 115 PHE A N 6
ATOM 10487 C CA . PHE A 1 34 ? 3.028 -1.585 -15.361 1.00 40.00 115 PHE A CA 6
ATOM 10488 C C . PHE A 1 34 ? 4.294 -1.192 -14.628 1.00 40.00 115 PHE A C 6
ATOM 10489 O O . PHE A 1 34 ? 5.387 -1.385 -15.111 1.00 40.00 115 PHE A O 6
ATOM 10506 N N . VAL A 1 35 ? 4.156 -0.728 -13.417 1.00 40.00 116 VAL A N 6
ATOM 10507 C CA . VAL A 1 35 ? 5.366 -0.438 -12.634 1.00 40.00 116 VAL A CA 6
ATOM 10508 C C . VAL A 1 35 ? 5.750 -1.770 -12.014 1.00 40.00 116 VAL A C 6
ATOM 10509 O O . VAL A 1 35 ? 5.446 -2.043 -10.875 1.00 40.00 116 VAL A O 6
ATOM 10522 N N . ARG A 1 36 ? 6.350 -2.630 -12.801 1.00 40.00 117 ARG A N 6
ATOM 10523 C CA . ARG A 1 36 ? 6.701 -4.003 -12.315 1.00 40.00 117 ARG A CA 6
ATOM 10524 C C . ARG A 1 36 ? 8.196 -4.213 -12.111 1.00 40.00 117 ARG A C 6
ATOM 10525 O O . ARG A 1 36 ? 8.615 -4.935 -11.245 1.00 40.00 117 ARG A O 6
ATOM 10546 N N . ASN A 1 37 ? 9.013 -3.642 -12.920 1.00 40.00 118 ASN A N 6
ATOM 10547 C CA . ASN A 1 37 ? 10.460 -3.894 -12.756 1.00 40.00 118 ASN A CA 6
ATOM 10548 C C . ASN A 1 37 ? 11.032 -3.136 -11.581 1.00 40.00 118 ASN A C 6
ATOM 10549 O O . ASN A 1 37 ? 12.119 -3.428 -11.152 1.00 40.00 118 ASN A O 6
ATOM 10560 N N . VAL A 1 38 ? 10.341 -2.182 -11.034 1.00 40.00 119 VAL A N 6
ATOM 10561 C CA . VAL A 1 38 ? 10.940 -1.481 -9.865 1.00 40.00 119 VAL A CA 6
ATOM 10562 C C . VAL A 1 38 ? 9.947 -1.414 -8.705 1.00 40.00 119 VAL A C 6
ATOM 10563 O O . VAL A 1 38 ? 8.763 -1.272 -8.925 1.00 40.00 119 VAL A O 6
ATOM 10576 N N . PRO A 1 39 ? 10.498 -1.469 -7.498 1.00 40.00 120 PRO A N 6
ATOM 10577 C CA . PRO A 1 39 ? 9.689 -1.353 -6.244 1.00 40.00 120 PRO A CA 6
ATOM 10578 C C . PRO A 1 39 ? 9.108 0.068 -6.063 1.00 40.00 120 PRO A C 6
ATOM 10579 O O . PRO A 1 39 ? 9.795 1.058 -6.223 1.00 40.00 120 PRO A O 6
ATOM 10590 N N . TRP A 1 40 ? 7.854 0.170 -5.705 1.00 40.00 121 TRP A N 6
ATOM 10591 C CA . TRP A 1 40 ? 7.252 1.516 -5.495 1.00 40.00 121 TRP A CA 6
ATOM 10592 C C . TRP A 1 40 ? 6.233 1.451 -4.366 1.00 40.00 121 TRP A C 6
ATOM 10593 O O . TRP A 1 40 ? 5.673 0.405 -4.087 1.00 40.00 121 TRP A O 6
ATOM 10614 N N . GLU A 1 41 ? 5.997 2.553 -3.702 1.00 40.00 122 GLU A N 6
ATOM 10615 C CA . GLU A 1 41 ? 5.023 2.546 -2.576 1.00 40.00 122 GLU A CA 6
ATOM 10616 C C . GLU A 1 41 ? 4.366 3.910 -2.429 1.00 40.00 122 GLU A C 6
ATOM 10617 O O . GLU A 1 41 ? 4.925 4.924 -2.803 1.00 40.00 122 GLU A O 6
ATOM 10629 N N . PHE A 1 42 ? 3.183 3.933 -1.869 1.00 40.00 123 PHE A N 6
ATOM 10630 C CA . PHE A 1 42 ? 2.451 5.226 -1.664 1.00 40.00 123 PHE A CA 6
ATOM 10631 C C . PHE A 1 42 ? 3.056 6.045 -0.501 1.00 40.00 123 PHE A C 6
ATOM 10632 O O . PHE A 1 42 ? 3.252 5.560 0.600 1.00 40.00 123 PHE A O 6
ATOM 10649 N N . GLY A 1 43 ? 3.316 7.290 -0.724 1.00 40.00 124 GLY A N 6
ATOM 10650 C CA . GLY A 1 43 ? 3.866 8.126 0.363 1.00 40.00 124 GLY A CA 6
ATOM 10651 C C . GLY A 1 43 ? 3.170 9.467 0.310 1.00 40.00 124 GLY A C 6
ATOM 10652 O O . GLY A 1 43 ? 2.572 9.827 -0.673 1.00 40.00 124 GLY A O 6
ATOM 10656 N N . ASP A 1 44 ? 3.239 10.214 1.349 1.00 40.00 125 ASP A N 6
ATOM 10657 C CA . ASP A 1 44 ? 2.568 11.532 1.332 1.00 40.00 125 ASP A CA 6
ATOM 10658 C C . ASP A 1 44 ? 3.506 12.578 0.713 1.00 40.00 125 ASP A C 6
ATOM 10659 O O . ASP A 1 44 ? 4.177 13.291 1.426 1.00 40.00 125 ASP A O 6
ATOM 10668 N N . VAL A 1 45 ? 3.564 12.681 -0.610 1.00 40.00 126 VAL A N 6
ATOM 10669 C CA . VAL A 1 45 ? 4.481 13.713 -1.255 1.00 40.00 126 VAL A CA 6
ATOM 10670 C C . VAL A 1 45 ? 3.708 14.666 -2.218 1.00 40.00 126 VAL A C 6
ATOM 10671 O O . VAL A 1 45 ? 2.651 14.353 -2.762 1.00 40.00 126 VAL A O 6
ATOM 10684 N N . ILE A 1 46 ? 4.238 15.847 -2.404 1.00 40.00 127 ILE A N 6
ATOM 10685 C CA . ILE A 1 46 ? 3.558 16.860 -3.262 1.00 40.00 127 ILE A CA 6
ATOM 10686 C C . ILE A 1 46 ? 3.322 16.404 -4.717 1.00 40.00 127 ILE A C 6
ATOM 10687 O O . ILE A 1 46 ? 2.255 16.596 -5.240 1.00 40.00 127 ILE A O 6
ATOM 10703 N N . PRO A 1 47 ? 4.315 15.871 -5.351 1.00 40.00 128 PRO A N 6
ATOM 10704 C CA . PRO A 1 47 ? 4.155 15.479 -6.767 1.00 40.00 128 PRO A CA 6
ATOM 10705 C C . PRO A 1 47 ? 3.423 14.173 -6.845 1.00 40.00 128 PRO A C 6
ATOM 10706 O O . PRO A 1 47 ? 2.994 13.632 -5.851 1.00 40.00 128 PRO A O 6
ATOM 10717 N N . ASP A 1 48 ? 3.325 13.645 -8.021 1.00 40.00 129 ASP A N 6
ATOM 10718 C CA . ASP A 1 48 ? 2.667 12.327 -8.198 1.00 40.00 129 ASP A CA 6
ATOM 10719 C C . ASP A 1 48 ? 3.691 11.246 -7.908 1.00 40.00 129 ASP A C 6
ATOM 10720 O O . ASP A 1 48 ? 3.430 10.316 -7.172 1.00 40.00 129 ASP A O 6
ATOM 10729 N N . TYR A 1 49 ? 4.864 11.348 -8.477 1.00 40.00 130 TYR A N 6
ATOM 10730 C CA . TYR A 1 49 ? 5.875 10.299 -8.208 1.00 40.00 130 TYR A CA 6
ATOM 10731 C C . TYR A 1 49 ? 7.206 10.890 -7.860 1.00 40.00 130 TYR A C 6
ATOM 10732 O O . TYR A 1 49 ? 7.728 11.695 -8.597 1.00 40.00 130 TYR A O 6
ATOM 10750 N N . VAL A 1 50 ? 7.782 10.439 -6.779 1.00 40.00 131 VAL A N 6
ATOM 10751 C CA . VAL A 1 50 ? 9.147 10.900 -6.410 1.00 40.00 131 VAL A CA 6
ATOM 10752 C C . VAL A 1 50 ? 10.113 9.849 -6.964 1.00 40.00 131 VAL A C 6
ATOM 10753 O O . VAL A 1 50 ? 10.035 8.689 -6.608 1.00 40.00 131 VAL A O 6
ATOM 10766 N N . LEU A 1 51 ? 10.982 10.225 -7.852 1.00 40.00 132 LEU A N 6
ATOM 10767 C CA . LEU A 1 51 ? 11.915 9.221 -8.463 1.00 40.00 132 LEU A CA 6
ATOM 10768 C C . LEU A 1 51 ? 13.347 9.383 -7.895 1.00 40.00 132 LEU A C 6
ATOM 10769 O O . LEU A 1 51 ? 14.187 8.517 -8.072 1.00 40.00 132 LEU A O 6
ATOM 10785 N N . GLY A 1 52 ? 13.645 10.505 -7.239 1.00 40.00 133 GLY A N 6
ATOM 10786 C CA . GLY A 1 52 ? 15.040 10.753 -6.689 1.00 40.00 133 GLY A CA 6
ATOM 10787 C C . GLY A 1 52 ? 14.990 11.931 -5.713 1.00 40.00 133 GLY A C 6
ATOM 10788 O O . GLY A 1 52 ? 13.976 12.587 -5.600 1.00 40.00 133 GLY A O 6
ATOM 10792 N N . GLN A 1 53 ? 16.062 12.182 -4.972 1.00 40.00 134 GLN A N 6
ATOM 10793 C CA . GLN A 1 53 ? 16.034 13.299 -3.954 1.00 40.00 134 GLN A CA 6
ATOM 10794 C C . GLN A 1 53 ? 15.489 14.636 -4.548 1.00 40.00 134 GLN A C 6
ATOM 10795 O O . GLN A 1 53 ? 14.858 15.424 -3.850 1.00 40.00 134 GLN A O 6
ATOM 10809 N N . SER A 1 54 ? 15.679 14.911 -5.814 1.00 40.00 135 SER A N 6
ATOM 1081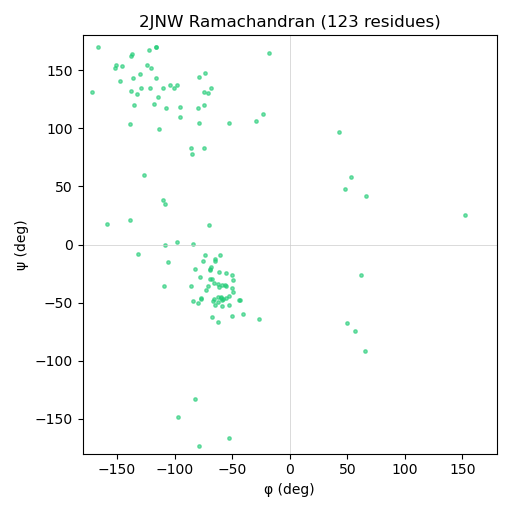0 C CA . SER A 1 54 ? 15.106 16.178 -6.338 1.00 40.00 135 SER A CA 6
ATOM 10811 C C . SER A 1 54 ? 14.497 15.966 -7.686 1.00 40.00 135 SER A C 6
ATOM 10812 O O . SER A 1 54 ? 14.283 16.892 -8.425 1.00 40.00 135 SER A O 6
ATOM 10820 N N . THR A 1 55 ? 14.174 14.756 -7.990 1.00 40.00 136 THR A N 6
ATOM 10821 C CA . THR A 1 55 ? 13.504 14.468 -9.285 1.00 40.00 136 THR A CA 6
ATOM 10822 C C . THR A 1 55 ? 12.050 14.071 -8.977 1.00 40.00 136 THR A C 6
ATOM 10823 O O . THR A 1 55 ? 11.820 13.266 -8.094 1.00 40.00 136 THR A O 6
ATOM 10834 N N . CYS A 1 56 ? 11.069 14.590 -9.690 1.00 40.00 137 CYS A N 6
ATOM 10835 C CA . CYS A 1 56 ? 9.636 14.169 -9.418 1.00 40.00 137 CYS A CA 6
ATOM 10836 C C . CYS A 1 56 ? 8.790 14.292 -10.679 1.00 40.00 137 CYS A C 6
ATOM 10837 O O . CYS A 1 56 ? 9.067 15.081 -11.558 1.00 40.00 137 CYS A O 6
ATOM 10845 N N . ALA A 1 57 ? 7.775 13.500 -10.790 1.00 40.00 138 ALA A N 6
ATOM 10846 C CA . ALA A 1 57 ? 6.955 13.552 -12.016 1.00 40.00 138 ALA A CA 6
ATOM 10847 C C . ALA A 1 57 ? 5.509 13.861 -11.672 1.00 40.00 138 ALA A C 6
ATOM 10848 O O . ALA A 1 57 ? 5.120 13.805 -10.520 1.00 40.00 138 ALA A O 6
ATOM 10855 N N . LEU A 1 58 ? 4.723 14.180 -12.678 1.00 40.00 139 LEU A N 6
ATOM 10856 C CA . LEU A 1 58 ? 3.269 14.488 -12.483 1.00 40.00 139 LEU A CA 6
ATOM 10857 C C . LEU A 1 58 ? 2.509 13.807 -13.603 1.00 40.00 139 LEU A C 6
ATOM 10858 O O . LEU A 1 58 ? 2.880 13.930 -14.744 1.00 40.00 139 LEU A O 6
ATOM 10874 N N . PHE A 1 59 ? 1.436 13.102 -13.327 1.00 40.00 140 PHE A N 6
ATOM 10875 C CA . PHE A 1 59 ? 0.690 12.434 -14.447 1.00 40.00 140 PHE A CA 6
ATOM 10876 C C . PHE A 1 59 ? -0.616 13.128 -14.743 1.00 40.00 140 PHE A C 6
ATOM 10877 O O . PHE A 1 59 ? -1.425 13.363 -13.878 1.00 40.00 140 PHE A O 6
ATOM 10894 N N . LEU A 1 60 ? -0.814 13.416 -15.981 1.00 40.00 141 LEU A N 6
ATOM 10895 C CA . LEU A 1 60 ? -2.051 14.057 -16.434 1.00 40.00 141 LEU A CA 6
ATOM 10896 C C . LEU A 1 60 ? -2.608 13.215 -17.577 1.00 40.00 141 LEU A C 6
ATOM 10897 O O . LEU A 1 60 ? -2.085 13.216 -18.662 1.00 40.00 141 LEU A O 6
ATOM 10913 N N . SER A 1 61 ? -3.631 12.454 -17.351 1.00 40.00 142 SER A N 6
ATOM 10914 C CA . SER A 1 61 ? -4.130 11.591 -18.506 1.00 40.00 142 SER A CA 6
ATOM 10915 C C . SER A 1 61 ? -4.794 12.395 -19.641 1.00 40.00 142 SER A C 6
ATOM 10916 O O . SER A 1 61 ? -5.298 11.830 -20.581 1.00 40.00 142 SER A O 6
ATOM 10924 N N . LEU A 1 62 ? -4.821 13.683 -19.557 1.00 40.00 143 LEU A N 6
ATOM 10925 C CA . LEU A 1 62 ? -5.476 14.507 -20.621 1.00 40.00 143 LEU A CA 6
ATOM 10926 C C . LEU A 1 62 ? -6.964 14.211 -20.728 1.00 40.00 143 LEU A C 6
ATOM 10927 O O . LEU A 1 62 ? -7.755 15.034 -20.355 1.00 40.00 143 LEU A O 6
ATOM 10943 N N . ARG A 1 63 ? -7.393 13.073 -21.244 1.00 40.00 144 ARG A N 6
ATOM 10944 C CA . ARG A 1 63 ? -8.875 12.870 -21.321 1.00 40.00 144 ARG A CA 6
ATOM 10945 C C . ARG A 1 63 ? -9.447 13.494 -20.065 1.00 40.00 144 ARG A C 6
ATOM 10946 O O . ARG A 1 63 ? -10.225 14.416 -20.123 1.00 40.00 144 ARG A O 6
ATOM 10967 N N . TYR A 1 64 ? -8.999 13.039 -18.924 1.00 40.00 145 TYR A N 6
ATOM 10968 C CA . TYR A 1 64 ? -9.425 13.667 -17.650 1.00 40.00 145 TYR A CA 6
ATOM 10969 C C . TYR A 1 64 ? -9.075 15.166 -17.720 1.00 40.00 145 TYR A C 6
ATOM 10970 O O . TYR A 1 64 ? -9.864 16.000 -17.325 1.00 40.00 145 TYR A O 6
ATOM 10988 N N . HIS A 1 65 ? -7.901 15.517 -18.230 1.00 40.00 146 HIS A N 6
ATOM 10989 C CA . HIS A 1 65 ? -7.499 16.979 -18.326 1.00 40.00 146 HIS A CA 6
ATOM 10990 C C . HIS A 1 65 ? -8.683 17.881 -18.703 1.00 40.00 146 HIS A C 6
ATOM 10991 O O . HIS A 1 65 ? -8.818 19.000 -18.226 1.00 40.00 146 HIS A O 6
ATOM 11005 N N . ASN A 1 66 ? -9.531 17.409 -19.556 1.00 40.00 147 ASN A N 6
ATOM 11006 C CA . ASN A 1 66 ? -10.697 18.232 -19.966 1.00 40.00 147 ASN A CA 6
ATOM 11007 C C . ASN A 1 66 ? -11.632 18.421 -18.765 1.00 40.00 147 ASN A C 6
ATOM 11008 O O . ASN A 1 66 ? -11.821 19.519 -18.289 1.00 40.00 147 ASN A O 6
ATOM 11019 N N . LEU A 1 67 ? -12.202 17.358 -18.259 1.00 40.00 148 LEU A N 6
ATOM 11020 C CA . LEU A 1 67 ? -13.126 17.469 -17.080 1.00 40.00 148 LEU A CA 6
ATOM 11021 C C . LEU A 1 67 ? -12.601 18.475 -16.040 1.00 40.00 148 LEU A C 6
ATOM 11022 O O . LEU A 1 67 ? -13.361 19.068 -15.307 1.00 40.00 148 LEU A O 6
ATOM 11038 N N . HIS A 1 68 ? -11.315 18.678 -15.988 1.00 40.00 149 HIS A N 6
ATOM 11039 C CA . HIS A 1 68 ? -10.735 19.660 -15.030 1.00 40.00 149 HIS A CA 6
ATOM 11040 C C . HIS A 1 68 ? -9.357 20.070 -15.541 1.00 40.00 149 HIS A C 6
ATOM 11041 O O . HIS A 1 68 ? -8.409 19.344 -15.366 1.00 40.00 149 HIS A O 6
ATOM 11055 N N . PRO A 1 69 ? -9.287 21.211 -16.176 1.00 40.00 150 PRO A N 6
ATOM 11056 C CA . PRO A 1 69 ? -8.002 21.694 -16.735 1.00 40.00 150 PRO A CA 6
ATOM 11057 C C . PRO A 1 69 ? -7.130 22.405 -15.677 1.00 40.00 150 PRO A C 6
ATOM 11058 O O . PRO A 1 69 ? -5.973 22.069 -15.509 1.00 40.00 150 PRO A O 6
ATOM 11069 N N . ASP A 1 70 ? -7.648 23.396 -14.981 1.00 40.00 151 ASP A N 6
ATOM 11070 C CA . ASP A 1 70 ? -6.801 24.120 -13.968 1.00 40.00 151 ASP A CA 6
ATOM 11071 C C . ASP A 1 70 ? -6.071 23.144 -13.008 1.00 40.00 151 ASP A C 6
ATOM 11072 O O . ASP A 1 70 ? -5.094 23.493 -12.365 1.00 40.00 151 ASP A O 6
ATOM 11081 N N . TYR A 1 71 ? -6.536 21.932 -12.908 1.00 40.00 152 TYR A N 6
ATOM 11082 C CA . TYR A 1 71 ? -5.883 20.943 -12.001 1.00 40.00 152 TYR A CA 6
ATOM 11083 C C . TYR A 1 71 ? -4.398 20.806 -12.287 1.00 40.00 152 TYR A C 6
ATOM 11084 O O . TYR A 1 71 ? -3.589 20.968 -11.405 1.00 40.00 152 TYR A O 6
ATOM 11102 N N . ILE A 1 72 ? -4.024 20.470 -13.501 1.00 40.00 153 ILE A N 6
ATOM 11103 C CA . ILE A 1 72 ? -2.555 20.284 -13.768 1.00 40.00 153 ILE A CA 6
ATOM 11104 C C . ILE A 1 72 ? -1.825 21.594 -13.557 1.00 40.00 153 ILE A C 6
ATOM 11105 O O . ILE A 1 72 ? -0.721 21.624 -13.031 1.00 40.00 153 ILE A O 6
ATOM 11121 N N . HIS A 1 73 ? -2.440 22.689 -13.923 1.00 40.00 154 HIS A N 6
ATOM 11122 C CA . HIS A 1 73 ? -1.780 24.000 -13.688 1.00 40.00 154 HIS A CA 6
ATOM 11123 C C . HIS A 1 73 ? -1.664 24.198 -12.179 1.00 40.00 154 HIS A C 6
ATOM 11124 O O . HIS A 1 73 ? -0.587 24.468 -11.665 1.00 40.00 154 HIS A O 6
ATOM 11138 N N . GLY A 1 74 ? -2.779 24.042 -11.478 1.00 40.00 155 GLY A N 6
ATOM 11139 C CA . GLY A 1 74 ? -2.779 24.209 -9.988 1.00 40.00 155 GLY A CA 6
ATOM 11140 C C . GLY A 1 74 ? -1.916 23.123 -9.319 1.00 40.00 155 GLY A C 6
ATOM 11141 O O . GLY A 1 74 ? -1.600 23.200 -8.135 1.00 40.00 155 GLY A O 6
ATOM 11145 N N . ARG A 1 75 ? -1.540 22.115 -10.058 1.00 40.00 156 ARG A N 6
ATOM 11146 C CA . ARG A 1 75 ? -0.714 21.031 -9.461 1.00 40.00 156 ARG A CA 6
ATOM 11147 C C . ARG A 1 75 ? 0.769 21.426 -9.518 1.00 40.00 156 ARG A C 6
ATOM 11148 O O . ARG A 1 75 ? 1.545 21.155 -8.619 1.00 40.00 156 ARG A O 6
ATOM 11169 N N . LEU A 1 76 ? 1.177 22.088 -10.551 1.00 40.00 157 LEU A N 6
ATOM 11170 C CA . LEU A 1 76 ? 2.598 22.486 -10.612 1.00 40.00 157 LEU A CA 6
ATOM 11171 C C . LEU A 1 76 ? 2.865 23.620 -9.609 1.00 40.00 157 LEU A C 6
ATOM 11172 O O . LEU A 1 76 ? 3.897 23.641 -8.968 1.00 40.00 157 LEU A O 6
ATOM 11188 N N . GLN A 1 77 ? 1.948 24.570 -9.457 1.00 40.00 158 GLN A N 6
ATOM 11189 C CA . GLN A 1 77 ? 2.205 25.697 -8.472 1.00 40.00 158 GLN A CA 6
ATOM 11190 C C . GLN A 1 77 ? 2.323 25.100 -7.058 1.00 40.00 158 GLN A C 6
ATOM 11191 O O . GLN A 1 77 ? 3.090 25.564 -6.221 1.00 40.00 158 GLN A O 6
ATOM 11205 N N . SER A 1 78 ? 1.588 24.061 -6.788 1.00 40.00 159 SER A N 6
ATOM 11206 C CA . SER A 1 78 ? 1.684 23.428 -5.445 1.00 40.00 159 SER A CA 6
ATOM 11207 C C . SER A 1 78 ? 3.068 22.837 -5.267 1.00 40.00 159 SER A C 6
ATOM 11208 O O . SER A 1 78 ? 3.719 23.026 -4.267 1.00 40.00 159 SER A O 6
ATOM 11216 N N . LEU A 1 79 ? 3.525 22.136 -6.247 1.00 40.00 160 LEU A N 6
ATOM 11217 C CA . LEU A 1 79 ? 4.875 21.547 -6.147 1.00 40.00 160 LEU A CA 6
ATOM 11218 C C . LEU A 1 79 ? 5.911 22.685 -5.931 1.00 40.00 160 LEU A C 6
ATOM 11219 O O . LEU A 1 79 ? 6.886 22.535 -5.201 1.00 40.00 160 LEU A O 6
ATOM 11235 N N . GLY A 1 80 ? 5.668 23.839 -6.548 1.00 40.00 161 GLY A N 6
ATOM 11236 C CA . GLY A 1 80 ? 6.571 25.035 -6.391 1.00 40.00 161 GLY A CA 6
ATOM 11237 C C . GLY A 1 80 ? 7.964 24.818 -6.970 1.00 40.00 161 GLY A C 6
ATOM 11238 O O . GLY A 1 80 ? 8.223 25.108 -8.123 1.00 40.00 161 GLY A O 6
ATOM 11242 N N . LYS A 1 81 ? 8.876 24.356 -6.164 1.00 40.00 162 LYS A N 6
ATOM 11243 C CA . LYS A 1 81 ? 10.282 24.174 -6.650 1.00 40.00 162 LYS A CA 6
ATOM 11244 C C . LYS A 1 81 ? 11.066 23.165 -5.779 1.00 40.00 162 LYS A C 6
ATOM 11245 O O . LYS A 1 81 ? 12.283 23.172 -5.783 1.00 40.00 162 LYS A O 6
ATOM 11264 N N . ASN A 1 82 ? 10.383 22.333 -4.990 1.00 40.00 163 ASN A N 6
ATOM 11265 C CA . ASN A 1 82 ? 11.102 21.354 -4.055 1.00 40.00 163 ASN A CA 6
ATOM 11266 C C . ASN A 1 82 ? 12.001 20.322 -4.776 1.00 40.00 163 ASN A C 6
ATOM 11267 O O . ASN A 1 82 ? 12.882 19.711 -4.156 1.00 40.00 163 ASN A O 6
ATOM 11278 N N . PHE A 1 83 ? 11.747 20.031 -6.032 1.00 40.00 164 PHE A N 6
ATOM 11279 C CA . PHE A 1 83 ? 12.576 18.975 -6.708 1.00 40.00 164 PHE A CA 6
ATOM 11280 C C . PHE A 1 83 ? 13.285 19.498 -7.936 1.00 40.00 164 PHE A C 6
ATOM 11281 O O . PHE A 1 83 ? 12.695 20.157 -8.787 1.00 40.00 164 PHE A O 6
ATOM 11298 N N . ALA A 1 84 ? 14.517 19.182 -8.062 1.00 40.00 165 ALA A N 6
ATOM 11299 C CA . ALA A 1 84 ? 15.261 19.655 -9.240 1.00 40.00 165 ALA A CA 6
ATOM 11300 C C . ALA A 1 84 ? 14.691 19.105 -10.543 1.00 40.00 165 ALA A C 6
ATOM 11301 O O . ALA A 1 84 ? 14.186 19.846 -11.357 1.00 40.00 165 ALA A O 6
ATOM 11308 N N . LEU A 1 85 ? 14.776 17.855 -10.780 1.00 40.00 166 LEU A N 6
ATOM 11309 C CA . LEU A 1 85 ? 14.250 17.378 -12.071 1.00 40.00 166 LEU A CA 6
ATOM 11310 C C . LEU A 1 85 ? 12.750 17.258 -12.038 1.00 40.00 166 LEU A C 6
ATOM 11311 O O . LEU A 1 85 ? 12.215 16.333 -11.480 1.00 40.00 166 LEU A O 6
ATOM 11327 N N . ARG A 1 86 ? 12.064 18.170 -12.654 1.00 40.00 167 ARG A N 6
ATOM 11328 C CA . ARG A 1 86 ? 10.578 18.076 -12.673 1.00 40.00 167 ARG A CA 6
ATOM 11329 C C . ARG A 1 86 ? 10.179 17.508 -14.051 1.00 40.00 167 ARG A C 6
ATOM 11330 O O . ARG A 1 86 ? 10.727 17.887 -15.058 1.00 40.00 167 ARG A O 6
ATOM 11351 N N . VAL A 1 87 ? 9.282 16.551 -14.073 1.00 40.00 168 VAL A N 6
ATOM 11352 C CA . VAL A 1 87 ? 8.877 15.884 -15.356 1.00 40.00 168 VAL A CA 6
ATOM 11353 C C . VAL A 1 87 ? 7.351 15.711 -15.438 1.00 40.00 168 VAL A C 6
ATOM 11354 O O . VAL A 1 87 ? 6.710 15.445 -14.453 1.00 40.00 168 VAL A O 6
ATOM 11367 N N . LEU A 1 88 ? 6.769 15.860 -16.605 1.00 40.00 169 LEU A N 6
ATOM 11368 C CA . LEU A 1 88 ? 5.253 15.713 -16.758 1.00 40.00 169 LEU A CA 6
ATOM 11369 C C . LEU A 1 88 ? 4.888 14.464 -17.622 1.00 40.00 169 LEU A C 6
ATOM 11370 O O . LEU A 1 88 ? 4.922 14.500 -18.835 1.00 40.00 169 LEU A O 6
ATOM 11386 N N . LEU A 1 89 ? 4.528 13.364 -17.023 1.00 40.00 170 LEU A N 6
ATOM 11387 C CA . LEU A 1 89 ? 4.179 12.143 -17.834 1.00 40.00 170 LEU A CA 6
ATOM 11388 C C . LEU A 1 89 ? 2.819 12.338 -18.463 1.00 40.00 170 LEU A C 6
ATOM 11389 O O . LEU A 1 89 ? 1.850 12.547 -17.786 1.00 40.00 170 LEU A O 6
ATOM 11405 N N . VAL A 1 90 ? 2.727 12.303 -19.743 1.00 40.00 171 VAL A N 6
ATOM 11406 C CA . VAL A 1 90 ? 1.399 12.528 -20.359 1.00 40.00 171 VAL A CA 6
ATOM 11407 C C . VAL A 1 90 ? 0.897 11.282 -21.074 1.00 40.00 171 VAL A C 6
ATOM 11408 O O . VAL A 1 90 ? 1.573 10.733 -21.903 1.00 40.00 171 VAL A O 6
ATOM 11421 N N . GLN A 1 91 ? -0.282 10.822 -20.793 1.00 40.00 172 GLN A N 6
ATOM 11422 C CA . GLN A 1 91 ? -0.753 9.611 -21.536 1.00 40.00 172 GLN A CA 6
ATOM 11423 C C . GLN A 1 91 ? -1.596 10.065 -22.725 1.00 40.00 172 GLN A C 6
ATOM 11424 O O . GLN A 1 91 ? -2.683 10.557 -22.541 1.00 40.00 172 GLN A O 6
ATOM 11438 N N . VAL A 1 92 ? -1.115 9.922 -23.943 1.00 40.00 173 VAL A N 6
ATOM 11439 C CA . VAL A 1 92 ? -1.941 10.374 -25.116 1.00 40.00 173 VAL A CA 6
ATOM 11440 C C . VAL A 1 92 ? -3.076 9.389 -25.364 1.00 40.00 173 VAL A C 6
ATOM 11441 O O . VAL A 1 92 ? -2.991 8.510 -26.213 1.00 40.00 173 VAL A O 6
ATOM 11454 N N . ASP A 1 93 ? -4.147 9.548 -24.627 1.00 40.00 174 ASP A N 6
ATOM 11455 C CA . ASP A 1 93 ? -5.327 8.652 -24.797 1.00 40.00 174 ASP A CA 6
ATOM 11456 C C . ASP A 1 93 ? -6.465 9.427 -25.468 1.00 40.00 174 ASP A C 6
ATOM 11457 O O . ASP A 1 93 ? -7.626 9.208 -25.183 1.00 40.00 174 ASP A O 6
ATOM 11466 N N . VAL A 1 94 ? -6.132 10.327 -26.366 1.00 40.00 175 VAL A N 6
ATOM 11467 C CA . VAL A 1 94 ? -7.188 11.097 -27.070 1.00 40.00 175 VAL A CA 6
ATOM 11468 C C . VAL A 1 94 ? -6.740 11.436 -28.506 1.00 40.00 175 VAL A C 6
ATOM 11469 O O . VAL A 1 94 ? -5.601 11.756 -28.754 1.00 40.00 175 VAL A O 6
ATOM 11482 N N . LYS A 1 95 ? -7.641 11.357 -29.449 1.00 40.00 176 LYS A N 6
ATOM 11483 C CA . LYS A 1 95 ? -7.293 11.656 -30.885 1.00 40.00 176 LYS A CA 6
ATOM 11484 C C . LYS A 1 95 ? -7.229 13.185 -31.117 1.00 40.00 176 LYS A C 6
ATOM 11485 O O . LYS A 1 95 ? -7.975 13.934 -30.550 1.00 40.00 176 LYS A O 6
ATOM 11504 N N . ASP A 1 96 ? -6.336 13.655 -31.937 1.00 40.00 177 ASP A N 6
ATOM 11505 C CA . ASP A 1 96 ? -6.234 15.142 -32.184 1.00 40.00 177 ASP A CA 6
ATOM 11506 C C . ASP A 1 96 ? -5.768 15.899 -30.919 1.00 40.00 177 ASP A C 6
ATOM 11507 O O . ASP A 1 96 ? -6.292 16.941 -30.583 1.00 40.00 177 ASP A O 6
ATOM 11516 N N . PRO A 1 97 ? -4.816 15.335 -30.246 1.00 40.00 178 PRO A N 6
ATOM 11517 C CA . PRO A 1 97 ? -4.272 15.950 -28.995 1.00 40.00 178 PRO A CA 6
ATOM 11518 C C . PRO A 1 97 ? -3.481 17.230 -29.256 1.00 40.00 178 PRO A C 6
ATOM 11519 O O . PRO A 1 97 ? -3.376 18.104 -28.422 1.00 40.00 178 PRO A O 6
ATOM 11530 N N . GLN A 1 98 ? -2.886 17.324 -30.379 1.00 40.00 179 GLN A N 6
ATOM 11531 C CA . GLN A 1 98 ? -2.048 18.502 -30.669 1.00 40.00 179 GLN A CA 6
ATOM 11532 C C . GLN A 1 98 ? -2.456 19.747 -29.900 1.00 40.00 179 GLN A C 6
ATOM 11533 O O . GLN A 1 98 ? -1.678 20.265 -29.130 1.00 40.00 179 GLN A O 6
ATOM 11547 N N . GLN A 1 99 ? -3.623 20.266 -30.136 1.00 40.00 180 GLN A N 6
ATOM 11548 C CA . GLN A 1 99 ? -4.012 21.540 -29.454 1.00 40.00 180 GLN A CA 6
ATOM 11549 C C . GLN A 1 99 ? -3.573 21.564 -27.988 1.00 40.00 180 GLN A C 6
ATOM 11550 O O . GLN A 1 99 ? -2.847 22.449 -27.561 1.00 40.00 180 GLN A O 6
ATOM 11564 N N . ALA A 1 100 ? -4.023 20.647 -27.200 1.00 40.00 181 ALA A N 6
ATOM 11565 C CA . ALA A 1 100 ? -3.648 20.691 -25.770 1.00 40.00 181 ALA A CA 6
ATOM 11566 C C . ALA A 1 100 ? -2.132 20.634 -25.583 1.00 40.00 181 ALA A C 6
ATOM 11567 O O . ALA A 1 100 ? -1.555 21.470 -24.909 1.00 40.00 181 ALA A O 6
ATOM 11574 N N . LEU A 1 101 ? -1.475 19.665 -26.161 1.00 40.00 182 LEU A N 6
ATOM 11575 C CA . LEU A 1 101 ? 0.001 19.591 -25.973 1.00 40.00 182 LEU A CA 6
ATOM 11576 C C . LEU A 1 101 ? 0.600 20.989 -26.131 1.00 40.00 182 LEU A C 6
ATOM 11577 O O . LEU A 1 101 ? 1.392 21.434 -25.327 1.00 40.00 182 LEU A O 6
ATOM 11593 N N . LYS A 1 102 ? 0.216 21.686 -27.161 1.00 40.00 183 LYS A N 6
ATOM 11594 C CA . LYS A 1 102 ? 0.754 23.048 -27.367 1.00 40.00 183 LYS A CA 6
ATOM 11595 C C . LYS A 1 102 ? 0.626 23.866 -26.076 1.00 40.00 183 LYS A C 6
ATOM 11596 O O . LYS A 1 102 ? 1.609 24.302 -25.524 1.00 40.00 183 LYS A O 6
ATOM 11615 N N . GLU A 1 103 ? -0.570 24.084 -25.583 1.00 40.00 184 GLU A N 6
ATOM 11616 C CA . GLU A 1 103 ? -0.717 24.913 -24.340 1.00 40.00 184 GLU A CA 6
ATOM 11617 C C . GLU A 1 103 ? -0.155 24.220 -23.092 1.00 40.00 184 GLU A C 6
ATOM 11618 O O . GLU A 1 103 ? 0.179 24.863 -22.112 1.00 40.00 184 GLU A O 6
ATOM 11630 N N . LEU A 1 104 ? 0.009 22.944 -23.114 1.00 40.00 185 LEU A N 6
ATOM 11631 C CA . LEU A 1 104 ? 0.618 22.311 -21.928 1.00 40.00 185 LEU A CA 6
ATOM 11632 C C . LEU A 1 104 ? 2.097 22.591 -21.996 1.00 40.00 185 LEU A C 6
ATOM 11633 O O . LEU A 1 104 ? 2.704 22.963 -21.029 1.00 40.00 185 LEU A O 6
ATOM 11649 N N . ALA A 1 105 ? 2.688 22.404 -23.159 1.00 40.00 186 ALA A N 6
ATOM 11650 C CA . ALA A 1 105 ? 4.164 22.649 -23.302 1.00 40.00 186 ALA A CA 6
ATOM 11651 C C . ALA A 1 105 ? 4.505 24.087 -22.851 1.00 40.00 186 ALA A C 6
ATOM 11652 O O . ALA A 1 105 ? 5.445 24.306 -22.098 1.00 40.00 186 ALA A O 6
ATOM 11659 N N . LYS A 1 106 ? 3.732 25.073 -23.292 1.00 40.00 187 LYS A N 6
ATOM 11660 C CA . LYS A 1 106 ? 4.006 26.494 -22.877 1.00 40.00 187 LYS A CA 6
ATOM 11661 C C . LYS A 1 106 ? 4.082 26.530 -21.360 1.00 40.00 187 LYS A C 6
ATOM 11662 O O . LYS A 1 106 ? 4.963 27.117 -20.769 1.00 40.00 187 LYS A O 6
ATOM 11681 N N . MET A 1 107 ? 3.172 25.865 -20.738 1.00 40.00 188 MET A N 6
ATOM 11682 C CA . MET A 1 107 ? 3.177 25.808 -19.268 1.00 40.00 188 MET A CA 6
ATOM 11683 C C . MET A 1 107 ? 4.497 25.194 -18.760 1.00 40.00 188 MET A C 6
ATOM 11684 O O . MET A 1 107 ? 5.084 25.679 -17.813 1.00 40.00 188 MET A O 6
ATOM 11698 N N . CYS A 1 108 ? 4.947 24.103 -19.370 1.00 40.00 189 CYS A N 6
ATOM 11699 C CA . CYS A 1 108 ? 6.197 23.409 -18.888 1.00 40.00 189 CYS A CA 6
ATOM 11700 C C . CYS A 1 108 ? 7.444 24.253 -19.070 1.00 40.00 189 CYS A C 6
ATOM 11701 O O . CYS A 1 108 ? 8.353 24.148 -18.269 1.00 40.00 189 CYS A O 6
ATOM 11709 N N . ILE A 1 109 ? 7.538 25.073 -20.101 1.00 40.00 190 ILE A N 6
ATOM 11710 C CA . ILE A 1 109 ? 8.794 25.881 -20.232 1.00 40.00 190 ILE A CA 6
ATOM 11711 C C . ILE A 1 109 ? 8.811 26.854 -19.076 1.00 40.00 190 ILE A C 6
ATOM 11712 O O . ILE A 1 109 ? 9.801 26.972 -18.362 1.00 40.00 190 ILE A O 6
ATOM 11728 N N . LEU A 1 110 ? 7.704 27.541 -18.862 1.00 40.00 191 LEU A N 6
ATOM 11729 C CA . LEU A 1 110 ? 7.663 28.486 -17.722 1.00 40.00 191 LEU A CA 6
ATOM 11730 C C . LEU A 1 110 ? 7.963 27.685 -16.441 1.00 40.00 191 LEU A C 6
ATOM 11731 O O . LEU A 1 110 ? 8.797 28.074 -15.632 1.00 40.00 191 LEU A O 6
ATOM 11747 N N . ALA A 1 111 ? 7.304 26.546 -16.279 1.00 40.00 192 ALA A N 6
ATOM 11748 C CA . ALA A 1 111 ? 7.523 25.669 -15.070 1.00 40.00 192 ALA A CA 6
ATOM 11749 C C . ALA A 1 111 ? 8.871 24.939 -15.164 1.00 40.00 192 ALA A C 6
ATOM 11750 O O . ALA A 1 111 ? 9.326 24.282 -14.252 1.00 40.00 192 ALA A O 6
ATOM 11757 N N . ASP A 1 112 ? 9.489 25.044 -16.284 1.00 40.00 193 ASP A N 6
ATOM 11758 C CA . ASP A 1 112 ? 10.781 24.362 -16.511 1.00 40.00 193 ASP A CA 6
ATOM 11759 C C . ASP A 1 112 ? 10.743 22.876 -16.088 1.00 40.00 193 ASP A C 6
ATOM 11760 O O . ASP A 1 112 ? 11.647 22.369 -15.441 1.00 40.00 193 ASP A O 6
ATOM 11769 N N . CYS A 1 113 ? 9.723 22.166 -16.504 1.00 40.00 194 CYS A N 6
ATOM 11770 C CA . CYS A 1 113 ? 9.641 20.701 -16.213 1.00 40.00 194 CYS A CA 6
ATOM 11771 C C . CYS A 1 113 ? 9.570 19.979 -17.559 1.00 40.00 194 CYS A C 6
ATOM 11772 O O . CYS A 1 113 ? 9.113 20.533 -18.541 1.00 40.00 194 CYS A O 6
ATOM 11780 N N . THR A 1 114 ? 10.034 18.769 -17.615 1.00 40.00 195 THR A N 6
ATOM 11781 C CA . THR A 1 114 ? 10.046 17.996 -18.905 1.00 40.00 195 THR A CA 6
ATOM 11782 C C . THR A 1 114 ? 8.646 17.514 -19.321 1.00 40.00 195 THR A C 6
ATOM 11783 O O . THR A 1 114 ? 7.818 17.192 -18.499 1.00 40.00 195 THR A O 6
ATOM 11794 N N . LEU A 1 115 ? 8.414 17.440 -20.604 1.00 40.00 196 LEU A N 6
ATOM 11795 C CA . LEU A 1 115 ? 7.110 16.937 -21.144 1.00 40.00 196 LEU A CA 6
ATOM 11796 C C . LEU A 1 115 ? 7.352 15.540 -21.733 1.00 40.00 196 LEU A C 6
ATOM 11797 O O . LEU A 1 115 ? 8.121 15.405 -22.663 1.00 40.00 196 LEU A O 6
ATOM 11813 N N . ILE A 1 116 ? 6.725 14.501 -21.207 1.00 40.00 197 ILE A N 6
ATOM 11814 C CA . ILE A 1 116 ? 6.960 13.110 -21.758 1.00 40.00 197 ILE A CA 6
ATOM 11815 C C . ILE A 1 116 ? 5.677 12.549 -22.363 1.00 40.00 197 ILE A C 6
ATOM 11816 O O . ILE A 1 116 ? 4.595 12.812 -21.880 1.00 40.00 197 ILE A O 6
ATOM 11832 N N . LEU A 1 117 ? 5.756 11.817 -23.431 1.00 40.00 198 LEU A N 6
ATOM 11833 C CA . LEU A 1 117 ? 4.488 11.341 -24.039 1.00 40.00 198 LEU A CA 6
ATOM 11834 C C . LEU A 1 117 ? 4.316 9.833 -24.070 1.00 40.00 198 LEU A C 6
ATOM 11835 O O . LEU A 1 117 ? 5.068 9.129 -24.693 1.00 40.00 198 LEU A O 6
ATOM 11851 N N . ALA A 1 118 ? 3.278 9.349 -23.462 1.00 40.00 199 ALA A N 6
ATOM 11852 C CA . ALA A 1 118 ? 2.987 7.900 -23.520 1.00 40.00 199 ALA A CA 6
ATOM 11853 C C . ALA A 1 118 ? 1.674 7.734 -24.247 1.00 40.00 199 ALA A C 6
ATOM 11854 O O . ALA A 1 118 ? 0.982 8.684 -24.490 1.00 40.00 199 ALA A O 6
ATOM 11861 N N . TRP A 1 119 ? 1.302 6.566 -24.597 1.00 40.00 200 TRP A N 6
ATOM 11862 C CA . TRP A 1 119 ? 0.009 6.435 -25.297 1.00 40.00 200 TRP A CA 6
ATOM 11863 C C . TRP A 1 119 ? -0.807 5.327 -24.680 1.00 40.00 200 TRP A C 6
ATOM 11864 O O . TRP A 1 119 ? -1.968 5.172 -24.974 1.00 40.00 200 TRP A O 6
ATOM 11885 N N . SER A 1 120 ? -0.207 4.582 -23.796 1.00 40.00 201 SER A N 6
ATOM 11886 C CA . SER A 1 120 ? -0.939 3.486 -23.095 1.00 40.00 201 SER A CA 6
ATOM 11887 C C . SER A 1 120 ? -0.579 3.494 -21.619 1.00 40.00 201 SER A C 6
ATOM 11888 O O . SER A 1 120 ? 0.408 4.071 -21.217 1.00 40.00 201 SER A O 6
ATOM 11896 N N . PRO A 1 121 ? -1.363 2.824 -20.859 1.00 40.00 202 PRO A N 6
ATOM 11897 C CA . PRO A 1 121 ? -1.055 2.740 -19.456 1.00 40.00 202 PRO A CA 6
ATOM 11898 C C . PRO A 1 121 ? 0.170 1.894 -19.255 1.00 40.00 202 PRO A C 6
ATOM 11899 O O . PRO A 1 121 ? 0.896 2.071 -18.302 1.00 40.00 202 PRO A O 6
ATOM 11910 N N . GLU A 1 122 ? 0.489 1.048 -20.183 1.00 40.00 203 GLU A N 6
ATOM 11911 C CA . GLU A 1 122 ? 1.745 0.283 -20.039 1.00 40.00 203 GLU A CA 6
ATOM 11912 C C . GLU A 1 122 ? 2.945 1.172 -20.397 1.00 40.00 203 GLU A C 6
ATOM 11913 O O . GLU A 1 122 ? 3.944 1.226 -19.705 1.00 40.00 203 GLU A O 6
ATOM 11925 N N . GLU A 1 123 ? 2.855 1.868 -21.479 1.00 40.00 204 GLU A N 6
ATOM 11926 C CA . GLU A 1 123 ? 3.980 2.737 -21.893 1.00 40.00 204 GLU A CA 6
ATOM 11927 C C . GLU A 1 123 ? 4.396 3.683 -20.752 1.00 40.00 204 GLU A C 6
ATOM 11928 O O . GLU A 1 123 ? 5.554 3.749 -20.383 1.00 40.00 204 GLU A O 6
ATOM 11940 N N . ALA A 1 124 ? 3.475 4.411 -20.178 1.00 40.00 205 ALA A N 6
ATOM 11941 C CA . ALA A 1 124 ? 3.876 5.317 -19.074 1.00 40.00 205 ALA A CA 6
ATOM 11942 C C . ALA A 1 124 ? 4.481 4.455 -17.994 1.00 40.00 205 ALA A C 6
ATOM 11943 O O . ALA A 1 124 ? 5.540 4.759 -17.476 1.00 40.00 205 ALA A O 6
ATOM 11950 N N . GLY A 1 125 ? 3.823 3.350 -17.678 1.00 40.00 206 GLY A N 6
ATOM 11951 C CA . GLY A 1 125 ? 4.363 2.427 -16.646 1.00 40.00 206 GLY A CA 6
ATOM 11952 C C . GLY A 1 125 ? 5.817 2.169 -17.004 1.00 40.00 206 GLY A C 6
ATOM 11953 O O . GLY A 1 125 ? 6.695 2.157 -16.155 1.00 40.00 206 GLY A O 6
ATOM 11957 N N . ARG A 1 126 ? 6.109 1.996 -18.264 1.00 40.00 207 ARG A N 6
ATOM 11958 C CA . ARG A 1 126 ? 7.527 1.769 -18.637 1.00 40.00 207 ARG A CA 6
ATOM 11959 C C . ARG A 1 126 ? 8.339 3.013 -18.244 1.00 40.00 207 ARG A C 6
ATOM 11960 O O . ARG A 1 126 ? 9.359 2.922 -17.611 1.00 40.00 207 ARG A O 6
ATOM 11981 N N . TYR A 1 127 ? 7.867 4.172 -18.620 1.00 40.00 208 TYR A N 6
ATOM 11982 C CA . TYR A 1 127 ? 8.593 5.438 -18.301 1.00 40.00 208 TYR A CA 6
ATOM 11983 C C . TYR A 1 127 ? 8.973 5.554 -16.829 1.00 40.00 208 TYR A C 6
ATOM 11984 O O . TYR A 1 127 ? 9.916 6.244 -16.473 1.00 40.00 208 TYR A O 6
ATOM 12002 N N . LEU A 1 128 ? 8.250 4.909 -15.968 1.00 40.00 209 LEU A N 6
ATOM 12003 C CA . LEU A 1 128 ? 8.576 5.002 -14.519 1.00 40.00 209 LEU A CA 6
ATOM 12004 C C . LEU A 1 128 ? 9.754 4.055 -14.203 1.00 40.00 209 LEU A C 6
ATOM 12005 O O . LEU A 1 128 ? 10.733 4.444 -13.587 1.00 40.00 209 LEU A O 6
ATOM 12021 N N . GLU A 1 129 ? 9.681 2.814 -14.619 1.00 40.00 210 GLU A N 6
ATOM 12022 C CA . GLU A 1 129 ? 10.811 1.892 -14.325 1.00 40.00 210 GLU A CA 6
ATOM 12023 C C . GLU A 1 129 ? 12.102 2.502 -14.880 1.00 40.00 210 GLU A C 6
ATOM 12024 O O . GLU A 1 129 ? 13.161 2.343 -14.304 1.00 40.00 210 GLU A O 6
ATOM 12036 N N . THR A 1 130 ? 12.000 3.193 -16.025 1.00 40.00 211 THR A N 6
ATOM 12037 C CA . THR A 1 130 ? 13.208 3.814 -16.716 1.00 40.00 211 THR A CA 6
ATOM 12038 C C . THR A 1 130 ? 13.772 5.025 -15.968 1.00 40.00 211 THR A C 6
ATOM 12039 O O . THR A 1 130 ? 14.962 5.231 -15.970 1.00 40.00 211 THR A O 6
ATOM 12050 N N . TYR A 1 131 ? 12.971 5.846 -15.342 1.00 40.00 212 TYR A N 6
ATOM 12051 C CA . TYR A 1 131 ? 13.591 7.018 -14.644 1.00 40.00 212 TYR A CA 6
ATOM 12052 C C . TYR A 1 131 ? 14.215 6.596 -13.297 1.00 40.00 212 TYR A C 6
ATOM 12053 O O . TYR A 1 131 ? 15.214 7.176 -12.864 1.00 40.00 212 TYR A O 6
ATOM 12071 N N . LYS A 1 132 ? 13.692 5.555 -12.664 1.00 40.00 213 LYS A N 6
ATOM 12072 C CA . LYS A 1 132 ? 14.334 5.063 -11.394 1.00 40.00 213 LYS A CA 6
ATOM 12073 C C . LYS A 1 132 ? 15.509 4.164 -11.802 1.00 40.00 213 LYS A C 6
ATOM 12074 O O . LYS A 1 132 ? 16.446 3.962 -11.044 1.00 40.00 213 LYS A O 6
ATOM 12093 N N . ALA A 1 133 ? 15.462 3.659 -13.041 1.00 40.00 214 ALA A N 6
ATOM 12094 C CA . ALA A 1 133 ? 16.588 2.801 -13.610 1.00 40.00 214 ALA A CA 6
ATOM 12095 C C . ALA A 1 133 ? 17.673 3.719 -14.257 1.00 40.00 214 ALA A C 6
ATOM 12096 O O . ALA A 1 133 ? 18.668 4.022 -13.592 1.00 40.00 214 ALA A O 6
ATOM 12104 N N . LYS B 2 1 ? -18.679 0.715 -10.913 1.00 40.00 67 LYS B N 6
ATOM 12105 C CA . LYS B 2 1 ? -18.743 2.215 -10.939 1.00 40.00 67 LYS B CA 6
ATOM 12106 C C . LYS B 2 1 ? -17.370 2.819 -11.295 1.00 40.00 67 LYS B C 6
ATOM 12107 O O . LYS B 2 1 ? -16.750 3.481 -10.473 1.00 40.00 67 LYS B O 6
ATOM 12128 N N . ILE B 2 2 ? -16.899 2.606 -12.516 1.00 40.00 68 ILE B N 6
ATOM 12129 C CA . ILE B 2 2 ? -15.564 3.176 -12.937 1.00 40.00 68 ILE B CA 6
ATOM 12130 C C . ILE B 2 2 ? -15.710 4.652 -13.404 1.00 40.00 68 ILE B C 6
ATOM 12131 O O . ILE B 2 2 ? -15.627 4.974 -14.594 1.00 40.00 68 ILE B O 6
ATOM 12147 N N . ILE B 2 3 ? -15.923 5.545 -12.447 1.00 40.00 69 ILE B N 6
ATOM 12148 C CA . ILE B 2 3 ? -16.075 6.992 -12.750 1.00 40.00 69 ILE B CA 6
ATOM 12149 C C . ILE B 2 3 ? -15.013 7.838 -11.993 1.00 40.00 69 ILE B C 6
ATOM 12150 O O . ILE B 2 3 ? -14.807 7.731 -10.788 1.00 40.00 69 ILE B O 6
ATOM 12166 N N . ASP B 2 4 ? -14.330 8.644 -12.762 1.00 40.00 70 ASP B N 6
ATOM 12167 C CA . ASP B 2 4 ? -13.218 9.535 -12.287 1.00 40.00 70 ASP B CA 6
ATOM 12168 C C . ASP B 2 4 ? -13.233 9.963 -10.808 1.00 40.00 70 ASP B C 6
ATOM 12169 O O . ASP B 2 4 ? -14.198 9.836 -10.061 1.00 40.00 70 ASP B O 6
ATOM 12178 N N . THR B 2 5 ? -12.098 10.519 -10.440 1.00 40.00 71 THR B N 6
ATOM 12179 C CA . THR B 2 5 ? -11.846 11.052 -9.084 1.00 40.00 71 THR B CA 6
ATOM 12180 C C . THR B 2 5 ? -10.896 12.258 -9.223 1.00 40.00 71 THR B C 6
ATOM 12181 O O . THR B 2 5 ? -11.268 13.250 -9.827 1.00 40.00 71 THR B O 6
ATOM 12192 N N . GLY B 2 6 ? -9.671 12.198 -8.693 1.00 40.00 72 GLY B N 6
ATOM 12193 C CA . GLY B 2 6 ? -8.747 13.382 -8.832 1.00 40.00 72 GLY B CA 6
ATOM 12194 C C . GLY B 2 6 ? -7.254 12.980 -8.797 1.00 40.00 72 GLY B C 6
ATOM 12195 O O . GLY B 2 6 ? -6.763 12.455 -7.808 1.00 40.00 72 GLY B O 6
ATOM 12199 N N . GLY B 2 7 ? -6.528 13.262 -9.885 1.00 40.00 73 GLY B N 6
ATOM 12200 C CA . GLY B 2 7 ? -5.054 12.934 -9.951 1.00 40.00 73 GLY B CA 6
ATOM 12201 C C . GLY B 2 7 ? -4.513 12.926 -11.419 1.00 40.00 73 GLY B C 6
ATOM 12202 O O . GLY B 2 7 ? -3.640 12.147 -11.753 1.00 40.00 73 GLY B O 6
ATOM 12206 N N . GLY B 2 8 ? -5.006 13.783 -12.291 1.00 40.00 74 GLY B N 6
ATOM 12207 C CA . GLY B 2 8 ? -4.499 13.797 -13.718 1.00 40.00 74 GLY B CA 6
ATOM 12208 C C . GLY B 2 8 ? -4.548 12.419 -14.278 1.00 40.00 74 GLY B C 6
ATOM 12209 O O . GLY B 2 8 ? -3.557 11.908 -14.772 1.00 40.00 74 GLY B O 6
ATOM 12213 N N . PHE B 2 9 ? -5.676 11.811 -14.227 1.00 40.00 75 PHE B N 6
ATOM 12214 C CA . PHE B 2 9 ? -5.775 10.459 -14.775 1.00 40.00 75 PHE B CA 6
ATOM 12215 C C . PHE B 2 9 ? -7.229 10.030 -14.750 1.00 40.00 75 PHE B C 6
ATOM 12216 O O . PHE B 2 9 ? -7.862 9.998 -13.720 1.00 40.00 75 PHE B O 6
ATOM 12233 N N . ILE B 2 10 ? -7.776 9.777 -15.902 1.00 40.00 76 ILE B N 6
ATOM 12234 C CA . ILE B 2 10 ? -9.216 9.420 -15.993 1.00 40.00 76 ILE B CA 6
ATOM 12235 C C . ILE B 2 10 ? -9.514 8.098 -15.320 1.00 40.00 76 ILE B C 6
ATOM 12236 O O . ILE B 2 10 ? -8.854 7.119 -15.540 1.00 40.00 76 ILE B O 6
ATOM 12252 N N . LEU B 2 11 ? -10.513 8.063 -14.509 1.00 40.00 77 LEU B N 6
ATOM 12253 C CA . LEU B 2 11 ? -10.852 6.797 -13.823 1.00 40.00 77 LEU B CA 6
ATOM 12254 C C . LEU B 2 11 ? -12.208 6.285 -14.319 1.00 40.00 77 LEU B C 6
ATOM 12255 O O . LEU B 2 11 ? -12.299 5.105 -14.646 1.00 40.00 77 LEU B O 6
ATOM 12271 N N . ASN A 1 18 ? 12.981 6.631 -3.477 1.00 40.00 99 ASN A N 7
ATOM 12272 C CA . ASN A 1 18 ? 14.133 5.656 -3.513 1.00 40.00 99 ASN A CA 7
ATOM 12273 C C . ASN A 1 18 ? 13.603 4.514 -4.353 1.00 40.00 99 ASN A C 7
ATOM 12274 O O . ASN A 1 18 ? 13.416 4.660 -5.542 1.00 40.00 99 ASN A O 7
ATOM 12284 N N . SER A 1 19 ? 13.131 3.471 -3.734 1.00 40.00 100 SER A N 7
ATOM 12285 C CA . SER A 1 19 ? 12.341 2.574 -4.550 1.00 40.00 100 SER A CA 7
ATOM 12286 C C . SER A 1 19 ? 11.084 3.464 -4.463 1.00 40.00 100 SER A C 7
ATOM 12287 O O . SER A 1 19 ? 10.687 3.886 -3.384 1.00 40.00 100 SER A O 7
ATOM 12295 N N . ILE A 1 20 ? 10.638 3.954 -5.590 1.00 40.00 101 ILE A N 7
ATOM 12296 C CA . ILE A 1 20 ? 9.591 5.055 -5.685 1.00 40.00 101 ILE A CA 7
ATOM 12297 C C . ILE A 1 20 ? 8.702 5.378 -4.483 1.00 40.00 101 ILE A C 7
ATOM 12298 O O . ILE A 1 20 ? 8.491 4.596 -3.569 1.00 40.00 101 ILE A O 7
ATOM 12314 N N . ILE A 1 21 ? 8.086 6.551 -4.626 1.00 40.00 102 ILE A N 7
ATOM 12315 C CA . ILE A 1 21 ? 7.060 7.080 -3.689 1.00 40.00 102 ILE A CA 7
ATOM 12316 C C . ILE A 1 21 ? 5.956 7.631 -4.586 1.00 40.00 102 ILE A C 7
ATOM 12317 O O . ILE A 1 21 ? 6.212 8.517 -5.372 1.00 40.00 102 ILE A O 7
ATOM 12333 N N . VAL A 1 22 ? 4.763 7.138 -4.497 1.00 40.00 103 VAL A N 7
ATOM 12334 C CA . VAL A 1 22 ? 3.650 7.648 -5.374 1.00 40.00 103 VAL A CA 7
ATOM 12335 C C . VAL A 1 22 ? 2.614 8.284 -4.488 1.00 40.00 103 VAL A C 7
ATOM 12336 O O . VAL A 1 22 ? 2.639 8.087 -3.306 1.00 40.00 103 VAL A O 7
ATOM 12349 N N . SER A 1 23 ? 1.634 8.957 -5.011 1.00 40.00 104 SER A N 7
ATOM 12350 C CA . SER A 1 23 ? 0.573 9.505 -4.104 1.00 40.00 104 SER A CA 7
ATOM 12351 C C . SER A 1 23 ? -0.653 8.588 -4.067 1.00 40.00 104 SER A C 7
ATOM 12352 O O . SER A 1 23 ? -1.094 8.113 -5.093 1.00 40.00 104 SER A O 7
ATOM 12360 N N . PRO A 1 24 ? -1.205 8.412 -2.884 1.00 40.00 105 PRO A N 7
ATOM 12361 C CA . PRO A 1 24 ? -2.429 7.579 -2.735 1.00 40.00 105 PRO A CA 7
ATOM 12362 C C . PRO A 1 24 ? -3.560 8.199 -3.543 1.00 40.00 105 PRO A C 7
ATOM 12363 O O . PRO A 1 24 ? -4.577 7.582 -3.783 1.00 40.00 105 PRO A O 7
ATOM 12374 N N . ARG A 1 25 ? -3.347 9.405 -4.016 1.00 40.00 106 ARG A N 7
ATOM 12375 C CA . ARG A 1 25 ? -4.349 10.063 -4.877 1.00 40.00 106 ARG A CA 7
ATOM 12376 C C . ARG A 1 25 ? -4.025 9.632 -6.299 1.00 40.00 106 ARG A C 7
ATOM 12377 O O . ARG A 1 25 ? -4.622 10.075 -7.242 1.00 40.00 106 ARG A O 7
ATOM 12398 N N . GLN A 1 26 ? -3.088 8.724 -6.424 1.00 40.00 107 GLN A N 7
ATOM 12399 C CA . GLN A 1 26 ? -2.702 8.178 -7.746 1.00 40.00 107 GLN A CA 7
ATOM 12400 C C . GLN A 1 26 ? -3.157 6.706 -7.833 1.00 40.00 107 GLN A C 7
ATOM 12401 O O . GLN A 1 26 ? -3.017 6.060 -8.851 1.00 40.00 107 GLN A O 7
ATOM 12415 N N . ARG A 1 27 ? -3.704 6.170 -6.765 1.00 40.00 108 ARG A N 7
ATOM 12416 C CA . ARG A 1 27 ? -4.173 4.744 -6.775 1.00 40.00 108 ARG A CA 7
ATOM 12417 C C . ARG A 1 27 ? -5.064 4.496 -7.977 1.00 40.00 108 ARG A C 7
ATOM 12418 O O . ARG A 1 27 ? -5.058 5.245 -8.924 1.00 40.00 108 ARG A O 7
ATOM 12439 N N . GLY A 1 28 ? -5.832 3.450 -7.953 1.00 40.00 109 GLY A N 7
ATOM 12440 C CA . GLY A 1 28 ? -6.708 3.166 -9.117 1.00 40.00 109 GLY A CA 7
ATOM 12441 C C . GLY A 1 28 ? -5.841 3.220 -10.370 1.00 40.00 109 GLY A C 7
ATOM 12442 O O . GLY A 1 28 ? -5.162 2.276 -10.688 1.00 40.00 109 GLY A O 7
ATOM 12446 N N . ASN A 1 29 ? -5.839 4.331 -11.056 1.00 40.00 110 ASN A N 7
ATOM 12447 C CA . ASN A 1 29 ? -4.976 4.482 -12.286 1.00 40.00 110 ASN A CA 7
ATOM 12448 C C . ASN A 1 29 ? -4.133 3.202 -12.584 1.00 40.00 110 ASN A C 7
ATOM 12449 O O . ASN A 1 29 ? -3.209 2.900 -11.865 1.00 40.00 110 ASN A O 7
ATOM 12460 N N . PRO A 1 30 ? -4.493 2.492 -13.633 1.00 40.00 111 PRO A N 7
ATOM 12461 C CA . PRO A 1 30 ? -3.793 1.217 -14.021 1.00 40.00 111 PRO A CA 7
ATOM 12462 C C . PRO A 1 30 ? -2.315 1.384 -14.407 1.00 40.00 111 PRO A C 7
ATOM 12463 O O . PRO A 1 30 ? -1.600 0.418 -14.515 1.00 40.00 111 PRO A O 7
ATOM 12474 N N . VAL A 1 31 ? -1.824 2.555 -14.598 1.00 40.00 112 VAL A N 7
ATOM 12475 C CA . VAL A 1 31 ? -0.392 2.660 -14.937 1.00 40.00 112 VAL A CA 7
ATOM 12476 C C . VAL A 1 31 ? 0.438 1.987 -13.852 1.00 40.00 112 VAL A C 7
ATOM 12477 O O . VAL A 1 31 ? 1.452 1.375 -14.124 1.00 40.00 112 VAL A O 7
ATOM 12490 N N . LEU A 1 32 ? 0.013 2.083 -12.623 1.00 40.00 113 LEU A N 7
ATOM 12491 C CA . LEU A 1 32 ? 0.786 1.434 -11.520 1.00 40.00 113 LEU A CA 7
ATOM 12492 C C . LEU A 1 32 ? 0.958 -0.057 -11.830 1.00 40.00 113 LEU A C 7
ATOM 12493 O O . LEU A 1 32 ? 1.888 -0.703 -11.363 1.00 40.00 113 LEU A O 7
ATOM 12509 N N . LYS A 1 33 ? 0.058 -0.609 -12.624 1.00 40.00 114 LYS A N 7
ATOM 12510 C CA . LYS A 1 33 ? 0.164 -2.058 -12.959 1.00 40.00 114 LYS A CA 7
ATOM 12511 C C . LYS A 1 33 ? 1.372 -2.272 -13.852 1.00 40.00 114 LYS A C 7
ATOM 12512 O O . LYS A 1 33 ? 1.888 -3.351 -13.952 1.00 40.00 114 LYS A O 7
ATOM 12531 N N . PHE A 1 34 ? 1.855 -1.286 -14.520 1.00 40.00 115 PHE A N 7
ATOM 12532 C CA . PHE A 1 34 ? 3.028 -1.585 -15.361 1.00 40.00 115 PHE A CA 7
ATOM 12533 C C . PHE A 1 34 ? 4.294 -1.192 -14.628 1.00 40.00 115 PHE A C 7
ATOM 12534 O O . PHE A 1 34 ? 5.387 -1.385 -15.111 1.00 40.00 115 PHE A O 7
ATOM 12551 N N . VAL A 1 35 ? 4.156 -0.728 -13.417 1.00 40.00 116 VAL A N 7
ATOM 12552 C CA . VAL A 1 35 ? 5.366 -0.438 -12.634 1.00 40.00 116 VAL A CA 7
ATOM 12553 C C . VAL A 1 35 ? 5.750 -1.770 -12.014 1.00 40.00 116 VAL A C 7
ATOM 12554 O O . VAL A 1 35 ? 5.446 -2.043 -10.875 1.00 40.00 116 VAL A O 7
ATOM 12567 N N . ARG A 1 36 ? 6.350 -2.630 -12.801 1.00 40.00 117 ARG A N 7
ATOM 12568 C CA . ARG A 1 36 ? 6.701 -4.003 -12.315 1.00 40.00 117 ARG A CA 7
ATOM 12569 C C . ARG A 1 36 ? 8.196 -4.213 -12.111 1.00 40.00 117 ARG A C 7
ATOM 12570 O O . ARG A 1 36 ? 8.615 -4.935 -11.245 1.00 40.00 117 ARG A O 7
ATOM 12591 N N . ASN A 1 37 ? 9.013 -3.642 -12.920 1.00 40.00 118 ASN A N 7
ATOM 12592 C CA . ASN A 1 37 ? 10.460 -3.894 -12.756 1.00 40.00 118 ASN A CA 7
ATOM 12593 C C . ASN A 1 37 ? 11.032 -3.136 -11.581 1.00 40.00 118 ASN A C 7
ATOM 12594 O O . ASN A 1 37 ? 12.119 -3.428 -11.152 1.00 40.00 118 ASN A O 7
ATOM 12605 N N . VAL A 1 38 ? 10.341 -2.182 -11.034 1.00 40.00 119 VAL A N 7
ATOM 12606 C CA . VAL A 1 38 ? 10.940 -1.481 -9.865 1.00 40.00 119 VAL A CA 7
ATOM 12607 C C . VAL A 1 38 ? 9.947 -1.414 -8.705 1.00 40.00 119 VAL A C 7
ATOM 12608 O O . VAL A 1 38 ? 8.763 -1.272 -8.925 1.00 40.00 119 VAL A O 7
ATOM 12621 N N . PRO A 1 39 ? 10.498 -1.469 -7.498 1.00 40.00 120 PRO A N 7
ATOM 12622 C CA . PRO A 1 39 ? 9.689 -1.353 -6.244 1.00 40.00 120 PRO A CA 7
ATOM 12623 C C . PRO A 1 39 ? 9.108 0.068 -6.063 1.00 40.00 120 PRO A C 7
ATOM 12624 O O . PRO A 1 39 ? 9.795 1.058 -6.223 1.00 40.00 120 PRO A O 7
ATOM 12635 N N . TRP A 1 40 ? 7.854 0.170 -5.705 1.00 40.00 121 TRP A N 7
ATOM 12636 C CA . TRP A 1 40 ? 7.252 1.516 -5.495 1.00 40.00 121 TRP A CA 7
ATOM 12637 C C . TRP A 1 40 ? 6.233 1.451 -4.366 1.00 40.00 121 TRP A C 7
ATOM 12638 O O . TRP A 1 40 ? 5.673 0.405 -4.087 1.00 40.00 121 TRP A O 7
ATOM 12659 N N . GLU A 1 41 ? 5.997 2.553 -3.702 1.00 40.00 122 GLU A N 7
ATOM 12660 C CA . GLU A 1 41 ? 5.023 2.546 -2.576 1.00 40.00 122 GLU A CA 7
ATOM 12661 C C . GLU A 1 41 ? 4.366 3.910 -2.429 1.00 40.00 122 GLU A C 7
ATOM 12662 O O . GLU A 1 41 ? 4.925 4.924 -2.803 1.00 40.00 122 GLU A O 7
ATOM 12674 N N . PHE A 1 42 ? 3.183 3.933 -1.869 1.00 40.00 123 PHE A N 7
ATOM 12675 C CA . PHE A 1 42 ? 2.451 5.226 -1.664 1.00 40.00 123 PHE A CA 7
ATOM 12676 C C . PHE A 1 42 ? 3.056 6.045 -0.501 1.00 40.00 123 PHE A C 7
ATOM 12677 O O . PHE A 1 42 ? 3.252 5.560 0.600 1.00 40.00 123 PHE A O 7
ATOM 12694 N N . GLY A 1 43 ? 3.316 7.290 -0.724 1.00 40.00 124 GLY A N 7
ATOM 12695 C CA . GLY A 1 43 ? 3.866 8.126 0.363 1.00 40.00 124 GLY A CA 7
ATOM 12696 C C . GLY A 1 43 ? 3.170 9.467 0.310 1.00 40.00 124 GLY A C 7
ATOM 12697 O O . GLY A 1 43 ? 2.572 9.827 -0.673 1.00 40.00 124 GLY A O 7
ATOM 12701 N N . ASP A 1 44 ? 3.239 10.214 1.349 1.00 40.00 125 ASP A N 7
ATOM 12702 C CA . ASP A 1 44 ? 2.568 11.532 1.332 1.00 40.00 125 ASP A CA 7
ATOM 12703 C C . ASP A 1 44 ? 3.506 12.578 0.713 1.00 40.00 125 ASP A C 7
ATOM 12704 O O . ASP A 1 44 ? 4.177 13.291 1.426 1.00 40.00 125 ASP A O 7
ATOM 12713 N N . VAL A 1 45 ? 3.564 12.681 -0.610 1.00 40.00 126 VAL A N 7
ATOM 12714 C CA . VAL A 1 45 ? 4.481 13.713 -1.255 1.00 40.00 126 VAL A CA 7
ATOM 12715 C C . VAL A 1 45 ? 3.708 14.666 -2.218 1.00 40.00 126 VAL A C 7
ATOM 12716 O O . VAL A 1 45 ? 2.651 14.353 -2.762 1.00 40.00 126 VAL A O 7
ATOM 12729 N N . ILE A 1 46 ? 4.238 15.847 -2.404 1.00 40.00 127 ILE A N 7
ATOM 12730 C CA . ILE A 1 46 ? 3.558 16.860 -3.262 1.00 40.00 127 ILE A CA 7
ATOM 12731 C C . ILE A 1 46 ? 3.322 16.404 -4.717 1.00 40.00 127 ILE A C 7
ATOM 12732 O O . ILE A 1 46 ? 2.255 16.596 -5.240 1.00 40.00 127 ILE A O 7
ATOM 12748 N N . PRO A 1 47 ? 4.315 15.871 -5.351 1.00 40.00 128 PRO A N 7
ATOM 12749 C CA . PRO A 1 47 ? 4.155 15.479 -6.767 1.00 40.00 128 PRO A CA 7
ATOM 12750 C C . PRO A 1 47 ? 3.423 14.173 -6.845 1.00 40.00 128 PRO A C 7
ATOM 12751 O O . PRO A 1 47 ? 2.994 13.632 -5.851 1.00 40.00 128 PRO A O 7
ATOM 12762 N N . ASP A 1 48 ? 3.325 13.645 -8.021 1.00 40.00 129 ASP A N 7
ATOM 12763 C CA . ASP A 1 48 ? 2.667 12.327 -8.198 1.00 40.00 129 ASP A CA 7
ATOM 12764 C C . ASP A 1 48 ? 3.691 11.246 -7.908 1.00 40.00 129 ASP A C 7
ATOM 12765 O O . ASP A 1 48 ? 3.430 10.316 -7.172 1.00 40.00 129 ASP A O 7
ATOM 12774 N N . TYR A 1 49 ? 4.864 11.348 -8.477 1.00 40.00 130 TYR A N 7
ATOM 12775 C CA . TYR A 1 49 ? 5.875 10.299 -8.208 1.00 40.00 130 TYR A CA 7
ATOM 12776 C C . TYR A 1 49 ? 7.206 10.890 -7.860 1.00 40.00 130 TYR A C 7
ATOM 12777 O O . TYR A 1 49 ? 7.728 11.695 -8.597 1.00 40.00 130 TYR A O 7
ATOM 12795 N N . VAL A 1 50 ? 7.782 10.439 -6.779 1.00 40.00 131 VAL A N 7
ATOM 12796 C CA . VAL A 1 50 ? 9.147 10.900 -6.410 1.00 40.00 131 VAL A CA 7
ATOM 12797 C C . VAL A 1 50 ? 10.113 9.849 -6.964 1.00 40.00 131 VAL A C 7
ATOM 12798 O O . VAL A 1 50 ? 10.035 8.689 -6.608 1.00 40.00 131 VAL A O 7
ATOM 12811 N N . LEU A 1 51 ? 10.982 10.225 -7.852 1.00 40.00 132 LEU A N 7
ATOM 12812 C CA . LEU A 1 51 ? 11.915 9.221 -8.463 1.00 40.00 132 LEU A CA 7
ATOM 12813 C C . LEU A 1 51 ? 13.347 9.383 -7.895 1.00 40.00 132 LEU A C 7
ATOM 12814 O O . LEU A 1 51 ? 14.187 8.517 -8.072 1.00 40.00 132 LEU A O 7
ATOM 12830 N N . GLY A 1 52 ? 13.645 10.505 -7.239 1.00 40.00 133 GLY A N 7
ATOM 12831 C CA . GLY A 1 52 ? 15.040 10.753 -6.689 1.00 40.00 133 GLY A CA 7
ATOM 12832 C C . GLY A 1 52 ? 14.990 11.931 -5.713 1.00 40.00 133 GLY A C 7
ATOM 12833 O O . GLY A 1 52 ? 13.976 12.587 -5.600 1.00 40.00 133 GLY A O 7
ATOM 12837 N N . GLN A 1 53 ? 16.062 12.182 -4.972 1.00 40.00 134 GLN A N 7
ATOM 12838 C CA . GLN A 1 53 ? 16.034 13.299 -3.954 1.00 40.00 134 GLN A CA 7
ATOM 12839 C C . GLN A 1 53 ? 15.489 14.636 -4.548 1.00 40.00 134 GLN A C 7
ATOM 12840 O O . GLN A 1 53 ? 14.858 15.424 -3.850 1.00 40.00 134 GLN A O 7
ATOM 12854 N N . SER A 1 54 ? 15.679 14.911 -5.814 1.00 40.00 135 SER A N 7
ATOM 12855 C CA . SER A 1 54 ? 15.106 16.178 -6.338 1.00 40.00 135 SER A CA 7
ATOM 12856 C C . SER A 1 54 ? 14.497 15.966 -7.686 1.00 40.00 135 SER A C 7
ATOM 12857 O O . SER A 1 54 ? 14.283 16.892 -8.425 1.00 40.00 135 SER A O 7
ATOM 12865 N N . THR A 1 55 ? 14.174 14.756 -7.990 1.00 40.00 136 THR A N 7
ATOM 12866 C CA . THR A 1 55 ? 13.504 14.468 -9.285 1.00 40.00 136 THR A CA 7
ATOM 12867 C C . THR A 1 55 ? 12.050 14.071 -8.977 1.00 40.00 136 THR A C 7
ATOM 12868 O O . THR A 1 55 ? 11.820 13.266 -8.094 1.00 40.00 136 THR A O 7
ATOM 12879 N N . CYS A 1 56 ? 11.069 14.590 -9.690 1.00 40.00 137 CYS A N 7
ATOM 12880 C CA . CYS A 1 56 ? 9.636 14.169 -9.418 1.00 40.00 137 CYS A CA 7
ATOM 12881 C C . CYS A 1 56 ? 8.790 14.292 -10.679 1.00 40.00 137 CYS A C 7
ATOM 12882 O O . CYS A 1 56 ? 9.067 15.081 -11.558 1.00 40.00 137 CYS A O 7
ATOM 12890 N N . ALA A 1 57 ? 7.775 13.500 -10.790 1.00 40.00 138 ALA A N 7
ATOM 12891 C CA . ALA A 1 57 ? 6.955 13.552 -12.016 1.00 40.00 138 ALA A CA 7
ATOM 12892 C C . ALA A 1 57 ? 5.509 13.861 -11.672 1.00 40.00 138 ALA A C 7
ATOM 12893 O O . ALA A 1 57 ? 5.120 13.805 -10.520 1.00 40.00 138 ALA A O 7
ATOM 12900 N N . LEU A 1 58 ? 4.723 14.180 -12.678 1.00 40.00 139 LEU A N 7
ATOM 12901 C CA . LEU A 1 58 ? 3.269 14.488 -12.483 1.00 40.00 139 LEU A CA 7
ATOM 12902 C C . LEU A 1 58 ? 2.509 13.807 -13.603 1.00 40.00 139 LEU A C 7
ATOM 12903 O O . LEU A 1 58 ? 2.880 13.930 -14.744 1.00 40.00 139 LEU A O 7
ATOM 12919 N N . PHE A 1 59 ? 1.441 13.103 -13.305 1.00 40.00 140 PHE A N 7
ATOM 12920 C CA . PHE A 1 59 ? 0.675 12.428 -14.394 1.00 40.00 140 PHE A CA 7
ATOM 12921 C C . PHE A 1 59 ? -0.632 13.143 -14.674 1.00 40.00 140 PHE A C 7
ATOM 12922 O O . PHE A 1 59 ? -1.385 13.456 -13.784 1.00 40.00 140 PHE A O 7
ATOM 12939 N N . LEU A 1 60 ? -0.892 13.380 -15.918 1.00 40.00 141 LEU A N 7
ATOM 12940 C CA . LEU A 1 60 ? -2.133 14.049 -16.330 1.00 40.00 141 LEU A CA 7
ATOM 12941 C C . LEU A 1 60 ? -2.681 13.274 -17.528 1.00 40.00 141 LEU A C 7
ATOM 12942 O O . LEU A 1 60 ? -2.156 13.347 -18.603 1.00 40.00 141 LEU A O 7
ATOM 12958 N N . SER A 1 61 ? -3.689 12.474 -17.345 1.00 40.00 142 SER A N 7
ATOM 12959 C CA . SER A 1 61 ? -4.182 11.646 -18.527 1.00 40.00 142 SER A CA 7
ATOM 12960 C C . SER A 1 61 ? -4.946 12.450 -19.609 1.00 40.00 142 SER A C 7
ATOM 12961 O O . SER A 1 61 ? -5.930 11.975 -20.130 1.00 40.00 142 SER A O 7
ATOM 12969 N N . LEU A 1 62 ? -4.498 13.625 -19.971 1.00 40.00 143 LEU A N 7
ATOM 12970 C CA . LEU A 1 62 ? -5.196 14.443 -21.045 1.00 40.00 143 LEU A CA 7
ATOM 12971 C C . LEU A 1 62 ? -6.717 14.207 -21.104 1.00 40.00 143 LE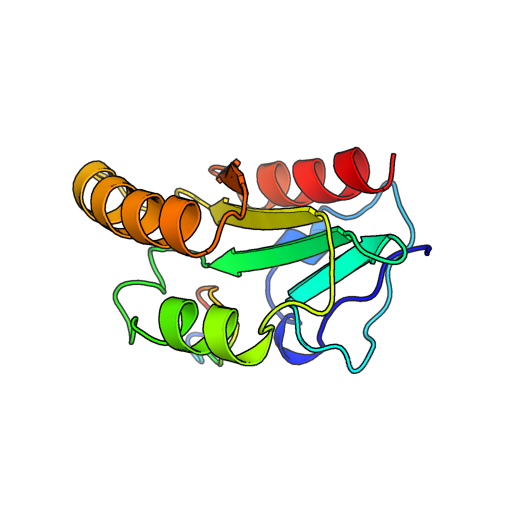U A C 7
ATOM 12972 O O . LEU A 1 62 ? -7.481 15.096 -20.817 1.00 40.00 143 LEU A O 7
ATOM 12988 N N . ARG A 1 63 ? -7.189 13.034 -21.482 1.00 40.00 144 ARG A N 7
ATOM 12989 C CA . ARG A 1 63 ? -8.669 12.848 -21.526 1.00 40.00 144 ARG A CA 7
ATOM 12990 C C . ARG A 1 63 ? -9.230 13.490 -20.285 1.00 40.00 144 ARG A C 7
ATOM 12991 O O . ARG A 1 63 ? -9.900 14.483 -20.350 1.00 40.00 144 ARG A O 7
ATOM 13012 N N . TYR A 1 64 ? -8.906 12.963 -19.149 1.00 40.00 145 TYR A N 7
ATOM 13013 C CA . TYR A 1 64 ? -9.355 13.598 -17.893 1.00 40.00 145 TYR A CA 7
ATOM 13014 C C . TYR A 1 64 ? -8.951 15.080 -17.915 1.00 40.00 145 TYR A C 7
ATOM 13015 O O . TYR A 1 64 ? -9.548 15.888 -17.235 1.00 40.00 145 TYR A O 7
ATOM 13033 N N . HIS A 1 65 ? -7.942 15.453 -18.684 1.00 40.00 146 HIS A N 7
ATOM 13034 C CA . HIS A 1 65 ? -7.526 16.904 -18.715 1.00 40.00 146 HIS A CA 7
ATOM 13035 C C . HIS A 1 65 ? -8.721 17.818 -19.055 1.00 40.00 146 HIS A C 7
ATOM 13036 O O . HIS A 1 65 ? -8.890 18.884 -18.470 1.00 40.00 146 HIS A O 7
ATOM 13050 N N . ASN A 1 66 ? -9.570 17.412 -19.963 1.00 40.00 147 ASN A N 7
ATOM 13051 C CA . ASN A 1 66 ? -10.753 18.271 -20.278 1.00 40.00 147 ASN A CA 7
ATOM 13052 C C . ASN A 1 66 ? -11.592 18.363 -19.011 1.00 40.00 147 ASN A C 7
ATOM 13053 O O . ASN A 1 66 ? -11.692 19.400 -18.395 1.00 40.00 147 ASN A O 7
ATOM 13064 N N . LEU A 1 67 ? -12.144 17.261 -18.577 1.00 40.00 148 LEU A N 7
ATOM 13065 C CA . LEU A 1 67 ? -12.930 17.269 -17.308 1.00 40.00 148 LEU A CA 7
ATOM 13066 C C . LEU A 1 67 ? -12.095 17.997 -16.238 1.00 40.00 148 LEU A C 7
ATOM 13067 O O . LEU A 1 67 ? -11.073 17.509 -15.806 1.00 40.00 148 LEU A O 7
ATOM 13083 N N . HIS A 1 68 ? -12.489 19.194 -15.866 1.00 40.00 149 HIS A N 7
ATOM 13084 C CA . HIS A 1 68 ? -11.682 20.010 -14.881 1.00 40.00 149 HIS A CA 7
ATOM 13085 C C . HIS A 1 68 ? -10.188 19.956 -15.262 1.00 40.00 149 HIS A C 7
ATOM 13086 O O . HIS A 1 68 ? -9.504 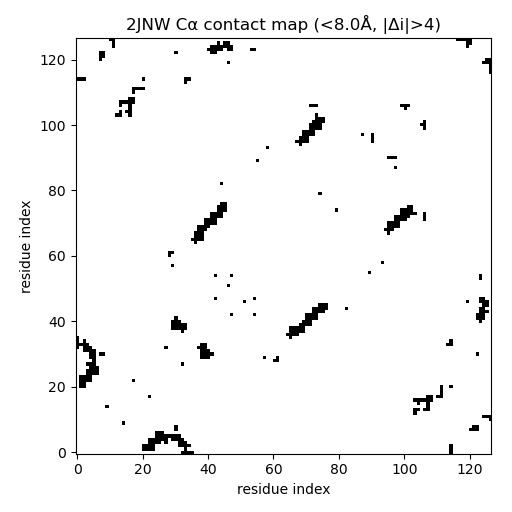19.006 -14.947 1.00 40.00 149 HIS A O 7
ATOM 13100 N N . PRO A 1 69 ? -9.748 20.979 -15.978 1.00 40.00 150 PRO A N 7
ATOM 13101 C CA . PRO A 1 69 ? -8.352 21.060 -16.460 1.00 40.00 150 PRO A CA 7
ATOM 13102 C C . PRO A 1 69 ? -7.420 21.880 -15.532 1.00 40.00 150 PRO A C 7
ATOM 13103 O O . PRO A 1 69 ? -6.331 21.436 -15.243 1.00 40.00 150 PRO A O 7
ATOM 13114 N N . ASP A 1 70 ? -7.801 23.078 -15.093 1.00 40.00 151 ASP A N 7
ATOM 13115 C CA . ASP A 1 70 ? -6.878 23.914 -14.214 1.00 40.00 151 ASP A CA 7
ATOM 13116 C C . ASP A 1 70 ? -6.099 23.061 -13.170 1.00 40.00 151 ASP A C 7
ATOM 13117 O O . ASP A 1 70 ? -5.088 23.487 -12.630 1.00 40.00 151 ASP A O 7
ATOM 13126 N N . TYR A 1 71 ? -6.558 21.873 -12.889 1.00 40.00 152 TYR A N 7
ATOM 13127 C CA . TYR A 1 71 ? -5.861 20.992 -11.910 1.00 40.00 152 TYR A CA 7
ATOM 13128 C C . TYR A 1 71 ? -4.382 20.818 -12.261 1.00 40.00 152 TYR A C 7
ATOM 13129 O O . TYR A 1 71 ? -3.545 20.979 -11.401 1.00 40.00 152 TYR A O 7
ATOM 13147 N N . ILE A 1 72 ? -4.024 20.470 -13.501 1.00 40.00 153 ILE A N 7
ATOM 13148 C CA . ILE A 1 72 ? -2.555 20.284 -13.768 1.00 40.00 153 ILE A CA 7
ATOM 13149 C C . ILE A 1 72 ? -1.825 21.594 -13.557 1.00 40.00 153 ILE A C 7
ATOM 13150 O O . ILE A 1 72 ? -0.721 21.624 -13.031 1.00 40.00 153 ILE A O 7
ATOM 13166 N N . HIS A 1 73 ? -2.440 22.689 -13.923 1.00 40.00 154 HIS A N 7
ATOM 13167 C CA . HIS A 1 73 ? -1.780 24.000 -13.688 1.00 40.00 154 HIS A CA 7
ATOM 13168 C C . HIS A 1 73 ? -1.664 24.198 -12.179 1.00 40.00 154 HIS A C 7
ATOM 13169 O O . HIS A 1 73 ? -0.587 24.468 -11.665 1.00 40.00 154 HIS A O 7
ATOM 13183 N N . GLY A 1 74 ? -2.779 24.042 -11.478 1.00 40.00 155 GLY A N 7
ATOM 13184 C CA . GLY A 1 74 ? -2.779 24.209 -9.988 1.00 40.00 155 GLY A CA 7
ATOM 13185 C C . GLY A 1 74 ? -1.916 23.123 -9.319 1.00 40.00 155 GLY A C 7
ATOM 13186 O O . GLY A 1 74 ? -1.600 23.200 -8.135 1.00 40.00 155 GLY A O 7
ATOM 13190 N N . ARG A 1 75 ? -1.540 22.115 -10.058 1.00 40.00 156 ARG A N 7
ATOM 13191 C CA . ARG A 1 75 ? -0.714 21.031 -9.461 1.00 40.00 156 ARG A CA 7
ATOM 13192 C C . ARG A 1 75 ? 0.769 21.426 -9.518 1.00 40.00 156 ARG A C 7
ATOM 13193 O O . ARG A 1 75 ? 1.545 21.155 -8.619 1.00 40.00 156 ARG A O 7
ATOM 13214 N N . LEU A 1 76 ? 1.177 22.088 -10.551 1.00 40.00 157 LEU A N 7
ATOM 13215 C CA . LEU A 1 76 ? 2.598 22.486 -10.612 1.00 40.00 157 LEU A CA 7
ATOM 13216 C C . LEU A 1 76 ? 2.865 23.620 -9.609 1.00 40.00 157 LEU A C 7
ATOM 13217 O O . LEU A 1 76 ? 3.897 23.641 -8.968 1.00 40.00 157 LEU A O 7
ATOM 13233 N N . GLN A 1 77 ? 1.948 24.570 -9.457 1.00 40.00 158 GLN A N 7
ATOM 13234 C CA . GLN A 1 77 ? 2.205 25.697 -8.472 1.00 40.00 158 GLN A CA 7
ATOM 13235 C C . GLN A 1 77 ? 2.323 25.100 -7.058 1.00 40.00 158 GLN A C 7
ATOM 13236 O O . GLN A 1 77 ? 3.090 25.564 -6.221 1.00 40.00 158 GLN A O 7
ATOM 13250 N N . SER A 1 78 ? 1.588 24.061 -6.788 1.00 40.00 159 SER A N 7
ATOM 13251 C CA . SER A 1 78 ? 1.684 23.428 -5.445 1.00 40.00 159 SER A CA 7
ATOM 13252 C C . SER A 1 78 ? 3.068 22.837 -5.267 1.00 40.00 159 SER A C 7
ATOM 13253 O O . SER A 1 78 ? 3.719 23.026 -4.267 1.00 40.00 159 SER A O 7
ATOM 13261 N N . LEU A 1 79 ? 3.525 22.136 -6.247 1.00 40.00 160 LEU A N 7
ATOM 13262 C CA . LEU A 1 79 ? 4.875 21.547 -6.147 1.00 40.00 160 LEU A CA 7
ATOM 13263 C C . LEU A 1 79 ? 5.911 22.685 -5.931 1.00 40.00 160 LEU A C 7
ATOM 13264 O O . LEU A 1 79 ? 6.886 22.535 -5.201 1.00 40.00 160 LEU A O 7
ATOM 13280 N N . GLY A 1 80 ? 5.668 23.839 -6.548 1.00 40.00 161 GLY A N 7
ATOM 13281 C CA . GLY A 1 80 ? 6.571 25.035 -6.391 1.00 40.00 161 GLY A CA 7
ATOM 13282 C C . GLY A 1 80 ? 7.964 24.818 -6.970 1.00 40.00 161 GLY A C 7
ATOM 13283 O O . GLY A 1 80 ? 8.223 25.108 -8.123 1.00 40.00 161 GLY A O 7
ATOM 13287 N N . LYS A 1 81 ? 8.876 24.356 -6.164 1.00 40.00 162 LYS A N 7
ATOM 13288 C CA . LYS A 1 81 ? 10.282 24.174 -6.650 1.00 40.00 162 LYS A CA 7
ATOM 13289 C C . LYS A 1 81 ? 11.066 23.165 -5.779 1.00 40.00 162 LYS A C 7
ATOM 13290 O O . LYS A 1 81 ? 12.283 23.172 -5.783 1.00 40.00 162 LYS A O 7
ATOM 13309 N N . ASN A 1 82 ? 10.383 22.333 -4.990 1.00 40.00 163 ASN A N 7
ATOM 13310 C CA . ASN A 1 82 ? 11.102 21.354 -4.055 1.00 40.00 163 ASN A CA 7
ATOM 13311 C C . ASN A 1 82 ? 12.001 20.322 -4.776 1.00 40.00 163 ASN A C 7
ATOM 13312 O O . ASN A 1 82 ? 12.882 19.711 -4.156 1.00 40.00 163 ASN A O 7
ATOM 13323 N N . PHE A 1 83 ? 11.747 20.031 -6.032 1.00 40.00 164 PHE A N 7
ATOM 13324 C CA . PHE A 1 83 ? 12.576 18.975 -6.708 1.00 40.00 164 PHE A CA 7
ATOM 13325 C C . PHE A 1 83 ? 13.285 19.498 -7.936 1.00 40.00 164 PHE A C 7
ATOM 13326 O O . PHE A 1 83 ? 12.695 20.157 -8.787 1.00 40.00 164 PHE A O 7
ATOM 13343 N N . ALA A 1 84 ? 14.517 19.182 -8.062 1.00 40.00 165 ALA A N 7
ATOM 13344 C CA . ALA A 1 84 ? 15.261 19.655 -9.240 1.00 40.00 165 ALA A CA 7
ATOM 13345 C C . ALA A 1 84 ? 14.691 19.105 -10.543 1.00 40.00 165 ALA A C 7
ATOM 13346 O O . ALA A 1 84 ? 14.186 19.846 -11.357 1.00 40.00 165 ALA A O 7
ATOM 13353 N N . LEU A 1 85 ? 14.776 17.855 -10.780 1.00 40.00 166 LEU A N 7
ATOM 13354 C CA . LEU A 1 85 ? 14.250 17.378 -12.071 1.00 40.00 166 LEU A CA 7
ATOM 13355 C C . LEU A 1 85 ? 12.750 17.258 -12.038 1.00 40.00 166 LEU A C 7
ATOM 13356 O O . LEU A 1 85 ? 12.215 16.333 -11.480 1.00 40.00 166 LEU A O 7
ATOM 13372 N N . ARG A 1 86 ? 12.064 18.170 -12.654 1.00 40.00 167 ARG A N 7
ATOM 13373 C CA . ARG A 1 86 ? 10.578 18.076 -12.673 1.00 40.00 167 ARG A CA 7
ATOM 13374 C C . ARG A 1 86 ? 10.179 17.508 -14.051 1.00 40.00 167 ARG A C 7
ATOM 13375 O O . ARG A 1 86 ? 10.727 17.887 -15.058 1.00 40.00 167 ARG A O 7
ATOM 13396 N N . VAL A 1 87 ? 9.282 16.551 -14.073 1.00 40.00 168 VAL A N 7
ATOM 13397 C CA . VAL A 1 87 ? 8.877 15.884 -15.356 1.00 40.00 168 VAL A CA 7
ATOM 13398 C C . VAL A 1 87 ? 7.351 15.711 -15.438 1.00 40.00 168 VAL A C 7
ATOM 13399 O O . VAL A 1 87 ? 6.710 15.445 -14.453 1.00 40.00 168 VAL A O 7
ATOM 13412 N N . LEU A 1 88 ? 6.769 15.860 -16.605 1.00 40.00 169 LEU A N 7
ATOM 13413 C CA . LEU A 1 88 ? 5.253 15.713 -16.758 1.00 40.00 169 LEU A CA 7
ATOM 13414 C C . LEU A 1 88 ? 4.888 14.464 -17.622 1.00 40.00 169 LEU A C 7
ATOM 13415 O O . LEU A 1 88 ? 4.922 14.500 -18.835 1.00 40.00 169 LEU A O 7
ATOM 13431 N N . LEU A 1 89 ? 4.528 13.364 -17.023 1.00 40.00 170 LEU A N 7
ATOM 13432 C CA . LEU A 1 89 ? 4.179 12.143 -17.834 1.00 40.00 170 LEU A CA 7
ATOM 13433 C C . LEU A 1 89 ? 2.819 12.338 -18.463 1.00 40.00 170 LEU A C 7
ATOM 13434 O O . LEU A 1 89 ? 1.850 12.547 -17.786 1.00 40.00 170 LEU A O 7
ATOM 13450 N N . VAL A 1 90 ? 2.727 12.303 -19.743 1.00 40.00 171 VAL A N 7
ATOM 13451 C CA . VAL A 1 90 ? 1.399 12.528 -20.359 1.00 40.00 171 VAL A CA 7
ATOM 13452 C C . VAL A 1 90 ? 0.897 11.282 -21.074 1.00 40.00 171 VAL A C 7
ATOM 13453 O O . VAL A 1 90 ? 1.573 10.733 -21.903 1.00 40.00 171 VAL A O 7
ATOM 13466 N N . GLN A 1 91 ? -0.282 10.822 -20.793 1.00 40.00 172 GLN A N 7
ATOM 13467 C CA . GLN A 1 91 ? -0.753 9.611 -21.536 1.00 40.00 172 GLN A CA 7
ATOM 13468 C C . GLN A 1 91 ? -1.596 10.065 -22.725 1.00 40.00 172 GLN A C 7
ATOM 13469 O O . GLN A 1 91 ? -2.683 10.557 -22.541 1.00 40.00 172 GLN A O 7
ATOM 13483 N N . VAL A 1 92 ? -1.115 9.922 -23.943 1.00 40.00 173 VAL A N 7
ATOM 13484 C CA . VAL A 1 92 ? -1.941 10.374 -25.116 1.00 40.00 173 VAL A CA 7
ATOM 13485 C C . VAL A 1 92 ? -3.076 9.389 -25.364 1.00 40.00 173 VAL A C 7
ATOM 13486 O O . VAL A 1 92 ? -2.991 8.510 -26.213 1.00 40.00 173 VAL A O 7
ATOM 13499 N N . ASP A 1 93 ? -4.147 9.548 -24.627 1.00 40.00 174 ASP A N 7
ATOM 13500 C CA . ASP A 1 93 ? -5.327 8.652 -24.797 1.00 40.00 174 ASP A CA 7
ATOM 13501 C C . ASP A 1 93 ? -6.465 9.427 -25.468 1.00 40.00 174 ASP A C 7
ATOM 13502 O O . ASP A 1 93 ? -7.626 9.208 -25.183 1.00 40.00 174 ASP A O 7
ATOM 13511 N N . VAL A 1 94 ? -6.132 10.327 -26.366 1.00 40.00 175 VAL A N 7
ATOM 13512 C CA . VAL A 1 94 ? -7.188 11.097 -27.070 1.00 40.00 175 VAL A CA 7
ATOM 13513 C C . VAL A 1 94 ? -6.740 11.436 -28.506 1.00 40.00 175 VAL A C 7
ATOM 13514 O O . VAL A 1 94 ? -5.601 11.756 -28.754 1.00 40.00 175 VAL A O 7
ATOM 13527 N N . LYS A 1 95 ? -7.641 11.357 -29.449 1.00 40.00 176 LYS A N 7
ATOM 13528 C CA . LYS A 1 95 ? -7.293 11.656 -30.885 1.00 40.00 176 LYS A CA 7
ATOM 13529 C C . LYS A 1 95 ? -7.229 13.185 -31.117 1.00 40.00 176 LYS A C 7
ATOM 13530 O O . LYS A 1 95 ? -7.975 13.934 -30.550 1.00 40.00 176 LYS A O 7
ATOM 13549 N N . ASP A 1 96 ? -6.336 13.655 -31.937 1.00 40.00 177 ASP A N 7
ATOM 13550 C CA . ASP A 1 96 ? -6.234 15.142 -32.184 1.00 40.00 177 ASP A CA 7
ATOM 13551 C C . ASP A 1 96 ? -5.768 15.899 -30.919 1.00 40.00 177 ASP A C 7
ATOM 13552 O O . ASP A 1 96 ? -6.292 16.941 -30.583 1.00 40.00 177 ASP A O 7
ATOM 13561 N N . PRO A 1 97 ? -4.816 15.335 -30.246 1.00 40.00 178 PRO A N 7
ATOM 13562 C CA . PRO A 1 97 ? -4.272 15.950 -28.995 1.00 40.00 178 PRO A CA 7
ATOM 13563 C C . PRO A 1 97 ? -3.481 17.230 -29.256 1.00 40.00 178 PRO A C 7
ATOM 13564 O O . PRO A 1 97 ? -3.376 18.104 -28.422 1.00 40.00 178 PRO A O 7
ATOM 13575 N N . GLN A 1 98 ? -2.886 17.324 -30.379 1.00 40.00 179 GLN A N 7
ATOM 13576 C CA . GLN A 1 98 ? -2.048 18.502 -30.669 1.00 40.00 179 GLN A CA 7
ATOM 13577 C C . GLN A 1 98 ? -2.456 19.747 -29.900 1.00 40.00 179 GLN A C 7
ATOM 13578 O O . GLN A 1 98 ? -1.678 20.265 -29.130 1.00 40.00 179 GLN A O 7
ATOM 13592 N N . GLN A 1 99 ? -3.623 20.266 -30.136 1.00 40.00 180 GLN A N 7
ATOM 13593 C CA . GLN A 1 99 ? -4.012 21.540 -29.454 1.00 40.00 180 GLN A CA 7
ATOM 13594 C C . GLN A 1 99 ? -3.573 21.564 -27.988 1.00 40.00 180 GLN A C 7
ATOM 13595 O O . GLN A 1 99 ? -2.847 22.449 -27.561 1.00 40.00 180 GLN A O 7
ATOM 13609 N N . ALA A 1 100 ? -4.023 20.647 -27.200 1.00 40.00 181 ALA A N 7
ATOM 13610 C CA . ALA A 1 100 ? -3.648 20.691 -25.770 1.00 40.00 181 ALA A CA 7
ATOM 13611 C C . ALA A 1 100 ? -2.132 20.634 -25.583 1.00 40.00 181 ALA A C 7
ATOM 13612 O O . ALA A 1 100 ? -1.555 21.470 -24.909 1.00 40.00 181 ALA A O 7
ATOM 13619 N N . LEU A 1 101 ? -1.475 19.665 -26.161 1.00 40.00 182 LEU A N 7
ATOM 13620 C CA . LEU A 1 101 ? 0.001 19.591 -25.973 1.00 40.00 182 LEU A CA 7
ATOM 13621 C C . LEU A 1 101 ? 0.600 20.989 -26.131 1.00 40.00 182 LEU A C 7
ATOM 13622 O O . LEU A 1 101 ? 1.392 21.434 -25.327 1.00 40.00 182 LEU A O 7
ATOM 13638 N N . LYS A 1 102 ? 0.216 21.686 -27.161 1.00 40.00 183 LYS A N 7
ATOM 13639 C CA . LYS A 1 102 ? 0.754 23.048 -27.367 1.00 40.00 183 LYS A CA 7
ATOM 13640 C C . LYS A 1 102 ? 0.626 23.866 -26.076 1.00 40.00 183 LYS A C 7
ATOM 13641 O O . LYS A 1 102 ? 1.609 24.302 -25.524 1.00 40.00 183 LYS A O 7
ATOM 13660 N N . GLU A 1 103 ? -0.570 24.084 -25.583 1.00 40.00 184 GLU A N 7
ATOM 13661 C CA . GLU A 1 103 ? -0.717 24.913 -24.340 1.00 40.00 184 GLU A CA 7
ATOM 13662 C C . GLU A 1 103 ? -0.155 24.220 -23.092 1.00 40.00 184 GLU A C 7
ATOM 13663 O O . GLU A 1 103 ? 0.179 24.863 -22.112 1.00 40.00 184 GLU A O 7
ATOM 13675 N N . LEU A 1 104 ? 0.009 22.944 -23.114 1.00 40.00 185 LEU A N 7
ATOM 13676 C CA . LEU A 1 104 ? 0.618 22.311 -21.928 1.00 40.00 185 LEU A CA 7
ATOM 13677 C C . LEU A 1 104 ? 2.097 22.591 -21.996 1.00 40.00 185 LEU A C 7
ATOM 13678 O O . LEU A 1 104 ? 2.704 22.963 -21.029 1.00 40.00 185 LEU A O 7
ATOM 13694 N N . ALA A 1 105 ? 2.688 22.404 -23.159 1.00 40.00 186 ALA A N 7
ATOM 13695 C CA . ALA A 1 105 ? 4.164 22.649 -23.302 1.00 40.00 186 ALA A CA 7
ATOM 13696 C C . ALA A 1 105 ? 4.505 24.087 -22.851 1.00 40.00 186 ALA A C 7
ATOM 13697 O O . ALA A 1 105 ? 5.445 24.306 -22.098 1.00 40.00 186 ALA A O 7
ATOM 13704 N N . LYS A 1 106 ? 3.732 25.073 -23.292 1.00 40.00 187 LYS A N 7
ATOM 13705 C CA . LYS A 1 106 ? 4.006 26.494 -22.877 1.00 40.00 187 LYS A CA 7
ATOM 13706 C C . LYS A 1 106 ? 4.082 26.530 -21.360 1.00 40.00 187 LYS A C 7
ATOM 13707 O O . LYS A 1 106 ? 4.963 27.117 -20.769 1.00 40.00 187 LYS A O 7
ATOM 13726 N N . MET A 1 107 ? 3.172 25.865 -20.738 1.00 40.00 188 MET A N 7
ATOM 13727 C CA . MET A 1 107 ? 3.177 25.808 -19.268 1.00 40.00 188 MET A CA 7
ATOM 13728 C C . MET A 1 107 ? 4.497 25.194 -18.760 1.00 40.00 188 MET A C 7
ATOM 13729 O O . MET A 1 107 ? 5.084 25.679 -17.813 1.00 40.00 188 MET A O 7
ATOM 13743 N N . CYS A 1 108 ? 4.947 24.103 -19.370 1.00 40.00 189 CYS A N 7
ATOM 13744 C CA . CYS A 1 108 ? 6.197 23.409 -18.888 1.00 40.00 189 CYS A CA 7
ATOM 13745 C C . CYS A 1 108 ? 7.444 24.253 -19.070 1.00 40.00 189 CYS A C 7
ATOM 13746 O O . CYS A 1 108 ? 8.353 24.148 -18.269 1.00 40.00 189 CYS A O 7
ATOM 13754 N N . ILE A 1 109 ? 7.538 25.073 -20.101 1.00 40.00 190 ILE A N 7
ATOM 13755 C CA . ILE A 1 109 ? 8.794 25.881 -20.232 1.00 40.00 190 ILE A CA 7
ATOM 13756 C C . ILE A 1 109 ? 8.811 26.854 -19.076 1.00 40.00 190 ILE A C 7
ATOM 13757 O O . ILE A 1 109 ? 9.801 26.972 -18.362 1.00 40.00 190 ILE A O 7
ATOM 13773 N N . LEU A 1 110 ? 7.704 27.541 -18.862 1.00 40.00 191 LEU A N 7
ATOM 13774 C CA . LEU A 1 110 ? 7.663 28.486 -17.722 1.00 40.00 191 LEU A CA 7
ATOM 13775 C C . LEU A 1 110 ? 7.963 27.685 -16.441 1.00 40.00 191 LEU A C 7
ATOM 13776 O O . LEU A 1 110 ? 8.797 28.074 -15.632 1.00 40.00 191 LEU A O 7
ATOM 13792 N N . ALA A 1 111 ? 7.304 26.546 -16.279 1.00 40.00 192 ALA A N 7
ATOM 13793 C CA . ALA A 1 111 ? 7.523 25.669 -15.070 1.00 40.00 192 ALA A CA 7
ATOM 13794 C C . ALA A 1 111 ? 8.871 24.939 -15.164 1.00 40.00 192 ALA A C 7
ATOM 13795 O O . ALA A 1 111 ? 9.326 24.282 -14.252 1.00 40.00 192 ALA A O 7
ATOM 13802 N N . ASP A 1 112 ? 9.489 25.044 -16.284 1.00 40.00 193 ASP A N 7
ATOM 13803 C CA . ASP A 1 112 ? 10.781 24.362 -16.511 1.00 40.00 193 ASP A CA 7
ATOM 13804 C C . ASP A 1 112 ? 10.743 22.876 -16.088 1.00 40.00 193 ASP A C 7
ATOM 13805 O O . ASP A 1 112 ? 11.647 22.369 -15.441 1.00 40.00 193 ASP A O 7
ATOM 13814 N N . CYS A 1 113 ? 9.723 22.166 -16.504 1.00 40.00 194 CYS A N 7
ATOM 13815 C CA . CYS A 1 113 ? 9.641 20.701 -16.213 1.00 40.00 194 CYS A CA 7
ATOM 13816 C C . CYS A 1 113 ? 9.570 19.979 -17.559 1.00 40.00 194 CYS A C 7
ATOM 13817 O O . CYS A 1 113 ? 9.113 20.533 -18.541 1.00 40.00 194 CYS A O 7
ATOM 13825 N N . THR A 1 114 ? 10.034 18.769 -17.615 1.00 40.00 195 THR A N 7
ATOM 13826 C CA . THR A 1 114 ? 10.046 17.996 -18.905 1.00 40.00 195 THR A CA 7
ATOM 13827 C C . THR A 1 114 ? 8.646 17.514 -19.321 1.00 40.00 195 THR A C 7
ATOM 13828 O O . THR A 1 114 ? 7.818 17.192 -18.499 1.00 40.00 195 THR A O 7
ATOM 13839 N N . LEU A 1 115 ? 8.414 17.440 -20.604 1.00 40.00 196 LEU A N 7
ATOM 13840 C CA . LEU A 1 115 ? 7.110 16.937 -21.144 1.00 40.00 196 LEU A CA 7
ATOM 13841 C C . LEU A 1 115 ? 7.352 15.540 -21.733 1.00 40.00 196 LEU A C 7
ATOM 13842 O O . LEU A 1 115 ? 8.121 15.405 -22.663 1.00 40.00 196 LEU A O 7
ATOM 13858 N N . ILE A 1 116 ? 6.725 14.501 -21.207 1.00 40.00 197 ILE A N 7
ATOM 13859 C CA . ILE A 1 116 ? 6.960 13.110 -21.758 1.00 40.00 197 ILE A CA 7
ATOM 13860 C C . ILE A 1 116 ? 5.677 12.549 -22.363 1.00 40.00 197 ILE A C 7
ATOM 13861 O O . ILE A 1 116 ? 4.595 12.812 -21.880 1.00 40.00 197 ILE A O 7
ATOM 13877 N N . LEU A 1 117 ? 5.756 11.817 -23.431 1.00 40.00 198 LEU A N 7
ATOM 13878 C CA . LEU A 1 117 ? 4.488 11.341 -24.039 1.00 40.00 198 LEU A CA 7
ATOM 13879 C C . LEU A 1 117 ? 4.316 9.833 -24.070 1.00 40.00 198 LEU A C 7
ATOM 13880 O O . LEU A 1 117 ? 5.068 9.129 -24.693 1.00 40.00 198 LEU A O 7
ATOM 13896 N N . ALA A 1 118 ? 3.278 9.349 -23.462 1.00 40.00 199 ALA A N 7
ATOM 13897 C CA . ALA A 1 118 ? 2.987 7.900 -23.520 1.00 40.00 199 ALA A CA 7
ATOM 13898 C C . ALA A 1 118 ? 1.674 7.734 -24.247 1.00 40.00 199 ALA A C 7
ATOM 13899 O O . ALA A 1 118 ? 0.982 8.684 -24.490 1.00 40.00 199 ALA A O 7
ATOM 13906 N N . TRP A 1 119 ? 1.302 6.566 -24.597 1.00 40.00 200 TRP A N 7
ATOM 13907 C CA . TRP A 1 119 ? 0.009 6.435 -25.297 1.00 40.00 200 TRP A CA 7
ATOM 13908 C C . TRP A 1 119 ? -0.807 5.327 -24.680 1.00 40.00 200 TRP A C 7
ATOM 13909 O O . TRP A 1 119 ? -1.968 5.172 -24.974 1.00 40.00 200 TRP A O 7
ATOM 13930 N N . SER A 1 120 ? -0.207 4.582 -23.796 1.00 40.00 201 SER A N 7
ATOM 13931 C CA . SER A 1 120 ? -0.939 3.486 -23.095 1.00 40.00 201 SER A CA 7
ATOM 13932 C C . SER A 1 120 ? -0.579 3.494 -21.619 1.00 40.00 201 SER A C 7
ATOM 13933 O O . SER A 1 120 ? 0.408 4.071 -21.217 1.00 40.00 201 SER A O 7
ATOM 13941 N N . PRO A 1 121 ? -1.363 2.824 -20.859 1.00 40.00 202 PRO A N 7
ATOM 13942 C CA . PRO A 1 121 ? -1.055 2.740 -19.456 1.00 40.00 202 PRO A CA 7
ATOM 13943 C C . PRO A 1 121 ? 0.170 1.894 -19.255 1.00 40.00 202 PRO A C 7
ATOM 13944 O O . PRO A 1 121 ? 0.896 2.071 -18.302 1.00 40.00 202 PRO A O 7
ATOM 13955 N N . GLU A 1 122 ? 0.489 1.048 -20.183 1.00 40.00 203 GLU A N 7
ATOM 13956 C CA . GLU A 1 122 ? 1.745 0.283 -20.039 1.00 40.00 203 GLU A CA 7
ATOM 13957 C C . GLU A 1 122 ? 2.945 1.172 -20.397 1.00 40.00 203 GLU A C 7
ATOM 13958 O O . GLU A 1 122 ? 3.944 1.226 -19.705 1.00 40.00 203 GLU A O 7
ATOM 13970 N N . GLU A 1 123 ? 2.855 1.868 -21.479 1.00 40.00 204 GLU A N 7
ATOM 13971 C CA . GLU A 1 123 ? 3.980 2.737 -21.893 1.00 40.00 204 GLU A CA 7
ATOM 13972 C C . GLU A 1 123 ? 4.396 3.683 -20.752 1.00 40.00 204 GLU A C 7
ATOM 13973 O O . GLU A 1 123 ? 5.554 3.749 -20.383 1.00 40.00 204 GLU A O 7
ATOM 13985 N N . ALA A 1 124 ? 3.475 4.411 -20.178 1.00 40.00 205 ALA A N 7
ATOM 13986 C CA . ALA A 1 124 ? 3.876 5.317 -19.074 1.00 40.00 205 ALA A CA 7
ATOM 13987 C C . ALA A 1 124 ? 4.481 4.455 -17.994 1.00 40.00 205 ALA A C 7
ATOM 13988 O O . ALA A 1 124 ? 5.540 4.759 -17.476 1.00 40.00 205 ALA A O 7
ATOM 13995 N N . GLY A 1 125 ? 3.823 3.350 -17.678 1.00 40.00 206 GLY A N 7
ATOM 13996 C CA . GLY A 1 125 ? 4.363 2.427 -16.646 1.00 40.00 206 GLY A CA 7
ATOM 13997 C C . GLY A 1 125 ? 5.817 2.169 -17.004 1.00 40.00 206 GLY A C 7
ATOM 13998 O O . GLY A 1 125 ? 6.695 2.157 -16.155 1.00 40.00 206 GLY A O 7
ATOM 14002 N N . ARG A 1 126 ? 6.109 1.996 -18.264 1.00 40.00 207 ARG A N 7
ATOM 14003 C CA . ARG A 1 126 ? 7.527 1.769 -18.637 1.00 40.00 207 ARG A CA 7
ATOM 14004 C C . ARG A 1 126 ? 8.339 3.013 -18.244 1.00 40.00 207 ARG A C 7
ATOM 14005 O O . ARG A 1 126 ? 9.359 2.922 -17.611 1.00 40.00 207 ARG A O 7
ATOM 14026 N N . TYR A 1 127 ? 7.867 4.172 -18.620 1.00 40.00 208 TYR A N 7
ATOM 14027 C CA . TYR A 1 127 ? 8.593 5.438 -18.301 1.00 40.00 208 TYR A CA 7
ATOM 14028 C C . TYR A 1 127 ? 8.973 5.554 -16.829 1.00 40.00 208 TYR A C 7
ATOM 14029 O O . TYR A 1 127 ? 9.916 6.244 -16.473 1.00 40.00 208 TYR A O 7
ATOM 14047 N N . LEU A 1 128 ? 8.250 4.909 -15.968 1.00 40.00 209 LEU A N 7
ATOM 14048 C CA . LEU A 1 128 ? 8.576 5.002 -14.519 1.00 40.00 209 LEU A CA 7
ATOM 14049 C C . LEU A 1 128 ? 9.754 4.055 -14.203 1.00 40.00 209 LEU A C 7
ATOM 14050 O O . LEU A 1 128 ? 10.733 4.444 -13.587 1.00 40.00 209 LEU A O 7
ATOM 14066 N N . GLU A 1 129 ? 9.681 2.814 -14.619 1.00 40.00 210 GLU A N 7
ATOM 14067 C CA . GLU A 1 129 ? 10.811 1.892 -14.325 1.00 40.00 210 GLU A CA 7
ATOM 14068 C C . GLU A 1 129 ? 12.102 2.502 -14.880 1.00 40.00 210 GLU A C 7
ATOM 14069 O O . GLU A 1 129 ? 13.161 2.343 -14.304 1.00 40.00 210 GLU A O 7
ATOM 14081 N N . THR A 1 130 ? 12.000 3.193 -16.025 1.00 40.00 211 THR A N 7
ATOM 14082 C CA . THR A 1 130 ? 13.208 3.814 -16.716 1.00 40.00 211 THR A CA 7
ATOM 14083 C C . THR A 1 130 ? 13.772 5.025 -15.968 1.00 40.00 211 THR A C 7
ATOM 14084 O O . THR A 1 130 ? 14.962 5.231 -15.970 1.00 40.00 211 THR A O 7
ATOM 14095 N N . TYR A 1 131 ? 12.971 5.846 -15.342 1.00 40.00 212 TYR A N 7
ATOM 14096 C CA . TYR A 1 131 ? 13.591 7.018 -14.644 1.00 40.00 212 TYR A CA 7
ATOM 14097 C C . TYR A 1 131 ? 14.215 6.596 -13.297 1.00 40.00 212 TYR A C 7
ATOM 14098 O O . TYR A 1 131 ? 15.214 7.176 -12.864 1.00 40.00 212 TYR A O 7
ATOM 14116 N N . LYS A 1 132 ? 13.692 5.555 -12.664 1.00 40.00 213 LYS A N 7
ATOM 14117 C CA . LYS A 1 132 ? 14.334 5.063 -11.394 1.00 40.00 213 LYS A CA 7
ATOM 14118 C C . LYS A 1 132 ? 15.509 4.164 -11.802 1.00 40.00 213 LYS A C 7
ATOM 14119 O O . LYS A 1 132 ? 16.446 3.962 -11.044 1.00 40.00 213 LYS A O 7
ATOM 14138 N N . ALA A 1 133 ? 15.462 3.659 -13.041 1.00 40.00 214 ALA A N 7
ATOM 14139 C CA . ALA A 1 133 ? 16.588 2.801 -13.610 1.00 40.00 214 ALA A CA 7
ATOM 14140 C C . ALA A 1 133 ? 17.673 3.719 -14.257 1.00 40.00 214 ALA A C 7
ATOM 14141 O O . ALA A 1 133 ? 18.668 4.022 -13.592 1.00 40.00 214 ALA A O 7
ATOM 14149 N N . LYS B 2 1 ? -15.017 1.774 -12.993 1.00 40.00 67 LYS B N 7
ATOM 14150 C CA . LYS B 2 1 ? -16.270 2.596 -12.923 1.00 40.00 67 LYS B CA 7
ATOM 14151 C C . LYS B 2 1 ? -16.028 4.021 -13.507 1.00 40.00 67 LYS B C 7
ATOM 14152 O O . LYS B 2 1 ? -15.136 4.239 -14.335 1.00 40.00 67 LYS B O 7
ATOM 14173 N N . ILE B 2 2 ? -16.836 4.989 -13.089 1.00 40.00 68 ILE B N 7
ATOM 14174 C CA . ILE B 2 2 ? -16.692 6.391 -13.615 1.00 40.00 68 ILE B CA 7
ATOM 14175 C C . ILE B 2 2 ? -16.519 7.389 -12.453 1.00 40.00 68 ILE B C 7
ATOM 14176 O O . ILE B 2 2 ? -16.958 8.522 -12.513 1.00 40.00 68 ILE B O 7
ATOM 14192 N N . ILE B 2 3 ? -15.881 6.967 -11.395 1.00 40.00 69 ILE B N 7
ATOM 14193 C CA . ILE B 2 3 ? -15.693 7.879 -10.219 1.00 40.00 69 ILE B CA 7
ATOM 14194 C C . ILE B 2 3 ? -14.446 8.707 -10.369 1.00 40.00 69 ILE B C 7
ATOM 14195 O O . ILE B 2 3 ? -13.732 8.941 -9.414 1.00 40.00 69 ILE B O 7
ATOM 14211 N N . ASP B 2 4 ? -14.176 9.159 -11.549 1.00 40.00 70 ASP B N 7
ATOM 14212 C CA . ASP B 2 4 ? -12.963 9.975 -11.738 1.00 40.00 70 ASP B CA 7
ATOM 14213 C C . ASP B 2 4 ? -12.714 10.845 -10.504 1.00 40.00 70 ASP B C 7
ATOM 14214 O O . ASP B 2 4 ? -13.421 11.793 -10.215 1.00 40.00 70 ASP B O 7
ATOM 14223 N N . THR B 2 5 ? -11.702 10.495 -9.777 1.00 40.00 71 THR B N 7
ATOM 14224 C CA . THR B 2 5 ? -11.351 11.247 -8.553 1.00 40.00 71 THR B CA 7
ATOM 14225 C C . THR B 2 5 ? -10.470 12.435 -8.955 1.00 40.00 71 THR B C 7
ATOM 14226 O O . THR B 2 5 ? -10.867 13.253 -9.776 1.00 40.00 71 THR B O 7
ATOM 14237 N N . GLY B 2 6 ? -9.271 12.519 -8.393 1.00 40.00 72 GLY B N 7
ATOM 14238 C CA . GLY B 2 6 ? -8.328 13.632 -8.727 1.00 40.00 72 GLY B CA 7
ATOM 14239 C C . GLY B 2 6 ? -6.884 13.100 -8.787 1.00 40.00 72 GLY B C 7
ATOM 14240 O O . GLY B 2 6 ? -6.441 12.377 -7.902 1.00 40.00 72 GLY B O 7
ATOM 14244 N N . GLY B 2 7 ? -6.152 13.459 -9.838 1.00 40.00 73 GLY B N 7
ATOM 14245 C CA . GLY B 2 7 ? -4.728 12.993 -9.987 1.00 40.00 73 GLY B CA 7
ATOM 14246 C C . GLY B 2 7 ? -4.282 12.975 -11.474 1.00 40.00 73 GLY B C 7
ATOM 14247 O O . GLY B 2 7 ? -3.391 12.241 -11.841 1.00 40.00 73 GLY B O 7
ATOM 14251 N N . GLY B 2 8 ? -4.878 13.768 -12.329 1.00 40.00 74 GLY B N 7
ATOM 14252 C CA . GLY B 2 8 ? -4.461 13.760 -13.772 1.00 40.00 74 GLY B CA 7
ATOM 14253 C C . GLY B 2 8 ? -4.571 12.376 -14.329 1.00 40.00 74 GLY B C 7
ATOM 14254 O O . GLY B 2 8 ? -3.621 11.845 -14.882 1.00 40.00 74 GLY B O 7
ATOM 14258 N N . PHE B 2 9 ? -5.714 11.790 -14.228 1.00 40.00 75 PHE B N 7
ATOM 14259 C CA . PHE B 2 9 ? -5.873 10.445 -14.793 1.00 40.00 75 PHE B CA 7
ATOM 14260 C C . PHE B 2 9 ? -7.350 10.058 -14.777 1.00 40.00 75 PHE B C 7
ATOM 14261 O O . PHE B 2 9 ? -8.051 10.259 -13.810 1.00 40.00 75 PHE B O 7
ATOM 14278 N N . ILE B 2 10 ? -7.836 9.591 -15.889 1.00 40.00 76 ILE B N 7
ATOM 14279 C CA . ILE B 2 10 ? -9.287 9.274 -16.012 1.00 40.00 76 ILE B CA 7
ATOM 14280 C C . ILE B 2 10 ? -9.682 8.003 -15.254 1.00 40.00 76 ILE B C 7
ATOM 14281 O O . ILE B 2 10 ? -9.046 6.988 -15.352 1.00 40.00 76 ILE B O 7
ATOM 14297 N N . LEU B 2 11 ? -10.740 8.070 -14.487 1.00 40.00 77 LEU B N 7
ATOM 14298 C CA . LEU B 2 11 ? -11.180 6.878 -13.690 1.00 40.00 77 LEU B CA 7
ATOM 14299 C C . LEU B 2 11 ? -12.685 6.585 -13.878 1.00 40.00 77 LEU B C 7
ATOM 14300 O O . LEU B 2 11 ? -12.996 5.519 -14.400 1.00 40.00 77 LEU B O 7
ATOM 14316 N N . ASN A 1 18 ? 12.981 6.631 -3.477 1.00 40.00 99 ASN A N 8
ATOM 14317 C CA . ASN A 1 18 ? 14.133 5.656 -3.513 1.00 40.00 99 ASN A CA 8
ATOM 14318 C C . ASN A 1 18 ? 13.603 4.514 -4.353 1.00 40.00 99 ASN A C 8
ATOM 14319 O O . ASN A 1 18 ? 13.416 4.660 -5.542 1.00 40.00 99 ASN A O 8
ATOM 14329 N N . SER A 1 19 ? 13.131 3.471 -3.734 1.00 40.00 100 SER A N 8
ATOM 14330 C CA . SER A 1 19 ? 12.341 2.574 -4.550 1.00 40.00 100 SER A CA 8
ATOM 14331 C C . SER A 1 19 ? 11.084 3.464 -4.463 1.00 40.00 100 SER A C 8
ATOM 14332 O O . SER A 1 19 ? 10.687 3.886 -3.384 1.00 40.00 100 SER A O 8
ATOM 14340 N N . ILE A 1 20 ? 10.638 3.954 -5.590 1.00 40.00 101 ILE A N 8
ATOM 14341 C CA . ILE A 1 20 ? 9.591 5.055 -5.685 1.00 40.00 101 ILE A CA 8
ATOM 14342 C C . ILE A 1 20 ? 8.702 5.378 -4.483 1.00 40.00 101 ILE A C 8
ATOM 14343 O O . ILE A 1 20 ? 8.491 4.596 -3.569 1.00 40.00 101 ILE A O 8
ATOM 14359 N N . ILE A 1 21 ? 8.086 6.551 -4.626 1.00 40.00 102 ILE A N 8
ATOM 14360 C CA . ILE A 1 21 ? 7.060 7.080 -3.689 1.00 40.00 102 ILE A CA 8
ATOM 14361 C C . ILE A 1 21 ? 5.956 7.631 -4.586 1.00 40.00 102 ILE A C 8
ATOM 14362 O O . ILE A 1 21 ? 6.212 8.517 -5.372 1.00 40.00 102 ILE A O 8
ATOM 14378 N N . VAL A 1 22 ? 4.763 7.138 -4.497 1.00 40.00 103 VAL A N 8
ATOM 14379 C CA . VAL A 1 22 ? 3.650 7.648 -5.374 1.00 40.00 103 VAL A CA 8
ATOM 14380 C C . VAL A 1 22 ? 2.614 8.284 -4.488 1.00 40.00 103 VAL A C 8
ATOM 14381 O O . VAL A 1 22 ? 2.639 8.087 -3.306 1.00 40.00 103 VAL A O 8
ATOM 14394 N N . SER A 1 23 ? 1.625 8.936 -5.025 1.00 40.00 104 SER A N 8
ATOM 14395 C CA . SER A 1 23 ? 0.544 9.473 -4.135 1.00 40.00 104 SER A CA 8
ATOM 14396 C C . SER A 1 23 ? -0.675 8.537 -4.114 1.00 40.00 104 SER A C 8
ATOM 14397 O O . SER A 1 23 ? -1.056 8.000 -5.133 1.00 40.00 104 SER A O 8
ATOM 14405 N N . PRO A 1 24 ? -1.289 8.418 -2.955 1.00 40.00 105 PRO A N 8
ATOM 14406 C CA . PRO A 1 24 ? -2.502 7.579 -2.829 1.00 40.00 105 PRO A CA 8
ATOM 14407 C C . PRO A 1 24 ? -3.599 8.229 -3.641 1.00 40.00 105 PRO A C 8
ATOM 14408 O O . PRO A 1 24 ? -4.611 7.630 -3.934 1.00 40.00 105 PRO A O 8
ATOM 14419 N N . ARG A 1 25 ? -3.359 9.454 -4.050 1.00 40.00 106 ARG A N 8
ATOM 14420 C CA . ARG A 1 25 ? -4.324 10.167 -4.912 1.00 40.00 106 ARG A CA 8
ATOM 14421 C C . ARG A 1 25 ? -4.044 9.698 -6.331 1.00 40.00 106 ARG A C 8
ATOM 14422 O O . ARG A 1 25 ? -4.726 10.048 -7.257 1.00 40.00 106 ARG A O 8
ATOM 14443 N N . GLN A 1 26 ? -3.050 8.860 -6.475 1.00 40.00 107 GLN A N 8
ATOM 14444 C CA . GLN A 1 26 ? -2.713 8.288 -7.794 1.00 40.00 107 GLN A CA 8
ATOM 14445 C C . GLN A 1 26 ? -3.141 6.806 -7.799 1.00 40.00 107 GLN A C 8
ATOM 14446 O O . GLN A 1 26 ? -2.880 6.068 -8.727 1.00 40.00 107 GLN A O 8
ATOM 14460 N N . ARG A 1 27 ? -3.815 6.378 -6.752 1.00 40.00 108 ARG A N 8
ATOM 14461 C CA . ARG A 1 27 ? -4.288 4.961 -6.661 1.00 40.00 108 ARG A CA 8
ATOM 14462 C C . ARG A 1 27 ? -5.069 4.594 -7.903 1.00 40.00 108 ARG A C 8
ATOM 14463 O O . ARG A 1 27 ? -5.030 5.287 -8.895 1.00 40.00 108 ARG A O 8
ATOM 14484 N N . GLY A 1 28 ? -5.777 3.500 -7.863 1.00 40.00 109 GLY A N 8
ATOM 14485 C CA . GLY A 1 28 ? -6.530 3.094 -9.068 1.00 40.00 109 GLY A CA 8
ATOM 14486 C C . GLY A 1 28 ? -5.559 3.238 -10.224 1.00 40.00 109 GLY A C 8
ATOM 14487 O O . GLY A 1 28 ? -4.579 2.535 -10.286 1.00 40.00 109 GLY A O 8
ATOM 14491 N N . ASN A 1 29 ? -5.781 4.191 -11.086 1.00 40.00 110 ASN A N 8
ATOM 14492 C CA . ASN A 1 29 ? -4.815 4.440 -12.216 1.00 40.00 110 ASN A CA 8
ATOM 14493 C C . ASN A 1 29 ? -4.007 3.181 -12.600 1.00 40.00 110 ASN A C 8
ATOM 14494 O O . ASN A 1 29 ? -3.023 2.876 -11.960 1.00 40.00 110 ASN A O 8
ATOM 14505 N N . PRO A 1 30 ? -4.454 2.487 -13.623 1.00 40.00 111 PRO A N 8
ATOM 14506 C CA . PRO A 1 30 ? -3.790 1.217 -14.069 1.00 40.00 111 PRO A CA 8
ATOM 14507 C C . PRO A 1 30 ? -2.314 1.379 -14.437 1.00 40.00 111 PRO A C 8
ATOM 14508 O O . PRO A 1 30 ? -1.603 0.408 -14.569 1.00 40.00 111 PRO A O 8
ATOM 14519 N N . VAL A 1 31 ? -1.824 2.555 -14.598 1.00 40.00 112 VAL A N 8
ATOM 14520 C CA . VAL A 1 31 ? -0.392 2.660 -14.937 1.00 40.00 112 VAL A CA 8
ATOM 14521 C C . VAL A 1 31 ? 0.438 1.987 -13.852 1.00 40.00 112 VAL A C 8
ATOM 14522 O O . VAL A 1 31 ? 1.452 1.375 -14.124 1.00 40.00 112 VAL A O 8
ATOM 14535 N N . LEU A 1 32 ? 0.013 2.083 -12.623 1.00 40.00 113 LEU A N 8
ATOM 14536 C CA . LEU A 1 32 ? 0.786 1.434 -11.520 1.00 40.00 113 LEU A CA 8
ATOM 14537 C C . LEU A 1 32 ? 0.958 -0.057 -11.830 1.00 40.00 113 LEU A C 8
ATOM 14538 O O . LEU A 1 32 ? 1.888 -0.703 -11.363 1.00 40.00 113 LEU A O 8
ATOM 14554 N N . LYS A 1 33 ? 0.058 -0.609 -12.624 1.00 40.00 114 LYS A N 8
ATOM 14555 C CA . LYS A 1 33 ? 0.164 -2.058 -12.959 1.00 40.00 114 LYS A CA 8
ATOM 14556 C C . LYS A 1 33 ? 1.372 -2.272 -13.852 1.00 40.00 114 LYS A C 8
ATOM 14557 O O . LYS A 1 33 ? 1.888 -3.351 -13.952 1.00 40.00 114 LYS A O 8
ATOM 14576 N N . PHE A 1 34 ? 1.855 -1.286 -14.520 1.00 40.00 115 PHE A N 8
ATOM 14577 C CA . PHE A 1 34 ? 3.028 -1.585 -15.361 1.00 40.00 115 PHE A CA 8
ATOM 14578 C C . PHE A 1 34 ? 4.294 -1.192 -14.628 1.00 40.00 115 PHE A C 8
ATOM 14579 O O . PHE A 1 34 ? 5.387 -1.385 -15.111 1.00 40.00 115 PHE A O 8
ATOM 14596 N N . VAL A 1 35 ? 4.156 -0.728 -13.417 1.00 40.00 116 VAL A N 8
ATOM 14597 C CA . VAL A 1 35 ? 5.366 -0.438 -12.634 1.00 40.00 116 VAL A CA 8
ATOM 14598 C C . VAL A 1 35 ? 5.750 -1.770 -12.014 1.00 40.00 116 VAL A C 8
ATOM 14599 O O . VAL A 1 35 ? 5.446 -2.043 -10.875 1.00 40.00 116 VAL A O 8
ATOM 14612 N N . ARG A 1 36 ? 6.350 -2.630 -12.801 1.00 40.00 117 ARG A N 8
ATOM 14613 C CA . ARG A 1 36 ? 6.701 -4.003 -12.315 1.00 40.00 117 ARG A CA 8
ATOM 14614 C C . ARG A 1 36 ? 8.196 -4.213 -12.111 1.00 40.00 117 ARG A C 8
ATOM 14615 O O . ARG A 1 36 ? 8.615 -4.935 -11.245 1.00 40.00 117 ARG A O 8
ATOM 14636 N N . ASN A 1 37 ? 9.013 -3.642 -12.920 1.00 40.00 118 ASN A N 8
ATOM 14637 C CA . ASN A 1 37 ? 10.460 -3.894 -12.756 1.00 40.00 118 ASN A CA 8
ATOM 14638 C C . ASN A 1 37 ? 11.032 -3.136 -11.581 1.00 40.00 118 ASN A C 8
ATOM 14639 O O . ASN A 1 37 ? 12.119 -3.428 -11.152 1.00 40.00 118 ASN A O 8
ATOM 14650 N N . VAL A 1 38 ? 10.341 -2.182 -11.034 1.00 40.00 119 VAL A N 8
ATOM 14651 C CA . VAL A 1 38 ? 10.940 -1.481 -9.865 1.00 40.00 119 VAL A CA 8
ATOM 14652 C C . VAL A 1 38 ? 9.947 -1.414 -8.705 1.00 40.00 119 VAL A C 8
ATOM 14653 O O . VAL A 1 38 ? 8.763 -1.272 -8.925 1.00 40.00 119 VAL A O 8
ATOM 14666 N N . PRO A 1 39 ? 10.498 -1.469 -7.498 1.00 40.00 120 PRO A N 8
ATOM 14667 C CA . PRO A 1 39 ? 9.689 -1.353 -6.244 1.00 40.00 120 PRO A CA 8
ATOM 14668 C C . PRO A 1 39 ? 9.108 0.068 -6.063 1.00 40.00 120 PRO A C 8
ATOM 14669 O O . PRO A 1 39 ? 9.795 1.058 -6.223 1.00 40.00 120 PRO A O 8
ATOM 14680 N N . TRP A 1 40 ? 7.854 0.170 -5.705 1.00 40.00 121 TRP A N 8
ATOM 14681 C CA . TRP A 1 40 ? 7.252 1.516 -5.495 1.00 40.00 121 TRP A CA 8
ATOM 14682 C C . TRP A 1 40 ? 6.233 1.451 -4.366 1.00 40.00 121 TRP A C 8
ATOM 14683 O O . TRP A 1 40 ? 5.673 0.405 -4.087 1.00 40.00 121 TRP A O 8
ATOM 14704 N N . GLU A 1 41 ? 5.997 2.553 -3.702 1.00 40.00 122 GLU A N 8
ATOM 14705 C CA . GLU A 1 41 ? 5.023 2.546 -2.576 1.00 40.00 122 GLU A CA 8
ATOM 14706 C C . GLU A 1 41 ? 4.366 3.910 -2.429 1.00 40.00 122 GLU A C 8
ATOM 14707 O O . GLU A 1 41 ? 4.925 4.924 -2.803 1.00 40.00 122 GLU A O 8
ATOM 14719 N N . PHE A 1 42 ? 3.183 3.933 -1.869 1.00 40.00 123 PHE A N 8
ATOM 14720 C CA . PHE A 1 42 ? 2.451 5.226 -1.664 1.00 40.00 123 PHE A CA 8
ATOM 14721 C C . PHE A 1 42 ? 3.056 6.045 -0.501 1.00 40.00 123 PHE A C 8
ATOM 14722 O O . PHE A 1 42 ? 3.252 5.560 0.600 1.00 40.00 123 PHE A O 8
ATOM 14739 N N . GLY A 1 43 ? 3.316 7.290 -0.724 1.00 40.00 124 GLY A N 8
ATOM 14740 C CA . GLY A 1 43 ? 3.866 8.126 0.363 1.00 40.00 124 GLY A CA 8
ATOM 14741 C C . GLY A 1 43 ? 3.170 9.467 0.310 1.00 40.00 124 GLY A C 8
ATOM 14742 O O . GLY A 1 43 ? 2.572 9.827 -0.673 1.00 40.00 124 GLY A O 8
ATOM 14746 N N . ASP A 1 44 ? 3.239 10.214 1.349 1.00 40.00 125 ASP A N 8
ATOM 14747 C CA . ASP A 1 44 ? 2.568 11.532 1.332 1.00 40.00 125 ASP A CA 8
ATOM 14748 C C . ASP A 1 44 ? 3.506 12.578 0.713 1.00 40.00 125 ASP A C 8
ATOM 14749 O O . ASP A 1 44 ? 4.177 13.291 1.426 1.00 40.00 125 ASP A O 8
ATOM 14758 N N . VAL A 1 45 ? 3.564 12.681 -0.610 1.00 40.00 126 VAL A N 8
ATOM 14759 C CA . VAL A 1 45 ? 4.481 13.713 -1.255 1.00 40.00 126 VAL A CA 8
ATOM 14760 C C . VAL A 1 45 ? 3.708 14.666 -2.218 1.00 40.00 126 VAL A C 8
ATOM 14761 O O . VAL A 1 45 ? 2.651 14.353 -2.762 1.00 40.00 126 VAL A O 8
ATOM 14774 N N . ILE A 1 46 ? 4.238 15.847 -2.404 1.00 40.00 127 ILE A N 8
ATOM 14775 C CA . ILE A 1 46 ? 3.558 16.860 -3.262 1.00 40.00 127 ILE A CA 8
ATOM 14776 C C . ILE A 1 46 ? 3.322 16.404 -4.717 1.00 40.00 127 ILE A C 8
ATOM 14777 O O . ILE A 1 46 ? 2.255 16.596 -5.240 1.00 40.00 127 ILE A O 8
ATOM 14793 N N . PRO A 1 47 ? 4.315 15.871 -5.351 1.00 40.00 128 PRO A N 8
ATOM 14794 C CA . PRO A 1 47 ? 4.155 15.479 -6.767 1.00 40.00 128 PRO A CA 8
ATOM 14795 C C . PRO A 1 47 ? 3.423 14.173 -6.845 1.00 40.00 128 PRO A C 8
ATOM 14796 O O . PRO A 1 47 ? 2.994 13.632 -5.851 1.00 40.00 128 PRO A O 8
ATOM 14807 N N . ASP A 1 48 ? 3.325 13.645 -8.021 1.00 40.00 129 ASP A N 8
ATOM 14808 C CA . ASP A 1 48 ? 2.667 12.327 -8.198 1.00 40.00 129 ASP A CA 8
ATOM 14809 C C . ASP A 1 48 ? 3.691 11.246 -7.908 1.00 40.00 129 ASP A C 8
ATOM 14810 O O . ASP A 1 48 ? 3.430 10.316 -7.172 1.00 40.00 129 ASP A O 8
ATOM 14819 N N . TYR A 1 49 ? 4.864 11.348 -8.477 1.00 40.00 130 TYR A N 8
ATOM 14820 C CA . TYR A 1 49 ? 5.875 10.299 -8.208 1.00 40.00 130 TYR A CA 8
ATOM 14821 C C . TYR A 1 49 ? 7.206 10.890 -7.860 1.00 40.00 130 TYR A C 8
ATOM 14822 O O . TYR A 1 49 ? 7.728 11.695 -8.597 1.00 40.00 130 TYR A O 8
ATOM 14840 N N . VAL A 1 50 ? 7.782 10.439 -6.779 1.00 40.00 131 VAL A N 8
ATOM 14841 C CA . VAL A 1 50 ? 9.147 10.900 -6.410 1.00 40.00 131 VAL A CA 8
ATOM 14842 C C . VAL A 1 50 ? 10.113 9.849 -6.964 1.00 40.00 131 VAL A C 8
ATOM 14843 O O . VAL A 1 50 ? 10.035 8.689 -6.608 1.00 40.00 131 VAL A O 8
ATOM 14856 N N . LEU A 1 51 ? 10.982 10.225 -7.852 1.00 40.00 132 LEU A N 8
ATOM 14857 C CA . LEU A 1 51 ? 11.915 9.221 -8.463 1.00 40.00 132 LEU A CA 8
ATOM 14858 C C . LEU A 1 51 ? 13.347 9.383 -7.895 1.00 40.00 132 LEU A C 8
ATOM 14859 O O . LEU A 1 51 ? 14.187 8.517 -8.072 1.00 40.00 132 LEU A O 8
ATOM 14875 N N . GLY A 1 52 ? 13.645 10.505 -7.239 1.00 40.00 133 GLY A N 8
ATOM 14876 C CA . GLY A 1 52 ? 15.040 10.753 -6.689 1.00 40.00 133 GLY A CA 8
ATOM 14877 C C . GLY A 1 52 ? 14.990 11.931 -5.713 1.00 40.00 133 GLY A C 8
ATOM 14878 O O . GLY A 1 52 ? 13.976 12.587 -5.600 1.00 40.00 133 GLY A O 8
ATOM 14882 N N . GLN A 1 53 ? 16.062 12.182 -4.972 1.00 40.00 134 GLN A N 8
ATOM 14883 C CA . GLN A 1 53 ? 16.034 13.299 -3.954 1.00 40.00 134 GLN A CA 8
ATOM 14884 C C . GLN A 1 53 ? 15.489 14.636 -4.548 1.00 40.00 134 GLN A C 8
ATOM 14885 O O . GLN A 1 53 ? 14.858 15.424 -3.850 1.00 40.00 134 GLN A O 8
ATOM 14899 N N . SER A 1 54 ? 15.679 14.911 -5.814 1.00 40.00 135 SER A N 8
ATOM 14900 C CA . SER A 1 54 ? 15.106 16.178 -6.338 1.00 40.00 135 SER A CA 8
ATOM 14901 C C . SER A 1 54 ? 14.497 15.966 -7.686 1.00 40.00 135 SER A C 8
ATOM 14902 O O . SER A 1 54 ? 14.283 16.892 -8.425 1.00 40.00 135 SER A O 8
ATOM 14910 N N . THR A 1 55 ? 14.174 14.756 -7.990 1.00 40.00 136 THR A N 8
ATOM 14911 C CA . THR A 1 55 ? 13.504 14.468 -9.285 1.00 40.00 136 THR A CA 8
ATOM 14912 C C . THR A 1 55 ? 12.050 14.071 -8.977 1.00 40.00 136 THR A C 8
ATOM 14913 O O . THR A 1 55 ? 11.820 13.266 -8.094 1.00 40.00 136 THR A O 8
ATOM 14924 N N . CYS A 1 56 ? 11.069 14.590 -9.690 1.00 40.00 137 CYS A N 8
ATOM 14925 C CA . CYS A 1 56 ? 9.636 14.169 -9.418 1.00 40.00 137 CYS A CA 8
ATOM 14926 C C . CYS A 1 56 ? 8.790 14.292 -10.679 1.00 40.00 137 CYS A C 8
ATOM 14927 O O . CYS A 1 56 ? 9.067 15.081 -11.558 1.00 40.00 137 CYS A O 8
ATOM 14935 N N . ALA A 1 57 ? 7.775 13.500 -10.790 1.00 40.00 138 ALA A N 8
ATOM 14936 C CA . ALA A 1 57 ? 6.955 13.552 -12.016 1.00 40.00 138 ALA A CA 8
ATOM 14937 C C . ALA A 1 57 ? 5.509 13.861 -11.672 1.00 40.00 138 ALA A C 8
ATOM 14938 O O . ALA A 1 57 ? 5.120 13.805 -10.520 1.00 40.00 138 ALA A O 8
ATOM 14945 N N . LEU A 1 58 ? 4.723 14.180 -12.678 1.00 40.00 139 LEU A N 8
ATOM 14946 C CA . LEU A 1 58 ? 3.269 14.488 -12.483 1.00 40.00 139 LEU A CA 8
ATOM 14947 C C . LEU A 1 58 ? 2.509 13.807 -13.603 1.00 40.00 139 LEU A C 8
ATOM 14948 O O . LEU A 1 58 ? 2.880 13.930 -14.744 1.00 40.00 139 LEU A O 8
ATOM 14964 N N . PHE A 1 59 ? 1.435 13.107 -13.314 1.00 40.00 140 PHE A N 8
ATOM 14965 C CA . PHE A 1 59 ? 0.666 12.432 -14.410 1.00 40.00 140 PHE A CA 8
ATOM 14966 C C . PHE A 1 59 ? -0.598 13.194 -14.734 1.00 40.00 140 PHE A C 8
ATOM 14967 O O . PHE A 1 59 ? -1.256 13.732 -13.876 1.00 40.00 140 PHE A O 8
ATOM 14984 N N . LEU A 1 60 ? -0.935 13.212 -15.979 1.00 40.00 141 LEU A N 8
ATOM 14985 C CA . LEU A 1 60 ? -2.150 13.910 -16.433 1.00 40.00 141 LEU A CA 8
ATOM 14986 C C . LEU A 1 60 ? -2.725 13.119 -17.614 1.00 40.00 141 LEU A C 8
ATOM 14987 O O . LEU A 1 60 ? -2.221 13.174 -18.709 1.00 40.00 141 LEU A O 8
ATOM 15003 N N . SER A 1 61 ? -3.743 12.328 -17.397 1.00 40.00 142 SER A N 8
ATOM 15004 C CA . SER A 1 61 ? -4.263 11.496 -18.554 1.00 40.00 142 SER A CA 8
ATOM 15005 C C . SER A 1 61 ? -4.907 12.320 -19.681 1.00 40.00 142 SER A C 8
ATOM 15006 O O . SER A 1 61 ? -5.460 11.758 -20.595 1.00 40.00 142 SER A O 8
ATOM 15014 N N . LEU A 1 62 ? -4.867 13.618 -19.630 1.00 40.00 143 LEU A N 8
ATOM 15015 C CA . LEU A 1 62 ? -5.510 14.437 -20.713 1.00 40.00 143 LEU A CA 8
ATOM 15016 C C . LEU A 1 62 ? -7.008 14.169 -20.782 1.00 40.00 143 LEU A C 8
ATOM 15017 O O . LEU A 1 62 ? -7.782 15.018 -20.442 1.00 40.00 143 LEU A O 8
ATOM 15033 N N . ARG A 1 63 ? -7.456 13.013 -21.225 1.00 40.00 144 ARG A N 8
ATOM 15034 C CA . ARG A 1 63 ? -8.933 12.815 -21.262 1.00 40.00 144 ARG A CA 8
ATOM 15035 C C . ARG A 1 63 ? -9.463 13.426 -19.984 1.00 40.00 144 ARG A C 8
ATOM 15036 O O . ARG A 1 63 ? -10.263 14.325 -20.011 1.00 40.00 144 ARG A O 8
ATOM 15057 N N . TYR A 1 64 ? -8.944 12.994 -18.868 1.00 40.00 145 TYR A N 8
ATOM 15058 C CA . TYR A 1 64 ? -9.320 13.622 -17.569 1.00 40.00 145 TYR A CA 8
ATOM 15059 C C . TYR A 1 64 ? -9.095 15.137 -17.712 1.00 40.00 145 TYR A C 8
ATOM 15060 O O . TYR A 1 64 ? -9.906 15.941 -17.293 1.00 40.00 145 TYR A O 8
ATOM 15078 N N . HIS A 1 65 ? -7.981 15.521 -18.308 1.00 40.00 146 HIS A N 8
ATOM 15079 C CA . HIS A 1 65 ? -7.645 16.987 -18.491 1.00 40.00 146 HIS A CA 8
ATOM 15080 C C . HIS A 1 65 ? -8.878 17.834 -18.869 1.00 40.00 146 HIS A C 8
ATOM 15081 O O . HIS A 1 65 ? -9.115 18.904 -18.317 1.00 40.00 146 HIS A O 8
ATOM 15095 N N . ASN A 1 66 ? -9.660 17.370 -19.792 1.00 40.00 147 ASN A N 8
ATOM 15096 C CA . ASN A 1 66 ? -10.864 18.147 -20.189 1.00 40.00 147 ASN A CA 8
ATOM 15097 C C . ASN A 1 66 ? -11.844 18.165 -19.023 1.00 40.00 147 ASN A C 8
ATOM 15098 O O . ASN A 1 66 ? -12.291 19.207 -18.600 1.00 40.00 147 ASN A O 8
ATOM 15109 N N . LEU A 1 67 ? -12.170 17.015 -18.483 1.00 40.00 148 LEU A N 8
ATOM 15110 C CA . LEU A 1 67 ? -13.125 16.969 -17.330 1.00 40.00 148 LEU A CA 8
ATOM 15111 C C . LEU A 1 67 ? -12.761 18.062 -16.319 1.00 40.00 148 LEU A C 8
ATOM 15112 O O . LEU A 1 67 ? -13.612 18.601 -15.643 1.00 40.00 148 LEU A O 8
ATOM 15128 N N . HIS A 1 68 ? -11.515 18.435 -16.260 1.00 40.00 149 HIS A N 8
ATOM 15129 C CA . HIS A 1 68 ? -11.121 19.536 -15.352 1.00 40.00 149 HIS A CA 8
ATOM 15130 C C . HIS A 1 68 ? -9.667 19.937 -15.585 1.00 40.00 149 HIS A C 8
ATOM 15131 O O . HIS A 1 68 ? -8.768 19.292 -15.093 1.00 40.00 149 HIS A O 8
ATOM 15145 N N . PRO A 1 69 ? -9.487 21.036 -16.291 1.00 40.00 150 PRO A N 8
ATOM 15146 C CA . PRO A 1 69 ? -8.139 21.586 -16.533 1.00 40.00 150 PRO A CA 8
ATOM 15147 C C . PRO A 1 69 ? -7.800 22.522 -15.358 1.00 40.00 150 PRO A C 8
ATOM 15148 O O . PRO A 1 69 ? -8.478 22.508 -14.350 1.00 40.00 150 PRO A O 8
ATOM 15159 N N . ASP A 1 70 ? -6.751 23.300 -15.437 1.00 40.00 151 ASP A N 8
ATOM 15160 C CA . ASP A 1 70 ? -6.376 24.170 -14.266 1.00 40.00 151 ASP A CA 8
ATOM 15161 C C . ASP A 1 70 ? -5.907 23.261 -13.114 1.00 40.00 151 ASP A C 8
ATOM 15162 O O . ASP A 1 70 ? -5.129 23.660 -12.266 1.00 40.00 151 ASP A O 8
ATOM 15171 N N . TYR A 1 71 ? -6.337 22.019 -13.105 1.00 40.00 152 TYR A N 8
ATOM 15172 C CA . TYR A 1 71 ? -5.870 21.082 -12.063 1.00 40.00 152 TYR A CA 8
ATOM 15173 C C . TYR A 1 71 ? -4.393 20.869 -12.293 1.00 40.00 152 TYR A C 8
ATOM 15174 O O . TYR A 1 71 ? -3.586 21.080 -11.412 1.00 40.00 152 TYR A O 8
ATOM 15192 N N . ILE A 1 72 ? -4.024 20.470 -13.501 1.00 40.00 153 ILE A N 8
ATOM 15193 C CA . ILE A 1 72 ? -2.555 20.284 -13.768 1.00 40.00 153 ILE A CA 8
ATOM 15194 C C . ILE A 1 72 ? -1.825 21.594 -13.557 1.00 40.00 153 ILE A C 8
ATOM 15195 O O . ILE A 1 72 ? -0.721 21.624 -13.031 1.00 40.00 153 ILE A O 8
ATOM 15211 N N . HIS A 1 73 ? -2.440 22.689 -13.923 1.00 40.00 154 HIS A N 8
ATOM 15212 C CA . HIS A 1 73 ? -1.780 24.000 -13.688 1.00 40.00 154 HIS A CA 8
ATOM 15213 C C . HIS A 1 73 ? -1.664 24.198 -12.179 1.00 40.00 154 HIS A C 8
ATOM 15214 O O . HIS A 1 73 ? -0.587 24.468 -11.665 1.00 40.00 154 HIS A O 8
ATOM 15228 N N . GLY A 1 74 ? -2.779 24.042 -11.478 1.00 40.00 155 GLY A N 8
ATOM 15229 C CA . GLY A 1 74 ? -2.779 24.209 -9.988 1.00 40.00 155 GLY A CA 8
ATOM 15230 C C . GLY A 1 74 ? -1.916 23.123 -9.319 1.00 40.00 155 GLY A C 8
ATOM 15231 O O . GLY A 1 74 ? -1.600 23.200 -8.135 1.00 40.00 155 GLY A O 8
ATOM 15235 N N . ARG A 1 75 ? -1.540 22.115 -10.058 1.00 40.00 156 ARG A N 8
ATOM 15236 C CA . ARG A 1 75 ? -0.714 21.031 -9.461 1.00 40.00 156 ARG A CA 8
ATOM 15237 C C . ARG A 1 75 ? 0.769 21.426 -9.518 1.00 40.00 156 ARG A C 8
ATOM 15238 O O . ARG A 1 75 ? 1.545 21.155 -8.619 1.00 40.00 156 ARG A O 8
ATOM 15259 N N . LEU A 1 76 ? 1.177 22.088 -10.551 1.00 40.00 157 LEU A N 8
ATOM 15260 C CA . LEU A 1 76 ? 2.598 22.486 -10.612 1.00 40.00 157 LEU A CA 8
ATOM 15261 C C . LEU A 1 76 ? 2.865 23.620 -9.609 1.00 40.00 157 LEU A C 8
ATOM 15262 O O . LEU A 1 76 ? 3.897 23.641 -8.968 1.00 40.00 157 LEU A O 8
ATOM 15278 N N . GLN A 1 77 ? 1.948 24.570 -9.457 1.00 40.00 158 GLN A N 8
ATOM 15279 C CA . GLN A 1 77 ? 2.205 25.697 -8.472 1.00 40.00 158 GLN A CA 8
ATOM 15280 C C . GLN A 1 77 ? 2.323 25.100 -7.058 1.00 40.00 158 GLN A C 8
ATOM 15281 O O . GLN A 1 77 ? 3.090 25.564 -6.221 1.00 40.00 158 GLN A O 8
ATOM 15295 N N . SER A 1 78 ? 1.588 24.061 -6.788 1.00 40.00 159 SER A N 8
ATOM 15296 C CA . SER A 1 78 ? 1.684 23.428 -5.445 1.00 40.00 159 SER A CA 8
ATOM 15297 C C . SER A 1 78 ? 3.068 22.837 -5.267 1.00 40.00 159 SER A C 8
ATOM 15298 O O . SER A 1 78 ? 3.719 23.026 -4.267 1.00 40.00 159 SER A O 8
ATOM 15306 N N . LEU A 1 79 ? 3.525 22.136 -6.247 1.00 40.00 160 LEU A N 8
ATOM 15307 C CA . LEU A 1 79 ? 4.875 21.547 -6.147 1.00 40.00 160 LEU A CA 8
ATOM 15308 C C . LEU A 1 79 ? 5.911 22.685 -5.931 1.00 40.00 160 LEU A C 8
ATOM 15309 O O . LEU A 1 79 ? 6.886 22.535 -5.201 1.00 40.00 160 LEU A O 8
ATOM 15325 N N . GLY A 1 80 ? 5.668 23.839 -6.548 1.00 40.00 161 GLY A N 8
ATOM 15326 C CA . GLY A 1 80 ? 6.571 25.035 -6.391 1.00 40.00 161 GLY A CA 8
ATOM 15327 C C . GLY A 1 80 ? 7.964 24.818 -6.970 1.00 40.00 161 GLY A C 8
ATOM 15328 O O . GLY A 1 80 ? 8.223 25.108 -8.123 1.00 40.00 161 GLY A O 8
ATOM 15332 N N . LYS A 1 81 ? 8.876 24.356 -6.164 1.00 40.00 162 LYS A N 8
ATOM 15333 C CA . LYS A 1 81 ? 10.282 24.174 -6.650 1.00 40.00 162 LYS A CA 8
ATOM 15334 C C . LYS A 1 81 ? 11.066 23.165 -5.779 1.00 40.00 162 LYS A C 8
ATOM 15335 O O . LYS A 1 81 ? 12.283 23.172 -5.783 1.00 40.00 162 LYS A O 8
ATOM 15354 N N . ASN A 1 82 ? 10.383 22.333 -4.990 1.00 40.00 163 ASN A N 8
ATOM 15355 C CA . ASN A 1 82 ? 11.102 21.354 -4.055 1.00 40.00 163 ASN A CA 8
ATOM 15356 C C . ASN A 1 82 ? 12.001 20.322 -4.776 1.00 40.00 163 ASN A C 8
ATOM 15357 O O . ASN A 1 82 ? 12.882 19.711 -4.156 1.00 40.00 163 ASN A O 8
ATOM 15368 N N . PHE A 1 83 ? 11.747 20.031 -6.032 1.00 40.00 164 PHE A N 8
ATOM 15369 C CA . PHE A 1 83 ? 12.576 18.975 -6.708 1.00 40.00 164 PHE A CA 8
ATOM 15370 C C . PHE A 1 83 ? 13.285 19.498 -7.936 1.00 40.00 164 PHE A C 8
ATOM 15371 O O . PHE A 1 83 ? 12.695 20.157 -8.787 1.00 40.00 164 PHE A O 8
ATOM 15388 N N . ALA A 1 84 ? 14.517 19.182 -8.062 1.00 40.00 165 ALA A N 8
ATOM 15389 C CA . ALA A 1 84 ? 15.261 19.655 -9.240 1.00 40.00 165 ALA A CA 8
ATOM 15390 C C . ALA A 1 84 ? 14.691 19.105 -10.543 1.00 40.00 165 ALA A C 8
ATOM 15391 O O . ALA A 1 84 ? 14.186 19.846 -11.357 1.00 40.00 165 ALA A O 8
ATOM 15398 N N . LEU A 1 85 ? 14.776 17.855 -10.780 1.00 40.00 166 LEU A N 8
ATOM 15399 C CA . LEU A 1 85 ? 14.250 17.378 -12.071 1.00 40.00 166 LEU A CA 8
ATOM 15400 C C . LEU A 1 85 ? 12.750 17.258 -12.038 1.00 40.00 166 LEU A C 8
ATOM 15401 O O . LEU A 1 85 ? 12.215 16.333 -11.480 1.00 40.00 166 LEU A O 8
ATOM 15417 N N . ARG A 1 86 ? 12.064 18.170 -12.654 1.00 40.00 167 ARG A N 8
ATOM 15418 C CA . ARG A 1 86 ? 10.578 18.076 -12.673 1.00 40.00 167 ARG A CA 8
ATOM 15419 C C . ARG A 1 86 ? 10.179 17.508 -14.051 1.00 40.00 167 ARG A C 8
ATOM 15420 O O . ARG A 1 86 ? 10.727 17.887 -15.058 1.00 40.00 167 ARG A O 8
ATOM 15441 N N . VAL A 1 87 ? 9.282 16.551 -14.073 1.00 40.00 168 VAL A N 8
ATOM 15442 C CA . VAL A 1 87 ? 8.877 15.884 -15.356 1.00 40.00 168 VAL A CA 8
ATOM 15443 C C . VAL A 1 87 ? 7.351 15.711 -15.438 1.00 40.00 168 VAL A C 8
ATOM 15444 O O . VAL A 1 87 ? 6.710 15.445 -14.453 1.00 40.00 168 VAL A O 8
ATOM 15457 N N . LEU A 1 88 ? 6.769 15.860 -16.605 1.00 40.00 169 LEU A N 8
ATOM 15458 C CA . LEU A 1 88 ? 5.253 15.713 -16.758 1.00 40.00 169 LEU A CA 8
ATOM 15459 C C . LEU A 1 88 ? 4.888 14.464 -17.622 1.00 40.00 169 LEU A C 8
ATOM 15460 O O . LEU A 1 88 ? 4.922 14.500 -18.835 1.00 40.00 169 LEU A O 8
ATOM 15476 N N . LEU A 1 89 ? 4.528 13.364 -17.023 1.00 40.00 170 LEU A N 8
ATOM 15477 C CA . LEU A 1 89 ? 4.179 12.143 -17.834 1.00 40.00 170 LEU A CA 8
ATOM 15478 C C . LEU A 1 89 ? 2.819 12.338 -18.463 1.00 40.00 170 LEU A C 8
ATOM 15479 O O . LEU A 1 89 ? 1.850 12.547 -17.786 1.00 40.00 170 LEU A O 8
ATOM 15495 N N . VAL A 1 90 ? 2.727 12.303 -19.743 1.00 40.00 171 VAL A N 8
ATOM 15496 C CA . VAL A 1 90 ? 1.399 12.528 -20.359 1.00 40.00 171 VAL A CA 8
ATOM 15497 C C . VAL A 1 90 ? 0.897 11.282 -21.074 1.00 40.00 171 VAL A C 8
ATOM 15498 O O . VAL A 1 90 ? 1.573 10.733 -21.903 1.00 40.00 171 VAL A O 8
ATOM 15511 N N . GLN A 1 91 ? -0.282 10.822 -20.793 1.00 40.00 172 GLN A N 8
ATOM 15512 C CA . GLN A 1 91 ? -0.753 9.611 -21.536 1.00 40.00 172 GLN A CA 8
ATOM 15513 C C . GLN A 1 91 ? -1.596 10.065 -22.725 1.00 40.00 172 GLN A C 8
ATOM 15514 O O . GLN A 1 91 ? -2.683 10.557 -22.541 1.00 40.00 172 GLN A O 8
ATOM 15528 N N . VAL A 1 92 ? -1.115 9.922 -23.943 1.00 40.00 173 VAL A N 8
ATOM 15529 C CA . VAL A 1 92 ? -1.941 10.374 -25.116 1.00 40.00 173 VAL A CA 8
ATOM 15530 C C . VAL A 1 92 ? -3.076 9.389 -25.364 1.00 40.00 173 VAL A C 8
ATOM 15531 O O . VAL A 1 92 ? -2.991 8.510 -26.213 1.00 40.00 173 VAL A O 8
ATOM 15544 N N . ASP A 1 93 ? -4.147 9.548 -24.627 1.00 40.00 174 ASP A N 8
ATOM 15545 C CA . ASP A 1 93 ? -5.327 8.652 -24.797 1.00 40.00 174 ASP A CA 8
ATOM 15546 C C . ASP A 1 93 ? -6.465 9.427 -25.468 1.00 40.00 174 ASP A C 8
ATOM 15547 O O . ASP A 1 93 ? -7.626 9.208 -25.183 1.00 40.00 174 ASP A O 8
ATOM 15556 N N . VAL A 1 94 ? -6.132 10.327 -26.366 1.00 40.00 175 VAL A N 8
ATOM 15557 C CA . VAL A 1 94 ? -7.188 11.097 -27.070 1.00 40.00 175 VAL A CA 8
ATOM 15558 C C . VAL A 1 94 ? -6.740 11.436 -28.506 1.00 40.00 175 VAL A C 8
ATOM 15559 O O . VAL A 1 94 ? -5.601 11.756 -28.754 1.00 40.00 175 VAL A O 8
ATOM 15572 N N . LYS A 1 95 ? -7.641 11.357 -29.449 1.00 40.00 176 LYS A N 8
ATOM 15573 C CA . LYS A 1 95 ? -7.293 11.656 -30.885 1.00 40.00 176 LYS A CA 8
ATOM 15574 C C . LYS A 1 95 ? -7.229 13.185 -31.117 1.00 40.00 176 LYS A C 8
ATOM 15575 O O . LYS A 1 95 ? -7.975 13.934 -30.550 1.00 40.00 176 LYS A O 8
ATOM 15594 N N . ASP A 1 96 ? -6.336 13.655 -31.937 1.00 40.00 177 ASP A N 8
ATOM 15595 C CA . ASP A 1 96 ? -6.234 15.142 -32.184 1.00 40.00 177 ASP A CA 8
ATOM 15596 C C . ASP A 1 96 ? -5.768 15.899 -30.919 1.00 40.00 177 ASP A C 8
ATOM 15597 O O . ASP A 1 96 ? -6.292 16.941 -30.583 1.00 40.00 177 ASP A O 8
ATOM 15606 N N . PRO A 1 97 ? -4.816 15.335 -30.246 1.00 40.00 178 PRO A N 8
ATOM 15607 C CA . PRO A 1 97 ? -4.272 15.950 -28.995 1.00 40.00 178 PRO A CA 8
ATOM 15608 C C . PRO A 1 97 ? -3.481 17.230 -29.256 1.00 40.00 178 PRO A C 8
ATOM 15609 O O . PRO A 1 97 ? -3.376 18.104 -28.422 1.00 40.00 178 PRO A O 8
ATOM 15620 N N . GLN A 1 98 ? -2.886 17.324 -30.379 1.00 40.00 179 GLN A N 8
ATOM 15621 C CA . GLN A 1 98 ? -2.048 18.502 -30.669 1.00 40.00 179 GLN A CA 8
ATOM 15622 C C . GLN A 1 98 ? -2.456 19.747 -29.900 1.00 40.00 179 GLN A C 8
ATOM 15623 O O . GLN A 1 98 ? -1.678 20.265 -29.130 1.00 40.00 179 GLN A O 8
ATOM 15637 N N . GLN A 1 99 ? -3.623 20.266 -30.136 1.00 40.00 180 GLN A N 8
ATOM 15638 C CA . GLN A 1 99 ? -4.012 21.540 -29.454 1.00 40.00 180 GLN A CA 8
ATOM 15639 C C . GLN A 1 99 ? -3.573 21.564 -27.988 1.00 40.00 180 GLN A C 8
ATOM 15640 O O . GLN A 1 99 ? -2.847 22.449 -27.561 1.00 40.00 180 GLN A O 8
ATOM 15654 N N . ALA A 1 100 ? -4.023 20.647 -27.200 1.00 40.00 181 ALA A N 8
ATOM 15655 C CA . ALA A 1 100 ? -3.648 20.691 -25.770 1.00 40.00 181 ALA A CA 8
ATOM 15656 C C . ALA A 1 100 ? -2.132 20.634 -25.583 1.00 40.00 181 ALA A C 8
ATOM 15657 O O . ALA A 1 100 ? -1.555 21.470 -24.909 1.00 40.00 181 ALA A O 8
ATOM 15664 N N . LEU A 1 101 ? -1.475 19.665 -26.161 1.00 40.00 182 LEU A N 8
ATOM 15665 C CA . LEU A 1 101 ? 0.001 19.591 -25.973 1.00 40.00 182 LEU A CA 8
ATOM 15666 C C . LEU A 1 101 ? 0.600 20.989 -26.131 1.00 40.00 182 LEU A C 8
ATOM 15667 O O . LEU A 1 101 ? 1.392 21.434 -25.327 1.00 40.00 182 LEU A O 8
ATOM 15683 N N . LYS A 1 102 ? 0.216 21.686 -27.161 1.00 40.00 183 LYS A N 8
ATOM 15684 C CA . LYS A 1 102 ? 0.754 23.048 -27.367 1.00 40.00 183 LYS A CA 8
ATOM 15685 C C . LYS A 1 102 ? 0.626 23.866 -26.076 1.00 40.00 183 LYS A C 8
ATOM 15686 O O . LYS A 1 102 ? 1.609 24.302 -25.524 1.00 40.00 183 LYS A O 8
ATOM 15705 N N . GLU A 1 103 ? -0.570 24.084 -25.583 1.00 40.00 184 GLU A N 8
ATOM 15706 C CA . GLU A 1 103 ? -0.717 24.913 -24.340 1.00 40.00 184 GLU A CA 8
ATOM 15707 C C . GLU A 1 103 ? -0.155 24.220 -23.092 1.00 40.00 184 GLU A C 8
ATOM 15708 O O . GLU A 1 103 ? 0.179 24.863 -22.112 1.00 40.00 184 GLU A O 8
ATOM 15720 N N . LEU A 1 104 ? 0.009 22.944 -23.114 1.00 40.00 185 LEU A N 8
ATOM 15721 C CA . LEU A 1 104 ? 0.618 22.311 -21.928 1.00 40.00 185 LEU A CA 8
ATOM 15722 C C . LEU A 1 104 ? 2.097 22.591 -21.996 1.00 40.00 185 LEU A C 8
ATOM 15723 O O . LEU A 1 104 ? 2.704 22.963 -21.029 1.00 40.00 185 LEU A O 8
ATOM 15739 N N . ALA A 1 105 ? 2.688 22.404 -23.159 1.00 40.00 186 ALA A N 8
ATOM 15740 C CA . ALA A 1 105 ? 4.164 22.649 -23.302 1.00 40.00 186 ALA A CA 8
ATOM 15741 C C . ALA A 1 105 ? 4.505 24.087 -22.851 1.00 40.00 186 ALA A C 8
ATOM 15742 O O . ALA A 1 105 ? 5.445 24.306 -22.098 1.00 40.00 186 ALA A O 8
ATOM 15749 N N . LYS A 1 106 ? 3.732 25.073 -23.292 1.00 40.00 187 LYS A N 8
ATOM 15750 C CA . LYS A 1 106 ? 4.006 26.494 -22.877 1.00 40.00 187 LYS A CA 8
ATOM 15751 C C . LYS A 1 106 ? 4.082 26.530 -21.360 1.00 40.00 187 LYS A C 8
ATOM 15752 O O . LYS A 1 106 ? 4.963 27.117 -20.769 1.00 40.00 187 LYS A O 8
ATOM 15771 N N . MET A 1 107 ? 3.172 25.865 -20.738 1.00 40.00 188 MET A N 8
ATOM 15772 C CA . MET A 1 107 ? 3.177 25.808 -19.268 1.00 40.00 188 MET A CA 8
ATOM 15773 C C . MET A 1 107 ? 4.497 25.194 -18.760 1.00 40.00 188 MET A C 8
ATOM 15774 O O . MET A 1 107 ? 5.084 25.679 -17.813 1.00 40.00 188 MET A O 8
ATOM 15788 N N . CYS A 1 108 ? 4.947 24.103 -19.370 1.00 40.00 189 CYS A N 8
ATOM 15789 C CA . CYS A 1 108 ? 6.197 23.409 -18.888 1.00 40.00 189 CYS A CA 8
ATOM 15790 C C . CYS A 1 108 ? 7.444 24.253 -19.070 1.00 40.00 189 CYS A C 8
ATOM 15791 O O . CYS A 1 108 ? 8.353 24.148 -18.269 1.00 40.00 189 CYS A O 8
ATOM 15799 N N . ILE A 1 109 ? 7.538 25.073 -20.101 1.00 40.00 190 ILE A N 8
ATOM 15800 C CA . ILE A 1 109 ? 8.794 25.881 -20.232 1.00 40.00 190 ILE A CA 8
ATOM 15801 C C . ILE A 1 109 ? 8.811 26.854 -19.076 1.00 40.00 190 ILE A C 8
ATOM 15802 O O . ILE A 1 109 ? 9.801 26.972 -18.362 1.00 40.00 190 ILE A O 8
ATOM 15818 N N . LEU A 1 110 ? 7.704 27.541 -18.862 1.00 40.00 191 LEU A N 8
ATOM 15819 C CA . LEU A 1 110 ? 7.663 28.486 -17.722 1.00 40.00 191 LEU A CA 8
ATOM 15820 C C . LEU A 1 110 ? 7.963 27.685 -16.441 1.00 40.00 191 LEU A C 8
ATOM 15821 O O . LEU A 1 110 ? 8.797 28.074 -15.632 1.00 40.00 191 LEU A O 8
ATOM 15837 N N . ALA A 1 111 ? 7.304 26.546 -16.279 1.00 40.00 192 ALA A N 8
ATOM 15838 C CA . ALA A 1 111 ? 7.523 25.669 -15.070 1.00 40.00 192 ALA A CA 8
ATOM 15839 C C . ALA A 1 111 ? 8.871 24.939 -15.164 1.00 40.00 192 ALA A C 8
ATOM 15840 O O . ALA A 1 111 ? 9.326 24.282 -14.252 1.00 40.00 192 ALA A O 8
ATOM 15847 N N . ASP A 1 112 ? 9.489 25.044 -16.284 1.00 40.00 193 ASP A N 8
ATOM 15848 C CA . ASP A 1 112 ? 10.781 24.362 -16.511 1.00 40.00 193 ASP A CA 8
ATOM 15849 C C . ASP A 1 112 ? 10.743 22.876 -16.088 1.00 40.00 193 ASP A C 8
ATOM 15850 O O . ASP A 1 112 ? 11.647 22.369 -15.441 1.00 40.00 193 ASP A O 8
ATOM 15859 N N . CYS A 1 113 ? 9.723 22.166 -16.504 1.00 40.00 194 CYS A N 8
ATOM 15860 C CA . CYS A 1 113 ? 9.641 20.701 -16.213 1.00 40.00 194 CYS A CA 8
ATOM 15861 C C . CYS A 1 113 ? 9.570 19.979 -17.559 1.00 40.00 194 CYS A C 8
ATOM 15862 O O . CYS A 1 113 ? 9.113 20.533 -18.541 1.00 40.00 194 CYS A O 8
ATOM 15870 N N . THR A 1 114 ? 10.034 18.769 -17.615 1.00 40.00 195 THR A N 8
ATOM 15871 C CA . THR A 1 114 ? 10.046 17.996 -18.905 1.00 40.00 195 THR A CA 8
ATOM 15872 C C . THR A 1 114 ? 8.646 17.514 -19.321 1.00 40.00 195 THR A C 8
ATOM 15873 O O . THR A 1 114 ? 7.818 17.192 -18.499 1.00 40.00 195 THR A O 8
ATOM 15884 N N . LEU A 1 115 ? 8.414 17.440 -20.604 1.00 40.00 196 LEU A N 8
ATOM 15885 C CA . LEU A 1 115 ? 7.110 16.937 -21.144 1.00 40.00 196 LEU A CA 8
ATOM 15886 C C . LEU A 1 115 ? 7.352 15.540 -21.733 1.00 40.00 196 LEU A C 8
ATOM 15887 O O . LEU A 1 115 ? 8.121 15.405 -22.663 1.00 40.00 196 LEU A O 8
ATOM 15903 N N . ILE A 1 116 ? 6.725 14.501 -21.207 1.00 40.00 197 ILE A N 8
ATOM 15904 C CA . ILE A 1 116 ? 6.960 13.110 -21.758 1.00 40.00 197 ILE A CA 8
ATOM 15905 C C . ILE A 1 116 ? 5.677 12.549 -22.363 1.00 40.00 197 ILE A C 8
ATOM 15906 O O . ILE A 1 116 ? 4.595 12.812 -21.880 1.00 40.00 197 ILE A O 8
ATOM 15922 N N . LEU A 1 117 ? 5.756 11.817 -23.431 1.00 40.00 198 LEU A N 8
ATOM 15923 C CA . LEU A 1 117 ? 4.488 11.341 -24.039 1.00 40.00 198 LEU A CA 8
ATOM 15924 C C . LEU A 1 117 ? 4.316 9.833 -24.070 1.00 40.00 198 LEU A C 8
ATOM 15925 O O . LEU A 1 117 ? 5.068 9.129 -24.693 1.00 40.00 198 LEU A O 8
ATOM 15941 N N . ALA A 1 118 ? 3.278 9.349 -23.462 1.00 40.00 199 ALA A N 8
ATOM 15942 C CA . ALA A 1 118 ? 2.987 7.900 -23.520 1.00 40.00 199 ALA A CA 8
ATOM 15943 C C . ALA A 1 118 ? 1.674 7.734 -24.247 1.00 40.00 199 ALA A C 8
ATOM 15944 O O . ALA A 1 118 ? 0.982 8.684 -24.490 1.00 40.00 199 ALA A O 8
ATOM 15951 N N . TRP A 1 119 ? 1.302 6.566 -24.597 1.00 40.00 200 TRP A N 8
ATOM 15952 C CA . TRP A 1 119 ? 0.009 6.435 -25.297 1.00 40.00 200 TRP A CA 8
ATOM 15953 C C . TRP A 1 119 ? -0.807 5.327 -24.680 1.00 40.00 200 TRP A C 8
ATOM 15954 O O . TRP A 1 119 ? -1.968 5.172 -24.974 1.00 40.00 200 TRP A O 8
ATOM 15975 N N . SER A 1 120 ? -0.207 4.582 -23.796 1.00 40.00 201 SER A N 8
ATOM 15976 C CA . SER A 1 120 ? -0.939 3.486 -23.095 1.00 40.00 201 SER A CA 8
ATOM 15977 C C . SER A 1 120 ? -0.579 3.494 -21.619 1.00 40.00 201 SER A C 8
ATOM 15978 O O . SER A 1 120 ? 0.408 4.071 -21.217 1.00 40.00 201 SER A O 8
ATOM 15986 N N . PRO A 1 121 ? -1.363 2.824 -20.859 1.00 40.00 202 PRO A N 8
ATOM 15987 C CA . PRO A 1 121 ? -1.055 2.740 -19.456 1.00 40.00 202 PRO A CA 8
ATOM 15988 C C . PRO A 1 121 ? 0.170 1.894 -19.255 1.00 40.00 202 PRO A C 8
ATOM 15989 O O . PRO A 1 121 ? 0.896 2.071 -18.302 1.00 40.00 202 PRO A O 8
ATOM 16000 N N . GLU A 1 122 ? 0.489 1.048 -20.183 1.00 40.00 203 GLU A N 8
ATOM 16001 C CA . GLU A 1 122 ? 1.745 0.283 -20.039 1.00 40.00 203 GLU A CA 8
ATOM 16002 C C . GLU A 1 122 ? 2.945 1.172 -20.397 1.00 40.00 203 GLU A C 8
ATOM 16003 O O . GLU A 1 122 ? 3.944 1.226 -19.705 1.00 40.00 203 GLU A O 8
ATOM 16015 N N . GLU A 1 123 ? 2.855 1.868 -21.479 1.00 40.00 204 GLU A N 8
ATOM 16016 C CA . GLU A 1 123 ? 3.980 2.737 -21.893 1.00 40.00 204 GLU A CA 8
ATOM 16017 C C . GLU A 1 123 ? 4.396 3.683 -20.752 1.00 40.00 204 GLU A C 8
ATOM 16018 O O . GLU A 1 123 ? 5.554 3.749 -20.383 1.00 40.00 204 GLU A O 8
ATOM 16030 N N . ALA A 1 124 ? 3.475 4.411 -20.178 1.00 40.00 205 ALA A N 8
ATOM 16031 C CA . ALA A 1 124 ? 3.876 5.317 -19.074 1.00 40.00 205 ALA A CA 8
ATOM 16032 C C . ALA A 1 124 ? 4.481 4.455 -17.994 1.00 40.00 205 ALA A C 8
ATOM 16033 O O . ALA A 1 124 ? 5.540 4.759 -17.476 1.00 40.00 205 ALA A O 8
ATOM 16040 N N . GLY A 1 125 ? 3.823 3.350 -17.678 1.00 40.00 206 GLY A N 8
ATOM 16041 C CA . GLY A 1 125 ? 4.363 2.427 -16.646 1.00 40.00 206 GLY A CA 8
ATOM 16042 C C . GLY A 1 125 ? 5.817 2.169 -17.004 1.00 40.00 206 GLY A C 8
ATOM 16043 O O . GLY A 1 125 ? 6.695 2.157 -16.155 1.00 40.00 206 GLY A O 8
ATOM 16047 N N . ARG A 1 126 ? 6.109 1.996 -18.264 1.00 40.00 207 ARG A N 8
ATOM 16048 C CA . ARG A 1 126 ? 7.527 1.769 -18.637 1.00 40.00 207 ARG A CA 8
ATOM 16049 C C . ARG A 1 126 ? 8.339 3.013 -18.244 1.00 40.00 207 ARG A C 8
ATOM 16050 O O . ARG A 1 126 ? 9.359 2.922 -17.611 1.00 40.00 207 ARG A O 8
ATOM 16071 N N . TYR A 1 127 ? 7.867 4.172 -18.620 1.00 40.00 208 TYR A N 8
ATOM 16072 C CA . TYR A 1 127 ? 8.593 5.438 -18.301 1.00 40.00 208 TYR A CA 8
ATOM 16073 C C . TYR A 1 127 ? 8.973 5.554 -16.829 1.00 40.00 208 TYR A C 8
ATOM 16074 O O . TYR A 1 127 ? 9.916 6.244 -16.473 1.00 40.00 208 TYR A O 8
ATOM 16092 N N . LEU A 1 128 ? 8.250 4.909 -15.968 1.00 40.00 209 LEU A N 8
ATOM 16093 C CA . LEU A 1 128 ? 8.576 5.002 -14.519 1.00 40.00 209 LEU A CA 8
ATOM 16094 C C . LEU A 1 128 ? 9.754 4.055 -14.203 1.00 40.00 209 LEU A C 8
ATOM 16095 O O . LEU A 1 128 ? 10.733 4.444 -13.587 1.00 40.00 209 LEU A O 8
ATOM 16111 N N . GLU A 1 129 ? 9.681 2.814 -14.619 1.00 40.00 210 GLU A N 8
ATOM 16112 C CA . GLU A 1 129 ? 10.811 1.892 -14.325 1.00 40.00 210 GLU A CA 8
ATOM 16113 C C . GLU A 1 129 ? 12.102 2.502 -14.880 1.00 40.00 210 GLU A C 8
ATOM 16114 O O . GLU A 1 129 ? 13.161 2.343 -14.304 1.00 40.00 210 GLU A O 8
ATOM 16126 N N . THR A 1 130 ? 12.000 3.193 -16.025 1.00 40.00 211 THR A N 8
ATOM 16127 C CA . THR A 1 130 ? 13.208 3.814 -16.716 1.00 40.00 211 THR A CA 8
ATOM 16128 C C . THR A 1 130 ? 13.772 5.025 -15.968 1.00 40.00 211 THR A C 8
ATOM 16129 O O . THR A 1 130 ? 14.962 5.231 -15.970 1.00 40.00 211 THR A O 8
ATOM 16140 N N . TYR A 1 131 ? 12.971 5.846 -15.342 1.00 40.00 212 TYR A N 8
ATOM 16141 C CA . TYR A 1 131 ? 13.591 7.018 -14.644 1.00 40.00 212 TYR A CA 8
ATOM 16142 C C . TYR A 1 131 ? 14.215 6.596 -13.297 1.00 40.00 212 TYR A C 8
ATOM 16143 O O . TYR A 1 131 ? 15.214 7.176 -12.864 1.00 40.00 212 TYR A O 8
ATOM 16161 N N . LYS A 1 132 ? 13.692 5.555 -12.664 1.00 40.00 213 LYS A N 8
ATOM 16162 C CA . LYS A 1 132 ? 14.334 5.063 -11.394 1.00 40.00 213 LYS A CA 8
ATOM 16163 C C . LYS A 1 132 ? 15.509 4.164 -11.802 1.00 40.00 213 LYS A C 8
ATOM 16164 O O . LYS A 1 132 ? 16.446 3.962 -11.044 1.00 40.00 213 LYS A O 8
ATOM 16183 N N . ALA A 1 133 ? 15.462 3.659 -13.041 1.00 40.00 214 ALA A N 8
ATOM 16184 C CA . ALA A 1 133 ? 16.588 2.801 -13.610 1.00 40.00 214 ALA A CA 8
ATOM 16185 C C . ALA A 1 133 ? 17.673 3.719 -14.257 1.00 40.00 214 ALA A C 8
ATOM 16186 O O . ALA A 1 133 ? 18.668 4.022 -13.592 1.00 40.00 214 ALA A O 8
ATOM 16194 N N . LYS B 2 1 ? -14.582 2.269 -13.326 1.00 40.00 67 LYS B N 8
ATOM 16195 C CA . LYS B 2 1 ? -15.895 2.987 -13.170 1.00 40.00 67 LYS B CA 8
ATOM 16196 C C . LYS B 2 1 ? -15.819 4.424 -13.782 1.00 40.00 67 LYS B C 8
ATOM 16197 O O . LYS B 2 1 ? -15.069 4.693 -14.725 1.00 40.00 67 LYS B O 8
ATOM 16218 N N . ILE B 2 2 ? -16.611 5.337 -13.243 1.00 40.00 68 ILE B N 8
ATOM 16219 C CA . ILE B 2 2 ? -16.642 6.747 -13.740 1.00 40.00 68 ILE B CA 8
ATOM 16220 C C . ILE B 2 2 ? -16.502 7.714 -12.543 1.00 40.00 68 ILE B C 8
ATOM 16221 O O . ILE B 2 2 ? -17.460 8.350 -12.123 1.00 40.00 68 ILE B O 8
ATOM 16237 N N . ILE B 2 3 ? -15.326 7.793 -11.960 1.00 40.00 69 ILE B N 8
ATOM 16238 C CA . ILE B 2 3 ? -15.143 8.676 -10.773 1.00 40.00 69 ILE B CA 8
ATOM 16239 C C . ILE B 2 3 ? -13.846 9.444 -10.868 1.00 40.00 69 ILE B C 8
ATOM 16240 O O . ILE B 2 3 ? -13.034 9.403 -9.969 1.00 40.00 69 ILE B O 8
ATOM 16256 N N . ASP B 2 4 ? -13.646 10.147 -11.941 1.00 40.00 70 ASP B N 8
ATOM 16257 C CA . ASP B 2 4 ? -12.385 10.934 -12.101 1.00 40.00 70 ASP B CA 8
ATOM 16258 C C . ASP B 2 4 ? -12.015 11.597 -10.784 1.00 40.00 70 ASP B C 8
ATOM 16259 O O . ASP B 2 4 ? -12.613 12.570 -10.351 1.00 40.00 70 ASP B O 8
ATOM 16268 N N . THR B 2 5 ? -11.066 11.038 -10.124 1.00 40.00 71 THR B N 8
ATOM 16269 C CA . THR B 2 5 ? -10.684 11.569 -8.814 1.00 40.00 71 THR B CA 8
ATOM 16270 C C . THR B 2 5 ? -9.188 11.402 -8.599 1.00 40.00 71 THR B C 8
ATOM 16271 O O . THR B 2 5 ? -8.592 10.490 -9.117 1.00 40.00 71 THR B O 8
ATOM 16282 N N . GLY B 2 6 ? -8.576 12.268 -7.846 1.00 40.00 72 GLY B N 8
ATOM 16283 C CA . GLY B 2 6 ? -7.113 12.135 -7.606 1.00 40.00 72 GLY B CA 8
ATOM 16284 C C . GLY B 2 6 ? -6.343 13.190 -8.410 1.00 40.00 72 GLY B C 8
ATOM 16285 O O . GLY B 2 6 ? -6.388 14.376 -8.108 1.00 40.00 72 GLY B O 8
ATOM 16289 N N . GLY B 2 7 ? -5.611 12.775 -9.427 1.00 40.00 73 GLY B N 8
ATOM 16290 C CA . GLY B 2 7 ? -4.828 13.774 -10.202 1.00 40.00 73 GLY B CA 8
ATOM 16291 C C . GLY B 2 7 ? -4.551 13.351 -11.653 1.00 40.00 73 GLY B C 8
ATOM 16292 O O . GLY B 2 7 ? -3.734 12.491 -11.919 1.00 40.00 73 GLY B O 8
ATOM 16296 N N . GLY B 2 8 ? -5.190 14.025 -12.586 1.00 40.00 74 GLY B N 8
ATOM 16297 C CA . GLY B 2 8 ? -4.955 13.769 -14.045 1.00 40.00 74 GLY B CA 8
ATOM 16298 C C . GLY B 2 8 ? -4.848 12.313 -14.341 1.00 40.00 74 GLY B C 8
ATOM 16299 O O . GLY B 2 8 ? -3.770 11.791 -14.484 1.00 40.00 74 GLY B O 8
ATOM 16303 N N . PHE B 2 9 ? -5.951 11.665 -14.482 1.00 40.00 75 PHE B N 8
ATOM 16304 C CA . PHE B 2 9 ? -5.935 10.236 -14.817 1.00 40.00 75 PHE B CA 8
ATOM 16305 C C . PHE B 2 9 ? -7.381 9.751 -14.840 1.00 40.00 75 PHE B C 8
ATOM 16306 O O . PHE B 2 9 ? -8.045 9.648 -13.833 1.00 40.00 75 PHE B O 8
ATOM 16323 N N . ILE B 2 10 ? -7.892 9.553 -16.018 1.00 40.00 76 ILE B N 8
ATOM 16324 C CA . ILE B 2 10 ? -9.325 9.172 -16.181 1.00 40.00 76 ILE B CA 8
ATOM 16325 C C . ILE B 2 10 ? -9.720 7.956 -15.353 1.00 40.00 76 ILE B C 8
ATOM 16326 O O . ILE B 2 10 ? -9.169 6.893 -15.484 1.00 40.00 76 ILE B O 8
ATOM 16342 N N . LEU B 2 11 ? -10.695 8.102 -14.511 1.00 40.00 77 LEU B N 8
ATOM 16343 C CA . LEU B 2 11 ? -11.125 6.943 -13.690 1.00 40.00 77 LEU B CA 8
ATOM 16344 C C . LEU B 2 11 ? -12.569 6.557 -14.021 1.00 40.00 77 LEU B C 8
ATOM 16345 O O . LEU B 2 11 ? -12.760 5.442 -14.490 1.00 40.00 77 LEU B O 8
ATOM 16361 N N . ASN A 1 18 ? 12.981 6.631 -3.477 1.00 40.00 99 ASN A N 9
ATOM 16362 C CA . ASN A 1 18 ? 14.133 5.656 -3.513 1.00 40.00 99 ASN A CA 9
ATOM 16363 C C . ASN A 1 18 ? 13.603 4.514 -4.353 1.00 40.00 99 ASN A C 9
ATOM 16364 O O . ASN A 1 18 ? 13.416 4.660 -5.542 1.00 40.00 99 ASN A O 9
ATOM 16374 N N . SER A 1 19 ? 13.131 3.471 -3.734 1.00 40.00 100 SER A N 9
ATOM 16375 C CA . SER A 1 19 ? 12.341 2.574 -4.550 1.00 40.00 100 SER A CA 9
ATOM 16376 C C . SER A 1 19 ? 11.084 3.464 -4.463 1.00 40.00 100 SER A C 9
ATOM 16377 O O . SER A 1 19 ? 10.687 3.886 -3.384 1.00 40.00 100 SER A O 9
ATOM 16385 N N . ILE A 1 20 ? 10.638 3.954 -5.590 1.00 40.00 101 ILE A N 9
ATOM 16386 C CA . ILE A 1 20 ? 9.591 5.055 -5.685 1.00 40.00 101 ILE A CA 9
ATOM 16387 C C . ILE A 1 20 ? 8.702 5.378 -4.483 1.00 40.00 101 ILE A C 9
ATOM 16388 O O . ILE A 1 20 ? 8.491 4.596 -3.569 1.00 40.00 101 ILE A O 9
ATOM 16404 N N . ILE A 1 21 ? 8.086 6.551 -4.626 1.00 40.00 102 ILE A N 9
ATOM 16405 C CA . ILE A 1 21 ? 7.060 7.080 -3.689 1.00 40.00 102 ILE A CA 9
ATOM 16406 C C . ILE A 1 21 ? 5.956 7.631 -4.586 1.00 40.00 102 ILE A C 9
ATOM 16407 O O . ILE A 1 21 ? 6.212 8.517 -5.372 1.00 40.00 102 ILE A O 9
ATOM 16423 N N . VAL A 1 22 ? 4.763 7.138 -4.497 1.00 40.00 103 VAL A N 9
ATOM 16424 C CA . VAL A 1 22 ? 3.650 7.648 -5.374 1.00 40.00 103 VAL A CA 9
ATOM 16425 C C . VAL A 1 22 ? 2.614 8.284 -4.488 1.00 40.00 103 VAL A C 9
ATOM 16426 O O . VAL A 1 22 ? 2.639 8.087 -3.306 1.00 40.00 103 VAL A O 9
ATOM 16439 N N . SER A 1 23 ? 1.634 8.952 -4.996 1.00 40.00 104 SER A N 9
ATOM 16440 C CA . SER A 1 23 ? 0.589 9.466 -4.060 1.00 40.00 104 SER A CA 9
ATOM 16441 C C . SER A 1 23 ? -0.666 8.596 -4.149 1.00 40.00 104 SER A C 9
ATOM 16442 O O . SER A 1 23 ? -1.039 8.180 -5.225 1.00 40.00 104 SER A O 9
ATOM 16450 N N . PRO A 1 24 ? -1.313 8.386 -3.019 1.00 40.00 105 PRO A N 9
ATOM 16451 C CA . PRO A 1 24 ? -2.565 7.582 -3.003 1.00 40.00 105 PRO A CA 9
ATOM 16452 C C . PRO A 1 24 ? -3.589 8.269 -3.877 1.00 40.00 105 PRO A C 9
ATOM 16453 O O . PRO A 1 24 ? -4.594 7.702 -4.234 1.00 40.00 105 PRO A O 9
ATOM 16464 N N . ARG A 1 25 ? -3.282 9.472 -4.280 1.00 40.00 106 ARG A N 9
ATOM 16465 C CA . ARG A 1 25 ? -4.154 10.192 -5.213 1.00 40.00 106 ARG A CA 9
ATOM 16466 C C . ARG A 1 25 ? -3.894 9.590 -6.581 1.00 40.00 106 ARG A C 9
ATOM 16467 O O . ARG A 1 25 ? -4.522 9.938 -7.544 1.00 40.00 106 ARG A O 9
ATOM 16488 N N . GLN A 1 26 ? -2.951 8.674 -6.653 1.00 40.00 107 GLN A N 9
ATOM 16489 C CA . GLN A 1 26 ? -2.618 8.007 -7.937 1.00 40.00 107 GLN A CA 9
ATOM 16490 C C . GLN A 1 26 ? -3.138 6.562 -7.934 1.00 40.00 107 GLN A C 9
ATOM 16491 O O . GLN A 1 26 ? -3.098 5.882 -8.934 1.00 40.00 107 GLN A O 9
ATOM 16505 N N . ARG A 1 27 ? -3.632 6.090 -6.817 1.00 40.00 108 ARG A N 9
ATOM 16506 C CA . ARG A 1 27 ? -4.166 4.693 -6.755 1.00 40.00 108 ARG A CA 9
ATOM 16507 C C . ARG A 1 27 ? -5.161 4.481 -7.885 1.00 40.00 108 ARG A C 9
ATOM 16508 O O . ARG A 1 27 ? -5.381 5.350 -8.689 1.00 40.00 108 ARG A O 9
ATOM 16529 N N . GLY A 1 28 ? -5.762 3.344 -7.963 1.00 40.00 109 GLY A N 9
ATOM 16530 C CA . GLY A 1 28 ? -6.724 3.119 -9.067 1.00 40.00 109 GLY A CA 9
ATOM 16531 C C . GLY A 1 28 ? -5.962 3.167 -10.396 1.00 40.00 109 GLY A C 9
ATOM 16532 O O . GLY A 1 28 ? -5.852 2.177 -11.086 1.00 40.00 109 GLY A O 9
ATOM 16536 N N . ASN A 1 29 ? -5.444 4.312 -10.763 1.00 40.00 110 ASN A N 9
ATOM 16537 C CA . ASN A 1 29 ? -4.678 4.435 -12.053 1.00 40.00 110 ASN A CA 9
ATOM 16538 C C . ASN A 1 29 ? -3.949 3.125 -12.422 1.00 40.00 110 ASN A C 9
ATOM 16539 O O . ASN A 1 29 ? -3.029 2.734 -11.739 1.00 40.00 110 ASN A O 9
ATOM 16550 N N . PRO A 1 30 ? -4.385 2.496 -13.500 1.00 40.00 111 PRO A N 9
ATOM 16551 C CA . PRO A 1 30 ? -3.771 1.210 -13.968 1.00 40.00 111 PRO A CA 9
ATOM 16552 C C . PRO A 1 30 ? -2.302 1.369 -14.386 1.00 40.00 111 PRO A C 9
ATOM 16553 O O . PRO A 1 30 ? -1.576 0.402 -14.481 1.00 40.00 111 PRO A O 9
ATOM 16564 N N . VAL A 1 31 ? -1.824 2.555 -14.598 1.00 40.00 112 VAL A N 9
ATOM 16565 C CA . VAL A 1 31 ? -0.392 2.660 -14.937 1.00 40.00 112 VAL A CA 9
ATOM 16566 C C . VAL A 1 31 ? 0.438 1.987 -13.852 1.00 40.00 112 VAL A C 9
ATOM 16567 O O . VAL A 1 31 ? 1.452 1.375 -14.124 1.00 40.00 112 VAL A O 9
ATOM 16580 N N . LEU A 1 32 ? 0.013 2.083 -12.623 1.00 40.00 113 LEU A N 9
ATOM 16581 C CA . LEU A 1 32 ? 0.786 1.434 -11.520 1.00 40.00 113 LEU A CA 9
ATOM 16582 C C . LEU A 1 32 ? 0.958 -0.057 -11.830 1.00 40.00 113 LEU A C 9
ATOM 16583 O O . LEU A 1 32 ? 1.888 -0.703 -11.363 1.00 40.00 113 LEU A O 9
ATOM 16599 N N . LYS A 1 33 ? 0.058 -0.609 -12.624 1.00 40.00 114 LYS A N 9
ATOM 16600 C CA . LYS A 1 33 ? 0.164 -2.058 -12.959 1.00 40.00 114 LYS A CA 9
ATOM 16601 C C . LYS A 1 33 ? 1.372 -2.272 -13.852 1.00 40.00 114 LYS A C 9
ATOM 16602 O O . LYS A 1 33 ? 1.888 -3.351 -13.952 1.00 40.00 114 LYS A O 9
ATOM 16621 N N . PHE A 1 34 ? 1.855 -1.286 -14.520 1.00 40.00 115 PHE A N 9
ATOM 16622 C CA . PHE A 1 34 ? 3.028 -1.585 -15.361 1.00 40.00 115 PHE A CA 9
ATOM 16623 C C . PHE A 1 34 ? 4.294 -1.192 -14.628 1.00 40.00 115 PHE A C 9
ATOM 16624 O O . PHE A 1 34 ? 5.387 -1.385 -15.111 1.00 40.00 115 PHE A O 9
ATOM 16641 N N . VAL A 1 35 ? 4.156 -0.728 -13.417 1.00 40.00 116 VAL A N 9
ATOM 16642 C CA . VAL A 1 35 ? 5.366 -0.438 -12.634 1.00 40.00 116 VAL A CA 9
ATOM 16643 C C . VAL A 1 35 ? 5.750 -1.770 -12.014 1.00 40.00 116 VAL A C 9
ATOM 16644 O O . VAL A 1 35 ? 5.446 -2.043 -10.875 1.00 40.00 116 VAL A O 9
ATOM 16657 N N . ARG A 1 36 ? 6.350 -2.630 -12.801 1.00 40.00 117 ARG A N 9
ATOM 16658 C CA . ARG A 1 36 ? 6.701 -4.003 -12.315 1.00 40.00 117 ARG A CA 9
ATOM 16659 C C . ARG A 1 36 ? 8.196 -4.213 -12.111 1.00 40.00 117 ARG A C 9
ATOM 16660 O O . ARG A 1 36 ? 8.615 -4.935 -11.245 1.00 40.00 117 ARG A O 9
ATOM 16681 N N . ASN A 1 37 ? 9.013 -3.642 -12.920 1.00 40.00 118 ASN A N 9
ATOM 16682 C CA . ASN A 1 37 ? 10.460 -3.894 -12.756 1.00 40.00 118 ASN A CA 9
ATOM 16683 C C . ASN A 1 37 ? 11.032 -3.136 -11.581 1.00 40.00 118 ASN A C 9
ATOM 16684 O O . ASN A 1 37 ? 12.119 -3.428 -11.152 1.00 40.00 118 ASN A O 9
ATOM 16695 N N . VAL A 1 38 ? 10.341 -2.182 -11.034 1.00 40.00 119 VAL A N 9
ATOM 16696 C CA . VAL A 1 38 ? 10.940 -1.481 -9.865 1.00 40.00 119 VAL A CA 9
ATOM 16697 C C . VAL A 1 38 ? 9.947 -1.414 -8.705 1.00 40.00 119 VAL A C 9
ATOM 16698 O O . VAL A 1 38 ? 8.763 -1.272 -8.925 1.00 40.00 119 VAL A O 9
ATOM 16711 N N . PRO A 1 39 ? 10.498 -1.469 -7.498 1.00 40.00 120 PRO A N 9
ATOM 16712 C CA . PRO A 1 39 ? 9.689 -1.353 -6.244 1.00 40.00 120 PRO A CA 9
ATOM 16713 C C . PRO A 1 39 ? 9.108 0.068 -6.063 1.00 40.00 120 PRO A C 9
ATOM 16714 O O . PRO A 1 39 ? 9.795 1.058 -6.223 1.00 40.00 120 PRO A O 9
ATOM 16725 N N . TRP A 1 40 ? 7.854 0.170 -5.705 1.00 40.00 121 TRP A N 9
ATOM 16726 C CA . TRP A 1 40 ? 7.252 1.516 -5.495 1.00 40.00 121 TRP A CA 9
ATOM 16727 C C . TRP A 1 40 ? 6.233 1.451 -4.366 1.00 40.00 121 TRP A C 9
ATOM 16728 O O . TRP A 1 40 ? 5.673 0.405 -4.087 1.00 40.00 121 TRP A O 9
ATOM 16749 N N . GLU A 1 41 ? 5.997 2.553 -3.702 1.00 40.00 122 GLU A N 9
ATOM 16750 C CA . GLU A 1 41 ? 5.023 2.546 -2.576 1.00 40.00 122 GLU A CA 9
ATOM 16751 C C . GLU A 1 41 ? 4.366 3.910 -2.429 1.00 40.00 122 GLU A C 9
ATOM 16752 O O . GLU A 1 41 ? 4.925 4.924 -2.803 1.00 40.00 122 GLU A O 9
ATOM 16764 N N . PHE A 1 42 ? 3.183 3.933 -1.869 1.00 40.00 123 PHE A N 9
ATOM 16765 C CA . PHE A 1 42 ? 2.451 5.226 -1.664 1.00 40.00 123 PHE A CA 9
ATOM 16766 C C . PHE A 1 42 ? 3.056 6.045 -0.501 1.00 40.00 123 PHE A C 9
ATOM 16767 O O . PHE A 1 42 ? 3.252 5.560 0.600 1.00 40.00 123 PHE A O 9
ATOM 16784 N N . GLY A 1 43 ? 3.316 7.290 -0.724 1.00 40.00 124 GLY A N 9
ATOM 16785 C CA . GLY A 1 43 ? 3.866 8.126 0.363 1.00 40.00 124 GLY A CA 9
ATOM 16786 C C . GLY A 1 43 ? 3.170 9.467 0.310 1.00 40.00 124 GLY A C 9
ATOM 16787 O O . GLY A 1 43 ? 2.572 9.827 -0.673 1.00 40.00 124 GLY A O 9
ATOM 16791 N N . ASP A 1 44 ? 3.239 10.214 1.349 1.00 40.00 125 ASP A N 9
ATOM 16792 C CA . ASP A 1 44 ? 2.568 11.532 1.332 1.00 40.00 125 ASP A CA 9
ATOM 16793 C C . ASP A 1 44 ? 3.506 12.578 0.713 1.00 40.00 125 ASP A C 9
ATOM 16794 O O . ASP A 1 44 ? 4.177 13.291 1.426 1.00 40.00 125 ASP A O 9
ATOM 16803 N N . VAL A 1 45 ? 3.564 12.681 -0.610 1.00 40.00 126 VAL A N 9
ATOM 16804 C CA . VAL A 1 45 ? 4.481 13.713 -1.255 1.00 40.00 126 VAL A CA 9
ATOM 16805 C C . VAL A 1 45 ? 3.708 14.666 -2.218 1.00 40.00 126 VAL A C 9
ATOM 16806 O O . VAL A 1 45 ? 2.651 14.353 -2.762 1.00 40.00 126 VAL A O 9
ATOM 16819 N N . ILE A 1 46 ? 4.238 15.847 -2.404 1.00 40.00 127 ILE A N 9
ATOM 16820 C CA . ILE A 1 46 ? 3.558 16.860 -3.262 1.00 40.00 127 ILE A CA 9
ATOM 16821 C C . ILE A 1 46 ? 3.322 16.404 -4.717 1.00 40.00 127 ILE A C 9
ATOM 16822 O O . ILE A 1 46 ? 2.255 16.596 -5.240 1.00 40.00 127 ILE A O 9
ATOM 16838 N N . PRO A 1 47 ? 4.315 15.871 -5.351 1.00 40.00 128 PRO A N 9
ATOM 16839 C CA . PRO A 1 47 ? 4.155 15.479 -6.767 1.00 40.00 128 PRO A CA 9
ATOM 16840 C C . PRO A 1 47 ? 3.423 14.173 -6.845 1.00 40.00 128 PRO A C 9
ATOM 16841 O O . PRO A 1 47 ? 2.994 13.632 -5.851 1.00 40.00 128 PRO A O 9
ATOM 16852 N N . ASP A 1 48 ? 3.325 13.645 -8.021 1.00 40.00 129 ASP A N 9
ATOM 16853 C CA . ASP A 1 48 ? 2.667 12.327 -8.198 1.00 40.00 129 ASP A CA 9
ATOM 16854 C C . ASP A 1 48 ? 3.691 11.246 -7.908 1.00 40.00 129 ASP A C 9
ATOM 16855 O O . ASP A 1 48 ? 3.430 10.316 -7.172 1.00 40.00 129 ASP A O 9
ATOM 16864 N N . TYR A 1 49 ? 4.864 11.348 -8.477 1.00 40.00 130 TYR A N 9
ATOM 16865 C CA . TYR A 1 49 ? 5.875 10.299 -8.208 1.00 40.00 130 TYR A CA 9
ATOM 16866 C C . TYR A 1 49 ? 7.206 10.890 -7.860 1.00 40.00 130 TYR A C 9
ATOM 16867 O O . TYR A 1 49 ? 7.728 11.695 -8.597 1.00 40.00 130 TYR A O 9
ATOM 16885 N N . VAL A 1 50 ? 7.782 10.439 -6.779 1.00 40.00 131 VAL A N 9
ATOM 16886 C CA . VAL A 1 50 ? 9.147 10.900 -6.410 1.00 40.00 131 VAL A CA 9
ATOM 16887 C C . VAL A 1 50 ? 10.113 9.849 -6.964 1.00 40.00 131 VAL A C 9
ATOM 16888 O O . VAL A 1 50 ? 10.035 8.689 -6.608 1.00 40.00 131 VAL A O 9
ATOM 16901 N N . LEU A 1 51 ? 10.982 10.225 -7.852 1.00 40.00 132 LEU A N 9
ATOM 16902 C CA . LEU A 1 51 ? 11.915 9.221 -8.463 1.00 40.00 132 LEU A CA 9
ATOM 16903 C C . LEU A 1 51 ? 13.347 9.383 -7.895 1.00 40.00 132 LEU A C 9
ATOM 16904 O O . LEU A 1 51 ? 14.187 8.517 -8.072 1.00 40.00 132 LEU A O 9
ATOM 16920 N N . GLY A 1 52 ? 13.645 10.505 -7.239 1.00 40.00 133 GLY A N 9
ATOM 16921 C CA . GLY A 1 52 ? 15.040 10.753 -6.689 1.00 40.00 133 GLY A CA 9
ATOM 16922 C C . GLY A 1 52 ? 14.990 11.931 -5.713 1.00 40.00 133 GLY A C 9
ATOM 16923 O O . GLY A 1 52 ? 13.976 12.587 -5.600 1.00 40.00 133 GLY A O 9
ATOM 16927 N N . GLN A 1 53 ? 16.062 12.182 -4.972 1.00 40.00 134 GLN A N 9
ATOM 16928 C CA . GLN A 1 53 ? 16.034 13.299 -3.954 1.00 40.00 134 GLN A CA 9
ATOM 16929 C C . GLN A 1 53 ? 15.489 14.636 -4.548 1.00 40.00 134 GLN A C 9
ATOM 16930 O O . GLN A 1 53 ? 14.858 15.424 -3.850 1.00 40.00 134 GLN A O 9
ATOM 16944 N N . SER A 1 54 ? 15.679 14.911 -5.814 1.00 40.00 135 SER A N 9
ATOM 16945 C CA . SER A 1 54 ? 15.106 16.178 -6.338 1.00 40.00 135 SER A CA 9
ATOM 16946 C C . SER A 1 54 ? 14.497 15.966 -7.686 1.00 40.00 135 SER A C 9
ATOM 16947 O O . SER A 1 54 ? 14.283 16.892 -8.425 1.00 40.00 135 SER A O 9
ATOM 16955 N N . THR A 1 55 ? 14.174 14.756 -7.990 1.00 40.00 136 THR A N 9
ATOM 16956 C CA . THR A 1 55 ? 13.504 14.468 -9.285 1.00 40.00 136 THR A CA 9
ATOM 16957 C C . THR A 1 55 ? 12.050 14.071 -8.977 1.00 40.00 136 THR A C 9
ATOM 16958 O O . THR A 1 55 ? 11.820 13.266 -8.094 1.00 40.00 136 THR A O 9
ATOM 16969 N N . CYS A 1 56 ? 11.069 14.590 -9.690 1.00 40.00 137 CYS A N 9
ATOM 16970 C CA . CYS A 1 56 ? 9.636 14.169 -9.418 1.00 40.00 137 CYS A CA 9
ATOM 16971 C C . CYS A 1 56 ? 8.790 14.292 -10.679 1.00 40.00 137 CYS A C 9
ATOM 16972 O O . CYS A 1 56 ? 9.067 15.081 -11.558 1.00 40.00 137 CYS A O 9
ATOM 16980 N N . ALA A 1 57 ? 7.775 13.500 -10.790 1.00 40.00 138 ALA A N 9
ATOM 16981 C CA . ALA A 1 57 ? 6.955 13.552 -12.016 1.00 40.00 138 ALA A CA 9
ATOM 16982 C C . ALA A 1 57 ? 5.509 13.861 -11.672 1.00 40.00 138 ALA A C 9
ATOM 16983 O O . ALA A 1 57 ? 5.120 13.805 -10.520 1.00 40.00 138 ALA A O 9
ATOM 16990 N N . LEU A 1 58 ? 4.723 14.180 -12.678 1.00 40.00 139 LEU A N 9
ATOM 16991 C CA . LEU A 1 58 ? 3.269 14.488 -12.483 1.00 40.00 139 LEU A CA 9
ATOM 16992 C C . LEU A 1 58 ? 2.509 13.807 -13.603 1.00 40.00 139 LEU A C 9
ATOM 16993 O O . LEU A 1 58 ? 2.880 13.930 -14.744 1.00 40.00 139 LEU A O 9
ATOM 17009 N N . PHE A 1 59 ? 1.438 13.095 -13.309 1.00 40.00 140 PHE A N 9
ATOM 17010 C CA . PHE A 1 59 ? 0.674 12.421 -14.409 1.00 40.00 140 PHE A CA 9
ATOM 17011 C C . PHE A 1 59 ? -0.592 13.181 -14.733 1.00 40.00 140 PHE A C 9
ATOM 17012 O O . PHE A 1 59 ? -1.248 13.717 -13.872 1.00 40.00 140 PHE A O 9
ATOM 17029 N N . LEU A 1 60 ? -0.931 13.211 -15.980 1.00 40.00 141 LEU A N 9
ATOM 17030 C CA . LEU A 1 60 ? -2.139 13.925 -16.420 1.00 40.00 141 LEU A CA 9
ATOM 17031 C C . LEU A 1 60 ? -2.739 13.171 -17.604 1.00 40.00 141 LEU A C 9
ATOM 17032 O O . LEU A 1 60 ? -2.353 13.368 -18.723 1.00 40.00 141 LEU A O 9
ATOM 17048 N N . SER A 1 61 ? -3.649 12.265 -17.370 1.00 40.00 142 SER A N 9
ATOM 17049 C CA . SER A 1 61 ? -4.214 11.466 -18.548 1.00 40.00 142 SER A CA 9
ATOM 17050 C C . SER A 1 61 ? -4.860 12.324 -19.669 1.00 40.00 142 SER A C 9
ATOM 17051 O O . SER A 1 61 ? -5.599 11.803 -20.468 1.00 40.00 142 SER A O 9
ATOM 17059 N N . LEU A 1 62 ? -4.605 13.601 -19.748 1.00 40.00 143 LEU A N 9
ATOM 17060 C CA . LEU A 1 62 ? -5.228 14.447 -20.834 1.00 40.00 143 LEU A CA 9
ATOM 17061 C C . LEU A 1 62 ? -6.734 14.198 -20.990 1.00 40.00 143 LEU A C 9
ATOM 17062 O O . LEU A 1 62 ? -7.524 15.043 -20.654 1.00 40.00 143 LEU A O 9
ATOM 17078 N N . ARG A 1 63 ? -7.170 13.074 -21.513 1.00 40.00 144 ARG A N 9
ATOM 17079 C CA . ARG A 1 63 ? -8.642 12.898 -21.651 1.00 40.00 144 ARG A CA 9
ATOM 17080 C C . ARG A 1 63 ? -9.249 13.489 -20.417 1.00 40.00 144 ARG A C 9
ATOM 17081 O O . ARG A 1 63 ? -10.119 14.315 -20.473 1.00 40.00 144 ARG A O 9
ATOM 17102 N N . TYR A 1 64 ? -8.729 13.108 -19.299 1.00 40.00 145 TYR A N 9
ATOM 17103 C CA . TYR A 1 64 ? -9.193 13.690 -18.037 1.00 40.00 145 TYR A CA 9
ATOM 17104 C C . TYR A 1 64 ? -8.900 15.182 -18.082 1.00 40.00 145 TYR A C 9
ATOM 17105 O O . TYR A 1 64 ? -9.654 15.976 -17.564 1.00 40.00 145 TYR A O 9
ATOM 17123 N N . HIS A 1 65 ? -7.797 15.568 -18.690 1.00 40.00 146 HIS A N 9
ATOM 17124 C CA . HIS A 1 65 ? -7.436 17.028 -18.761 1.00 40.00 146 HIS A CA 9
ATOM 17125 C C . HIS A 1 65 ? -8.663 17.892 -19.109 1.00 40.00 146 HIS A C 9
ATOM 17126 O O . HIS A 1 65 ? -8.861 18.970 -18.563 1.00 40.00 146 HIS A O 9
ATOM 17140 N N . ASN A 1 66 ? -9.506 17.421 -19.980 1.00 40.00 147 ASN A N 9
ATOM 17141 C CA . ASN A 1 66 ? -10.724 18.212 -20.299 1.00 40.00 147 ASN A CA 9
ATOM 17142 C C . ASN A 1 66 ? -11.558 18.295 -19.023 1.00 40.00 147 ASN A C 9
ATOM 17143 O O . ASN A 1 66 ? -11.749 19.351 -18.466 1.00 40.00 147 ASN A O 9
ATOM 17154 N N . LEU A 1 67 ? -12.002 17.174 -18.513 1.00 40.00 148 LEU A N 9
ATOM 17155 C CA . LEU A 1 67 ? -12.776 17.200 -17.236 1.00 40.00 148 LEU A CA 9
ATOM 17156 C C . LEU A 1 67 ? -11.918 17.905 -16.172 1.00 40.00 148 LEU A C 9
ATOM 17157 O O . LEU A 1 67 ? -10.911 17.400 -15.727 1.00 40.00 148 LEU A O 9
ATOM 17173 N N . HIS A 1 68 ? -12.294 19.103 -15.814 1.00 40.00 149 HIS A N 9
ATOM 17174 C CA . HIS A 1 68 ? -11.488 19.927 -14.840 1.00 40.00 149 HIS A CA 9
ATOM 17175 C C . HIS A 1 68 ? -10.005 19.933 -15.257 1.00 40.00 149 HIS A C 9
ATOM 17176 O O . HIS A 1 68 ? -9.276 19.012 -14.959 1.00 40.00 149 HIS A O 9
ATOM 17190 N N . PRO A 1 69 ? -9.625 20.981 -15.974 1.00 40.00 150 PRO A N 9
ATOM 17191 C CA . PRO A 1 69 ? -8.248 21.131 -16.491 1.00 40.00 150 PRO A CA 9
ATOM 17192 C C . PRO A 1 69 ? -7.332 21.970 -15.572 1.00 40.00 150 PRO A C 9
ATOM 17193 O O . PRO A 1 69 ? -6.209 21.589 -15.337 1.00 40.00 150 PRO A O 9
ATOM 17204 N N . ASP A 1 70 ? -7.766 23.117 -15.080 1.00 40.00 151 ASP A N 9
ATOM 17205 C CA . ASP A 1 70 ? -6.863 23.966 -14.208 1.00 40.00 151 ASP A CA 9
ATOM 17206 C C . ASP A 1 70 ? -6.106 23.114 -13.153 1.00 40.00 151 ASP A C 9
ATOM 17207 O O . ASP A 1 70 ? -5.126 23.545 -12.570 1.00 40.00 151 ASP A O 9
ATOM 17216 N N . TYR A 1 71 ? -6.552 21.912 -12.915 1.00 40.00 152 TYR A N 9
ATOM 17217 C CA . TYR A 1 71 ? -5.876 21.024 -11.929 1.00 40.00 152 TYR A CA 9
ATOM 17218 C C . TYR A 1 71 ? -4.389 20.835 -12.268 1.00 40.00 152 TYR A C 9
ATOM 17219 O O . TYR A 1 71 ? -3.555 21.011 -11.405 1.00 40.00 152 TYR A O 9
ATOM 17237 N N . ILE A 1 72 ? -4.024 20.470 -13.501 1.00 40.00 153 ILE A N 9
ATOM 17238 C CA . ILE A 1 72 ? -2.555 20.284 -13.768 1.00 40.00 153 ILE A CA 9
ATOM 17239 C C . ILE A 1 72 ? -1.825 21.594 -13.557 1.00 40.00 153 ILE A C 9
ATOM 17240 O O . ILE A 1 72 ? -0.721 21.624 -13.031 1.00 40.00 153 ILE A O 9
ATOM 17256 N N . HIS A 1 73 ? -2.440 22.689 -13.923 1.00 40.00 154 HIS A N 9
ATOM 17257 C CA . HIS A 1 73 ? -1.780 24.000 -13.688 1.00 40.00 154 HIS A CA 9
ATOM 17258 C C . HIS A 1 73 ? -1.664 24.198 -12.179 1.00 40.00 154 HIS A C 9
ATOM 17259 O O . HIS A 1 73 ? -0.587 24.468 -11.665 1.00 40.00 154 HIS A O 9
ATOM 17273 N N . GLY A 1 74 ? -2.779 24.042 -11.478 1.00 40.00 155 GLY A N 9
ATOM 17274 C CA . GLY A 1 74 ? -2.779 24.209 -9.988 1.00 40.00 155 GLY A CA 9
ATOM 17275 C C . GLY A 1 74 ? -1.916 23.123 -9.319 1.00 40.00 155 GLY A C 9
ATOM 17276 O O . GLY A 1 74 ? -1.600 23.200 -8.135 1.00 40.00 155 GLY A O 9
ATOM 17280 N N . ARG A 1 75 ? -1.540 22.115 -10.058 1.00 40.00 156 ARG A N 9
ATOM 17281 C CA . ARG A 1 75 ? -0.714 21.031 -9.461 1.00 40.00 156 ARG A CA 9
ATOM 17282 C C . ARG A 1 75 ? 0.769 21.426 -9.518 1.00 40.00 156 ARG A C 9
ATOM 17283 O O . ARG A 1 75 ? 1.545 21.155 -8.619 1.00 40.00 156 ARG A O 9
ATOM 17304 N N . LEU A 1 76 ? 1.177 22.088 -10.551 1.00 40.00 157 LEU A N 9
ATOM 17305 C CA . LEU A 1 76 ? 2.598 22.486 -10.612 1.00 40.00 157 LEU A CA 9
ATOM 17306 C C . LEU A 1 76 ? 2.865 23.620 -9.609 1.00 40.00 157 LEU A C 9
ATOM 17307 O O . LEU A 1 76 ? 3.897 23.641 -8.968 1.00 40.00 157 LEU A O 9
ATOM 17323 N N . GLN A 1 77 ? 1.948 24.570 -9.457 1.00 40.00 158 GLN A N 9
ATOM 17324 C CA . GLN A 1 77 ? 2.205 25.697 -8.472 1.00 40.00 158 GLN A CA 9
ATOM 17325 C C . GLN A 1 77 ? 2.323 25.100 -7.058 1.00 40.00 158 GLN A C 9
ATOM 17326 O O . GLN A 1 77 ? 3.090 25.564 -6.221 1.00 40.00 158 GLN A O 9
ATOM 17340 N N . SER A 1 78 ? 1.588 24.061 -6.788 1.00 40.00 159 SER A N 9
ATOM 17341 C CA . SER A 1 78 ? 1.684 23.428 -5.445 1.00 40.00 159 SER A CA 9
ATOM 17342 C C . SER A 1 78 ? 3.068 22.837 -5.267 1.00 40.00 159 SER A C 9
ATOM 17343 O O . SER A 1 78 ? 3.719 23.026 -4.267 1.00 40.00 159 SER A O 9
ATOM 17351 N N . LEU A 1 79 ? 3.525 22.136 -6.247 1.00 40.00 160 LEU A N 9
ATOM 17352 C CA . LEU A 1 79 ? 4.875 21.547 -6.147 1.00 40.00 160 LEU A CA 9
ATOM 17353 C C . LEU A 1 79 ? 5.911 22.685 -5.931 1.00 40.00 160 LEU A C 9
ATOM 17354 O O . LEU A 1 79 ? 6.886 22.535 -5.201 1.00 40.00 160 LEU A O 9
ATOM 17370 N N . GLY A 1 80 ? 5.668 23.839 -6.548 1.00 40.00 161 GLY A N 9
ATOM 17371 C CA . GLY A 1 80 ? 6.571 25.035 -6.391 1.00 40.00 161 GLY A CA 9
ATOM 17372 C C . GLY A 1 80 ? 7.964 24.818 -6.970 1.00 40.00 161 GLY A C 9
ATOM 17373 O O . GLY A 1 80 ? 8.223 25.108 -8.123 1.00 40.00 161 GLY A O 9
ATOM 17377 N N . LYS A 1 81 ? 8.876 24.356 -6.164 1.00 40.00 162 LYS A N 9
ATOM 17378 C CA . LYS A 1 81 ? 10.282 24.174 -6.650 1.00 40.00 162 LYS A CA 9
ATOM 17379 C C . LYS A 1 81 ? 11.066 23.165 -5.779 1.00 40.00 162 LYS A C 9
ATOM 17380 O O . LYS A 1 81 ? 12.283 23.172 -5.783 1.00 40.00 162 LYS A O 9
ATOM 17399 N N . ASN A 1 82 ? 10.383 22.333 -4.990 1.00 40.00 163 ASN A N 9
ATOM 17400 C CA . ASN A 1 82 ? 11.102 21.354 -4.055 1.00 40.00 163 ASN A CA 9
ATOM 17401 C C . ASN A 1 82 ? 12.001 20.322 -4.776 1.00 40.00 163 ASN A C 9
ATOM 17402 O O . ASN A 1 82 ? 12.882 19.711 -4.156 1.00 40.00 163 ASN A O 9
ATOM 17413 N N . PHE A 1 83 ? 11.747 20.031 -6.032 1.00 40.00 164 PHE A N 9
ATOM 17414 C CA . PHE A 1 83 ? 12.576 18.975 -6.708 1.00 40.00 164 PHE A CA 9
ATOM 17415 C C . PHE A 1 83 ? 13.285 19.498 -7.936 1.00 40.00 164 PHE A C 9
ATOM 17416 O O . PHE A 1 83 ? 12.695 20.157 -8.787 1.00 40.00 164 PHE A O 9
ATOM 17433 N N . ALA A 1 84 ? 14.517 19.182 -8.062 1.00 40.00 165 ALA A N 9
ATOM 17434 C CA . ALA A 1 84 ? 15.261 19.655 -9.240 1.00 40.00 165 ALA A CA 9
ATOM 17435 C C . ALA A 1 84 ? 14.691 19.105 -10.543 1.00 40.00 165 ALA A C 9
ATOM 17436 O O . ALA A 1 84 ? 14.186 19.846 -11.357 1.00 40.00 165 ALA A O 9
ATOM 17443 N N . LEU A 1 85 ? 14.776 17.855 -10.780 1.00 40.00 166 LEU A N 9
ATOM 17444 C CA . LEU A 1 85 ? 14.250 17.378 -12.071 1.00 40.00 166 LEU A CA 9
ATOM 17445 C C . LEU A 1 85 ? 12.750 17.258 -12.038 1.00 40.00 166 LEU A C 9
ATOM 17446 O O . LEU A 1 85 ? 12.215 16.333 -11.480 1.00 40.00 166 LEU A O 9
ATOM 17462 N N . ARG A 1 86 ? 12.064 18.170 -12.654 1.00 40.00 167 ARG A N 9
ATOM 17463 C CA . ARG A 1 86 ? 10.578 18.076 -12.673 1.00 40.00 167 ARG A CA 9
ATOM 17464 C C . ARG A 1 86 ? 10.179 17.508 -14.051 1.00 40.00 167 ARG A C 9
ATOM 17465 O O . ARG A 1 86 ? 10.727 17.887 -15.058 1.00 40.00 167 ARG A O 9
ATOM 17486 N N . VAL A 1 87 ? 9.282 16.551 -14.073 1.00 40.00 168 VAL A N 9
ATOM 17487 C CA . VAL A 1 87 ? 8.877 15.884 -15.356 1.00 40.00 168 VAL A CA 9
ATOM 17488 C C . VAL A 1 87 ? 7.351 15.711 -15.438 1.00 40.00 168 VAL A C 9
ATOM 17489 O O . VAL A 1 87 ? 6.710 15.445 -14.453 1.00 40.00 168 VAL A O 9
ATOM 17502 N N . LEU A 1 88 ? 6.769 15.860 -16.605 1.00 40.00 169 LEU A N 9
ATOM 17503 C CA . LEU A 1 88 ? 5.253 15.713 -16.758 1.00 40.00 169 LEU A CA 9
ATOM 17504 C C . LEU A 1 88 ? 4.888 14.464 -17.622 1.00 40.00 169 LEU A C 9
ATOM 17505 O O . LEU A 1 88 ? 4.922 14.500 -18.835 1.00 40.00 169 LEU A O 9
ATOM 17521 N N . LEU A 1 89 ? 4.528 13.364 -17.023 1.00 40.00 170 LEU A N 9
ATOM 17522 C CA . LEU A 1 89 ? 4.179 12.143 -17.834 1.00 40.00 170 LEU A CA 9
ATOM 17523 C C . LEU A 1 89 ? 2.819 12.338 -18.463 1.00 40.00 170 LEU A C 9
ATOM 17524 O O . LEU A 1 89 ? 1.850 12.547 -17.786 1.00 40.00 170 LEU A O 9
ATOM 17540 N N . VAL A 1 90 ? 2.727 12.303 -19.743 1.00 40.00 171 VAL A N 9
ATOM 17541 C CA . VAL A 1 90 ? 1.399 12.528 -20.359 1.00 40.00 171 VAL A CA 9
ATOM 17542 C C . VAL A 1 90 ? 0.897 11.282 -21.074 1.00 40.00 171 VAL A C 9
ATOM 17543 O O . VAL A 1 90 ? 1.573 10.733 -21.903 1.00 40.00 171 VAL A O 9
ATOM 17556 N N . GLN A 1 91 ? -0.282 10.822 -20.793 1.00 40.00 172 GLN A N 9
ATOM 17557 C CA . GLN A 1 91 ? -0.753 9.611 -21.536 1.00 40.00 172 GLN A CA 9
ATOM 17558 C C . GLN A 1 91 ? -1.596 10.065 -22.725 1.00 40.00 172 GLN A C 9
ATOM 17559 O O . GLN A 1 91 ? -2.683 10.557 -22.541 1.00 40.00 172 GLN A O 9
ATOM 17573 N N . VAL A 1 92 ? -1.115 9.922 -23.943 1.00 40.00 173 VAL A N 9
ATOM 17574 C CA . VAL A 1 92 ? -1.941 10.374 -25.116 1.00 40.00 173 VAL A CA 9
ATOM 17575 C C . VAL A 1 92 ? -3.076 9.389 -25.364 1.00 40.00 173 VAL A C 9
ATOM 17576 O O . VAL A 1 92 ? -2.991 8.510 -26.213 1.00 40.00 173 VAL A O 9
ATOM 17589 N N . ASP A 1 93 ? -4.147 9.548 -24.627 1.00 40.00 174 ASP A N 9
ATOM 17590 C CA . ASP A 1 93 ? -5.327 8.652 -24.797 1.00 40.00 174 ASP A CA 9
ATOM 17591 C C . ASP A 1 93 ? -6.465 9.427 -25.468 1.00 40.00 174 ASP A C 9
ATOM 17592 O O . ASP A 1 93 ? -7.626 9.208 -25.183 1.00 40.00 174 ASP A O 9
ATOM 17601 N N . VAL A 1 94 ? -6.132 10.327 -26.366 1.00 40.00 175 VAL A N 9
ATOM 17602 C CA . VAL A 1 94 ? -7.188 11.097 -27.070 1.00 40.00 175 VAL A CA 9
ATOM 17603 C C . VAL A 1 94 ? -6.740 11.436 -28.506 1.00 40.00 175 VAL A C 9
ATOM 17604 O O . VAL A 1 94 ? -5.601 11.756 -28.754 1.00 40.00 175 VAL A O 9
ATOM 17617 N N . LYS A 1 95 ? -7.641 11.357 -29.449 1.00 40.00 176 LYS A N 9
ATOM 17618 C CA . LYS A 1 95 ? -7.293 11.656 -30.885 1.00 40.00 176 LYS A CA 9
ATOM 17619 C C . LYS A 1 95 ? -7.229 13.185 -31.117 1.00 40.00 176 LYS A C 9
ATOM 17620 O O . LYS A 1 95 ? -7.975 13.934 -30.550 1.00 40.00 176 LYS A O 9
ATOM 17639 N N . ASP A 1 96 ? -6.336 13.655 -31.937 1.00 40.00 177 ASP A N 9
ATOM 17640 C CA . ASP A 1 96 ? -6.234 15.142 -32.184 1.00 40.00 177 ASP A CA 9
ATOM 17641 C C . ASP A 1 96 ? -5.768 15.899 -30.919 1.00 40.00 177 ASP A C 9
ATOM 17642 O O . ASP A 1 96 ? -6.292 16.941 -30.583 1.00 40.00 177 ASP A O 9
ATOM 17651 N N . PRO A 1 97 ? -4.816 15.335 -30.246 1.00 40.00 178 PRO A N 9
ATOM 17652 C CA . PRO A 1 97 ? -4.272 15.950 -28.995 1.00 40.00 178 PRO A CA 9
ATOM 17653 C C . PRO A 1 97 ? -3.481 17.230 -29.256 1.00 40.00 178 PRO A C 9
ATOM 17654 O O . PRO A 1 97 ? -3.376 18.104 -28.422 1.00 40.00 178 PRO A O 9
ATOM 17665 N N . GLN A 1 98 ? -2.886 17.324 -30.379 1.00 40.00 179 GLN A N 9
ATOM 17666 C CA . GLN A 1 98 ? -2.048 18.502 -30.669 1.00 40.00 179 GLN A CA 9
ATOM 17667 C C . GLN A 1 98 ? -2.456 19.747 -29.900 1.00 40.00 179 GLN A C 9
ATOM 17668 O O . GLN A 1 98 ? -1.678 20.265 -29.130 1.00 40.00 179 GLN A O 9
ATOM 17682 N N . GLN A 1 99 ? -3.623 20.266 -30.136 1.00 40.00 180 GLN A N 9
ATOM 17683 C CA . GLN A 1 99 ? -4.012 21.540 -29.454 1.00 40.00 180 GLN A CA 9
ATOM 17684 C C . GLN A 1 99 ? -3.573 21.564 -27.988 1.00 40.00 180 GLN A C 9
ATOM 17685 O O . GLN A 1 99 ? -2.847 22.449 -27.561 1.00 40.00 180 GLN A O 9
ATOM 17699 N N . ALA A 1 100 ? -4.023 20.647 -27.200 1.00 40.00 181 ALA A N 9
ATOM 17700 C CA . ALA A 1 100 ? -3.648 20.691 -25.770 1.00 40.00 181 ALA A CA 9
ATOM 17701 C C . ALA A 1 100 ? -2.132 20.634 -25.583 1.00 40.00 181 ALA A C 9
ATOM 17702 O O . ALA A 1 100 ? -1.555 21.470 -24.909 1.00 40.00 181 ALA A O 9
ATOM 17709 N N . LEU A 1 101 ? -1.475 19.665 -26.161 1.00 40.00 182 LEU A N 9
ATOM 17710 C CA . LEU A 1 101 ? 0.001 19.591 -25.973 1.00 40.00 182 LEU A CA 9
ATOM 17711 C C . LEU A 1 101 ? 0.600 20.989 -26.131 1.00 40.00 182 LEU A C 9
ATOM 17712 O O . LEU A 1 101 ? 1.392 21.434 -25.327 1.00 40.00 182 LEU A O 9
ATOM 17728 N N . LYS A 1 102 ? 0.216 21.686 -27.161 1.00 40.00 183 LYS A N 9
ATOM 17729 C CA . LYS A 1 102 ? 0.754 23.048 -27.367 1.00 40.00 183 LYS A CA 9
ATOM 17730 C C . LYS A 1 102 ? 0.626 23.866 -26.076 1.00 40.00 183 LYS A C 9
ATOM 17731 O O . LYS A 1 102 ? 1.609 24.302 -25.524 1.00 40.00 183 LYS A O 9
ATOM 17750 N N . GLU A 1 103 ? -0.570 24.084 -25.583 1.00 40.00 184 GLU A N 9
ATOM 17751 C CA . GLU A 1 103 ? -0.717 24.913 -24.340 1.00 40.00 184 GLU A CA 9
ATOM 17752 C C . GLU A 1 103 ? -0.155 24.220 -23.092 1.00 40.00 184 GLU A C 9
ATOM 17753 O O . GLU A 1 103 ? 0.179 24.863 -22.112 1.00 40.00 184 GLU A O 9
ATOM 17765 N N . LEU A 1 104 ? 0.009 22.944 -23.114 1.00 40.00 185 LEU A N 9
ATOM 17766 C CA . LEU A 1 104 ? 0.618 22.311 -21.928 1.00 40.00 185 LEU A CA 9
ATOM 17767 C C . LEU A 1 104 ? 2.097 22.591 -21.996 1.00 40.00 185 LEU A C 9
ATOM 17768 O O . LEU A 1 104 ? 2.704 22.963 -21.029 1.00 40.00 185 LEU A O 9
ATOM 17784 N N . ALA A 1 105 ? 2.688 22.404 -23.159 1.00 40.00 186 ALA A N 9
ATOM 17785 C CA . ALA A 1 105 ? 4.164 22.649 -23.302 1.00 40.00 186 ALA A CA 9
ATOM 17786 C C . ALA A 1 105 ? 4.505 24.087 -22.851 1.00 40.00 186 ALA A C 9
ATOM 17787 O O . ALA A 1 105 ? 5.445 24.306 -22.098 1.00 40.00 186 ALA A O 9
ATOM 17794 N N . LYS A 1 106 ? 3.732 25.073 -23.292 1.00 40.00 187 LYS A N 9
ATOM 17795 C CA . LYS A 1 106 ? 4.006 26.494 -22.877 1.00 40.00 187 LYS A CA 9
ATOM 17796 C C . LYS A 1 106 ? 4.082 26.530 -21.360 1.00 40.00 187 LYS A C 9
ATOM 17797 O O . LYS A 1 106 ? 4.963 27.117 -20.769 1.00 40.00 187 LYS A O 9
ATOM 17816 N N . MET A 1 107 ? 3.172 25.865 -20.738 1.00 40.00 188 MET A N 9
ATOM 17817 C CA . MET A 1 107 ? 3.177 25.808 -19.268 1.00 40.00 188 MET A CA 9
ATOM 17818 C C . MET A 1 107 ? 4.497 25.194 -18.760 1.00 40.00 188 MET A C 9
ATOM 17819 O O . MET A 1 107 ? 5.084 25.679 -17.813 1.00 40.00 188 MET A O 9
ATOM 17833 N N . CYS A 1 108 ? 4.947 24.103 -19.370 1.00 40.00 189 CYS A N 9
ATOM 17834 C CA . CYS A 1 108 ? 6.197 23.409 -18.888 1.00 40.00 189 CYS A CA 9
ATOM 17835 C C . CYS A 1 108 ? 7.444 24.253 -19.070 1.00 40.00 189 CYS A C 9
ATOM 17836 O O . CYS A 1 108 ? 8.353 24.148 -18.269 1.00 40.00 189 CYS A O 9
ATOM 17844 N N . ILE A 1 109 ? 7.538 25.073 -20.101 1.00 40.00 190 ILE A N 9
ATOM 17845 C CA . ILE A 1 109 ? 8.794 25.881 -20.232 1.00 40.00 190 ILE A CA 9
ATOM 17846 C C . ILE A 1 109 ? 8.811 26.854 -19.076 1.00 40.00 190 ILE A C 9
ATOM 17847 O O . ILE A 1 109 ? 9.801 26.972 -18.362 1.00 40.00 190 ILE A O 9
ATOM 17863 N N . LEU A 1 110 ? 7.704 27.541 -18.862 1.00 40.00 191 LEU A N 9
ATOM 17864 C CA . LEU A 1 110 ? 7.663 28.486 -17.722 1.00 40.00 191 LEU A CA 9
ATOM 17865 C C . LEU A 1 110 ? 7.963 27.685 -16.441 1.00 40.00 191 LEU A C 9
ATOM 17866 O O . LEU A 1 110 ? 8.797 28.074 -15.632 1.00 40.00 191 LEU A O 9
ATOM 17882 N N . ALA A 1 111 ? 7.304 26.546 -16.279 1.00 40.00 192 ALA A N 9
ATOM 17883 C CA . ALA A 1 111 ? 7.523 25.669 -15.070 1.00 40.00 192 ALA A CA 9
ATOM 17884 C C . ALA A 1 111 ? 8.871 24.939 -15.164 1.00 40.00 192 ALA A C 9
ATOM 17885 O O . ALA A 1 111 ? 9.326 24.282 -14.252 1.00 40.00 192 ALA A O 9
ATOM 17892 N N . ASP A 1 112 ? 9.489 25.044 -16.284 1.00 40.00 193 ASP A N 9
ATOM 17893 C CA . ASP A 1 112 ? 10.781 24.362 -16.511 1.00 40.00 193 ASP A CA 9
ATOM 17894 C C . ASP A 1 112 ? 10.743 22.876 -16.088 1.00 40.00 193 ASP A C 9
ATOM 17895 O O . ASP A 1 112 ? 11.647 22.369 -15.441 1.00 40.00 193 ASP A O 9
ATOM 17904 N N . CYS A 1 113 ? 9.723 22.166 -16.504 1.00 40.00 194 CYS A N 9
ATOM 17905 C CA . CYS A 1 113 ? 9.641 20.701 -16.213 1.00 40.00 194 CYS A CA 9
ATOM 17906 C C . CYS A 1 113 ? 9.570 19.979 -17.559 1.00 40.00 194 CYS A C 9
ATOM 17907 O O . CYS A 1 113 ? 9.113 20.533 -18.541 1.00 40.00 194 CYS A O 9
ATOM 17915 N N . THR A 1 114 ? 10.034 18.769 -17.615 1.00 40.00 195 THR A N 9
ATOM 17916 C CA . THR A 1 114 ? 10.046 17.996 -18.905 1.00 40.00 195 THR A CA 9
ATOM 17917 C C . THR A 1 114 ? 8.646 17.514 -19.321 1.00 40.00 195 THR A C 9
ATOM 17918 O O . THR A 1 114 ? 7.818 17.192 -18.499 1.00 40.00 195 THR A O 9
ATOM 17929 N N . LEU A 1 115 ? 8.414 17.440 -20.604 1.00 40.00 196 LEU A N 9
ATOM 17930 C CA . LEU A 1 115 ? 7.110 16.937 -21.144 1.00 40.00 196 LEU A CA 9
ATOM 17931 C C . LEU A 1 115 ? 7.352 15.540 -21.733 1.00 40.00 196 LEU A C 9
ATOM 17932 O O . LEU A 1 115 ? 8.121 15.405 -22.663 1.00 40.00 196 LEU A O 9
ATOM 17948 N N . ILE A 1 116 ? 6.725 14.501 -21.207 1.00 40.00 197 ILE A N 9
ATOM 17949 C CA . ILE A 1 116 ? 6.960 13.110 -21.758 1.00 40.00 197 ILE A CA 9
ATOM 17950 C C . ILE A 1 116 ? 5.677 12.549 -22.363 1.00 40.00 197 ILE A C 9
ATOM 17951 O O . ILE A 1 116 ? 4.595 12.812 -21.880 1.00 40.00 197 ILE A O 9
ATOM 17967 N N . LEU A 1 117 ? 5.756 11.817 -23.431 1.00 40.00 198 LEU A N 9
ATOM 17968 C CA . LEU A 1 117 ? 4.488 11.341 -24.039 1.00 40.00 198 LEU A CA 9
ATOM 17969 C C . LEU A 1 117 ? 4.316 9.833 -24.070 1.00 40.00 198 LEU A C 9
ATOM 17970 O O . LEU A 1 117 ? 5.068 9.129 -24.693 1.00 40.00 198 LEU A O 9
ATOM 17986 N N . ALA A 1 118 ? 3.278 9.349 -23.462 1.00 40.00 199 ALA A N 9
ATOM 17987 C CA . ALA A 1 118 ? 2.987 7.900 -23.520 1.00 40.00 199 ALA A CA 9
ATOM 17988 C C . ALA A 1 118 ? 1.674 7.734 -24.247 1.00 40.00 199 ALA A C 9
ATOM 17989 O O . ALA A 1 118 ? 0.982 8.684 -24.490 1.00 40.00 199 ALA A O 9
ATOM 17996 N N . TRP A 1 119 ? 1.302 6.566 -24.597 1.00 40.00 200 TRP A N 9
ATOM 17997 C CA . TRP A 1 119 ? 0.009 6.435 -25.297 1.00 40.00 200 TRP A CA 9
ATOM 17998 C C . TRP A 1 119 ? -0.807 5.327 -24.680 1.00 40.00 200 TRP A C 9
ATOM 17999 O O . TRP A 1 119 ? -1.968 5.172 -24.974 1.00 40.00 200 TRP A O 9
ATOM 18020 N N . SER A 1 120 ? -0.207 4.582 -23.796 1.00 40.00 201 SER A N 9
ATOM 18021 C CA . SER A 1 120 ? -0.939 3.486 -23.095 1.00 40.00 201 SER A CA 9
ATOM 18022 C C . SER A 1 120 ? -0.579 3.494 -21.619 1.00 40.00 201 SER A C 9
ATOM 18023 O O . SER A 1 120 ? 0.408 4.071 -21.217 1.00 40.00 201 SER A O 9
ATOM 18031 N N . PRO A 1 121 ? -1.363 2.824 -20.859 1.00 40.00 202 PRO A N 9
ATOM 18032 C CA . PRO A 1 121 ? -1.055 2.740 -19.456 1.00 40.00 202 PRO A CA 9
ATOM 18033 C C . PRO A 1 121 ? 0.170 1.894 -19.255 1.00 40.00 202 PRO A C 9
ATOM 18034 O O . PRO A 1 121 ? 0.896 2.071 -18.302 1.00 40.00 202 PRO A O 9
ATOM 18045 N N . GLU A 1 122 ? 0.489 1.048 -20.183 1.00 40.00 203 GLU A N 9
ATOM 18046 C CA . GLU A 1 122 ? 1.745 0.283 -20.039 1.00 40.00 203 GLU A CA 9
ATOM 18047 C C . GLU A 1 122 ? 2.945 1.172 -20.397 1.00 40.00 203 GLU A C 9
ATOM 18048 O O . GLU A 1 122 ? 3.944 1.226 -19.705 1.00 40.00 203 GLU A O 9
ATOM 18060 N N . GLU A 1 123 ? 2.855 1.868 -21.479 1.00 40.00 204 GLU A N 9
ATOM 18061 C CA . GLU A 1 123 ? 3.980 2.737 -21.893 1.00 40.00 204 GLU A CA 9
ATOM 18062 C C . GLU A 1 123 ? 4.396 3.683 -20.752 1.00 40.00 204 GLU A C 9
ATOM 18063 O O . GLU A 1 123 ? 5.554 3.749 -20.383 1.00 40.00 204 GLU A O 9
ATOM 18075 N N . ALA A 1 124 ? 3.475 4.411 -20.178 1.00 40.00 205 ALA A N 9
ATOM 18076 C CA . ALA A 1 124 ? 3.876 5.317 -19.074 1.00 40.00 205 ALA A CA 9
ATOM 18077 C C . ALA A 1 124 ? 4.481 4.455 -17.994 1.00 40.00 205 ALA A C 9
ATOM 18078 O O . ALA A 1 124 ? 5.540 4.759 -17.476 1.00 40.00 205 ALA A O 9
ATOM 18085 N N . GLY A 1 125 ? 3.823 3.350 -17.678 1.00 40.00 206 GLY A N 9
ATOM 18086 C CA . GLY A 1 125 ? 4.363 2.427 -16.646 1.00 40.00 206 GLY A CA 9
ATOM 18087 C C . GLY A 1 125 ? 5.817 2.169 -17.004 1.00 40.00 206 GLY A C 9
ATOM 18088 O O . GLY A 1 125 ? 6.695 2.157 -16.155 1.00 40.00 206 GLY A O 9
ATOM 18092 N N . ARG A 1 126 ? 6.109 1.996 -18.264 1.00 40.00 207 ARG A N 9
ATOM 18093 C CA . ARG A 1 126 ? 7.527 1.769 -18.637 1.00 40.00 207 ARG A CA 9
ATOM 18094 C C . ARG A 1 126 ? 8.339 3.013 -18.244 1.00 40.00 207 ARG A C 9
ATOM 18095 O O . ARG A 1 126 ? 9.359 2.922 -17.611 1.00 40.00 207 ARG A O 9
ATOM 18116 N N . TYR A 1 127 ? 7.867 4.172 -18.620 1.00 40.00 208 TYR A N 9
ATOM 18117 C CA . TYR A 1 127 ? 8.593 5.438 -18.301 1.00 40.00 208 TYR A CA 9
ATOM 18118 C C . TYR A 1 127 ? 8.973 5.554 -16.829 1.00 40.00 208 TYR A C 9
ATOM 18119 O O . TYR A 1 127 ? 9.916 6.244 -16.473 1.00 40.00 208 TYR A O 9
ATOM 18137 N N . LEU A 1 128 ? 8.250 4.909 -15.968 1.00 40.00 209 LEU A N 9
ATOM 18138 C CA . LEU A 1 128 ? 8.576 5.002 -14.519 1.00 40.00 209 LEU A CA 9
ATOM 18139 C C . LEU A 1 128 ? 9.754 4.055 -14.203 1.00 40.00 209 LEU A C 9
ATOM 18140 O O . LEU A 1 128 ? 10.733 4.444 -13.587 1.00 40.00 209 LEU A O 9
ATOM 18156 N N . GLU A 1 129 ? 9.681 2.814 -14.619 1.00 40.00 210 GLU A N 9
ATOM 18157 C CA . GLU A 1 129 ? 10.811 1.892 -14.325 1.00 40.00 210 GLU A CA 9
ATOM 18158 C C . GLU A 1 129 ? 12.102 2.502 -14.880 1.00 40.00 210 GLU A C 9
ATOM 18159 O O . GLU A 1 129 ? 13.161 2.343 -14.304 1.00 40.00 210 GLU A O 9
ATOM 18171 N N . THR A 1 130 ? 12.000 3.193 -16.025 1.00 40.00 211 THR A N 9
ATOM 18172 C CA . THR A 1 130 ? 13.208 3.814 -16.716 1.00 40.00 211 THR A CA 9
ATOM 18173 C C . THR A 1 130 ? 13.772 5.025 -15.968 1.00 40.00 211 THR A C 9
ATOM 18174 O O . THR A 1 130 ? 14.962 5.231 -15.970 1.00 40.00 211 THR A O 9
ATOM 18185 N N . TYR A 1 131 ? 12.971 5.846 -15.342 1.00 40.00 212 TYR A N 9
ATOM 18186 C CA . TYR A 1 131 ? 13.591 7.018 -14.644 1.00 40.00 212 TYR A CA 9
ATOM 18187 C C . TYR A 1 131 ? 14.215 6.596 -13.297 1.00 40.00 212 TYR A C 9
ATOM 18188 O O . TYR A 1 131 ? 15.214 7.176 -12.864 1.00 40.00 212 TYR A O 9
ATOM 18206 N N . LYS A 1 132 ? 13.692 5.555 -12.664 1.00 40.00 213 LYS A N 9
ATOM 18207 C CA . LYS A 1 132 ? 14.334 5.063 -11.394 1.00 40.00 213 LYS A CA 9
ATOM 18208 C C . LYS A 1 132 ? 15.509 4.164 -11.802 1.00 40.00 213 LYS A C 9
ATOM 18209 O O . LYS A 1 132 ? 16.446 3.962 -11.044 1.00 40.00 213 LYS A O 9
ATOM 18228 N N . ALA A 1 133 ? 15.462 3.659 -13.041 1.00 40.00 214 ALA A N 9
ATOM 18229 C CA . ALA A 1 133 ? 16.588 2.801 -13.610 1.00 40.00 214 ALA A CA 9
ATOM 18230 C C . ALA A 1 133 ? 17.673 3.719 -14.257 1.00 40.00 214 ALA A C 9
ATOM 18231 O O . ALA A 1 133 ? 18.668 4.022 -13.592 1.00 40.00 214 ALA A O 9
ATOM 18239 N N . LYS B 2 1 ? -15.660 1.569 -12.351 1.00 40.00 67 LYS B N 9
ATOM 18240 C CA . LYS B 2 1 ? -16.803 2.538 -12.454 1.00 40.00 67 LYS B CA 9
ATOM 18241 C C . LYS B 2 1 ? -16.340 3.869 -13.120 1.00 40.00 67 LYS B C 9
ATOM 18242 O O . LYS B 2 1 ? -15.278 3.947 -13.755 1.00 40.00 67 LYS B O 9
ATOM 18263 N N . ILE B 2 2 ? -17.141 4.915 -12.971 1.00 40.00 68 ILE B N 9
ATOM 18264 C CA . ILE B 2 2 ? -16.801 6.256 -13.553 1.00 40.00 68 ILE B CA 9
ATOM 18265 C C . ILE B 2 2 ? -16.697 7.274 -12.405 1.00 40.00 68 ILE B C 9
ATOM 18266 O O . ILE B 2 2 ? -17.350 8.303 -12.402 1.00 40.00 68 ILE B O 9
ATOM 18282 N N . ILE B 2 3 ? -15.904 6.964 -11.409 1.00 40.00 69 ILE B N 9
ATOM 18283 C CA . ILE B 2 3 ? -15.782 7.876 -10.234 1.00 40.00 69 ILE B CA 9
ATOM 18284 C C . ILE B 2 3 ? -14.534 8.700 -10.332 1.00 40.00 69 ILE B C 9
ATOM 18285 O O . ILE B 2 3 ? -13.835 8.890 -9.353 1.00 40.00 69 ILE B O 9
ATOM 18301 N N . ASP B 2 4 ? -14.228 9.180 -11.496 1.00 40.00 70 ASP B N 9
ATOM 18302 C CA . ASP B 2 4 ? -12.991 9.976 -11.627 1.00 40.00 70 ASP B CA 9
ATOM 18303 C C . ASP B 2 4 ? -12.717 10.745 -10.339 1.00 40.00 70 ASP B C 9
ATOM 18304 O O . ASP B 2 4 ? -13.525 11.527 -9.861 1.00 40.00 70 ASP B O 9
ATOM 18313 N N . THR B 2 5 ? -11.580 10.504 -9.781 1.00 40.00 71 THR B N 9
ATOM 18314 C CA . THR B 2 5 ? -11.197 11.183 -8.531 1.00 40.00 71 THR B CA 9
ATOM 18315 C C . THR B 2 5 ? -10.353 12.396 -8.908 1.00 40.00 71 THR B C 9
ATOM 18316 O O . THR B 2 5 ? -10.776 13.218 -9.706 1.00 40.00 71 THR B O 9
ATOM 18327 N N . GLY B 2 6 ? -9.155 12.500 -8.367 1.00 40.00 72 GLY B N 9
ATOM 18328 C CA . GLY B 2 6 ? -8.261 13.645 -8.706 1.00 40.00 72 GLY B CA 9
ATOM 18329 C C . GLY B 2 6 ? -6.820 13.141 -8.816 1.00 40.00 72 GLY B C 9
ATOM 18330 O O . GLY B 2 6 ? -6.328 12.460 -7.925 1.00 40.00 72 GLY B O 9
ATOM 18334 N N . GLY B 2 7 ? -6.143 13.465 -9.910 1.00 40.00 73 GLY B N 9
ATOM 18335 C CA . GLY B 2 7 ? -4.725 13.000 -10.082 1.00 40.00 73 GLY B CA 9
ATOM 18336 C C . GLY B 2 7 ? -4.301 12.939 -11.571 1.00 40.00 73 GLY B C 9
ATOM 18337 O O . GLY B 2 7 ? -3.421 12.185 -11.930 1.00 40.00 73 GLY B O 9
ATOM 18341 N N . GLY B 2 8 ? -4.890 13.714 -12.442 1.00 40.00 74 GLY B N 9
ATOM 18342 C CA . GLY B 2 8 ? -4.461 13.650 -13.876 1.00 40.00 74 GLY B CA 9
ATOM 18343 C C . GLY B 2 8 ? -5.065 12.468 -14.555 1.00 40.00 74 GLY B C 9
ATOM 18344 O O . GLY B 2 8 ? -5.456 12.539 -15.693 1.00 40.00 74 GLY B O 9
ATOM 18348 N N . PHE B 2 9 ? -5.085 11.370 -13.931 1.00 40.00 75 PHE B N 9
ATOM 18349 C CA . PHE B 2 9 ? -5.585 10.200 -14.637 1.00 40.00 75 PHE B CA 9
ATOM 18350 C C . PHE B 2 9 ? -7.108 10.077 -14.559 1.00 40.00 75 PHE B C 9
ATOM 18351 O O . PHE B 2 9 ? -7.738 10.518 -13.621 1.00 40.00 75 PHE B O 9
ATOM 18368 N N . ILE B 2 10 ? -7.694 9.533 -15.596 1.00 40.00 76 ILE B N 9
ATOM 18369 C CA . ILE B 2 10 ? -9.179 9.420 -15.670 1.00 40.00 76 ILE B CA 9
ATOM 18370 C C . ILE B 2 10 ? -9.674 8.094 -15.083 1.00 40.00 76 ILE B C 9
ATOM 18371 O O . ILE B 2 10 ? -9.159 7.042 -15.379 1.00 40.00 76 ILE B O 9
ATOM 18387 N N . LEU B 2 11 ? -10.667 8.150 -14.235 1.00 40.00 77 LEU B N 9
ATOM 18388 C CA . LEU B 2 11 ? -11.181 6.898 -13.586 1.00 40.00 77 LEU B CA 9
ATOM 18389 C C . LEU B 2 11 ? -12.704 6.690 -13.800 1.00 40.00 77 LEU B C 9
ATOM 18390 O O . LEU B 2 11 ? -13.485 7.547 -13.380 1.00 40.00 77 LEU B O 9
ATOM 18406 N N . ASN A 1 18 ? 12.981 6.631 -3.477 1.00 40.00 99 ASN A N 10
ATOM 18407 C CA . ASN A 1 18 ? 14.133 5.656 -3.513 1.00 40.00 99 ASN A CA 10
ATOM 18408 C C . ASN A 1 18 ? 13.603 4.514 -4.353 1.00 40.00 99 ASN A C 10
ATOM 18409 O O . ASN A 1 18 ? 13.416 4.660 -5.542 1.00 40.00 99 ASN A O 10
ATOM 18419 N N . SER A 1 19 ? 13.131 3.471 -3.734 1.00 40.00 100 SER A N 10
ATOM 18420 C CA . SER A 1 19 ? 12.341 2.574 -4.550 1.00 40.00 100 SER A CA 10
ATOM 18421 C C . SER A 1 19 ? 11.084 3.464 -4.463 1.00 40.00 100 SER A C 10
ATOM 18422 O O . SER A 1 19 ? 10.687 3.886 -3.384 1.00 40.00 100 SER A O 10
ATOM 18430 N N . ILE A 1 20 ? 10.638 3.954 -5.590 1.00 40.00 101 ILE A N 10
ATOM 18431 C CA . ILE A 1 20 ? 9.591 5.055 -5.685 1.00 40.00 101 ILE A CA 10
ATOM 18432 C C . ILE A 1 20 ? 8.702 5.378 -4.483 1.00 40.00 101 ILE A C 10
ATOM 18433 O O . ILE A 1 20 ? 8.491 4.596 -3.569 1.00 40.00 101 ILE A O 10
ATOM 18449 N N . ILE A 1 21 ? 8.086 6.551 -4.626 1.00 40.00 102 ILE A N 10
ATOM 18450 C CA . ILE A 1 21 ? 7.060 7.080 -3.689 1.00 40.00 102 ILE A CA 10
ATOM 18451 C C . ILE A 1 21 ? 5.956 7.631 -4.586 1.00 40.00 102 ILE A C 10
ATOM 18452 O O . ILE A 1 21 ? 6.212 8.517 -5.372 1.00 40.00 102 ILE A O 10
ATOM 18468 N N . VAL A 1 22 ? 4.763 7.138 -4.497 1.00 40.00 103 VAL A N 10
ATOM 18469 C CA . VAL A 1 22 ? 3.650 7.648 -5.374 1.00 40.00 103 VAL A CA 10
ATOM 18470 C C . VAL A 1 22 ? 2.614 8.284 -4.488 1.00 40.00 103 VAL A C 10
ATOM 18471 O O . VAL A 1 22 ? 2.639 8.087 -3.306 1.00 40.00 103 VAL A O 10
ATOM 18484 N N . SER A 1 23 ? 1.639 8.954 -4.999 1.00 40.00 104 SER A N 10
ATOM 18485 C CA . SER A 1 23 ? 0.595 9.476 -4.072 1.00 40.00 104 SER A CA 10
ATOM 18486 C C . SER A 1 23 ? -0.647 8.593 -4.135 1.00 40.00 104 SER A C 10
ATOM 18487 O O . SER A 1 23 ? -1.060 8.202 -5.206 1.00 40.00 104 SER A O 10
ATOM 18495 N N . PRO A 1 24 ? -1.247 8.346 -2.989 1.00 40.00 105 PRO A N 10
ATOM 18496 C CA . PRO A 1 24 ? -2.485 7.532 -2.960 1.00 40.00 105 PRO A CA 10
ATOM 18497 C C . PRO A 1 24 ? -3.534 8.238 -3.790 1.00 40.00 105 PRO A C 10
ATOM 18498 O O . PRO A 1 24 ? -4.495 7.644 -4.221 1.00 40.00 105 PRO A O 10
ATOM 18509 N N . ARG A 1 25 ? -3.302 9.496 -4.084 1.00 40.00 106 ARG A N 10
ATOM 18510 C CA . ARG A 1 25 ? -4.226 10.224 -4.972 1.00 40.00 106 ARG A CA 10
ATOM 18511 C C . ARG A 1 25 ? -3.976 9.668 -6.363 1.00 40.00 106 ARG A C 10
ATOM 18512 O O . ARG A 1 25 ? -4.718 9.915 -7.282 1.00 40.00 106 ARG A O 10
ATOM 18533 N N . GLN A 1 26 ? -2.923 8.887 -6.493 1.00 40.00 107 GLN A N 10
ATOM 18534 C CA . GLN A 1 26 ? -2.584 8.258 -7.788 1.00 40.00 107 GLN A CA 10
ATOM 18535 C C . GLN A 1 26 ? -2.984 6.773 -7.774 1.00 40.00 107 GLN A C 10
ATOM 18536 O O . GLN A 1 26 ? -2.792 6.062 -8.741 1.00 40.00 107 GLN A O 10
ATOM 18550 N N . ARG A 1 27 ? -3.557 6.301 -6.694 1.00 40.00 108 ARG A N 10
ATOM 18551 C CA . ARG A 1 27 ? -3.989 4.869 -6.640 1.00 40.00 108 ARG A CA 10
ATOM 18552 C C . ARG A 1 27 ? -4.915 4.587 -7.818 1.00 40.00 108 ARG A C 10
ATOM 18553 O O . ARG A 1 27 ? -4.945 5.322 -8.778 1.00 40.00 108 ARG A O 10
ATOM 18574 N N . GLY A 1 28 ? -5.676 3.541 -7.762 1.00 40.00 109 GLY A N 10
ATOM 18575 C CA . GLY A 1 28 ? -6.581 3.251 -8.899 1.00 40.00 109 GLY A CA 10
ATOM 18576 C C . GLY A 1 28 ? -5.753 3.253 -10.185 1.00 40.00 109 GLY A C 10
ATOM 18577 O O . GLY A 1 28 ? -5.227 2.239 -10.578 1.00 40.00 109 GLY A O 10
ATOM 18581 N N . ASN A 1 29 ? -5.622 4.391 -10.829 1.00 40.00 110 ASN A N 10
ATOM 18582 C CA . ASN A 1 29 ? -4.806 4.482 -12.098 1.00 40.00 110 ASN A CA 10
ATOM 18583 C C . ASN A 1 29 ? -4.055 3.164 -12.431 1.00 40.00 110 ASN A C 10
ATOM 18584 O O . ASN A 1 29 ? -3.182 2.762 -11.693 1.00 40.00 110 ASN A O 10
ATOM 18595 N N . PRO A 1 30 ? -4.425 2.543 -13.539 1.00 40.00 111 PRO A N 10
ATOM 18596 C CA . PRO A 1 30 ? -3.798 1.247 -13.983 1.00 40.00 111 PRO A CA 10
ATOM 18597 C C . PRO A 1 30 ? -2.318 1.379 -14.388 1.00 40.00 111 PRO A C 10
ATOM 18598 O O . PRO A 1 30 ? -1.607 0.399 -14.484 1.00 40.00 111 PRO A O 10
ATOM 18609 N N . VAL A 1 31 ? -1.824 2.555 -14.598 1.00 40.00 112 VAL A N 10
ATOM 18610 C CA . VAL A 1 31 ? -0.392 2.660 -14.937 1.00 40.00 112 VAL A CA 10
ATOM 18611 C C . VAL A 1 31 ? 0.438 1.987 -13.852 1.00 40.00 112 VAL A C 10
ATOM 18612 O O . VAL A 1 31 ? 1.452 1.375 -14.124 1.00 40.00 112 VAL A O 10
ATOM 18625 N N . LEU A 1 32 ? 0.013 2.083 -12.623 1.00 40.00 113 LEU A N 10
ATOM 18626 C CA . LEU A 1 32 ? 0.786 1.434 -11.520 1.00 40.00 113 LEU A CA 10
ATOM 18627 C C . LEU A 1 32 ? 0.958 -0.057 -11.830 1.00 40.00 113 LEU A C 10
ATOM 18628 O O . LEU A 1 32 ? 1.888 -0.703 -11.363 1.00 40.00 113 LEU A O 10
ATOM 18644 N N . LYS A 1 33 ? 0.058 -0.609 -12.624 1.00 40.00 114 LYS A N 10
ATOM 18645 C CA . LYS A 1 33 ? 0.164 -2.058 -12.959 1.00 40.00 114 LYS A CA 10
ATOM 18646 C C . LYS A 1 33 ? 1.372 -2.272 -13.852 1.00 40.00 114 LYS A C 10
ATOM 18647 O O . LYS A 1 33 ? 1.888 -3.351 -13.952 1.00 40.00 114 LYS A O 10
ATOM 18666 N N . PHE A 1 34 ? 1.855 -1.286 -14.520 1.00 40.00 115 PHE A N 10
ATOM 18667 C CA . PHE A 1 34 ? 3.028 -1.585 -15.361 1.00 40.00 115 PHE A CA 10
ATOM 18668 C C . PHE A 1 34 ? 4.294 -1.192 -14.628 1.00 40.00 115 PHE A C 10
ATOM 18669 O O . PHE A 1 34 ? 5.387 -1.385 -15.111 1.00 40.00 115 PHE A O 10
ATOM 18686 N N . VAL A 1 35 ? 4.156 -0.728 -13.417 1.00 40.00 116 VAL A N 10
ATOM 18687 C CA . VAL A 1 35 ? 5.366 -0.438 -12.634 1.00 40.00 116 VAL A CA 10
ATOM 18688 C C . VAL A 1 35 ? 5.750 -1.770 -12.014 1.00 40.00 116 VAL A C 10
ATOM 18689 O O . VAL A 1 35 ? 5.446 -2.043 -10.875 1.00 40.00 116 VAL A O 10
ATOM 18702 N N . ARG A 1 36 ? 6.350 -2.630 -12.801 1.00 40.00 117 ARG A N 10
ATOM 18703 C CA . ARG A 1 36 ? 6.701 -4.003 -12.315 1.00 40.00 117 ARG A CA 10
ATOM 18704 C C . ARG A 1 36 ? 8.196 -4.213 -12.111 1.00 40.00 117 ARG A C 10
ATOM 18705 O O . ARG A 1 36 ? 8.615 -4.935 -11.245 1.00 40.00 117 ARG A O 10
ATOM 18726 N N . ASN A 1 37 ? 9.013 -3.642 -12.920 1.00 40.00 118 ASN A N 10
ATOM 18727 C CA . ASN A 1 37 ? 10.460 -3.894 -12.756 1.00 40.00 118 ASN A CA 10
ATOM 18728 C C . ASN A 1 37 ? 11.032 -3.136 -11.581 1.00 40.00 118 ASN A C 10
ATOM 18729 O O . ASN A 1 37 ? 12.119 -3.428 -11.152 1.00 40.00 118 ASN A O 10
ATOM 18740 N N . VAL A 1 38 ? 10.341 -2.182 -11.034 1.00 40.00 119 VAL A N 10
ATOM 18741 C CA . VAL A 1 38 ? 10.940 -1.481 -9.865 1.00 40.00 119 VAL A CA 10
ATOM 18742 C C . VAL A 1 38 ? 9.947 -1.414 -8.705 1.00 40.00 119 VAL A C 10
ATOM 18743 O O . VAL A 1 38 ? 8.763 -1.272 -8.925 1.00 40.00 119 VAL A O 10
ATOM 18756 N N . PRO A 1 39 ? 10.498 -1.469 -7.498 1.00 40.00 120 PRO A N 10
ATOM 18757 C CA . PRO A 1 39 ? 9.689 -1.353 -6.244 1.00 40.00 120 PRO A CA 10
ATOM 18758 C C . PRO A 1 39 ? 9.108 0.068 -6.063 1.00 40.00 120 PRO A C 10
ATOM 18759 O O . PRO A 1 39 ? 9.795 1.058 -6.223 1.00 40.00 120 PRO A O 10
ATOM 18770 N N . TRP A 1 40 ? 7.854 0.170 -5.705 1.00 40.00 121 TRP A N 10
ATOM 18771 C CA . TRP A 1 40 ? 7.252 1.516 -5.495 1.00 40.00 121 TRP A CA 10
ATOM 18772 C C . TRP A 1 40 ? 6.233 1.451 -4.366 1.00 40.00 121 TRP A C 10
ATOM 18773 O O . TRP A 1 40 ? 5.673 0.405 -4.087 1.00 40.00 121 TRP A O 10
ATOM 18794 N N . GLU A 1 41 ? 5.997 2.553 -3.702 1.00 40.00 122 GLU A N 10
ATOM 18795 C CA . GLU A 1 41 ? 5.023 2.546 -2.576 1.00 40.00 122 GLU A CA 10
ATOM 18796 C C . GLU A 1 41 ? 4.366 3.910 -2.429 1.00 40.00 122 GLU A C 10
ATOM 18797 O O . GLU A 1 41 ? 4.925 4.924 -2.803 1.00 40.00 122 GLU A O 10
ATOM 18809 N N . PHE A 1 42 ? 3.183 3.933 -1.869 1.00 40.00 123 PHE A N 10
ATOM 18810 C CA . PHE A 1 42 ? 2.451 5.226 -1.664 1.00 40.00 123 PHE A CA 10
ATOM 18811 C C . PHE A 1 42 ? 3.056 6.045 -0.501 1.00 40.00 123 PHE A C 10
ATOM 18812 O O . PHE A 1 42 ? 3.252 5.560 0.600 1.00 40.00 123 PHE A O 10
ATOM 18829 N N . GLY A 1 43 ? 3.316 7.290 -0.724 1.00 40.00 124 GLY A N 10
ATOM 18830 C CA . GLY A 1 43 ? 3.866 8.126 0.363 1.00 40.00 124 GLY A CA 10
ATOM 18831 C C . GLY A 1 43 ? 3.170 9.467 0.310 1.00 40.00 124 GLY A C 10
ATOM 18832 O O . GLY A 1 43 ? 2.572 9.827 -0.673 1.00 40.00 124 GLY A O 10
ATOM 18836 N N . ASP A 1 44 ? 3.239 10.214 1.349 1.00 40.00 125 ASP A N 10
ATOM 18837 C CA . ASP A 1 44 ? 2.568 11.532 1.332 1.00 40.00 125 ASP A CA 10
ATOM 18838 C C . ASP A 1 44 ? 3.506 12.578 0.713 1.00 40.00 125 ASP A C 10
ATOM 18839 O O . ASP A 1 44 ? 4.177 13.291 1.426 1.00 40.00 125 ASP A O 10
ATOM 18848 N N . VAL A 1 45 ? 3.564 12.681 -0.610 1.00 40.00 126 VAL A N 10
ATOM 18849 C CA . VAL A 1 45 ? 4.481 13.713 -1.255 1.00 40.00 126 VAL A CA 10
ATOM 18850 C C . VAL A 1 45 ? 3.708 14.666 -2.218 1.00 40.00 126 VAL A C 10
ATOM 18851 O O . VAL A 1 45 ? 2.651 14.353 -2.762 1.00 40.00 126 VAL A O 10
ATOM 18864 N N . ILE A 1 46 ? 4.238 15.847 -2.404 1.00 40.00 127 ILE A N 10
ATOM 18865 C CA . ILE A 1 46 ? 3.558 16.860 -3.262 1.00 40.00 127 ILE A CA 10
ATOM 18866 C C . ILE A 1 46 ? 3.322 16.404 -4.717 1.00 40.00 127 ILE A C 10
ATOM 18867 O O . ILE A 1 46 ? 2.255 16.596 -5.240 1.00 40.00 127 ILE A O 10
ATOM 18883 N N . PRO A 1 47 ? 4.315 15.871 -5.351 1.00 40.00 128 PRO A N 10
ATOM 18884 C CA . PRO A 1 47 ? 4.155 15.479 -6.767 1.00 40.00 128 PRO A CA 10
ATOM 18885 C C . PRO A 1 47 ? 3.423 14.173 -6.845 1.00 40.00 128 PRO A C 10
ATOM 18886 O O . PRO A 1 47 ? 2.994 13.632 -5.851 1.00 40.00 128 PRO A O 10
ATOM 18897 N N . ASP A 1 48 ? 3.325 13.645 -8.021 1.00 40.00 129 ASP A N 10
ATOM 18898 C CA . ASP A 1 48 ? 2.667 12.327 -8.198 1.00 40.00 129 ASP A CA 10
ATOM 18899 C C . ASP A 1 48 ? 3.691 11.246 -7.908 1.00 40.00 129 ASP A C 10
ATOM 18900 O O . ASP A 1 48 ? 3.430 10.316 -7.172 1.00 40.00 129 ASP A O 10
ATOM 18909 N N . TYR A 1 49 ? 4.864 11.348 -8.477 1.00 40.00 130 TYR A N 10
ATOM 18910 C CA . TYR A 1 49 ? 5.875 10.299 -8.208 1.00 40.00 130 TYR A CA 10
ATOM 18911 C C . TYR A 1 49 ? 7.206 10.890 -7.860 1.00 40.00 130 TYR A C 10
ATOM 18912 O O . TYR A 1 49 ? 7.728 11.695 -8.597 1.00 40.00 130 TYR A O 10
ATOM 18930 N N . VAL A 1 50 ? 7.782 10.439 -6.779 1.00 40.00 131 VAL A N 10
ATOM 18931 C CA . VAL A 1 50 ? 9.147 10.900 -6.410 1.00 40.00 131 VAL A CA 10
ATOM 18932 C C . VAL A 1 50 ? 10.113 9.849 -6.964 1.00 40.00 131 VAL A C 10
ATOM 18933 O O . VAL A 1 50 ? 10.035 8.689 -6.608 1.00 40.00 131 VAL A O 10
ATOM 18946 N N . LEU A 1 51 ? 10.982 10.225 -7.852 1.00 40.00 132 LEU A N 10
ATOM 18947 C CA . LEU A 1 51 ? 11.915 9.221 -8.463 1.00 40.00 132 LEU A CA 10
ATOM 18948 C C . LEU A 1 51 ? 13.347 9.383 -7.895 1.00 40.00 132 LEU A C 10
ATOM 18949 O O . LEU A 1 51 ? 14.187 8.517 -8.072 1.00 40.00 132 LEU A O 10
ATOM 18965 N N . GLY A 1 52 ? 13.645 10.505 -7.239 1.00 40.00 133 GLY A N 10
ATOM 18966 C CA . GLY A 1 52 ? 15.040 10.753 -6.689 1.00 40.00 133 GLY A CA 10
ATOM 18967 C C . GLY A 1 52 ? 14.990 11.931 -5.713 1.00 40.00 133 GLY A C 10
ATOM 18968 O O . GLY A 1 52 ? 13.976 12.587 -5.600 1.00 40.00 133 GLY A O 10
ATOM 18972 N N . GLN A 1 53 ? 16.062 12.182 -4.972 1.00 40.00 134 GLN A N 10
ATOM 18973 C CA . GLN A 1 53 ? 16.034 13.299 -3.954 1.00 40.00 134 GLN A CA 10
ATOM 18974 C C . GLN A 1 53 ? 15.489 14.636 -4.548 1.00 40.00 134 GLN A C 10
ATOM 18975 O O . GLN A 1 53 ? 14.858 15.424 -3.850 1.00 40.00 134 GLN A O 10
ATOM 18989 N N . SER A 1 54 ? 15.679 14.911 -5.814 1.00 40.00 135 SER A N 10
ATOM 18990 C CA . SER A 1 54 ? 15.106 16.178 -6.338 1.00 40.00 135 SER A CA 10
ATOM 18991 C C . SER A 1 54 ? 14.497 15.966 -7.686 1.00 40.00 135 SER A C 10
ATOM 18992 O O . SER A 1 54 ? 14.283 16.892 -8.425 1.00 40.00 135 SER A O 10
ATOM 19000 N N . THR A 1 55 ? 14.174 14.756 -7.990 1.00 40.00 136 THR A N 10
ATOM 19001 C CA . THR A 1 55 ? 13.504 14.468 -9.285 1.00 40.00 136 THR A CA 10
ATOM 19002 C C . THR A 1 55 ? 12.050 14.071 -8.977 1.00 40.00 136 THR A C 10
ATOM 19003 O O . THR A 1 55 ? 11.820 13.266 -8.094 1.00 40.00 136 THR A O 10
ATOM 19014 N N . CYS A 1 56 ? 11.069 14.590 -9.690 1.00 40.00 137 CYS A N 10
ATOM 19015 C CA . CYS A 1 56 ? 9.636 14.169 -9.418 1.00 40.00 137 CYS A CA 10
ATOM 19016 C C . CYS A 1 56 ? 8.790 14.292 -10.679 1.00 40.00 137 CYS A C 10
ATOM 19017 O O . CYS A 1 56 ? 9.067 15.081 -11.558 1.00 40.00 137 CYS A O 10
ATOM 19025 N N . ALA A 1 57 ? 7.775 13.500 -10.790 1.00 40.00 138 ALA A N 10
ATOM 19026 C CA . ALA A 1 57 ? 6.955 13.552 -12.016 1.00 40.00 138 ALA A CA 10
ATOM 19027 C C . ALA A 1 57 ? 5.509 13.861 -11.672 1.00 40.00 138 ALA A C 10
ATOM 19028 O O . ALA A 1 57 ? 5.120 13.805 -10.520 1.00 40.00 138 ALA A O 10
ATOM 19035 N N . LEU A 1 58 ? 4.723 14.180 -12.678 1.00 40.00 139 LEU A N 10
ATOM 19036 C CA . LEU A 1 58 ? 3.269 14.488 -12.483 1.00 40.00 139 LEU A CA 10
ATOM 19037 C C . LEU A 1 58 ? 2.509 13.807 -13.603 1.00 40.00 139 LEU A C 10
ATOM 19038 O O . LEU A 1 58 ? 2.880 13.930 -14.744 1.00 40.00 139 LEU A O 10
ATOM 19054 N N . PHE A 1 59 ? 1.453 13.083 -13.282 1.00 40.00 140 PHE A N 10
ATOM 19055 C CA . PHE A 1 59 ? 0.668 12.398 -14.345 1.00 40.00 140 PHE A CA 10
ATOM 19056 C C . PHE A 1 59 ? -0.537 13.223 -14.677 1.00 40.00 140 PHE A C 10
ATOM 19057 O O . PHE A 1 59 ? -1.212 13.753 -13.823 1.00 40.00 140 PHE A O 10
ATOM 19074 N N . LEU A 1 60 ? -0.785 13.332 -15.920 1.00 40.00 141 LEU A N 10
ATOM 19075 C CA . LEU A 1 60 ? -1.909 14.124 -16.402 1.00 40.00 141 LEU A CA 10
ATOM 19076 C C . LEU A 1 60 ? -2.537 13.371 -17.551 1.00 40.00 141 LEU A C 10
ATOM 19077 O O . LEU A 1 60 ? -2.111 13.522 -18.669 1.00 40.00 141 LEU A O 10
ATOM 19093 N N . SER A 1 61 ? -3.545 12.570 -17.350 1.00 40.00 142 SER A N 10
ATOM 19094 C CA . SER A 1 61 ? -4.093 11.902 -18.592 1.00 40.00 142 SER A CA 10
ATOM 19095 C C . SER A 1 61 ? -4.693 12.996 -19.453 1.00 40.00 142 SER A C 10
ATOM 19096 O O . SER A 1 61 ? -4.789 14.127 -19.031 1.00 40.00 142 SER A O 10
ATOM 19104 N N . LEU A 1 62 ? -5.107 12.730 -20.635 1.00 40.00 143 LEU A N 10
ATOM 19105 C CA . LEU A 1 62 ? -5.683 13.864 -21.400 1.00 40.00 143 LEU A CA 10
ATOM 19106 C C . LEU A 1 62 ? -7.189 13.825 -21.288 1.00 40.00 143 LEU A C 10
ATOM 19107 O O . LEU A 1 62 ? -7.797 14.776 -20.866 1.00 40.00 143 LEU A O 10
ATOM 19123 N N . ARG A 1 63 ? -7.808 12.736 -21.640 1.00 40.00 144 ARG A N 10
ATOM 19124 C CA . ARG A 1 63 ? -9.280 12.693 -21.517 1.00 40.00 144 ARG A CA 10
ATOM 19125 C C . ARG A 1 63 ? -9.642 13.379 -20.223 1.00 40.00 144 ARG A C 10
ATOM 19126 O O . ARG A 1 63 ? -10.346 14.355 -20.219 1.00 40.00 144 ARG A O 10
ATOM 19147 N N . TYR A 1 64 ? -9.130 12.896 -19.126 1.00 40.00 145 TYR A N 10
ATOM 19148 C CA . TYR A 1 64 ? -9.411 13.561 -17.829 1.00 40.00 145 TYR A CA 10
ATOM 19149 C C . TYR A 1 64 ? -9.013 15.024 -17.946 1.00 40.00 145 TYR A C 10
ATOM 19150 O O . TYR A 1 64 ? -9.648 15.882 -17.367 1.00 40.00 145 TYR A O 10
ATOM 19168 N N . HIS A 1 65 ? -7.954 15.319 -18.671 1.00 40.00 146 HIS A N 10
ATOM 19169 C CA . HIS A 1 65 ? -7.512 16.745 -18.781 1.00 40.00 146 HIS A CA 10
ATOM 19170 C C . HIS A 1 65 ? -8.701 17.695 -19.040 1.00 40.00 146 HIS A C 10
ATOM 19171 O O . HIS A 1 65 ? -8.756 18.798 -18.507 1.00 40.00 146 HIS A O 10
ATOM 19185 N N . ASN A 1 66 ? -9.653 17.292 -19.838 1.00 40.00 147 ASN A N 10
ATOM 19186 C CA . ASN A 1 66 ? -10.815 18.197 -20.090 1.00 40.00 147 ASN A CA 10
ATOM 19187 C C . ASN A 1 66 ? -11.694 18.257 -18.839 1.00 40.00 147 ASN A C 10
ATOM 19188 O O . ASN A 1 66 ? -11.969 19.315 -18.316 1.00 40.00 147 ASN A O 10
ATOM 19199 N N . LEU A 1 67 ? -12.149 17.125 -18.361 1.00 40.00 148 LEU A N 10
ATOM 19200 C CA . LEU A 1 67 ? -13.035 17.115 -17.160 1.00 40.00 148 LEU A CA 10
ATOM 19201 C C . LEU A 1 67 ? -12.604 18.170 -16.137 1.00 40.00 148 LEU A C 10
ATOM 19202 O O . LEU A 1 67 ? -13.429 18.756 -15.465 1.00 40.00 148 LEU A O 10
ATOM 19218 N N . HIS A 1 68 ? -11.344 18.469 -16.052 1.00 40.00 149 HIS A N 10
ATOM 19219 C CA . HIS A 1 68 ? -10.928 19.540 -15.118 1.00 40.00 149 HIS A CA 10
ATOM 19220 C C . HIS A 1 68 ? -9.524 20.050 -15.457 1.00 40.00 149 HIS A C 10
ATOM 19221 O O . HIS A 1 68 ? -8.545 19.521 -14.988 1.00 40.00 149 HIS A O 10
ATOM 19235 N N . PRO A 1 69 ? -9.471 21.109 -16.224 1.00 40.00 150 PRO A N 10
ATOM 19236 C CA . PRO A 1 69 ? -8.175 21.731 -16.557 1.00 40.00 150 PRO A CA 10
ATOM 19237 C C . PRO A 1 69 ? -7.777 22.594 -15.350 1.00 40.00 150 PRO A C 10
ATOM 19238 O O . PRO A 1 69 ? -8.452 22.561 -14.341 1.00 40.00 150 PRO A O 10
ATOM 19249 N N . ASP A 1 70 ? -6.694 23.336 -15.410 1.00 40.00 151 ASP A N 10
ATOM 19250 C CA . ASP A 1 70 ? -6.262 24.155 -14.216 1.00 40.00 151 ASP A CA 10
ATOM 19251 C C . ASP A 1 70 ? -5.814 23.210 -13.082 1.00 40.00 151 ASP A C 10
ATOM 19252 O O . ASP A 1 70 ? -4.994 23.565 -12.257 1.00 40.00 151 ASP A O 10
ATOM 19261 N N . TYR A 1 71 ? -6.310 21.990 -13.055 1.00 40.00 152 TYR A N 10
ATOM 19262 C CA . TYR A 1 71 ? -5.849 21.039 -12.018 1.00 40.00 152 TYR A CA 10
ATOM 19263 C C . TYR A 1 71 ? -4.379 20.831 -12.279 1.00 40.00 152 TYR A C 10
ATOM 19264 O O . TYR A 1 71 ? -3.559 21.003 -11.402 1.00 40.00 152 TYR A O 10
ATOM 19282 N N . ILE A 1 72 ? -4.024 20.470 -13.501 1.00 40.00 153 ILE A N 10
ATOM 19283 C CA . ILE A 1 72 ? -2.555 20.284 -13.768 1.00 40.00 153 ILE A CA 10
ATOM 19284 C C . ILE A 1 72 ? -1.825 21.594 -13.557 1.00 40.00 153 ILE A C 10
ATOM 19285 O O . ILE A 1 72 ? -0.721 21.624 -13.031 1.00 40.00 153 ILE A O 10
ATOM 19301 N N . HIS A 1 73 ? -2.440 22.689 -13.923 1.00 40.00 154 HIS A N 10
ATOM 19302 C CA . HIS A 1 73 ? -1.780 24.000 -13.688 1.00 40.00 154 HIS A CA 10
ATOM 19303 C C . HIS A 1 73 ? -1.664 24.198 -12.179 1.00 40.00 154 HIS A C 10
ATOM 19304 O O . HIS A 1 73 ? -0.587 24.468 -11.665 1.00 40.00 154 HIS A O 10
ATOM 19318 N N . GLY A 1 74 ? -2.779 24.042 -11.478 1.00 40.00 155 GLY A N 10
ATOM 19319 C CA . GLY A 1 74 ? -2.779 24.209 -9.988 1.00 40.00 155 GLY A CA 10
ATOM 19320 C C . GLY A 1 74 ? -1.916 23.123 -9.319 1.00 40.00 155 GLY A C 10
ATOM 19321 O O . GLY A 1 74 ? -1.600 23.200 -8.135 1.00 40.00 155 GLY A O 10
ATOM 19325 N N . ARG A 1 75 ? -1.540 22.115 -10.058 1.00 40.00 156 ARG A N 10
ATOM 19326 C CA . ARG A 1 75 ? -0.714 21.031 -9.461 1.00 40.00 156 ARG A CA 10
ATOM 19327 C C . ARG A 1 75 ? 0.769 21.426 -9.518 1.00 40.00 156 ARG A C 10
ATOM 19328 O O . ARG A 1 75 ? 1.545 21.155 -8.619 1.00 40.00 156 ARG A O 10
ATOM 19349 N N . LEU A 1 76 ? 1.177 22.088 -10.551 1.00 40.00 157 LEU A N 10
ATOM 19350 C CA . LEU A 1 76 ? 2.598 22.486 -10.612 1.00 40.00 157 LEU A CA 10
ATOM 19351 C C . LEU A 1 76 ? 2.865 23.620 -9.609 1.00 40.00 157 LEU A C 10
ATOM 19352 O O . LEU A 1 76 ? 3.897 23.641 -8.968 1.00 40.00 157 LEU A O 10
ATOM 19368 N N . GLN A 1 77 ? 1.948 24.570 -9.457 1.00 40.00 158 GLN A N 10
ATOM 19369 C CA . GLN A 1 77 ? 2.205 25.697 -8.472 1.00 40.00 158 GLN A CA 10
ATOM 19370 C C . GLN A 1 77 ? 2.323 25.100 -7.058 1.00 40.00 158 GLN A C 10
ATOM 19371 O O . GLN A 1 77 ? 3.090 25.564 -6.221 1.00 40.00 158 GLN A O 10
ATOM 19385 N N . SER A 1 78 ? 1.588 24.061 -6.788 1.00 40.00 159 SER A N 10
ATOM 19386 C CA . SER A 1 78 ? 1.684 23.428 -5.445 1.00 40.00 159 SER A CA 10
ATOM 19387 C C . SER A 1 78 ? 3.068 22.837 -5.267 1.00 40.00 159 SER A C 10
ATOM 19388 O O . SER A 1 78 ? 3.719 23.026 -4.267 1.00 40.00 159 SER A O 10
ATOM 19396 N N . LEU A 1 79 ? 3.525 22.136 -6.247 1.00 40.00 160 LEU A N 10
ATOM 19397 C CA . LEU A 1 79 ? 4.875 21.547 -6.147 1.00 40.00 160 LEU A CA 10
ATOM 19398 C C . LEU A 1 79 ? 5.911 22.685 -5.931 1.00 40.00 160 LEU A C 10
ATOM 19399 O O . LEU A 1 79 ? 6.886 22.535 -5.201 1.00 40.00 160 LEU A O 10
ATOM 19415 N N . GLY A 1 80 ? 5.668 23.839 -6.548 1.00 40.00 161 GLY A N 10
ATOM 19416 C CA . GLY A 1 80 ? 6.571 25.035 -6.391 1.00 40.00 161 GLY A CA 10
ATOM 19417 C C . GLY A 1 80 ? 7.964 24.818 -6.970 1.00 40.00 161 GLY A C 10
ATOM 19418 O O . GLY A 1 80 ? 8.223 25.108 -8.123 1.00 40.00 161 GLY A O 10
ATOM 19422 N N . LYS A 1 81 ? 8.876 24.356 -6.164 1.00 40.00 162 LYS A N 10
ATOM 19423 C CA . LYS A 1 81 ? 10.282 24.174 -6.650 1.00 40.00 162 LYS A CA 10
ATOM 19424 C C . LYS A 1 81 ? 11.066 23.165 -5.779 1.00 40.00 162 LYS A C 10
ATOM 19425 O O . LYS A 1 81 ? 12.283 23.172 -5.783 1.00 40.00 162 LYS A O 10
ATOM 19444 N N . ASN A 1 82 ? 10.383 22.333 -4.990 1.00 40.00 163 ASN A N 10
ATOM 19445 C CA . ASN A 1 82 ? 11.102 21.354 -4.055 1.00 40.00 163 ASN A CA 10
ATOM 19446 C C . ASN A 1 82 ? 12.001 20.322 -4.776 1.00 40.00 163 ASN A C 10
ATOM 19447 O O . ASN A 1 82 ? 12.882 19.711 -4.156 1.00 40.00 163 ASN A O 10
ATOM 19458 N N . PHE A 1 83 ? 11.747 20.031 -6.032 1.00 40.00 164 PHE A N 10
ATOM 19459 C CA . PHE A 1 83 ? 12.576 18.975 -6.708 1.00 40.00 164 PHE A CA 10
ATOM 19460 C C . PHE A 1 83 ? 13.285 19.498 -7.936 1.00 40.00 164 PHE A C 10
ATOM 19461 O O . PHE A 1 83 ? 12.695 20.157 -8.787 1.00 40.00 164 PHE A O 10
ATOM 19478 N N . ALA A 1 84 ? 14.517 19.182 -8.062 1.00 40.00 165 ALA A N 10
ATOM 19479 C CA . ALA A 1 84 ? 15.261 19.655 -9.240 1.00 40.00 165 ALA A CA 10
ATOM 19480 C C . ALA A 1 84 ? 14.691 19.105 -10.543 1.00 40.00 165 ALA A C 10
ATOM 19481 O O . ALA A 1 84 ? 14.186 19.846 -11.357 1.00 40.00 165 ALA A O 10
ATOM 19488 N N . LEU A 1 85 ? 14.776 17.855 -10.780 1.00 40.00 166 LEU A N 10
ATOM 19489 C CA . LEU A 1 85 ? 14.250 17.378 -12.071 1.00 40.00 166 LEU A CA 10
ATOM 19490 C C . LEU A 1 85 ? 12.750 17.258 -12.038 1.00 40.00 166 LEU A C 10
ATOM 19491 O O . LEU A 1 85 ? 12.215 16.333 -11.480 1.00 40.00 166 LEU A O 10
ATOM 19507 N N . ARG A 1 86 ? 12.064 18.170 -12.654 1.00 40.00 167 ARG A N 10
ATOM 19508 C CA . ARG A 1 86 ? 10.578 18.076 -12.673 1.00 40.00 167 ARG A CA 10
ATOM 19509 C C . ARG A 1 86 ? 10.179 17.508 -14.051 1.00 40.00 167 ARG A C 10
ATOM 19510 O O . ARG A 1 86 ? 10.727 17.887 -15.058 1.00 40.00 167 ARG A O 10
ATOM 19531 N N . VAL A 1 87 ? 9.282 16.551 -14.073 1.00 40.00 168 VAL A N 10
ATOM 19532 C CA . VAL A 1 87 ? 8.877 15.884 -15.356 1.00 40.00 168 VAL A CA 10
ATOM 19533 C C . VAL A 1 87 ? 7.351 15.711 -15.438 1.00 40.00 168 VAL A C 10
ATOM 19534 O O . VAL A 1 87 ? 6.710 15.445 -14.453 1.00 40.00 168 VAL A O 10
ATOM 19547 N N . LEU A 1 88 ? 6.769 15.860 -16.605 1.00 40.00 169 LEU A N 10
ATOM 19548 C CA . LEU A 1 88 ? 5.253 15.713 -16.758 1.00 40.00 169 LEU A CA 10
ATOM 19549 C C . LEU A 1 88 ? 4.888 14.464 -17.622 1.00 40.00 169 LEU A C 10
ATOM 19550 O O . LEU A 1 88 ? 4.922 14.500 -18.835 1.00 40.00 169 LEU A O 10
ATOM 19566 N N . LEU A 1 89 ? 4.528 13.364 -17.023 1.00 40.00 170 LEU A N 10
ATOM 19567 C CA . LEU A 1 89 ? 4.179 12.143 -17.834 1.00 40.00 170 LEU A CA 10
ATOM 19568 C C . LEU A 1 89 ? 2.819 12.338 -18.463 1.00 40.00 170 LEU A C 10
ATOM 19569 O O . LEU A 1 89 ? 1.850 12.547 -17.786 1.00 40.00 170 LEU A O 10
ATOM 19585 N N . VAL A 1 90 ? 2.727 12.303 -19.743 1.00 40.00 171 VAL A N 10
ATOM 19586 C CA . VAL A 1 90 ? 1.399 12.528 -20.359 1.00 40.00 171 VAL A CA 10
ATOM 19587 C C . VAL A 1 90 ? 0.897 11.282 -21.074 1.00 40.00 171 VAL A C 10
ATOM 19588 O O . VAL A 1 90 ? 1.573 10.733 -21.903 1.00 40.00 171 VAL A O 10
ATOM 19601 N N . GLN A 1 91 ? -0.282 10.822 -20.793 1.00 40.00 172 GLN A N 10
ATOM 19602 C CA . GLN A 1 91 ? -0.753 9.611 -21.536 1.00 40.00 172 GLN A CA 10
ATOM 19603 C C . GLN A 1 91 ? -1.596 10.065 -22.725 1.00 40.00 172 GLN A C 10
ATOM 19604 O O . GLN A 1 91 ? -2.683 10.557 -22.541 1.00 40.00 172 GLN A O 10
ATOM 19618 N N . VAL A 1 92 ? -1.115 9.922 -23.943 1.00 40.00 173 VAL A N 10
ATOM 19619 C CA . VAL A 1 92 ? -1.941 10.374 -25.116 1.00 40.00 173 VAL A CA 10
ATOM 19620 C C . VAL A 1 92 ? -3.076 9.389 -25.364 1.00 40.00 173 VAL A C 10
ATOM 19621 O O . VAL A 1 92 ? -2.991 8.510 -26.213 1.00 40.00 173 VAL A O 10
ATOM 19634 N N . ASP A 1 93 ? -4.147 9.548 -24.627 1.00 40.00 174 ASP A N 10
ATOM 19635 C CA . ASP A 1 93 ? -5.327 8.652 -24.797 1.00 40.00 174 ASP A CA 10
ATOM 19636 C C . ASP A 1 93 ? -6.465 9.427 -25.468 1.00 40.00 174 ASP A C 10
ATOM 19637 O O . ASP A 1 93 ? -7.626 9.208 -25.183 1.00 40.00 174 ASP A O 10
ATOM 19646 N N . VAL A 1 94 ? -6.132 10.327 -26.366 1.00 40.00 175 VAL A N 10
ATOM 19647 C CA . VAL A 1 94 ? -7.188 11.097 -27.070 1.00 40.00 175 VAL A CA 10
ATOM 19648 C C . VAL A 1 94 ? -6.740 11.436 -28.506 1.00 40.00 175 VAL A C 10
ATOM 19649 O O . VAL A 1 94 ? -5.601 11.756 -28.754 1.00 40.00 175 VAL A O 10
ATOM 19662 N N . LYS A 1 95 ? -7.641 11.357 -29.449 1.00 40.00 176 LYS A N 10
ATOM 19663 C CA . LYS A 1 95 ? -7.293 11.656 -30.885 1.00 40.00 176 LYS A CA 10
ATOM 19664 C C . LYS A 1 95 ? -7.229 13.185 -31.117 1.00 40.00 176 LYS A C 10
ATOM 19665 O O . LYS A 1 95 ? -7.975 13.934 -30.550 1.00 40.00 176 LYS A O 10
ATOM 19684 N N . ASP A 1 96 ? -6.336 13.655 -31.937 1.00 40.00 177 ASP A N 10
ATOM 19685 C CA . ASP A 1 96 ? -6.234 15.142 -32.184 1.00 40.00 177 ASP A CA 10
ATOM 19686 C C . ASP A 1 96 ? -5.768 15.899 -30.919 1.00 40.00 177 ASP A C 10
ATOM 19687 O O . ASP A 1 96 ? -6.292 16.941 -30.583 1.00 40.00 177 ASP A O 10
ATOM 19696 N N . PRO A 1 97 ? -4.816 15.335 -30.246 1.00 40.00 178 PRO A N 10
ATOM 19697 C CA . PRO A 1 97 ? -4.272 15.950 -28.995 1.00 40.00 178 PRO A CA 10
ATOM 19698 C C . PRO A 1 97 ? -3.481 17.230 -29.256 1.00 40.00 178 PRO A C 10
ATOM 19699 O O . PRO A 1 97 ? -3.376 18.104 -28.422 1.00 40.00 178 PRO A O 10
ATOM 19710 N N . GLN A 1 98 ? -2.886 17.324 -30.379 1.00 40.00 179 GLN A N 10
ATOM 19711 C CA . GLN A 1 98 ? -2.048 18.502 -30.669 1.00 40.00 179 GLN A CA 10
ATOM 19712 C C . GLN A 1 98 ? -2.456 19.747 -29.900 1.00 40.00 179 GLN A C 10
ATOM 19713 O O . GLN A 1 98 ? -1.678 20.265 -29.130 1.00 40.00 179 GLN A O 10
ATOM 19727 N N . GLN A 1 99 ? -3.623 20.266 -30.136 1.00 40.00 180 GLN A N 10
ATOM 19728 C CA . GLN A 1 99 ? -4.012 21.540 -29.454 1.00 40.00 180 GLN A CA 10
ATOM 19729 C C . GLN A 1 99 ? -3.573 21.564 -27.988 1.00 40.00 180 GLN A C 10
ATOM 19730 O O . GLN A 1 99 ? -2.847 22.449 -27.561 1.00 40.00 180 GLN A O 10
ATOM 19744 N N . ALA A 1 100 ? -4.023 20.647 -27.200 1.00 40.00 181 ALA A N 10
ATOM 19745 C CA . ALA A 1 100 ? -3.648 20.691 -25.770 1.00 40.00 181 ALA A CA 10
ATOM 19746 C C . ALA A 1 100 ? -2.132 20.634 -25.583 1.00 40.00 181 ALA A C 10
ATOM 19747 O O . ALA A 1 100 ? -1.555 21.470 -24.909 1.00 40.00 181 ALA A O 10
ATOM 19754 N N . LEU A 1 101 ? -1.475 19.665 -26.161 1.00 40.00 182 LEU A N 10
ATOM 19755 C CA . LEU A 1 101 ? 0.001 19.591 -25.973 1.00 40.00 182 LEU A CA 10
ATOM 19756 C C . LEU A 1 101 ? 0.600 20.989 -26.131 1.00 40.00 182 LEU A C 10
ATOM 19757 O O . LEU A 1 101 ? 1.392 21.434 -25.327 1.00 40.00 182 LEU A O 10
ATOM 19773 N N . LYS A 1 102 ? 0.216 21.686 -27.161 1.00 40.00 183 LYS A N 10
ATOM 19774 C CA . LYS A 1 102 ? 0.754 23.048 -27.367 1.00 40.00 183 LYS A CA 10
ATOM 19775 C C . LYS A 1 102 ? 0.626 23.866 -26.076 1.00 40.00 183 LYS A C 10
ATOM 19776 O O . LYS A 1 102 ? 1.609 24.302 -25.524 1.00 40.00 183 LYS A O 10
ATOM 19795 N N . GLU A 1 103 ? -0.570 24.084 -25.583 1.00 40.00 184 GLU A N 10
ATOM 19796 C CA . GLU A 1 103 ? -0.717 24.913 -24.340 1.00 40.00 184 GLU A CA 10
ATOM 19797 C C . GLU A 1 103 ? -0.155 24.220 -23.092 1.00 40.00 184 GLU A C 10
ATOM 19798 O O . GLU A 1 103 ? 0.179 24.863 -22.112 1.00 40.00 184 GLU A O 10
ATOM 19810 N N . LEU A 1 104 ? 0.009 22.944 -23.114 1.00 40.00 185 LEU A N 10
ATOM 19811 C CA . LEU A 1 104 ? 0.618 22.311 -21.928 1.00 40.00 185 LEU A CA 10
ATOM 19812 C C . LEU A 1 104 ? 2.097 22.591 -21.996 1.00 40.00 185 LEU A C 10
ATOM 19813 O O . LEU A 1 104 ? 2.704 22.963 -21.029 1.00 40.00 185 LEU A O 10
ATOM 19829 N N . ALA A 1 105 ? 2.688 22.404 -23.159 1.00 40.00 186 ALA A N 10
ATOM 19830 C CA . ALA A 1 105 ? 4.164 22.649 -23.302 1.00 40.00 186 ALA A CA 10
ATOM 19831 C C . ALA A 1 105 ? 4.505 24.087 -22.851 1.00 40.00 186 ALA A C 10
ATOM 19832 O O . ALA A 1 105 ? 5.445 24.306 -22.098 1.00 40.00 186 ALA A O 10
ATOM 19839 N N . LYS A 1 106 ? 3.732 25.073 -23.292 1.00 40.00 187 LYS A N 10
ATOM 19840 C CA . LYS A 1 106 ? 4.006 26.494 -22.877 1.00 40.00 187 LYS A CA 10
ATOM 19841 C C . LYS A 1 106 ? 4.082 26.530 -21.360 1.00 40.00 187 LYS A C 10
ATOM 19842 O O . LYS A 1 106 ? 4.963 27.117 -20.769 1.00 40.00 187 LYS A O 10
ATOM 19861 N N . MET A 1 107 ? 3.172 25.865 -20.738 1.00 40.00 188 MET A N 10
ATOM 19862 C CA . MET A 1 107 ? 3.177 25.808 -19.268 1.00 40.00 188 MET A CA 10
ATOM 19863 C C . MET A 1 107 ? 4.497 25.194 -18.760 1.00 40.00 188 MET A C 10
ATOM 19864 O O . MET A 1 107 ? 5.084 25.679 -17.813 1.00 40.00 188 MET A O 10
ATOM 19878 N N . CYS A 1 108 ? 4.947 24.103 -19.370 1.00 40.00 189 CYS A N 10
ATOM 19879 C CA . CYS A 1 108 ? 6.197 23.409 -18.888 1.00 40.00 189 CYS A CA 10
ATOM 19880 C C . CYS A 1 108 ? 7.444 24.253 -19.070 1.00 40.00 189 CYS A C 10
ATOM 19881 O O . CYS A 1 108 ? 8.353 24.148 -18.269 1.00 40.00 189 CYS A O 10
ATOM 19889 N N . ILE A 1 109 ? 7.538 25.073 -20.101 1.00 40.00 190 ILE A N 10
ATOM 19890 C CA . ILE A 1 109 ? 8.794 25.881 -20.232 1.00 40.00 190 ILE A CA 10
ATOM 19891 C C . ILE A 1 109 ? 8.811 26.854 -19.076 1.00 40.00 190 ILE A C 10
ATOM 19892 O O . ILE A 1 109 ? 9.801 26.972 -18.362 1.00 40.00 190 ILE A O 10
ATOM 19908 N N . LEU A 1 110 ? 7.704 27.541 -18.862 1.00 40.00 191 LEU A N 10
ATOM 19909 C CA . LEU A 1 110 ? 7.663 28.486 -17.722 1.00 40.00 191 LEU A CA 10
ATOM 19910 C C . LEU A 1 110 ? 7.963 27.685 -16.441 1.00 40.00 191 LEU A C 10
ATOM 19911 O O . LEU A 1 110 ? 8.797 28.074 -15.632 1.00 40.00 191 LEU A O 10
ATOM 19927 N N . ALA A 1 111 ? 7.304 26.546 -16.279 1.00 40.00 192 ALA A N 10
ATOM 19928 C CA . ALA A 1 111 ? 7.523 25.669 -15.070 1.00 40.00 192 ALA A CA 10
ATOM 19929 C C . ALA A 1 111 ? 8.871 24.939 -15.164 1.00 40.00 192 ALA A C 10
ATOM 19930 O O . ALA A 1 111 ? 9.326 24.282 -14.252 1.00 40.00 192 ALA A O 10
ATOM 19937 N N . ASP A 1 112 ? 9.489 25.044 -16.284 1.00 40.00 193 ASP A N 10
ATOM 19938 C CA . ASP A 1 112 ? 10.781 24.362 -16.511 1.00 40.00 193 ASP A CA 10
ATOM 19939 C C . ASP A 1 112 ? 10.743 22.876 -16.088 1.00 40.00 193 ASP A C 10
ATOM 19940 O O . ASP A 1 112 ? 11.647 22.369 -15.441 1.00 40.00 193 ASP A O 10
ATOM 19949 N N . CYS A 1 113 ? 9.723 22.166 -16.504 1.00 40.00 194 CYS A N 10
ATOM 19950 C CA . CYS A 1 113 ? 9.641 20.701 -16.213 1.00 40.00 194 CYS A CA 10
ATOM 19951 C C . CYS A 1 113 ? 9.570 19.979 -17.559 1.00 40.00 194 CYS A C 10
ATOM 19952 O O . CYS A 1 113 ? 9.113 20.533 -18.541 1.00 40.00 194 CYS A O 10
ATOM 19960 N N . THR A 1 114 ? 10.034 18.769 -17.615 1.00 40.00 195 THR A N 10
ATOM 19961 C CA . THR A 1 114 ? 10.046 17.996 -18.905 1.00 40.00 195 THR A CA 10
ATOM 19962 C C . THR A 1 114 ? 8.646 17.514 -19.321 1.00 40.00 195 THR A C 10
ATOM 19963 O O . THR A 1 114 ? 7.818 17.192 -18.499 1.00 40.00 195 THR A O 10
ATOM 19974 N N . LEU A 1 115 ? 8.414 17.440 -20.604 1.00 40.00 196 LEU A N 10
ATOM 19975 C CA . LEU A 1 115 ? 7.110 16.937 -21.144 1.00 40.00 196 LEU A CA 10
ATOM 19976 C C . LEU A 1 115 ? 7.352 15.540 -21.733 1.00 40.00 196 LEU A C 10
ATOM 19977 O O . LEU A 1 115 ? 8.121 15.405 -22.663 1.00 40.00 196 LEU A O 10
ATOM 19993 N N . ILE A 1 116 ? 6.725 14.501 -21.207 1.00 40.00 197 ILE A N 10
ATOM 19994 C CA . ILE A 1 116 ? 6.960 13.110 -21.758 1.00 40.00 197 ILE A CA 10
ATOM 19995 C C . ILE A 1 116 ? 5.677 12.549 -22.363 1.00 40.00 197 ILE A C 10
ATOM 19996 O O . ILE A 1 116 ? 4.595 12.812 -21.880 1.00 40.00 197 ILE A O 10
ATOM 20012 N N . LEU A 1 117 ? 5.756 11.817 -23.431 1.00 40.00 198 LEU A N 10
ATOM 20013 C CA . LEU A 1 117 ? 4.488 11.341 -24.039 1.00 40.00 198 LEU A CA 10
ATOM 20014 C C . LEU A 1 117 ? 4.316 9.833 -24.070 1.00 40.00 198 LEU A C 10
ATOM 20015 O O . LEU A 1 117 ? 5.068 9.129 -24.693 1.00 40.00 198 LEU A O 10
ATOM 20031 N N . ALA A 1 118 ? 3.278 9.349 -23.462 1.00 40.00 199 ALA A N 10
ATOM 20032 C CA . ALA A 1 118 ? 2.987 7.900 -23.520 1.00 40.00 199 ALA A CA 10
ATOM 20033 C C . ALA A 1 118 ? 1.674 7.734 -24.247 1.00 40.00 199 ALA A C 10
ATOM 20034 O O . ALA A 1 118 ? 0.982 8.684 -24.490 1.00 40.00 199 ALA A O 10
ATOM 20041 N N . TRP A 1 119 ? 1.302 6.566 -24.597 1.00 40.00 200 TRP A N 10
ATOM 20042 C CA . TRP A 1 119 ? 0.009 6.435 -25.297 1.00 40.00 200 TRP A CA 10
ATOM 20043 C C . TRP A 1 119 ? -0.807 5.327 -24.680 1.00 40.00 200 TRP A C 10
ATOM 20044 O O . TRP A 1 119 ? -1.968 5.172 -24.974 1.00 40.00 200 TRP A O 10
ATOM 20065 N N . SER A 1 120 ? -0.207 4.582 -23.796 1.00 40.00 201 SER A N 10
ATOM 20066 C CA . SER A 1 120 ? -0.939 3.486 -23.095 1.00 40.00 201 SER A CA 10
ATOM 20067 C C . SER A 1 120 ? -0.579 3.494 -21.619 1.00 40.00 201 SER A C 10
ATOM 20068 O O . SER A 1 120 ? 0.408 4.071 -21.217 1.00 40.00 201 SER A O 10
ATOM 20076 N N . PRO A 1 121 ? -1.363 2.824 -20.859 1.00 40.00 202 PRO A N 10
ATOM 20077 C CA . PRO A 1 121 ? -1.055 2.740 -19.456 1.00 40.00 202 PRO A CA 10
ATOM 20078 C C . PRO A 1 121 ? 0.170 1.894 -19.255 1.00 40.00 202 PRO A C 10
ATOM 20079 O O . PRO A 1 121 ? 0.896 2.071 -18.302 1.00 40.00 202 PRO A O 10
ATOM 20090 N N . GLU A 1 122 ? 0.489 1.048 -20.183 1.00 40.00 203 GLU A N 10
ATOM 20091 C CA . GLU A 1 122 ? 1.745 0.283 -20.039 1.00 40.00 203 GLU A CA 10
ATOM 20092 C C . GLU A 1 122 ? 2.945 1.172 -20.397 1.00 40.00 203 GLU A C 10
ATOM 20093 O O . GLU A 1 122 ? 3.944 1.226 -19.705 1.00 40.00 203 GLU A O 10
ATOM 20105 N N . GLU A 1 123 ? 2.855 1.868 -21.479 1.00 40.00 204 GLU A N 10
ATOM 20106 C CA . GLU A 1 123 ? 3.980 2.737 -21.893 1.00 40.00 204 GLU A CA 10
ATOM 20107 C C . GLU A 1 123 ? 4.396 3.683 -20.752 1.00 40.00 204 GLU A C 10
ATOM 20108 O O . GLU A 1 123 ? 5.554 3.749 -20.383 1.00 40.00 204 GLU A O 10
ATOM 20120 N N . ALA A 1 124 ? 3.475 4.411 -20.178 1.00 40.00 205 ALA A N 10
ATOM 20121 C CA . ALA A 1 124 ? 3.876 5.317 -19.074 1.00 40.00 205 ALA A CA 10
ATOM 20122 C C . ALA A 1 124 ? 4.481 4.455 -17.994 1.00 40.00 205 ALA A C 10
ATOM 20123 O O . ALA A 1 124 ? 5.540 4.759 -17.476 1.00 40.00 205 ALA A O 10
ATOM 20130 N N . GLY A 1 125 ? 3.823 3.350 -17.678 1.00 40.00 206 GLY A N 10
ATOM 20131 C CA . GLY A 1 125 ? 4.363 2.427 -16.646 1.00 40.00 206 GLY A CA 10
ATOM 20132 C C . GLY A 1 125 ? 5.817 2.169 -17.004 1.00 40.00 206 GLY A C 10
ATOM 20133 O O . GLY A 1 125 ? 6.695 2.157 -16.155 1.00 40.00 206 GLY A O 10
ATOM 20137 N N . ARG A 1 126 ? 6.109 1.996 -18.264 1.00 40.00 207 ARG A N 10
ATOM 20138 C CA . ARG A 1 126 ? 7.527 1.769 -18.637 1.00 40.00 207 ARG A CA 10
ATOM 20139 C C . ARG A 1 126 ? 8.339 3.013 -18.244 1.00 40.00 207 ARG A C 10
ATOM 20140 O O . ARG A 1 126 ? 9.359 2.922 -17.611 1.00 40.00 207 ARG A O 10
ATOM 20161 N N . TYR A 1 127 ? 7.867 4.172 -18.620 1.00 40.00 208 TYR A N 10
ATOM 20162 C CA . TYR A 1 127 ? 8.593 5.438 -18.301 1.00 40.00 208 TYR A CA 10
ATOM 20163 C C . TYR A 1 127 ? 8.973 5.554 -16.829 1.00 40.00 208 TYR A C 10
ATOM 20164 O O . TYR A 1 127 ? 9.916 6.244 -16.473 1.00 40.00 208 TYR A O 10
ATOM 20182 N N . LEU A 1 128 ? 8.250 4.909 -15.968 1.00 40.00 209 LEU A N 10
ATOM 20183 C CA . LEU A 1 128 ? 8.576 5.002 -14.519 1.00 40.00 209 LEU A CA 10
ATOM 20184 C C . LEU A 1 128 ? 9.754 4.055 -14.203 1.00 40.00 209 LEU A C 10
ATOM 20185 O O . LEU A 1 128 ? 10.733 4.444 -13.587 1.00 40.00 209 LEU A O 10
ATOM 20201 N N . GLU A 1 129 ? 9.681 2.814 -14.619 1.00 40.00 210 GLU A N 10
ATOM 20202 C CA . GLU A 1 129 ? 10.811 1.892 -14.325 1.00 40.00 210 GLU A CA 10
ATOM 20203 C C . GLU A 1 129 ? 12.102 2.502 -14.880 1.00 40.00 210 GLU A C 10
ATOM 20204 O O . GLU A 1 129 ? 13.161 2.343 -14.304 1.00 40.00 210 GLU A O 10
ATOM 20216 N N . THR A 1 130 ? 12.000 3.193 -16.025 1.00 40.00 211 THR A N 10
ATOM 20217 C CA . THR A 1 130 ? 13.208 3.814 -16.716 1.00 40.00 211 THR A CA 10
ATOM 20218 C C . THR A 1 130 ? 13.772 5.025 -15.968 1.00 40.00 211 THR A C 10
ATOM 20219 O O . THR A 1 130 ? 14.962 5.231 -15.970 1.00 40.00 211 THR A O 10
ATOM 20230 N N . TYR A 1 131 ? 12.971 5.846 -15.342 1.00 40.00 212 TYR A N 10
ATOM 20231 C CA . TYR A 1 131 ? 13.591 7.018 -14.644 1.00 40.00 212 TYR A CA 10
ATOM 20232 C C . TYR A 1 131 ? 14.215 6.596 -13.297 1.00 40.00 212 TYR A C 10
ATOM 20233 O O . TYR A 1 131 ? 15.214 7.176 -12.864 1.00 40.00 212 TYR A O 10
ATOM 20251 N N . LYS A 1 132 ? 13.692 5.555 -12.664 1.00 40.00 213 LYS A N 10
ATOM 20252 C CA . LYS A 1 132 ? 14.334 5.063 -11.394 1.00 40.00 213 LYS A CA 10
ATOM 20253 C C . LYS A 1 132 ? 15.509 4.164 -11.802 1.00 40.00 213 LYS A C 10
ATOM 20254 O O . LYS A 1 132 ? 16.446 3.962 -11.044 1.00 40.00 213 LYS A O 10
ATOM 20273 N N . ALA A 1 133 ? 15.462 3.659 -13.041 1.00 40.00 214 ALA A N 10
ATOM 20274 C CA . ALA A 1 133 ? 16.588 2.801 -13.610 1.00 40.00 214 ALA A CA 10
ATOM 20275 C C . ALA A 1 133 ? 17.673 3.719 -14.257 1.00 40.00 214 ALA A C 10
ATOM 20276 O O . ALA A 1 133 ? 18.668 4.022 -13.592 1.00 40.00 214 ALA A O 10
ATOM 20284 N N . LYS B 2 1 ? -15.044 1.645 -12.781 1.00 40.00 67 LYS B N 10
ATOM 20285 C CA . LYS B 2 1 ? -16.290 2.482 -12.782 1.00 40.00 67 LYS B CA 10
ATOM 20286 C C . LYS B 2 1 ? -15.986 3.899 -13.348 1.00 40.00 67 LYS B C 10
ATOM 20287 O O . LYS B 2 1 ? -14.943 4.132 -13.970 1.00 40.00 67 LYS B O 10
ATOM 20308 N N . ILE B 2 2 ? -16.896 4.843 -13.134 1.00 40.00 68 ILE B N 10
ATOM 20309 C CA . ILE B 2 2 ? -16.682 6.241 -13.635 1.00 40.00 68 ILE B CA 10
ATOM 20310 C C . ILE B 2 2 ? -16.758 7.215 -12.445 1.00 40.00 68 ILE B C 10
ATOM 20311 O O . ILE B 2 2 ? -17.729 7.936 -12.257 1.00 40.00 68 ILE B O 10
ATOM 20327 N N . ILE B 2 3 ? -15.732 7.214 -11.628 1.00 40.00 69 ILE B N 10
ATOM 20328 C CA . ILE B 2 3 ? -15.719 8.110 -10.438 1.00 40.00 69 ILE B CA 10
ATOM 20329 C C . ILE B 2 3 ? -14.511 9.002 -10.493 1.00 40.00 69 ILE B C 10
ATOM 20330 O O . ILE B 2 3 ? -14.018 9.468 -9.483 1.00 40.00 69 ILE B O 10
ATOM 20346 N N . ASP B 2 4 ? -14.037 9.230 -11.672 1.00 40.00 70 ASP B N 10
ATOM 20347 C CA . ASP B 2 4 ? -12.842 10.082 -11.852 1.00 40.00 70 ASP B CA 10
ATOM 20348 C C . ASP B 2 4 ? -12.561 10.927 -10.615 1.00 40.00 70 ASP B C 10
ATOM 20349 O O . ASP B 2 4 ? -13.205 11.929 -10.351 1.00 40.00 70 ASP B O 10
ATOM 20358 N N . THR B 2 5 ? -11.596 10.519 -9.860 1.00 40.00 71 THR B N 10
ATOM 20359 C CA . THR B 2 5 ? -11.240 11.279 -8.642 1.00 40.00 71 THR B CA 10
ATOM 20360 C C . THR B 2 5 ? -10.265 12.373 -9.059 1.00 40.00 71 THR B C 10
ATOM 20361 O O . THR B 2 5 ? -10.432 12.976 -10.110 1.00 40.00 71 THR B O 10
ATOM 20372 N N . GLY B 2 6 ? -9.242 12.625 -8.266 1.00 40.00 72 GLY B N 10
ATOM 20373 C CA . GLY B 2 6 ? -8.248 13.677 -8.631 1.00 40.00 72 GLY B CA 10
ATOM 20374 C C . GLY B 2 6 ? -6.871 13.046 -8.801 1.00 40.00 72 GLY B C 10
ATOM 20375 O O . GLY B 2 6 ? -6.469 12.206 -8.010 1.00 40.00 72 GLY B O 10
ATOM 20379 N N . GLY B 2 7 ? -6.150 13.453 -9.837 1.00 40.00 73 GLY B N 10
ATOM 20380 C CA . GLY B 2 7 ? -4.782 12.890 -10.085 1.00 40.00 73 GLY B CA 10
ATOM 20381 C C . GLY B 2 7 ? -4.384 12.942 -11.582 1.00 40.00 73 GLY B C 10
ATOM 20382 O O . GLY B 2 7 ? -3.550 12.178 -12.008 1.00 40.00 73 GLY B O 10
ATOM 20386 N N . GLY B 2 8 ? -4.955 13.820 -12.387 1.00 40.00 74 GLY B N 10
ATOM 20387 C CA . GLY B 2 8 ? -4.568 13.863 -13.846 1.00 40.00 74 GLY B CA 10
ATOM 20388 C C . GLY B 2 8 ? -4.626 12.486 -14.405 1.00 40.00 74 GLY B C 10
ATOM 20389 O O . GLY B 2 8 ? -3.637 11.970 -14.864 1.00 40.00 74 GLY B O 10
ATOM 20393 N N . PHE B 2 9 ? -5.757 11.877 -14.375 1.00 40.00 75 PHE B N 10
ATOM 20394 C CA . PHE B 2 9 ? -5.842 10.517 -14.913 1.00 40.00 75 PHE B CA 10
ATOM 20395 C C . PHE B 2 9 ? -7.294 10.077 -14.908 1.00 40.00 75 PHE B C 10
ATOM 20396 O O . PHE B 2 9 ? -7.959 10.161 -13.906 1.00 40.00 75 PHE B O 10
ATOM 20413 N N . ILE B 2 10 ? -7.813 9.668 -16.036 1.00 40.00 76 ILE B N 10
ATOM 20414 C CA . ILE B 2 10 ? -9.260 9.286 -16.089 1.00 40.00 76 ILE B CA 10
ATOM 20415 C C . ILE B 2 10 ? -9.557 8.075 -15.226 1.00 40.00 76 ILE B C 10
ATOM 20416 O O . ILE B 2 10 ? -8.695 7.305 -14.907 1.00 40.00 76 ILE B O 10
ATOM 20432 N N . LEU B 2 11 ? -10.778 7.916 -14.834 1.00 40.00 77 LEU B N 10
ATOM 20433 C CA . LEU B 2 11 ? -11.113 6.770 -13.957 1.00 40.00 77 LEU B CA 10
ATOM 20434 C C . LEU B 2 11 ? -12.615 6.449 -14.031 1.00 40.00 77 LEU B C 10
ATOM 20435 O O . LEU B 2 11 ? -13.403 7.230 -13.501 1.00 40.00 77 LEU B O 10
#

B-factor: mean 40.0, std 0.0, range [40.0, 40.0]

Radius of gyration: 13.34 Å; Cα contacts (8 Å, |Δi|>4): 231; chains: 2; bounding box: 33×32×34 Å

Foldseek 3Di:
DLKEAACVCPPQCLLVLLPPTHYYHDPDLAGMDLDQAAGEHEDEVVVCVVDPCCVVVSLVSNPRRHDAYAYEYAQQDPPCVVVVVVVVVSCVVSVYHYHYHHDSNRVSVVRNVSSD/DAPQDDDPDGD

GO terms:
  GO:0000109 nucleotide-excision repair complex (C, IDA)
  GO:0006289 nucleotide-excision repair (P, IDA)
  GO:0006281 DNA repair (P, IMP)
  GO:0005634 nucleus (C, EXP)
  GO:0005737 cytoplasm (C, EXP)
  GO:0005515 protein binding (F, IPI)
  GO:0005654 nucleoplasm (C, TAS)
  GO:0070522 ERCC4-ERCC1 complex (C, IDA)
  GO:1905765 negative regulation of protection from non-homologous end joining at telomere (P, IMP)
  GO:0006303 double-strand break repair via nonhomologous end joining (P, IMP)
  GO:0061819 telomeric DNA-containing double minutes formation (P, IMP)
  GO:1990599 3' overhang single-stranded DNA endonuclease activity (F, IMP)
  GO:0005654 nucleoplasm (C, IDA)
  GO:0000014 single-stranded DNA endonuclease activity (F, IDA)
  GO:0000781 chromosome, telomeric region (C, IDA)
  GO:0003677 DNA binding (F, IDA)
  GO:0003684 damaged DNA binding (F, IDA)
  GO:0003697 single-stranded DNA binding (F, IDA)
  GO:0000110 nucleotide-excision repair factor 1 complex (C, IDA)
  GO:0032205 negative regulation of telomere maintenance (P, IMP)